Protein 5B57 (pdb70)

Sequence (1170 aa):
TSRRFAPFVLAALAILMGAMSVVALCVGAYRIPLAEAWAALSGDPAAQQARAVLLDIRRAPRVVLALLVGGGFGATGAAMQALFRNPLADPGLVGVSSGAALGATTLIVLGPASAAALPVAAFAGGLAVAALVYRLAASRGRLALPLLLLAGIAINALVGAAIGLLTFVADDAQLRSLTFWWSLGSLGGAQWPTLAAVAPCVALGGVLLVRERDALNALQLGETEALHLGVPVQRLKRRVLVAVALAVGALVSCAGIIGFIGLVAPHCVRLACGPDQRRIVLPGAALLGALLTLAADLAARRTVAAPADIPLGVLTALLGAPFFLALLWKNRGASRRFAPFVLAALAILMGAMSVVALCVGAYRIPLAEAWAALSGDPAAQQARAVLLDIRAPRVVLALLVGGGFGATGAAMQALFRRNPLADPGLVGVSSGAALGATTLIVLGHASAAALPVAAFAGGLAVAALVYRLAASRGRLALPLLLLAGIAINALVGAAIGLLTFVADDAQLRSLTFWSLGSLGGAQWPTLAAVAPCVALGGVLLVRERDALNALQLGETEALHLGVPVQRRLKRRVLVAVALAVGALVSCAGIIGFIGLVAPHCVRLACGPDQRIVLPGAALLGALLTLAADLAARTVAAPADIPLGVLTALLGAPFFLALLWKNRGMLTAHHLDVAHGTILRDLSLSIEPGRVTALLGRNGAGKSTLLKTFAGELTGSVAGVRVTGDVTLNGEPLARIDAPRLACLRAVLPQAAQPAFPFSVDEIVLLGRYPHARRSGATSHRDRDIAWRALERRAGADALVGRDVTTLSGGELARVQFARVLAQLWPDHPRYLLLDEPTAALDLAHQHRLLDTVRAVAREWQLGVLAIVHDPNLAARHADAIAMLADGTIVAHGAPRDVMTPAHIAQCYGFAVKMVETGPPVMVPAMLTAHHLDVAGTILRDLSLSIEPGRVTALLGRNGAGKSTLLKTFAGELTGSVGVRVTGDVTLNGEPLARIDAPRLACLRAVLPQAAQPAFPFSVDEIVLLGRYPHASHRDRDIAWRALERAGADALVGRDVTTLSGGELARVQFARVLAQLWPDHPRYLLLDEPTAALDLAHQHRLLDTVRAVAREWQLGVLAIVHDPNLAARHADAIAMLADGTIVAHGAPRDVMTPAHIAQCYGFAVKMVETGPPVMVPA

Organism: Burkholderia cenocepacia (strain ATCC BAA-245 / DSM 16553 / LMG 16656 / NCTC 13227 / J2315 / CF5610) (NCBI:txid216591)

Nearest PDB structures (foldseek):
  5b57-assembly1_B  TM=1.003E+00  e=2.751E-43  Burkholderia cenocepacia J2315
  5b57-assembly1_A  TM=9.897E-01  e=4.400E-38  Burkholderia cenocepacia J2315
  5b58-assembly1_B  TM=9.753E-01  e=1.446E-35  Burkholderia cenocepacia J2315
  4g1u-assembly1_B  TM=8.577E-01  e=5.259E-18  Yersinia pestis
  2nq2-assembly1_A  TM=9.408E-01  e=4.104E-16  Haemophilus influenzae

B-factor: mean 43.27, std 20.49, range [8.73, 162.37]

Structure (mmCIF, N/CA/C/O backbone):
data_5B57
#
_entry.id   5B57
#
_cell.length_a   110.824
_cell.length_b   118.283
_cell.length_c   142.747
_cell.angle_alpha   90.000
_cell.angle_beta   90.000
_cell.angle_gamma   90.000
#
_symmetry.space_group_name_H-M   'P 21 21 21'
#
loop_
_entity.id
_entity.type
_entity.pdbx_description
1 polymer 'Putative hemin ABC transport system, membrane protein'
2 polymer 'Hemin import ATP-binding protein HmuV'
3 non-polymer DECYL-BETA-D-MALTOPYRANOSIDE
4 non-polymer 'SULFATE ION'
5 water water
#
loop_
_atom_site.group_PDB
_atom_site.id
_atom_site.type_symbol
_atom_site.label_atom_id
_atom_site.label_alt_id
_atom_site.label_comp_id
_atom_site.label_asym_id
_atom_site.label_entity_id
_atom_site.label_seq_id
_atom_site.pdbx_PDB_ins_code
_atom_site.Cartn_x
_atom_site.Cartn_y
_atom_site.Cartn_z
_atom_site.occupancy
_atom_site.B_iso_or_equiv
_atom_site.auth_seq_id
_atom_site.auth_comp_id
_atom_site.auth_asym_id
_atom_site.auth_atom_id
_atom_site.pdbx_PDB_model_num
ATOM 1 N N . THR A 1 47 ? -55.142 29.859 -15.980 1.00 88.73 24 THR A N 1
ATOM 2 C CA . THR A 1 47 ? -54.237 29.623 -17.094 1.00 88.43 24 THR A CA 1
ATOM 3 C C . THR A 1 47 ? -54.970 29.875 -18.421 1.00 87.84 24 THR A C 1
ATOM 4 O O . THR A 1 47 ? -55.513 28.952 -19.026 1.00 87.30 24 THR A O 1
ATOM 8 N N . SER A 1 48 ? -54.977 31.135 -18.865 1.00 89.87 25 SER A N 1
ATOM 9 C CA . SER A 1 48 ? -55.683 31.545 -20.080 1.00 91.29 25 SER A CA 1
ATOM 10 C C . SER A 1 48 ? -55.025 31.029 -21.359 1.00 89.88 25 SER A C 1
ATOM 11 O O . SER A 1 48 ? -54.465 29.927 -21.396 1.00 89.22 25 SER A O 1
ATOM 14 N N . ARG A 1 49 ? -55.122 31.820 -22.421 1.00 90.46 26 ARG A N 1
ATOM 15 C CA . ARG A 1 49 ? -54.485 31.509 -23.687 1.00 92.57 26 ARG A CA 1
ATOM 16 C C . ARG A 1 49 ? -54.167 32.822 -24.389 1.00 91.16 26 ARG A C 1
ATOM 17 O O . ARG A 1 49 ? -54.396 33.912 -23.852 1.00 90.37 26 ARG A O 1
ATOM 25 N N . ARG A 1 50 ? -53.604 32.699 -25.585 1.00 86.22 27 ARG A N 1
ATOM 26 C CA . ARG A 1 50 ? -53.392 33.808 -26.500 1.00 85.29 27 ARG A CA 1
ATOM 27 C C . ARG A 1 50 ? -54.325 33.597 -27.688 1.00 86.35 27 ARG A C 1
ATOM 28 O O . ARG A 1 50 ? -54.370 32.492 -28.247 1.00 86.59 27 ARG A O 1
ATOM 36 N N . PHE A 1 51 ? -55.096 34.640 -28.045 1.00 88.06 28 PHE A N 1
ATOM 37 C CA . PHE A 1 51 ? -56.275 34.473 -28.899 1.00 88.05 28 PHE A CA 1
ATOM 38 C C . PHE A 1 51 ? -55.895 34.359 -30.374 1.00 85.57 28 PHE A C 1
ATOM 39 O O . PHE A 1 51 ? -56.475 35.023 -31.237 1.00 84.96 28 PHE A O 1
ATOM 47 N N . ALA A 1 52 ? -54.928 33.476 -30.657 1.00 83.51 29 ALA A N 1
ATOM 48 C CA . ALA A 1 52 ? -54.365 33.333 -32.000 1.00 80.56 29 ALA A CA 1
ATOM 49 C C . ALA A 1 52 ? -55.411 33.002 -33.051 1.00 77.11 29 ALA A C 1
ATOM 50 O O . ALA A 1 52 ? -55.715 33.876 -33.876 1.00 77.71 29 ALA A O 1
ATOM 52 N N . PRO A 1 53 ? -56.082 31.796 -33.022 1.00 57.27 30 PRO A N 1
ATOM 53 C CA . PRO A 1 53 ? -56.644 31.176 -34.251 1.00 58.27 30 PRO A CA 1
ATOM 54 C C . PRO A 1 53 ? -57.240 32.080 -35.329 1.00 59.59 30 PRO A C 1
ATOM 55 O O . PRO A 1 53 ? -57.405 31.657 -36.478 1.00 59.00 30 PRO A O 1
ATOM 59 N N . PHE A 1 54 ? -57.566 33.325 -34.983 1.00 59.84 31 PHE A N 1
ATOM 60 C CA . PHE A 1 54 ? -57.958 34.283 -36.007 1.00 57.68 31 PHE A CA 1
ATOM 61 C C . PHE A 1 54 ? -56.769 34.667 -36.872 1.00 52.45 31 PHE A C 1
ATOM 62 O O . PHE A 1 54 ? -56.924 34.806 -38.089 1.00 51.30 31 PHE A O 1
ATOM 70 N N . VAL A 1 55 ? -55.576 34.817 -36.273 1.00 49.43 32 VAL A N 1
ATOM 71 C CA . VAL A 1 55 ? -54.353 35.021 -37.059 1.00 46.39 32 VAL A CA 1
ATOM 72 C C . VAL A 1 55 ? -54.183 33.892 -38.071 1.00 44.81 32 VAL A C 1
ATOM 73 O O . VAL A 1 55 ? -54.002 34.137 -39.275 1.00 44.82 32 VAL A O 1
ATOM 77 N N . LEU A 1 56 ? -54.267 32.639 -37.604 1.00 43.64 33 LEU A N 1
ATOM 78 C CA . LEU A 1 56 ? -54.249 31.506 -38.527 1.00 42.87 33 LEU A CA 1
ATOM 79 C C . LEU A 1 56 ? -55.307 31.676 -39.613 1.00 46.20 33 LEU A C 1
ATOM 80 O O . LEU A 1 56 ? -55.015 31.564 -40.809 1.00 50.67 33 LEU A O 1
ATOM 85 N N . ALA A 1 57 ? -56.551 31.976 -39.212 1.00 46.25 34 ALA A N 1
ATOM 86 C CA . ALA A 1 57 ? -57.618 32.046 -40.200 1.00 46.41 34 ALA A CA 1
ATOM 87 C C . ALA A 1 57 ? -57.343 33.132 -41.225 1.00 45.79 34 ALA A C 1
ATOM 88 O O . ALA A 1 57 ? -57.522 32.924 -42.430 1.00 43.87 34 ALA A O 1
ATOM 90 N N . ALA A 1 58 ? -56.869 34.293 -40.763 1.00 45.26 35 ALA A N 1
ATOM 91 C CA . ALA A 1 58 ? -56.637 35.402 -41.676 1.00 45.28 35 ALA A CA 1
ATOM 92 C C . ALA A 1 58 ? -55.657 35.007 -42.775 1.00 46.03 35 ALA A C 1
ATOM 93 O O . ALA A 1 58 ? -55.952 35.151 -43.963 1.00 44.85 35 ALA A O 1
ATOM 95 N N . LEU A 1 59 ? -54.498 34.473 -42.382 1.00 45.99 36 LEU A N 1
ATOM 96 C CA . LEU A 1 59 ? -53.458 34.114 -43.343 1.00 44.53 36 LEU A CA 1
ATOM 97 C C . LEU A 1 59 ? -53.981 33.148 -44.399 1.00 44.17 36 LEU A C 1
ATOM 98 O O . LEU A 1 59 ? -53.743 33.337 -45.597 1.00 44.81 36 LEU A O 1
ATOM 103 N N . ALA A 1 60 ? -54.692 32.101 -43.965 1.00 43.66 37 ALA A N 1
ATOM 104 C CA . ALA A 1 60 ? -55.392 31.210 -44.893 1.00 43.48 37 ALA A CA 1
ATOM 105 C C . ALA A 1 60 ? -56.264 31.986 -45.896 1.00 45.04 37 ALA A C 1
ATOM 106 O O . ALA A 1 60 ? -56.215 31.729 -47.110 1.00 43.63 37 ALA A O 1
ATOM 108 N N . ILE A 1 61 ? -57.072 32.937 -45.407 1.00 44.06 38 ILE A N 1
ATOM 109 C CA . ILE A 1 61 ? -57.861 33.770 -46.316 1.00 44.95 38 ILE A CA 1
ATOM 110 C C . ILE A 1 61 ? -56.936 34.589 -47.214 1.00 45.02 38 ILE A C 1
ATOM 111 O O . ILE A 1 61 ? -57.025 34.521 -48.447 1.00 45.10 38 ILE A O 1
ATOM 116 N N . LEU A 1 62 ? -56.013 35.353 -46.611 1.00 44.26 39 LEU A N 1
ATOM 117 C CA . LEU A 1 62 ? -55.115 36.203 -47.397 1.00 43.90 39 LEU A CA 1
ATOM 118 C C . LEU A 1 62 ? -54.358 35.388 -48.439 1.00 42.82 39 LEU A C 1
ATOM 119 O O . LEU A 1 62 ? -54.281 35.774 -49.610 1.00 43.75 39 LEU A O 1
ATOM 124 N N . MET A 1 63 ? -53.801 34.246 -48.031 1.00 41.00 40 MET A N 1
ATOM 125 C CA . MET A 1 63 ? -53.142 33.360 -48.987 1.00 39.46 40 MET A CA 1
ATOM 126 C C . MET A 1 63 ? -54.115 32.941 -50.087 1.00 40.40 40 MET A C 1
ATOM 127 O O . MET A 1 63 ? -53.852 33.147 -51.279 1.00 40.31 40 MET A O 1
ATOM 132 N N . GLY A 1 64 ? -55.259 32.373 -49.697 1.00 41.81 41 GLY A N 1
ATOM 133 C CA . GLY A 1 64 ? -56.243 31.964 -50.690 1.00 37.11 41 GLY A CA 1
ATOM 134 C C . GLY A 1 64 ? -56.579 33.073 -51.662 1.00 43.13 41 GLY A C 1
ATOM 135 O O . GLY A 1 64 ? -56.569 32.872 -52.875 1.00 38.44 41 GLY A O 1
ATOM 136 N N . ALA A 1 65 ? -56.865 34.271 -51.142 1.00 45.36 42 ALA A N 1
ATOM 137 C CA . ALA A 1 65 ? -57.206 35.407 -51.995 1.00 47.47 42 ALA A CA 1
ATOM 138 C C . ALA A 1 65 ? -56.093 35.689 -52.984 1.00 47.70 42 ALA A C 1
ATOM 139 O O . ALA A 1 65 ? -56.286 35.552 -54.195 1.00 39.85 42 ALA A O 1
ATOM 141 N N . MET A 1 66 ? -54.943 36.099 -52.472 1.00 48.61 43 MET A N 1
ATOM 142 C CA . MET A 1 66 ? -53.740 36.291 -53.267 1.00 50.66 43 MET A CA 1
ATOM 143 C C . MET A 1 66 ? -53.530 35.176 -54.293 1.00 52.22 43 MET A C 1
ATOM 144 O O . MET A 1 66 ? -53.260 35.438 -55.473 1.00 51.81 43 MET A O 1
ATOM 149 N N . SER A 1 67 ? -53.671 33.924 -53.843 1.00 50.83 44 SER A N 1
ATOM 150 C CA . SER A 1 67 ? -53.557 32.784 -54.748 1.00 49.75 44 SER A CA 1
ATOM 151 C C . SER A 1 67 ? -54.453 32.943 -55.979 1.00 49.74 44 SER A C 1
ATOM 152 O O . SER A 1 67 ? -53.994 32.841 -57.120 1.00 50.37 44 SER A O 1
ATOM 155 N N . VAL A 1 68 ? -55.744 33.193 -55.754 1.00 49.72 45 VAL A N 1
ATOM 156 C CA . VAL A 1 68 ? -56.688 33.391 -56.849 1.00 49.08 45 VAL A CA 1
ATOM 157 C C . VAL A 1 68 ? -56.214 34.501 -57.776 1.00 51.23 45 VAL A C 1
ATOM 158 O O . VAL A 1 68 ? -56.218 34.346 -59.004 1.00 53.33 45 VAL A O 1
ATOM 162 N N . VAL A 1 69 ? -55.786 35.635 -57.211 1.00 50.11 46 VAL A N 1
ATOM 163 C CA . VAL A 1 69 ? -55.367 36.711 -58.099 1.00 51.64 46 VAL A CA 1
ATOM 164 C C . VAL A 1 69 ? -54.106 36.314 -58.846 1.00 51.75 46 VAL A C 1
ATOM 165 O O . VAL A 1 69 ? -53.906 36.739 -59.987 1.00 52.63 46 VAL A O 1
ATOM 169 N N . ALA A 1 70 ? -53.272 35.443 -58.264 1.00 49.18 47 ALA A N 1
ATOM 170 C CA . ALA A 1 70 ? -52.025 35.064 -58.928 1.00 45.65 47 ALA A CA 1
ATOM 171 C C . ALA A 1 70 ? -52.267 34.466 -60.310 1.00 45.50 47 ALA A C 1
ATOM 172 O O . ALA A 1 70 ? -51.450 34.674 -61.220 1.00 47.29 47 ALA A O 1
ATOM 174 N N . LEU A 1 71 ? -53.377 33.731 -60.494 1.00 44.01 48 LEU A N 1
ATOM 175 C CA . LEU A 1 71 ? -53.647 33.093 -61.785 1.00 41.97 48 LEU A CA 1
ATOM 176 C C . LEU A 1 71 ? -53.951 34.108 -62.879 1.00 42.07 48 LEU A C 1
ATOM 177 O O . LEU A 1 71 ? -53.702 33.835 -64.058 1.00 41.74 48 LEU A O 1
ATOM 182 N N . CYS A 1 72 ? -54.475 35.277 -62.513 1.00 43.57 49 CYS A N 1
ATOM 183 C CA . CYS A 1 72 ? -54.906 36.282 -63.466 1.00 47.11 49 CYS A CA 1
ATOM 184 C C . CYS A 1 72 ? -53.838 37.295 -63.846 1.00 49.93 49 CYS A C 1
ATOM 185 O O . CYS A 1 72 ? -54.050 38.021 -64.824 1.00 49.00 49 CYS A O 1
ATOM 188 N N . VAL A 1 73 ? -52.717 37.367 -63.117 1.00 53.30 50 VAL A N 1
ATOM 189 C CA . VAL A 1 73 ? -51.734 38.412 -63.372 1.00 56.97 50 VAL A CA 1
ATOM 190 C C . VAL A 1 73 ? -50.381 37.871 -63.859 1.00 61.24 50 VAL A C 1
ATOM 191 O O . VAL A 1 73 ? -49.393 38.582 -63.778 1.00 62.63 50 VAL A O 1
ATOM 195 N N . GLY A 1 74 ? -50.303 36.659 -64.403 1.00 65.98 51 GLY A N 1
ATOM 196 C CA . GLY A 1 74 ? -49.025 36.250 -64.980 1.00 70.71 51 GLY A CA 1
ATOM 197 C C . GLY A 1 74 ? -48.718 36.899 -66.323 1.00 72.97 51 GLY A C 1
ATOM 198 O O . GLY A 1 74 ? -49.116 38.040 -66.564 1.00 76.84 51 GLY A O 1
ATOM 199 N N . ALA A 1 75 ? -48.040 36.192 -67.239 1.00 71.45 52 ALA A N 1
ATOM 200 C CA . ALA A 1 75 ? -47.822 36.775 -68.567 1.00 70.92 52 ALA A CA 1
ATOM 201 C C . ALA A 1 75 ? -49.114 36.896 -69.378 1.00 66.97 52 ALA A C 1
ATOM 202 O O . ALA A 1 75 ? -49.172 37.737 -70.283 1.00 68.80 52 ALA A O 1
ATOM 204 N N . TYR A 1 76 ? -50.135 36.073 -69.076 1.00 61.94 53 TYR A N 1
ATOM 205 C CA . TYR A 1 76 ? -51.462 36.076 -69.720 1.00 60.94 53 TYR A CA 1
ATOM 206 C C . TYR A 1 76 ? -52.441 36.809 -68.801 1.00 58.33 53 TYR A C 1
ATOM 207 O O . TYR A 1 76 ? -52.740 36.322 -67.705 1.00 58.85 53 TYR A O 1
ATOM 216 N N . ARG A 1 77 ? -52.931 37.980 -69.226 1.00 56.72 54 ARG A N 1
ATOM 217 C CA . ARG A 1 77 ? -53.762 38.810 -68.349 1.00 56.69 54 ARG A CA 1
ATOM 218 C C . ARG A 1 77 ? -55.242 38.539 -68.594 1.00 55.18 54 ARG A C 1
ATOM 219 O O . ARG A 1 77 ? -55.719 38.605 -69.727 1.00 54.27 54 ARG A O 1
ATOM 227 N N . ILE A 1 78 ? -55.973 38.254 -67.528 1.00 53.25 55 ILE A N 1
ATOM 228 C CA . ILE A 1 78 ? -57.371 37.886 -67.686 1.00 53.21 55 ILE A CA 1
ATOM 229 C C . ILE A 1 78 ? -58.120 38.272 -66.417 1.00 53.61 55 ILE A C 1
ATOM 230 O O . ILE A 1 78 ? -57.602 38.075 -65.310 1.00 53.05 55 ILE A O 1
ATOM 235 N N . PRO A 1 79 ? -59.304 38.872 -66.507 1.00 54.68 56 PRO A N 1
ATOM 236 C CA . PRO A 1 79 ? -59.992 39.283 -65.282 1.00 48.59 56 PRO A CA 1
ATOM 237 C C . PRO A 1 79 ? -60.550 38.073 -64.552 1.00 51.41 56 PRO A C 1
ATOM 238 O O . PRO A 1 79 ? -60.662 36.977 -65.105 1.00 50.87 56 PRO A O 1
ATOM 242 N N . LEU A 1 80 ? -60.875 38.288 -63.276 1.00 52.10 57 LEU A N 1
ATOM 243 C CA . LEU A 1 80 ? -61.458 37.220 -62.468 1.00 51.55 57 LEU A CA 1
ATOM 244 C C . LEU A 1 80 ? -62.651 36.572 -63.168 1.00 52.18 57 LEU A C 1
ATOM 245 O O . LEU A 1 80 ? -62.800 35.344 -63.143 1.00 48.08 57 LEU A O 1
ATOM 250 N N . ALA A 1 81 ? -63.509 37.380 -63.797 1.00 53.82 58 ALA A N 1
ATOM 251 C CA . ALA A 1 81 ? -64.691 36.841 -64.467 1.00 56.93 58 ALA A CA 1
ATOM 252 C C . ALA A 1 81 ? -64.310 35.872 -65.586 1.00 58.88 58 ALA A C 1
ATOM 253 O O . ALA A 1 81 ? -64.722 34.705 -65.585 1.00 59.12 58 ALA A O 1
ATOM 255 N N . GLU A 1 82 ? -63.528 36.348 -66.563 1.00 60.90 59 GLU A N 1
ATOM 256 C CA . GLU A 1 82 ? -63.183 35.510 -67.709 1.00 62.39 59 GLU A CA 1
ATOM 257 C C . GLU A 1 82 ? -62.366 34.300 -67.291 1.00 57.74 59 GLU A C 1
ATOM 258 O O . GLU A 1 82 ? -62.472 33.238 -67.918 1.00 56.58 59 GLU A O 1
ATOM 264 N N . ALA A 1 83 ? -61.532 34.452 -66.255 1.00 55.16 60 ALA A N 1
ATOM 265 C CA . ALA A 1 83 ? -60.693 33.352 -65.780 1.00 52.62 60 ALA A CA 1
ATOM 266 C C . ALA A 1 83 ? -61.509 32.309 -65.036 1.00 51.22 60 ALA A C 1
ATOM 267 O O . ALA A 1 83 ? -61.274 31.105 -65.187 1.00 49.62 60 ALA A O 1
ATOM 269 N N . TRP A 1 84 ? -62.440 32.747 -64.189 1.00 51.93 61 TRP A N 1
ATOM 270 C CA . TRP A 1 84 ? -63.414 31.809 -63.652 1.00 52.33 61 TRP A CA 1
ATOM 271 C C . TRP A 1 84 ? -64.090 31.037 -64.772 1.00 52.76 61 TRP A C 1
ATOM 272 O O . TRP A 1 84 ? -63.979 29.807 -64.845 1.00 51.10 61 TRP A O 1
ATOM 283 N N . ALA A 1 85 ? -64.783 31.759 -65.669 1.00 54.33 62 ALA A N 1
ATOM 284 C CA . ALA A 1 85 ? -65.473 31.128 -66.799 1.00 50.16 62 ALA A CA 1
ATOM 285 C C . ALA A 1 85 ? -64.605 30.090 -67.513 1.00 52.97 62 ALA A C 1
ATOM 286 O O . ALA A 1 85 ? -65.076 28.989 -67.808 1.00 53.15 62 ALA A O 1
ATOM 288 N N . ALA A 1 86 ? -63.334 30.418 -67.792 1.00 52.35 63 ALA A N 1
ATOM 289 C CA . ALA A 1 86 ? -62.463 29.503 -68.531 1.00 47.95 63 ALA A CA 1
ATOM 290 C C . ALA A 1 86 ? -62.200 28.222 -67.747 1.00 49.14 63 ALA A C 1
ATOM 291 O O . ALA A 1 86 ? -62.316 27.118 -68.288 1.00 48.89 63 ALA A O 1
ATOM 293 N N . LEU A 1 87 ? -61.833 28.346 -66.471 1.00 49.52 64 LEU A N 1
ATOM 294 C CA . LEU A 1 87 ? -61.523 27.163 -65.670 1.00 48.93 64 LEU A CA 1
ATOM 295 C C . LEU A 1 87 ? -62.745 26.325 -65.369 1.00 48.72 64 LEU A C 1
ATOM 296 O O . LEU A 1 87 ? -62.604 25.157 -65.003 1.00 47.74 64 LEU A O 1
ATOM 301 N N . SER A 1 88 ? -63.935 26.894 -65.505 1.00 50.59 65 SER A N 1
ATOM 302 C CA . SER A 1 88 ? -65.176 26.200 -65.209 1.00 51.98 65 SER A CA 1
ATOM 303 C C . SER A 1 88 ? -65.809 25.548 -66.421 1.00 52.75 65 SER A C 1
ATOM 304 O O . SER A 1 88 ? -66.939 25.064 -66.320 1.00 54.16 65 SER A O 1
ATOM 307 N N . GLY A 1 89 ? -65.152 25.569 -67.578 1.00 53.34 66 GLY A N 1
ATOM 308 C CA . GLY A 1 89 ? -65.601 24.806 -68.724 1.00 52.47 66 GLY A CA 1
ATOM 309 C C . GLY A 1 89 ? -66.279 25.563 -69.840 1.00 52.75 66 GLY A C 1
ATOM 310 O O . GLY A 1 89 ? -66.789 24.922 -70.765 1.00 54.52 66 GLY A O 1
ATOM 311 N N . ASP A 1 90 ? -66.308 26.883 -69.797 1.00 51.01 67 ASP A N 1
ATOM 312 C CA . ASP A 1 90 ? -66.901 27.687 -70.854 1.00 52.15 67 ASP A CA 1
ATOM 313 C C . ASP A 1 90 ? -66.310 27.289 -72.206 1.00 52.16 67 ASP A C 1
ATOM 314 O O . ASP A 1 90 ? -65.105 27.494 -72.428 1.00 59.11 67 ASP A O 1
ATOM 319 N N . PRO A 1 91 ? -67.107 26.725 -73.124 1.00 58.43 68 PRO A N 1
ATOM 320 C CA . PRO A 1 91 ? -66.563 26.347 -74.441 1.00 53.21 68 PRO A CA 1
ATOM 321 C C . PRO A 1 91 ? -65.919 27.496 -75.190 1.00 53.27 68 PRO A C 1
ATOM 322 O O . PRO A 1 91 ? -65.034 27.241 -76.007 1.00 52.90 68 PRO A O 1
ATOM 326 N N . ALA A 1 92 ? -66.316 28.748 -74.920 1.00 53.76 69 ALA A N 1
ATOM 327 C CA . ALA A 1 92 ? -65.745 29.924 -75.569 1.00 53.91 69 ALA A CA 1
ATOM 328 C C . ALA A 1 92 ? -64.277 30.175 -75.227 1.00 52.65 69 ALA A C 1
ATOM 329 O O . ALA A 1 92 ? -63.639 30.972 -75.921 1.00 52.73 69 ALA A O 1
ATOM 331 N N . ALA A 1 93 ? -63.736 29.547 -74.184 1.00 51.56 70 ALA A N 1
ATOM 332 C CA . ALA A 1 93 ? -62.416 29.877 -73.645 1.00 50.37 70 ALA A CA 1
ATOM 333 C C . ALA A 1 93 ? -61.561 28.624 -73.472 1.00 51.28 70 ALA A C 1
ATOM 334 O O . ALA A 1 93 ? -60.927 28.416 -72.438 1.00 48.25 70 ALA A O 1
ATOM 336 N N . GLN A 1 94 ? -61.530 27.770 -74.503 1.00 49.55 71 GLN A N 1
ATOM 337 C CA . GLN A 1 94 ? -60.744 26.544 -74.399 1.00 48.62 71 GLN A CA 1
ATOM 338 C C . GLN A 1 94 ? -59.251 26.841 -74.341 1.00 49.06 71 GLN A C 1
ATOM 339 O O . GLN A 1 94 ? -58.505 26.158 -73.630 1.00 46.48 71 GLN A O 1
ATOM 345 N N . GLN A 1 95 ? -58.793 27.856 -75.067 1.00 49.21 72 GLN A N 1
ATOM 346 C CA . GLN A 1 95 ? -57.384 28.194 -74.978 1.00 48.07 72 GLN A CA 1
ATOM 347 C C . GLN A 1 95 ? -57.067 28.857 -73.652 1.00 49.68 72 GLN A C 1
ATOM 348 O O . GLN A 1 95 ? -55.994 28.624 -73.083 1.00 50.77 72 GLN A O 1
ATOM 354 N N . ALA A 1 96 ? -57.985 29.674 -73.132 1.00 50.74 73 ALA A N 1
ATOM 355 C CA . ALA A 1 96 ? -57.737 30.324 -71.847 1.00 46.17 73 ALA A CA 1
ATOM 356 C C . ALA A 1 96 ? -57.662 29.305 -70.713 1.00 45.25 73 ALA A C 1
ATOM 357 O O . ALA A 1 96 ? -56.857 29.456 -69.791 1.00 44.27 73 ALA A O 1
ATOM 359 N N . ARG A 1 97 ? -58.489 28.260 -70.761 1.00 45.58 74 ARG A N 1
ATOM 360 C CA . ARG A 1 97 ? -58.374 27.191 -69.774 1.00 49.28 74 ARG A CA 1
ATOM 361 C C . ARG A 1 97 ? -57.010 26.506 -69.854 1.00 49.23 74 ARG A C 1
ATOM 362 O O . ARG A 1 97 ? -56.439 26.121 -68.824 1.00 47.53 74 ARG A O 1
ATOM 370 N N . ALA A 1 98 ? -56.464 26.368 -71.068 1.00 47.66 75 ALA A N 1
ATOM 371 C CA . ALA A 1 98 ? -55.171 25.717 -71.258 1.00 42.78 75 ALA A CA 1
ATOM 372 C C . ALA A 1 98 ? -54.016 26.564 -70.714 1.00 51.92 75 ALA A C 1
ATOM 373 O O . ALA A 1 98 ? -53.104 26.032 -70.076 1.00 40.83 75 ALA A O 1
ATOM 375 N N . VAL A 1 99 ? -54.021 27.876 -70.961 1.00 51.60 76 VAL A N 1
ATOM 376 C CA . VAL A 1 99 ? -52.992 28.733 -70.378 1.00 48.73 76 VAL A CA 1
ATOM 377 C C . VAL A 1 99 ? -53.090 28.741 -68.851 1.00 48.16 76 VAL A C 1
ATOM 378 O O . VAL A 1 99 ? -52.071 28.715 -68.152 1.00 47.92 76 VAL A O 1
ATOM 382 N N . LEU A 1 100 ? -54.305 28.765 -68.304 1.00 48.49 77 LEU A N 1
ATOM 383 C CA . LEU A 1 100 ? -54.439 28.791 -66.848 1.00 47.21 77 LEU A CA 1
ATOM 384 C C . LEU A 1 100 ? -54.166 27.427 -66.224 1.00 47.28 77 LEU A C 1
ATOM 385 O O . LEU A 1 100 ? -53.350 27.315 -65.309 1.00 47.64 77 LEU A O 1
ATOM 390 N N . LEU A 1 101 ? -54.842 26.377 -66.683 1.00 48.59 78 LEU A N 1
ATOM 391 C CA . LEU A 1 101 ? -54.688 25.092 -66.015 1.00 48.97 78 LEU A CA 1
ATOM 392 C C . LEU A 1 101 ? -53.365 24.403 -66.339 1.00 49.94 78 LEU A C 1
ATOM 393 O O . LEU A 1 101 ? -52.971 23.488 -65.612 1.00 50.49 78 LEU A O 1
ATOM 398 N N . ASP A 1 102 ? -52.663 24.810 -67.396 1.00 48.80 79 ASP A N 1
ATOM 399 C CA . ASP A 1 102 ? -51.435 24.125 -67.792 1.00 48.89 79 ASP A CA 1
ATOM 400 C C . ASP A 1 102 ? -50.155 24.927 -67.596 1.00 44.90 79 ASP A C 1
ATOM 401 O O . ASP A 1 102 ? -49.112 24.329 -67.361 1.00 44.22 79 ASP A O 1
ATOM 406 N N . ILE A 1 103 ? -50.201 26.249 -67.707 1.00 43.28 80 ILE A N 1
ATOM 407 C CA . ILE A 1 103 ? -49.018 27.081 -67.623 1.00 42.28 80 ILE A CA 1
ATOM 408 C C . ILE A 1 103 ? -49.007 27.906 -66.338 1.00 41.42 80 ILE A C 1
ATOM 409 O O . ILE A 1 103 ? -47.955 28.124 -65.745 1.00 42.22 80 ILE A O 1
ATOM 414 N N . ARG A 1 104 ? -50.166 28.401 -65.914 1.00 40.47 81 ARG A N 1
ATOM 415 C CA A ARG A 1 104 ? -50.307 29.223 -64.716 0.45 37.27 81 ARG A CA 1
ATOM 416 C CA B ARG A 1 104 ? -50.162 29.227 -64.718 0.55 37.18 81 ARG A CA 1
ATOM 417 C C . ARG A 1 104 ? -50.234 28.384 -63.444 1.00 36.35 81 ARG A C 1
ATOM 418 O O . ARG A 1 104 ? -49.321 28.492 -62.607 1.00 48.62 81 ARG A O 1
ATOM 433 N N . ALA A 1 105 ? -51.297 27.570 -63.276 1.00 36.74 82 ALA A N 1
ATOM 434 C CA . ALA A 1 105 ? -51.643 26.793 -62.096 1.00 44.26 82 ALA A CA 1
ATOM 435 C C . ALA A 1 105 ? -50.432 26.063 -61.519 1.00 41.01 82 ALA A C 1
ATOM 436 O O . ALA A 1 105 ? -50.113 26.289 -60.345 1.00 40.20 82 ALA A O 1
ATOM 438 N N . PRO A 1 106 ? -49.713 25.217 -62.271 1.00 38.97 83 PRO A N 1
ATOM 439 C CA . PRO A 1 106 ? -48.576 24.514 -61.648 1.00 37.74 83 PRO A CA 1
ATOM 440 C C . PRO A 1 106 ? -47.570 25.454 -61.020 1.00 35.32 83 PRO A C 1
ATOM 441 O O . PRO A 1 106 ? -46.920 25.096 -60.036 1.00 33.77 83 PRO A O 1
ATOM 445 N N . ARG A 1 107 ? -47.435 26.661 -61.557 1.00 35.11 84 ARG A N 1
ATOM 446 C CA . ARG A 1 107 ? -46.507 27.608 -60.979 1.00 34.81 84 ARG A CA 1
ATOM 447 C C . ARG A 1 107 ? -47.070 28.199 -59.699 1.00 35.00 84 ARG A C 1
ATOM 448 O O . ARG A 1 107 ? -46.352 28.339 -58.704 1.00 35.80 84 ARG A O 1
ATOM 456 N N . VAL A 1 108 ? -48.359 28.526 -59.688 1.00 35.09 85 VAL A N 1
ATOM 457 C CA . VAL A 1 108 ? -48.953 29.044 -58.459 1.00 35.98 85 VAL A CA 1
ATOM 458 C C . VAL A 1 108 ? -48.967 27.975 -57.384 1.00 32.68 85 VAL A C 1
ATOM 459 O O . VAL A 1 108 ? -48.601 28.236 -56.235 1.00 32.04 85 VAL A O 1
ATOM 463 N N . VAL A 1 109 ? -49.347 26.746 -57.746 1.00 32.72 86 VAL A N 1
ATOM 464 C CA . VAL A 1 109 ? -49.334 25.649 -56.776 1.00 31.99 86 VAL A CA 1
ATOM 465 C C . VAL A 1 109 ? -47.913 25.379 -56.269 1.00 37.29 86 VAL A C 1
ATOM 466 O O . VAL A 1 109 ? -47.707 25.138 -55.077 1.00 37.81 86 VAL A O 1
ATOM 470 N N . LEU A 1 110 ? -46.907 25.450 -57.145 1.00 35.54 87 LEU A N 1
ATOM 471 C CA . LEU A 1 110 ? -45.542 25.221 -56.689 1.00 33.22 87 LEU A CA 1
ATOM 472 C C . LEU A 1 110 ? -45.129 26.273 -55.671 1.00 32.67 87 LEU A C 1
ATOM 473 O O . LEU A 1 110 ? -44.519 25.944 -54.648 1.00 32.09 87 LEU A O 1
ATOM 478 N N . ALA A 1 111 ? -45.482 27.541 -55.910 1.00 31.89 88 ALA A N 1
ATOM 479 C CA . ALA A 1 111 ? -45.177 28.576 -54.926 1.00 31.30 88 ALA A CA 1
ATOM 480 C C . ALA A 1 111 ? -45.825 28.287 -53.565 1.00 31.48 88 ALA A C 1
ATOM 481 O O . ALA A 1 111 ? -45.208 28.539 -52.535 1.00 31.32 88 ALA A O 1
ATOM 483 N N . LEU A 1 112 ? -47.049 27.745 -53.531 1.00 31.65 89 LEU A N 1
ATOM 484 C CA . LEU A 1 112 ? -47.645 27.374 -52.246 1.00 29.51 89 LEU A CA 1
ATOM 485 C C . LEU A 1 112 ? -46.905 26.212 -51.592 1.00 33.97 89 LEU A C 1
ATOM 486 O O . LEU A 1 112 ? -46.670 26.236 -50.380 1.00 34.28 89 LEU A O 1
ATOM 491 N N . LEU A 1 113 ? -46.542 25.178 -52.366 1.00 32.81 90 LEU A N 1
ATOM 492 C CA . LEU A 1 113 ? -45.776 24.054 -51.821 1.00 30.09 90 LEU A CA 1
ATOM 493 C C . LEU A 1 113 ? -44.407 24.479 -51.303 1.00 28.17 90 LEU A C 1
ATOM 494 O O . LEU A 1 113 ? -43.957 23.964 -50.271 1.00 27.53 90 LEU A O 1
ATOM 499 N N . VAL A 1 114 ? -43.736 25.406 -51.996 1.00 26.84 91 VAL A N 1
ATOM 500 C CA . VAL A 1 114 ? -42.422 25.863 -51.557 1.00 25.23 91 VAL A CA 1
ATOM 501 C C . VAL A 1 114 ? -42.542 26.688 -50.276 1.00 28.06 91 VAL A C 1
ATOM 502 O O . VAL A 1 114 ? -41.885 26.411 -49.267 1.00 24.15 91 VAL A O 1
ATOM 506 N N . GLY A 1 115 ? -43.384 27.716 -50.297 1.00 29.34 92 GLY A N 1
ATOM 507 C CA . GLY A 1 115 ? -43.573 28.522 -49.102 1.00 30.04 92 GLY A CA 1
ATOM 508 C C . GLY A 1 115 ? -44.040 27.729 -47.902 1.00 25.52 92 GLY A C 1
ATOM 509 O O . GLY A 1 115 ? -43.401 27.748 -46.855 1.00 24.71 92 GLY A O 1
ATOM 510 N N . GLY A 1 116 ? -45.170 27.042 -48.028 1.00 26.11 93 GLY A N 1
ATOM 511 C CA . GLY A 1 116 ? -45.620 26.194 -46.939 1.00 25.77 93 GLY A CA 1
ATOM 512 C C . GLY A 1 116 ? -44.568 25.192 -46.507 1.00 24.58 93 GLY A C 1
ATOM 513 O O . GLY A 1 116 ? -44.409 24.921 -45.316 1.00 24.89 93 GLY A O 1
ATOM 514 N N . GLY A 1 117 ? -43.824 24.638 -47.464 1.00 25.46 94 GLY A N 1
ATOM 515 C CA . GLY A 1 117 ? -42.802 23.665 -47.107 1.00 24.23 94 GLY A CA 1
ATOM 516 C C . GLY A 1 117 ? -41.695 24.268 -46.260 1.00 22.26 94 GLY A C 1
ATOM 517 O O . GLY A 1 117 ? -41.351 23.750 -45.191 1.00 21.51 94 GLY A O 1
ATOM 518 N N . PHE A 1 118 ? -41.118 25.370 -46.729 1.00 26.79 95 PHE A N 1
ATOM 519 C CA . PHE A 1 118 ? -40.009 25.967 -46.014 1.00 25.50 95 PHE A CA 1
ATOM 520 C C . PHE A 1 118 ? -40.456 26.542 -44.669 1.00 26.28 95 PHE A C 1
ATOM 521 O O . PHE A 1 118 ? -39.761 26.369 -43.654 1.00 25.53 95 PHE A O 1
ATOM 529 N N . GLY A 1 119 ? -41.612 27.219 -44.644 1.00 28.46 96 GLY A N 1
ATOM 530 C CA . GLY A 1 119 ? -42.167 27.727 -43.393 1.00 26.36 96 GLY A CA 1
ATOM 531 C C . GLY A 1 119 ? -42.257 26.669 -42.309 1.00 26.11 96 GLY A C 1
ATOM 532 O O . GLY A 1 119 ? -41.752 26.856 -41.193 1.00 23.81 96 GLY A O 1
ATOM 533 N N . ALA A 1 120 ? -42.876 25.526 -42.633 1.00 26.82 97 ALA A N 1
ATOM 534 C CA . ALA A 1 120 ? -43.101 24.461 -41.670 1.00 27.18 97 ALA A CA 1
ATOM 535 C C . ALA A 1 120 ? -41.800 23.768 -41.268 1.00 25.80 97 ALA A C 1
ATOM 536 O O . ALA A 1 120 ? -41.568 23.513 -40.089 1.00 19.90 97 ALA A O 1
ATOM 538 N N . THR A 1 121 ? -40.945 23.425 -42.229 1.00 25.78 98 THR A N 1
ATOM 539 C CA . THR A 1 121 ? -39.708 22.748 -41.839 1.00 24.01 98 THR A CA 1
ATOM 540 C C . THR A 1 121 ? -38.801 23.673 -41.036 1.00 22.45 98 THR A C 1
ATOM 541 O O . THR A 1 121 ? -38.049 23.205 -40.173 1.00 21.09 98 THR A O 1
ATOM 545 N N . GLY A 1 122 ? -38.873 24.983 -41.282 1.00 23.22 99 GLY A N 1
ATOM 546 C CA . GLY A 1 122 ? -38.066 25.910 -40.498 1.00 25.28 99 GLY A CA 1
ATOM 547 C C . GLY A 1 122 ? -38.536 25.995 -39.057 1.00 28.32 99 GLY A C 1
ATOM 548 O O . GLY A 1 122 ? -37.729 25.941 -38.114 1.00 30.47 99 GLY A O 1
ATOM 549 N N . ALA A 1 123 ? -39.857 26.139 -38.874 1.00 27.13 100 ALA A N 1
ATOM 550 C CA . ALA A 1 123 ? -40.459 26.075 -37.550 1.00 25.64 100 ALA A CA 1
ATOM 551 C C . ALA A 1 123 ? -40.005 24.828 -36.793 1.00 25.30 100 ALA A C 1
ATOM 552 O O . ALA A 1 123 ? -39.639 24.907 -35.612 1.00 23.76 100 ALA A O 1
ATOM 554 N N . ALA A 1 124 ? -39.991 23.673 -37.466 1.00 25.07 101 ALA A N 1
ATOM 555 C CA . ALA A 1 124 ? -39.557 22.453 -36.802 1.00 26.01 101 ALA A CA 1
ATOM 556 C C . ALA A 1 124 ? -38.085 22.529 -36.429 1.00 26.09 101 ALA A C 1
ATOM 557 O O . ALA A 1 124 ? -37.713 22.288 -35.273 1.00 26.23 101 ALA A O 1
ATOM 559 N N . MET A 1 125 ? -37.229 22.894 -37.387 1.00 25.49 102 MET A N 1
ATOM 560 C CA . MET A 1 125 ? -35.793 22.929 -37.108 1.00 24.06 102 MET A CA 1
ATOM 561 C C . MET A 1 125 ? -35.444 23.960 -36.045 1.00 21.62 102 MET A C 1
ATOM 562 O O . MET A 1 125 ? -34.555 23.722 -35.222 1.00 19.80 102 MET A O 1
ATOM 567 N N . GLN A 1 126 ? -36.127 25.112 -36.038 1.00 21.13 103 GLN A N 1
ATOM 568 C CA . GLN A 1 126 ? -35.822 26.125 -35.029 1.00 19.59 103 GLN A CA 1
ATOM 569 C C . GLN A 1 126 ? -36.248 25.679 -33.638 1.00 19.37 103 GLN A C 1
ATOM 570 O O . GLN A 1 126 ? -35.593 26.012 -32.639 1.00 18.32 103 GLN A O 1
ATOM 576 N N . ALA A 1 127 ? -37.342 24.924 -33.547 1.00 19.46 104 ALA A N 1
ATOM 577 C CA . ALA A 1 127 ? -37.652 24.236 -32.297 1.00 18.40 104 ALA A CA 1
ATOM 578 C C . ALA A 1 127 ? -36.576 23.211 -31.982 1.00 17.23 104 ALA A C 1
ATOM 579 O O . ALA A 1 127 ? -35.921 23.282 -30.943 1.00 17.49 104 ALA A O 1
ATOM 581 N N . LEU A 1 128 ? -36.345 22.281 -32.904 1.00 18.13 105 LEU A N 1
ATOM 582 C CA . LEU A 1 128 ? -35.357 21.230 -32.689 1.00 17.30 105 LEU A CA 1
ATOM 583 C C . LEU A 1 128 ? -34.017 21.772 -32.184 1.00 15.38 105 LEU A C 1
ATOM 584 O O . LEU A 1 128 ? -33.417 21.196 -31.272 1.00 15.38 105 LEU A O 1
ATOM 589 N N . PHE A 1 129 ? -33.534 22.880 -32.750 1.00 15.49 106 PHE A N 1
ATOM 590 C CA . PHE A 1 129 ? -32.254 23.442 -32.314 1.00 15.95 106 PHE A CA 1
ATOM 591 C C . PHE A 1 129 ? -32.404 24.474 -31.224 1.00 18.71 106 PHE A C 1
ATOM 592 O O . PHE A 1 129 ? -31.394 25.053 -30.812 1.00 17.55 106 PHE A O 1
ATOM 600 N N . ARG A 1 130 ? -33.632 24.746 -30.776 1.00 22.14 107 ARG A N 1
ATOM 601 C CA . ARG A 1 130 ? -33.844 25.728 -29.728 1.00 23.99 107 ARG A CA 1
ATOM 602 C C . ARG A 1 130 ? -33.169 27.032 -30.112 1.00 22.62 107 ARG A C 1
ATOM 603 O O . ARG A 1 130 ? -32.462 27.666 -29.330 1.00 22.27 107 ARG A O 1
ATOM 611 N N . ASN A 1 131 ? -33.351 27.408 -31.343 1.00 22.02 108 ASN A N 1
ATOM 612 C CA . ASN A 1 131 ? -32.636 28.552 -31.846 1.00 21.74 108 ASN A CA 1
ATOM 613 C C . ASN A 1 131 ? -33.330 29.054 -33.095 1.00 22.55 108 ASN A C 1
ATOM 614 O O . ASN A 1 131 ? -33.497 28.304 -34.075 1.00 21.44 108 ASN A O 1
ATOM 619 N N . PRO A 1 132 ? -33.733 30.323 -33.098 1.00 23.31 109 PRO A N 1
ATOM 620 C CA . PRO A 1 132 ? -34.457 30.877 -34.252 1.00 26.42 109 PRO A CA 1
ATOM 621 C C . PRO A 1 132 ? -33.639 30.970 -35.535 1.00 25.89 109 PRO A C 1
ATOM 622 O O . PRO A 1 132 ? -34.213 31.228 -36.587 1.00 27.56 109 PRO A O 1
ATOM 626 N N . LEU A 1 133 ? -32.328 30.788 -35.497 1.00 25.59 110 LEU A N 1
ATOM 627 C CA . LEU A 1 133 ? -31.487 30.857 -36.690 1.00 25.53 110 LEU A CA 1
ATOM 628 C C . LEU A 1 133 ? -31.247 29.514 -37.359 1.00 23.12 110 LEU A C 1
ATOM 629 O O . LEU A 1 133 ? -30.497 29.465 -38.323 1.00 21.49 110 LEU A O 1
ATOM 634 N N . ALA A 1 134 ? -31.814 28.422 -36.881 1.00 24.79 111 ALA A N 1
ATOM 635 C CA . ALA A 1 134 ? -31.660 27.188 -37.635 1.00 28.35 111 ALA A CA 1
ATOM 636 C C . ALA A 1 134 ? -32.475 27.288 -38.924 1.00 31.83 111 ALA A C 1
ATOM 637 O O . ALA A 1 134 ? -33.682 27.529 -38.883 1.00 33.54 111 ALA A O 1
ATOM 639 N N . ASP A 1 135 ? -31.810 27.149 -40.073 1.00 35.17 112 ASP A N 1
ATOM 640 C CA . ASP A 1 135 ? -32.469 27.072 -41.373 1.00 40.36 112 ASP A CA 1
ATOM 641 C C . ASP A 1 135 ? -32.664 25.614 -41.782 1.00 40.65 112 ASP A C 1
ATOM 642 O O . ASP A 1 135 ? -31.864 24.744 -41.405 1.00 46.02 112 ASP A O 1
ATOM 647 N N . PRO A 1 136 ? -33.727 25.316 -42.540 1.00 57.96 113 PRO A N 1
ATOM 648 C CA . PRO A 1 136 ? -33.944 23.936 -42.991 1.00 53.52 113 PRO A CA 1
ATOM 649 C C . PRO A 1 136 ? -32.803 23.377 -43.802 1.00 50.31 113 PRO A C 1
ATOM 650 O O . PRO A 1 136 ? -32.712 22.157 -43.957 1.00 49.03 113 PRO A O 1
ATOM 654 N N . GLY A 1 137 ? -31.924 24.230 -44.320 1.00 50.46 114 GLY A N 1
ATOM 655 C CA . GLY A 1 137 ? -30.829 23.753 -45.153 1.00 49.32 114 GLY A CA 1
ATOM 656 C C . GLY A 1 137 ? -29.900 22.822 -44.415 1.00 49.98 114 GLY A C 1
ATOM 657 O O . GLY A 1 137 ? -29.607 21.718 -44.891 1.00 48.34 114 GLY A O 1
ATOM 658 N N . LEU A 1 138 ? -29.462 23.242 -43.218 1.00 53.82 115 LEU A N 1
ATOM 659 C CA . LEU A 1 138 ? -28.442 22.623 -42.374 1.00 57.93 115 LEU A CA 1
ATOM 660 C C . LEU A 1 138 ? -28.442 21.095 -42.310 1.00 62.99 115 LEU A C 1
ATOM 661 O O . LEU A 1 138 ? -27.415 20.480 -41.984 1.00 67.00 115 LEU A O 1
ATOM 666 N N . VAL A 1 139 ? -29.602 20.483 -42.572 1.00 65.27 116 VAL A N 1
ATOM 667 C CA . VAL A 1 139 ? -29.715 19.025 -42.555 1.00 67.83 116 VAL A CA 1
ATOM 668 C C . VAL A 1 139 ? -28.667 18.396 -43.464 1.00 64.82 116 VAL A C 1
ATOM 669 O O . VAL A 1 139 ? -28.013 17.412 -43.102 1.00 65.47 116 VAL A O 1
ATOM 673 N N . GLY A 1 140 ? -28.501 18.955 -44.657 1.00 60.20 117 GLY A N 1
ATOM 674 C CA . GLY A 1 140 ? -27.552 18.483 -45.641 1.00 56.79 117 GLY A CA 1
ATOM 675 C C . GLY A 1 140 ? -28.187 18.550 -47.008 1.00 51.39 117 GLY A C 1
ATOM 676 O O . GLY A 1 140 ? -27.509 18.566 -48.030 1.00 50.74 117 GLY A O 1
ATOM 677 N N . VAL A 1 141 ? -29.511 18.680 -47.014 1.00 47.89 118 VAL A N 1
ATOM 678 C CA . VAL A 1 141 ? -30.295 18.298 -48.180 1.00 43.26 118 VAL A CA 1
ATOM 679 C C . VAL A 1 141 ? -30.083 19.269 -49.341 1.00 39.03 118 VAL A C 1
ATOM 680 O O . VAL A 1 141 ? -29.993 18.846 -50.498 1.00 37.59 118 VAL A O 1
ATOM 684 N N . SER A 1 142 ? -29.982 20.580 -49.053 1.00 37.15 119 SER A N 1
ATOM 685 C CA . SER A 1 142 ? -29.813 21.575 -50.116 1.00 35.33 119 SER A CA 1
ATOM 686 C C . SER A 1 142 ? -28.570 21.292 -50.951 1.00 34.67 119 SER A C 1
ATOM 687 O O . SER A 1 142 ? -28.618 21.323 -52.186 1.00 32.80 119 SER A O 1
ATOM 690 N N . SER A 1 143 ? -27.447 21.016 -50.275 1.00 34.05 120 SER A N 1
ATOM 691 C CA . SER A 1 143 ? -26.186 20.714 -50.940 1.00 31.08 120 SER A CA 1
ATOM 692 C C . SER A 1 143 ? -26.302 19.509 -51.849 1.00 29.01 120 SER A C 1
ATOM 693 O O . SER A 1 143 ? -25.811 19.522 -52.986 1.00 23.21 120 SER A O 1
ATOM 696 N N . GLY A 1 144 ? -26.867 18.424 -51.332 1.00 28.50 121 GLY A N 1
ATOM 697 C CA . GLY A 1 144 ? -27.000 17.230 -52.150 1.00 28.62 121 GLY A CA 1
ATOM 698 C C . GLY A 1 144 ? -27.862 17.460 -53.376 1.00 27.18 121 GLY A C 1
ATOM 699 O O . GLY A 1 144 ? -27.590 16.911 -54.451 1.00 26.23 121 GLY A O 1
ATOM 700 N N . ALA A 1 145 ? -28.932 18.250 -53.221 1.00 27.34 122 ALA A N 1
ATOM 701 C CA . ALA A 1 145 ? -29.724 18.637 -54.377 1.00 29.35 122 ALA A CA 1
ATOM 702 C C . ALA A 1 145 ? -28.825 19.292 -55.420 1.00 30.34 122 ALA A C 1
ATOM 703 O O . ALA A 1 145 ? -28.749 18.834 -56.572 1.00 29.48 122 ALA A O 1
ATOM 705 N N . ALA A 1 146 ? -28.070 20.314 -54.996 1.00 28.89 123 ALA A N 1
ATOM 706 C CA . ALA A 1 146 ? -27.160 21.014 -55.888 1.00 27.84 123 ALA A CA 1
ATOM 707 C C . ALA A 1 146 ? -26.035 20.123 -56.393 1.00 28.29 123 ALA A C 1
ATOM 708 O O . ALA A 1 146 ? -25.568 20.311 -57.526 1.00 22.88 123 ALA A O 1
ATOM 710 N N . LEU A 1 147 ? -25.580 19.147 -55.603 1.00 28.30 124 LEU A N 1
ATOM 711 C CA . LEU A 1 147 ? -24.627 18.189 -56.172 1.00 29.17 124 LEU A CA 1
ATOM 712 C C . LEU A 1 147 ? -25.298 17.321 -57.231 1.00 29.55 124 LEU A C 1
ATOM 713 O O . LEU A 1 147 ? -24.797 17.198 -58.352 1.00 30.15 124 LEU A O 1
ATOM 718 N N . GLY A 1 148 ? -26.445 16.722 -56.895 1.00 31.47 125 GLY A N 1
ATOM 719 C CA . GLY A 1 148 ? -27.108 15.833 -57.837 1.00 34.25 125 GLY A CA 1
ATOM 720 C C . GLY A 1 148 ? -27.602 16.553 -59.076 1.00 36.37 125 GLY A C 1
ATOM 721 O O . GLY A 1 148 ? -27.531 16.023 -60.188 1.00 37.37 125 GLY A O 1
ATOM 722 N N . ALA A 1 149 ? -28.110 17.773 -58.897 1.00 37.89 126 ALA A N 1
ATOM 723 C CA . ALA A 1 149 ? -28.520 18.582 -60.038 1.00 37.82 126 ALA A CA 1
ATOM 724 C C . ALA A 1 149 ? -27.340 18.897 -60.963 1.00 39.00 126 ALA A C 1
ATOM 725 O O . ALA A 1 149 ? -27.492 18.892 -62.188 1.00 41.33 126 ALA A O 1
ATOM 727 N N . THR A 1 150 ? -26.161 19.179 -60.402 1.00 34.97 127 THR A N 1
ATOM 728 C CA . THR A 1 150 ? -25.036 19.534 -61.254 1.00 33.76 127 THR A CA 1
ATOM 729 C C . THR A 1 150 ? -24.371 18.294 -61.840 1.00 34.52 127 THR A C 1
ATOM 730 O O . THR A 1 150 ? -23.934 18.309 -63.002 1.00 36.13 127 THR A O 1
ATOM 734 N N . THR A 1 151 ? -24.282 17.213 -61.054 1.00 32.39 128 THR A N 1
ATOM 735 C CA . THR A 1 151 ? -23.785 15.947 -61.586 1.00 32.98 128 THR A CA 1
ATOM 736 C C . THR A 1 151 ? -24.515 15.563 -62.869 1.00 35.10 128 THR A C 1
ATOM 737 O O . THR A 1 151 ? -23.895 15.106 -63.836 1.00 35.52 128 THR A O 1
ATOM 741 N N . LEU A 1 152 ? -25.835 15.779 -62.903 1.00 35.72 129 LEU A N 1
ATOM 742 C CA . LEU A 1 152 ? -26.630 15.399 -64.063 1.00 35.23 129 LEU A CA 1
ATOM 743 C C . LEU A 1 152 ? -26.502 16.399 -65.204 1.00 37.37 129 LEU A C 1
ATOM 744 O O . LEU A 1 152 ? -26.371 15.994 -66.364 1.00 40.23 129 LEU A O 1
ATOM 749 N N . ILE A 1 153 ? -26.572 17.699 -64.915 1.00 37.25 130 ILE A N 1
ATOM 750 C CA . ILE A 1 153 ? -26.503 18.688 -65.994 1.00 42.44 130 ILE A CA 1
ATOM 751 C C . ILE A 1 153 ? -25.171 18.581 -66.737 1.00 45.73 130 ILE A C 1
ATOM 752 O O . ILE A 1 153 ? -25.121 18.725 -67.964 1.00 49.60 130 ILE A O 1
ATOM 757 N N . VAL A 1 154 ? -24.080 18.290 -66.016 1.00 44.67 131 VAL A N 1
ATOM 758 C CA . VAL A 1 154 ? -22.734 18.349 -66.588 1.00 43.57 131 VAL A CA 1
ATOM 759 C C . VAL A 1 154 ? -22.269 17.004 -67.137 1.00 46.19 131 VAL A C 1
ATOM 760 O O . VAL A 1 154 ? -21.538 16.968 -68.137 1.00 45.72 131 VAL A O 1
ATOM 764 N N . LEU A 1 155 ? -22.667 15.887 -66.513 1.00 49.42 132 LEU A N 1
ATOM 765 C CA . LEU A 1 155 ? -22.346 14.578 -67.065 1.00 54.65 132 LEU A CA 1
ATOM 766 C C . LEU A 1 155 ? -23.532 13.989 -67.809 1.00 57.95 132 LEU A C 1
ATOM 767 O O . LEU A 1 155 ? -24.033 12.928 -67.412 1.00 58.64 132 LEU A O 1
ATOM 772 N N . GLY A 1 156 ? -23.997 14.643 -68.885 1.00 60.61 133 GLY A N 1
ATOM 773 C CA . GLY A 1 156 ? -25.151 14.219 -69.654 1.00 65.57 133 GLY A CA 1
ATOM 774 C C . GLY A 1 156 ? -25.203 12.728 -69.964 1.00 74.96 133 GLY A C 1
ATOM 775 O O . GLY A 1 156 ? -26.172 12.048 -69.611 1.00 79.54 133 GLY A O 1
ATOM 776 N N . PRO A 1 157 ? -24.186 12.206 -70.665 1.00 80.02 134 PRO A N 1
ATOM 777 C CA . PRO A 1 157 ? -23.959 10.753 -70.792 1.00 83.03 134 PRO A CA 1
ATOM 778 C C . PRO A 1 157 ? -23.702 10.074 -69.437 1.00 80.55 134 PRO A C 1
ATOM 779 O O . PRO A 1 157 ? -24.645 9.553 -68.825 1.00 80.26 134 PRO A O 1
ATOM 783 N N . ALA A 1 164 ? -31.927 13.827 -69.557 1.00 71.47 141 ALA A N 1
ATOM 784 C CA . ALA A 1 164 ? -32.666 14.920 -70.192 1.00 75.45 141 ALA A CA 1
ATOM 785 C C . ALA A 1 164 ? -34.208 14.765 -70.186 1.00 80.75 141 ALA A C 1
ATOM 786 O O . ALA A 1 164 ? -34.920 15.584 -70.779 1.00 83.55 141 ALA A O 1
ATOM 788 N N . SER A 1 165 ? -34.730 13.751 -69.492 1.00 84.22 142 SER A N 1
ATOM 789 C CA . SER A 1 165 ? -36.148 13.394 -69.585 1.00 92.30 142 SER A CA 1
ATOM 790 C C . SER A 1 165 ? -37.099 14.358 -68.854 1.00 93.77 142 SER A C 1
ATOM 791 O O . SER A 1 165 ? -38.298 14.052 -68.774 1.00 95.33 142 SER A O 1
ATOM 794 N N . ALA A 1 166 ? -36.606 15.481 -68.313 1.00 95.42 143 ALA A N 1
ATOM 795 C CA . ALA A 1 166 ? -37.386 16.497 -67.586 1.00 93.53 143 ALA A CA 1
ATOM 796 C C . ALA A 1 166 ? -37.916 15.998 -66.236 1.00 85.52 143 ALA A C 1
ATOM 797 O O . ALA A 1 166 ? -38.274 16.807 -65.366 1.00 83.81 143 ALA A O 1
ATOM 799 N N . ALA A 1 167 ? -38.007 14.674 -66.073 1.00 81.29 144 ALA A N 1
ATOM 800 C CA . ALA A 1 167 ? -38.069 14.024 -64.773 1.00 75.25 144 ALA A CA 1
ATOM 801 C C . ALA A 1 167 ? -36.692 13.552 -64.310 1.00 66.92 144 ALA A C 1
ATOM 802 O O . ALA A 1 167 ? -36.554 13.121 -63.165 1.00 64.18 144 ALA A O 1
ATOM 804 N N . ALA A 1 168 ? -35.670 13.645 -65.168 1.00 62.22 145 ALA A N 1
ATOM 805 C CA . ALA A 1 168 ? -34.303 13.312 -64.778 1.00 55.13 145 ALA A CA 1
ATOM 806 C C . ALA A 1 168 ? -33.705 14.345 -63.825 1.00 47.89 145 ALA A C 1
ATOM 807 O O . ALA A 1 168 ? -33.029 13.977 -62.862 1.00 46.22 145 ALA A O 1
ATOM 809 N N . LEU A 1 169 ? -33.947 15.643 -64.057 1.00 44.28 146 LEU A N 1
ATOM 810 C CA . LEU A 1 169 ? -33.317 16.645 -63.196 1.00 40.45 146 LEU A CA 1
ATOM 811 C C . LEU A 1 169 ? -33.837 16.575 -61.756 1.00 38.24 146 LEU A C 1
ATOM 812 O O . LEU A 1 169 ? -33.031 16.316 -60.842 1.00 35.17 146 LEU A O 1
ATOM 817 N N . PRO A 1 170 ? -35.146 16.739 -61.478 1.00 38.84 147 PRO A N 1
ATOM 818 C CA . PRO A 1 170 ? -35.587 16.690 -60.069 1.00 35.83 147 PRO A CA 1
ATOM 819 C C . PRO A 1 170 ? -35.260 15.385 -59.365 1.00 35.20 147 PRO A C 1
ATOM 820 O O . PRO A 1 170 ? -34.963 15.397 -58.164 1.00 33.50 147 PRO A O 1
ATOM 824 N N . VAL A 1 171 ? -35.301 14.254 -60.068 1.00 37.96 148 VAL A N 1
ATOM 825 C CA . VAL A 1 171 ? -34.992 12.972 -59.435 1.00 40.20 148 VAL A CA 1
ATOM 826 C C . VAL A 1 171 ? -33.526 12.913 -59.021 1.00 39.01 148 VAL A C 1
ATOM 827 O O . VAL A 1 171 ? -33.195 12.375 -57.960 1.00 39.31 148 VAL A O 1
ATOM 831 N N . ALA A 1 172 ? -32.627 13.485 -59.828 1.00 38.29 149 ALA A N 1
ATOM 832 C CA . ALA A 1 172 ? -31.215 13.531 -59.442 1.00 28.45 149 ALA A CA 1
ATOM 833 C C . ALA A 1 172 ? -31.017 14.399 -58.210 1.00 32.90 149 ALA A C 1
ATOM 834 O O . ALA A 1 172 ? -30.374 13.978 -57.249 1.00 34.97 149 ALA A O 1
ATOM 836 N N . ALA A 1 173 ? -31.571 15.620 -58.221 1.00 30.74 150 ALA A N 1
ATOM 837 C CA . ALA A 1 173 ? -31.462 16.524 -57.073 1.00 28.07 150 ALA A CA 1
ATOM 838 C C . ALA A 1 173 ? -32.030 15.885 -55.811 1.00 29.57 150 ALA A C 1
ATOM 839 O O . ALA A 1 173 ? -31.496 16.079 -54.707 1.00 27.58 150 ALA A O 1
ATOM 841 N N . PHE A 1 174 ? -33.096 15.100 -55.962 1.00 30.98 151 PHE A N 1
ATOM 842 C CA . PHE A 1 174 ? -33.729 14.499 -54.805 1.00 31.69 151 PHE A CA 1
ATOM 843 C C . PHE A 1 174 ? -32.869 13.376 -54.238 1.00 33.42 151 PHE A C 1
ATOM 844 O O . PHE A 1 174 ? -32.755 13.237 -53.014 1.00 33.88 151 PHE A O 1
ATOM 852 N N . ALA A 1 175 ? -32.247 12.568 -55.105 1.00 34.20 152 ALA A N 1
ATOM 853 C CA . ALA A 1 175 ? -31.382 11.500 -54.613 1.00 27.73 152 ALA A CA 1
ATOM 854 C C . ALA A 1 175 ? -30.144 12.070 -53.932 1.00 33.41 152 ALA A C 1
ATOM 855 O O . ALA A 1 175 ? -29.810 11.683 -52.809 1.00 35.41 152 ALA A O 1
ATOM 857 N N . GLY A 1 176 ? -29.471 13.015 -54.580 1.00 25.69 153 GLY A N 1
ATOM 858 C CA . GLY A 1 176 ? -28.337 13.657 -53.944 1.00 42.17 153 GLY A CA 1
ATOM 859 C C . GLY A 1 176 ? -28.723 14.363 -52.658 1.00 39.53 153 GLY A C 1
ATOM 860 O O . GLY A 1 176 ? -27.990 14.315 -51.660 1.00 40.33 153 GLY A O 1
ATOM 861 N N . GLY A 1 177 ? -29.883 15.025 -52.664 1.00 36.87 154 GLY A N 1
ATOM 862 C CA . GLY A 1 177 ? -30.332 15.723 -51.471 1.00 34.57 154 GLY A CA 1
ATOM 863 C C . GLY A 1 177 ? -30.443 14.788 -50.289 1.00 33.85 154 GLY A C 1
ATOM 864 O O . GLY A 1 177 ? -29.918 15.059 -49.207 1.00 32.90 154 GLY A O 1
ATOM 865 N N . LEU A 1 178 ? -31.090 13.649 -50.496 1.00 34.19 155 LEU A N 1
ATOM 866 C CA . LEU A 1 178 ? -31.265 12.717 -49.402 1.00 27.79 155 LEU A CA 1
ATOM 867 C C . LEU A 1 178 ? -29.963 12.009 -49.061 1.00 33.40 155 LEU A C 1
ATOM 868 O O . LEU A 1 178 ? -29.669 11.786 -47.879 1.00 34.38 155 LEU A O 1
ATOM 873 N N . ALA A 1 179 ? -29.169 11.645 -50.071 1.00 28.23 156 ALA A N 1
ATOM 874 C CA . ALA A 1 179 ? -27.935 10.917 -49.796 1.00 34.74 156 ALA A CA 1
ATOM 875 C C . ALA A 1 179 ? -26.991 11.746 -48.931 1.00 35.34 156 ALA A C 1
ATOM 876 O O . ALA A 1 179 ? -26.440 11.244 -47.940 1.00 36.55 156 ALA A O 1
ATOM 878 N N . VAL A 1 180 ? -26.793 13.025 -49.274 1.00 33.58 157 VAL A N 1
ATOM 879 C CA . VAL A 1 180 ? -25.828 13.763 -48.466 1.00 34.05 157 VAL A CA 1
ATOM 880 C C . VAL A 1 180 ? -26.474 14.188 -47.147 1.00 35.50 157 VAL A C 1
ATOM 881 O O . VAL A 1 180 ? -25.784 14.316 -46.134 1.00 35.82 157 VAL A O 1
ATOM 885 N N . ALA A 1 181 ? -27.800 14.369 -47.120 1.00 36.72 158 ALA A N 1
ATOM 886 C CA . ALA A 1 181 ? -28.486 14.557 -45.844 1.00 35.79 158 ALA A CA 1
ATOM 887 C C . ALA A 1 181 ? -28.384 13.312 -44.982 1.00 28.25 158 ALA A C 1
ATOM 888 O O . ALA A 1 181 ? -28.316 13.424 -43.759 1.00 36.42 158 ALA A O 1
ATOM 890 N N . ALA A 1 182 ? -28.346 12.125 -45.599 1.00 29.69 159 ALA A N 1
ATOM 891 C CA . ALA A 1 182 ? -28.161 10.876 -44.862 1.00 35.98 159 ALA A CA 1
ATOM 892 C C . ALA A 1 182 ? -26.694 10.636 -44.489 1.00 37.58 159 ALA A C 1
ATOM 893 O O . ALA A 1 182 ? -26.402 10.082 -43.416 1.00 33.92 159 ALA A O 1
ATOM 895 N N . LEU A 1 183 ? -25.760 11.033 -45.362 1.00 32.14 160 LEU A N 1
ATOM 896 C CA . LEU A 1 183 ? -24.352 10.864 -45.040 1.00 33.10 160 LEU A CA 1
ATOM 897 C C . LEU A 1 183 ? -23.959 11.751 -43.865 1.00 32.35 160 LEU A C 1
ATOM 898 O O . LEU A 1 183 ? -23.283 11.292 -42.941 1.00 38.45 160 LEU A O 1
ATOM 903 N N . VAL A 1 184 ? -24.423 13.008 -43.855 1.00 45.69 161 VAL A N 1
ATOM 904 C CA . VAL A 1 184 ? -24.128 13.925 -42.750 1.00 42.87 161 VAL A CA 1
ATOM 905 C C . VAL A 1 184 ? -24.653 13.371 -41.429 1.00 42.51 161 VAL A C 1
ATOM 906 O O . VAL A 1 184 ? -23.974 13.433 -40.402 1.00 43.95 161 VAL A O 1
ATOM 910 N N . TYR A 1 185 ? -25.864 12.809 -41.440 1.00 42.16 162 TYR A N 1
ATOM 911 C CA . TYR A 1 185 ? -26.412 12.186 -40.241 1.00 43.95 162 TYR A CA 1
ATOM 912 C C . TYR A 1 185 ? -25.516 11.059 -39.730 1.00 44.87 162 TYR A C 1
ATOM 913 O O . TYR A 1 185 ? -25.192 11.006 -38.542 1.00 45.28 162 TYR A O 1
ATOM 922 N N . ARG A 1 186 ? -25.111 10.137 -40.608 1.00 46.64 163 ARG A N 1
ATOM 923 C CA . ARG A 1 186 ? -24.267 9.034 -40.149 1.00 50.21 163 ARG A CA 1
ATOM 924 C C . ARG A 1 186 ? -22.950 9.527 -39.552 1.00 48.52 163 ARG A C 1
ATOM 925 O O . ARG A 1 186 ? -22.471 8.965 -38.557 1.00 49.50 163 ARG A O 1
ATOM 933 N N . LEU A 1 187 ? -22.348 10.576 -40.137 1.00 45.84 164 LEU A N 1
ATOM 934 C CA . LEU A 1 187 ? -21.054 11.061 -39.644 1.00 45.30 164 LEU A CA 1
ATOM 935 C C . LEU A 1 187 ? -21.167 11.647 -38.241 1.00 45.76 164 LEU A C 1
ATOM 936 O O . LEU A 1 187 ? -20.220 11.550 -37.441 1.00 46.91 164 LEU A O 1
ATOM 941 N N . ALA A 1 188 ? -22.320 12.244 -37.921 1.00 44.55 165 ALA A N 1
ATOM 942 C CA . ALA A 1 188 ? -22.510 12.892 -36.629 1.00 45.09 165 ALA A CA 1
ATOM 943 C C . ALA A 1 188 ? -23.004 11.913 -35.574 1.00 50.36 165 ALA A C 1
ATOM 944 O O . ALA A 1 188 ? -22.626 12.020 -34.401 1.00 48.42 165 ALA A O 1
ATOM 946 N N . ALA A 1 189 ? -23.847 10.960 -35.965 1.00 57.06 166 ALA A N 1
ATOM 947 C CA . ALA A 1 189 ? -24.419 10.031 -35.006 1.00 66.44 166 ALA A CA 1
ATOM 948 C C . ALA A 1 189 ? -23.503 8.829 -34.796 1.00 75.68 166 ALA A C 1
ATOM 949 O O . ALA A 1 189 ? -22.815 8.364 -35.713 1.00 78.49 166 ALA A O 1
ATOM 951 N N . SER A 1 190 ? -23.501 8.332 -33.557 1.00 84.14 167 SER A N 1
ATOM 952 C CA . SER A 1 190 ? -22.561 7.318 -33.098 1.00 94.03 167 SER A CA 1
ATOM 953 C C . SER A 1 190 ? -23.237 5.991 -32.768 1.00 106.17 167 SER A C 1
ATOM 954 O O . SER A 1 190 ? -22.696 5.210 -31.979 1.00 108.93 167 SER A O 1
ATOM 957 N N . ARG A 1 191 ? -24.402 5.722 -33.358 1.00 117.95 168 ARG A N 1
ATOM 958 C CA . ARG A 1 191 ? -25.166 4.493 -33.113 1.00 123.19 168 ARG A CA 1
ATOM 959 C C . ARG A 1 191 ? -25.433 4.252 -31.617 1.00 126.70 168 ARG A C 1
ATOM 960 O O . ARG A 1 191 ? -24.895 3.302 -31.041 1.00 133.81 168 ARG A O 1
ATOM 968 N N . GLY A 1 192 ? -26.278 5.075 -30.993 1.00 118.86 169 GLY A N 1
ATOM 969 C CA . GLY A 1 192 ? -27.031 6.111 -31.677 1.00 110.51 169 GLY A CA 1
ATOM 970 C C . GLY A 1 192 ? -27.401 7.288 -30.793 1.00 104.21 169 GLY A C 1
ATOM 971 O O . GLY A 1 192 ? -28.454 7.307 -30.151 1.00 106.06 169 GLY A O 1
ATOM 972 N N . ARG A 1 193 ? -26.508 8.272 -30.746 1.00 96.01 170 ARG A N 1
ATOM 973 C CA . ARG A 1 193 ? -26.754 9.540 -30.076 1.00 87.04 170 ARG A CA 1
ATOM 974 C C . ARG A 1 193 ? -26.336 10.639 -31.039 1.00 73.30 170 ARG A C 1
ATOM 975 O O . ARG A 1 193 ? -25.244 10.579 -31.614 1.00 71.62 170 ARG A O 1
ATOM 983 N N . LEU A 1 194 ? -27.209 11.620 -31.235 1.00 61.33 171 LEU A N 1
ATOM 984 C CA . LEU A 1 194 ? -27.008 12.660 -32.237 1.00 51.02 171 LEU A CA 1
ATOM 985 C C . LEU A 1 194 ? -26.803 13.982 -31.519 1.00 47.69 171 LEU A C 1
ATOM 986 O O . LEU A 1 194 ? -27.776 14.613 -31.107 1.00 49.84 171 LEU A O 1
ATOM 991 N N . ALA A 1 195 ? -25.554 14.408 -31.366 1.00 44.84 172 ALA A N 1
ATOM 992 C CA . ALA A 1 195 ? -25.286 15.734 -30.814 1.00 41.75 172 ALA A CA 1
ATOM 993 C C . ALA A 1 195 ? -25.497 16.775 -31.895 1.00 37.88 172 ALA A C 1
ATOM 994 O O . ALA A 1 195 ? -24.907 16.683 -32.973 1.00 37.39 172 ALA A O 1
ATOM 996 N N . LEU A 1 196 ? -26.324 17.769 -31.625 1.00 35.67 173 LEU A N 1
ATOM 997 C CA . LEU A 1 196 ? -26.579 18.754 -32.667 1.00 33.73 173 LEU A CA 1
ATOM 998 C C . LEU A 1 196 ? -25.332 19.549 -33.038 1.00 33.06 173 LEU A C 1
ATOM 999 O O . LEU A 1 196 ? -25.184 19.888 -34.225 1.00 31.68 173 LEU A O 1
ATOM 1004 N N . PRO A 1 197 ? -24.416 19.877 -32.116 1.00 29.10 174 PRO A N 1
ATOM 1005 C CA . PRO A 1 197 ? -23.131 20.472 -32.557 1.00 29.08 174 PRO A CA 1
ATOM 1006 C C . PRO A 1 197 ? -22.360 19.631 -33.558 1.00 30.87 174 PRO A C 1
ATOM 1007 O O . PRO A 1 197 ? -21.799 20.195 -34.504 1.00 31.11 174 PRO A O 1
ATOM 1011 N N . LEU A 1 198 ? -22.327 18.297 -33.388 1.00 32.14 175 LEU A N 1
ATOM 1012 C CA . LEU A 1 198 ? -21.599 17.439 -34.326 1.00 31.94 175 LEU A CA 1
ATOM 1013 C C . LEU A 1 198 ? -22.305 17.368 -35.675 1.00 35.39 175 LEU A C 1
ATOM 1014 O O . LEU A 1 198 ? -21.655 17.399 -36.722 1.00 40.00 175 LEU A O 1
ATOM 1019 N N . LEU A 1 199 ? -23.636 17.302 -35.679 1.00 35.26 176 LEU A N 1
ATOM 1020 C CA . LEU A 1 199 ? -24.355 17.392 -36.946 1.00 34.75 176 LEU A CA 1
ATOM 1021 C C . LEU A 1 199 ? -23.952 18.634 -37.721 1.00 33.86 176 LEU A C 1
ATOM 1022 O O . LEU A 1 199 ? -23.793 18.592 -38.943 1.00 33.30 176 LEU A O 1
ATOM 1027 N N . LEU A 1 200 ? -23.779 19.754 -37.023 1.00 34.59 177 LEU A N 1
ATOM 1028 C CA . LEU A 1 200 ? -23.361 20.979 -37.695 1.00 34.75 177 LEU A CA 1
ATOM 1029 C C . LEU A 1 200 ? -21.935 20.854 -38.208 1.00 38.14 177 LEU A C 1
ATOM 1030 O O . LEU A 1 200 ? -21.610 21.384 -39.278 1.00 41.07 177 LEU A O 1
ATOM 1035 N N . LEU A 1 201 ? -21.077 20.127 -37.475 1.00 34.74 178 LEU A N 1
ATOM 1036 C CA . LEU A 1 201 ? -19.689 19.947 -37.906 1.00 31.43 178 LEU A CA 1
ATOM 1037 C C . LEU A 1 201 ? -19.582 18.982 -39.095 1.00 31.00 178 LEU A C 1
ATOM 1038 O O . LEU A 1 201 ? -18.851 19.250 -40.057 1.00 30.87 178 LEU A O 1
ATOM 1043 N N . ALA A 1 202 ? -20.306 17.864 -39.069 1.00 30.58 179 ALA A N 1
ATOM 1044 C CA . ALA A 1 202 ? -20.375 17.028 -40.264 1.00 30.66 179 ALA A CA 1
ATOM 1045 C C . ALA A 1 202 ? -20.868 17.824 -41.461 1.00 31.32 179 ALA A C 1
ATOM 1046 O O . ALA A 1 202 ? -20.322 17.702 -42.560 1.00 31.62 179 ALA A O 1
ATOM 1048 N N . GLY A 1 203 ? -21.914 18.627 -41.267 1.00 31.65 180 GLY A N 1
ATOM 1049 C CA . GLY A 1 203 ? -22.422 19.463 -42.342 1.00 31.52 180 GLY A CA 1
ATOM 1050 C C . GLY A 1 203 ? -21.377 20.386 -42.929 1.00 31.42 180 GLY A C 1
ATOM 1051 O O . GLY A 1 203 ? -21.221 20.459 -44.146 1.00 32.33 180 GLY A O 1
ATOM 1052 N N . ILE A 1 204 ? -20.637 21.098 -42.077 1.00 32.05 181 ILE A N 1
ATOM 1053 C CA . ILE A 1 204 ? -19.561 21.951 -42.594 1.00 32.61 181 ILE A CA 1
ATOM 1054 C C . ILE A 1 204 ? -18.596 21.137 -43.450 1.00 33.00 181 ILE A C 1
ATOM 1055 O O . ILE A 1 204 ? -18.163 21.577 -44.524 1.00 32.09 181 ILE A O 1
ATOM 1060 N N . ALA A 1 205 ? -18.238 19.940 -42.983 1.00 34.59 182 ALA A N 1
ATOM 1061 C CA . ALA A 1 205 ? -17.241 19.157 -43.697 1.00 33.99 182 ALA A CA 1
ATOM 1062 C C . ALA A 1 205 ? -17.828 18.541 -44.959 1.00 35.19 182 ALA A C 1
ATOM 1063 O O . ALA A 1 205 ? -17.180 18.569 -46.015 1.00 38.20 182 ALA A O 1
ATOM 1065 N N . ILE A 1 206 ? -19.055 18.006 -44.894 1.00 31.94 183 ILE A N 1
ATOM 1066 C CA . ILE A 1 206 ? -19.602 17.405 -46.107 1.00 31.09 183 ILE A CA 1
ATOM 1067 C C . ILE A 1 206 ? -19.982 18.488 -47.103 1.00 31.88 183 ILE A C 1
ATOM 1068 O O . ILE A 1 206 ? -19.869 18.285 -48.319 1.00 32.63 183 ILE A O 1
ATOM 1073 N N . ASN A 1 207 ? -20.366 19.674 -46.616 1.00 31.92 184 ASN A N 1
ATOM 1074 C CA . ASN A 1 207 ? -20.627 20.804 -47.512 1.00 32.16 184 ASN A CA 1
ATOM 1075 C C . ASN A 1 207 ? -19.385 21.293 -48.242 1.00 30.56 184 ASN A C 1
ATOM 1076 O O . ASN A 1 207 ? -19.505 21.814 -49.363 1.00 28.83 184 ASN A O 1
ATOM 1081 N N . ALA A 1 208 ? -18.213 21.233 -47.583 1.00 30.80 185 ALA A N 1
ATOM 1082 C CA . ALA A 1 208 ? -16.965 21.611 -48.231 1.00 29.32 185 ALA A CA 1
ATOM 1083 C C . ALA A 1 208 ? -16.657 20.679 -49.382 1.00 30.62 185 ALA A C 1
ATOM 1084 O O . ALA A 1 208 ? -16.241 21.127 -50.453 1.00 31.32 185 ALA A O 1
ATOM 1086 N N . LEU A 1 209 ? -16.891 19.380 -49.185 1.00 32.29 186 LEU A N 1
ATOM 1087 C CA . LEU A 1 209 ? -16.569 18.356 -50.178 1.00 34.39 186 LEU A CA 1
ATOM 1088 C C . LEU A 1 209 ? -17.506 18.427 -51.379 1.00 33.09 186 LEU A C 1
ATOM 1089 O O . LEU A 1 209 ? -17.030 18.376 -52.514 1.00 33.64 186 LEU A O 1
ATOM 1094 N N . VAL A 1 210 ? -18.811 18.634 -51.148 1.00 31.49 187 VAL A N 1
ATOM 1095 C CA . VAL A 1 210 ? -19.783 18.809 -52.232 1.00 31.00 187 VAL A CA 1
ATOM 1096 C C . VAL A 1 210 ? -19.541 20.093 -53.057 1.00 31.55 187 VAL A C 1
ATOM 1097 O O . VAL A 1 210 ? -19.721 20.085 -54.288 1.00 32.25 187 VAL A O 1
ATOM 1101 N N . GLY A 1 211 ? -19.160 21.211 -52.419 1.00 30.26 188 GLY A N 1
ATOM 1102 C CA . GLY A 1 211 ? -18.762 22.387 -53.185 1.00 29.99 188 GLY A CA 1
ATOM 1103 C C . GLY A 1 211 ? -17.505 22.167 -54.008 1.00 31.07 188 GLY A C 1
ATOM 1104 O O . GLY A 1 211 ? -17.339 22.766 -55.074 1.00 31.36 188 GLY A O 1
ATOM 1105 N N . ALA A 1 212 ? -16.607 21.304 -53.532 1.00 31.29 189 ALA A N 1
ATOM 1106 C CA . ALA A 1 212 ? -15.452 20.923 -54.332 1.00 29.98 189 ALA A CA 1
ATOM 1107 C C . ALA A 1 212 ? -15.892 20.218 -55.603 1.00 29.97 189 ALA A C 1
ATOM 1108 O O . ALA A 1 212 ? -15.451 20.571 -56.701 1.00 30.96 189 ALA A O 1
ATOM 1110 N N . ALA A 1 213 ? -16.782 19.225 -55.469 1.00 30.35 190 ALA A N 1
ATOM 1111 C CA . ALA A 1 213 ? -17.326 18.529 -56.636 1.00 29.41 190 ALA A CA 1
ATOM 1112 C C . ALA A 1 213 ? -18.132 19.462 -57.535 1.00 28.91 190 ALA A C 1
ATOM 1113 O O . ALA A 1 213 ? -18.086 19.332 -58.768 1.00 28.94 190 ALA A O 1
ATOM 1115 N N . ILE A 1 214 ? -18.858 20.420 -56.952 1.00 27.71 191 ILE A N 1
ATOM 1116 C CA . ILE A 1 214 ? -19.669 21.313 -57.778 1.00 28.41 191 ILE A CA 1
ATOM 1117 C C . ILE A 1 214 ? -18.789 22.212 -58.637 1.00 27.81 191 ILE A C 1
ATOM 1118 O O . ILE A 1 214 ? -19.006 22.340 -59.848 1.00 29.20 191 ILE A O 1
ATOM 1123 N N . GLY A 1 215 ? -17.798 22.862 -58.019 1.00 27.12 192 GLY A N 1
ATOM 1124 C CA . GLY A 1 215 ? -16.947 23.779 -58.763 1.00 26.56 192 GLY A CA 1
ATOM 1125 C C . GLY A 1 215 ? -16.101 23.058 -59.787 1.00 26.26 192 GLY A C 1
ATOM 1126 O O . GLY A 1 215 ? -15.849 23.570 -60.880 1.00 26.16 192 GLY A O 1
ATOM 1127 N N . LEU A 1 216 ? -15.657 21.853 -59.444 1.00 26.32 193 LEU A N 1
ATOM 1128 C CA . LEU A 1 216 ? -14.959 21.012 -60.397 1.00 26.68 193 LEU A CA 1
ATOM 1129 C C . LEU A 1 216 ? -15.819 20.744 -61.618 1.00 29.88 193 LEU A C 1
ATOM 1130 O O . LEU A 1 216 ? -15.322 20.786 -62.755 1.00 32.38 193 LEU A O 1
ATOM 1135 N N . LEU A 1 217 ? -17.118 20.462 -61.394 1.00 29.95 194 LEU A N 1
ATOM 1136 C CA . LEU A 1 217 ? -18.049 20.135 -62.471 1.00 28.34 194 LEU A CA 1
ATOM 1137 C C . LEU A 1 217 ? -18.461 21.372 -63.250 1.00 29.14 194 LEU A C 1
ATOM 1138 O O . LEU A 1 217 ? -18.527 21.341 -64.487 1.00 29.38 194 LEU A O 1
ATOM 1143 N N . THR A 1 218 ? -18.728 22.466 -62.537 1.00 29.97 195 THR A N 1
ATOM 1144 C CA . THR A 1 218 ? -18.884 23.771 -63.176 1.00 32.79 195 THR A CA 1
ATOM 1145 C C . THR A 1 218 ? -17.697 24.109 -64.072 1.00 34.59 195 THR A C 1
ATOM 1146 O O . THR A 1 218 ? -17.868 24.463 -65.242 1.00 32.62 195 THR A O 1
ATOM 1150 N N . PHE A 1 219 ? -16.484 24.026 -63.513 1.00 37.02 196 PHE A N 1
ATOM 1151 C CA . PHE A 1 219 ? -15.253 24.281 -64.257 1.00 38.16 196 PHE A CA 1
ATOM 1152 C C . PHE A 1 219 ? -15.248 23.581 -65.606 1.00 39.69 196 PHE A C 1
ATOM 1153 O O . PHE A 1 219 ? -14.865 24.171 -66.625 1.00 42.25 196 PHE A O 1
ATOM 1161 N N . VAL A 1 220 ? -15.696 22.326 -65.639 1.00 37.80 197 VAL A N 1
ATOM 1162 C CA . VAL A 1 220 ? -15.658 21.575 -66.879 1.00 37.99 197 VAL A CA 1
ATOM 1163 C C . VAL A 1 220 ? -16.912 21.767 -67.733 1.00 39.24 197 VAL A C 1
ATOM 1164 O O . VAL A 1 220 ? -16.970 21.230 -68.849 1.00 39.15 197 VAL A O 1
ATOM 1168 N N . ALA A 1 221 ? -17.898 22.545 -67.268 1.00 40.12 198 ALA A N 1
ATOM 1169 C CA . ALA A 1 221 ? -19.181 22.656 -67.964 1.00 40.94 198 ALA A CA 1
ATOM 1170 C C . ALA A 1 221 ? -19.097 23.577 -69.171 1.00 42.74 198 ALA A C 1
ATOM 1171 O O . ALA A 1 221 ? -18.435 24.617 -69.137 1.00 41.64 198 ALA A O 1
ATOM 1173 N N . ASP A 1 222 ? -19.783 23.192 -70.244 1.00 46.86 199 ASP A N 1
ATOM 1174 C CA . ASP A 1 222 ? -19.837 24.019 -71.443 1.00 49.95 199 ASP A CA 1
ATOM 1175 C C . ASP A 1 222 ? -20.852 25.123 -71.209 1.00 49.32 199 ASP A C 1
ATOM 1176 O O . ASP A 1 222 ? -21.371 25.282 -70.104 1.00 49.38 199 ASP A O 1
ATOM 1181 N N . ASP A 1 223 ? -21.187 25.875 -72.261 1.00 50.58 200 ASP A N 1
ATOM 1182 C CA . ASP A 1 223 ? -22.010 27.071 -72.077 1.00 50.77 200 ASP A CA 1
ATOM 1183 C C . ASP A 1 223 ? -23.443 26.722 -71.699 1.00 45.96 200 ASP A C 1
ATOM 1184 O O . ASP A 1 223 ? -24.021 27.366 -70.816 1.00 43.67 200 ASP A O 1
ATOM 1189 N N . ALA A 1 224 ? -24.032 25.709 -72.349 1.00 44.79 201 ALA A N 1
ATOM 1190 C CA . ALA A 1 224 ? -25.415 25.343 -72.058 1.00 42.34 201 ALA A CA 1
ATOM 1191 C C . ALA A 1 224 ? -25.555 24.807 -70.651 1.00 38.77 201 ALA A C 1
ATOM 1192 O O . ALA A 1 224 ? -26.521 25.126 -69.945 1.00 39.96 201 ALA A O 1
ATOM 1194 N N . GLN A 1 225 ? -24.615 23.961 -70.238 1.00 35.33 202 GLN A N 1
ATOM 1195 C CA . GLN A 1 225 ? -24.659 23.431 -68.882 1.00 27.09 202 GLN A CA 1
ATOM 1196 C C . GLN A 1 225 ? -24.501 24.557 -67.865 1.00 31.17 202 GLN A C 1
ATOM 1197 O O . GLN A 1 225 ? -25.296 24.682 -66.924 1.00 25.85 202 GLN A O 1
ATOM 1203 N N . LEU A 1 226 ? -23.526 25.432 -68.081 1.00 31.66 203 LEU A N 1
ATOM 1204 C CA . LEU A 1 226 ? -23.378 26.553 -67.168 1.00 31.69 203 LEU A CA 1
ATOM 1205 C C . LEU A 1 226 ? -24.682 27.342 -67.052 1.00 31.68 203 LEU A C 1
ATOM 1206 O O . LEU A 1 226 ? -25.058 27.757 -65.950 1.00 32.95 203 LEU A O 1
ATOM 1211 N N . ARG A 1 227 ? -25.437 27.481 -68.149 1.00 32.27 204 ARG A N 1
ATOM 1212 C CA . ARG A 1 227 ? -26.635 28.318 -68.091 1.00 33.47 204 ARG A CA 1
ATOM 1213 C C . ARG A 1 227 ? -27.745 27.665 -67.264 1.00 32.93 204 ARG A C 1
ATOM 1214 O O . ARG A 1 227 ? -28.491 28.359 -66.545 1.00 33.42 204 ARG A O 1
ATOM 1222 N N . SER A 1 228 ? -27.843 26.333 -67.318 1.00 30.54 205 SER A N 1
ATOM 1223 C CA . SER A 1 228 ? -28.753 25.600 -66.438 1.00 30.99 205 SER A CA 1
ATOM 1224 C C . SER A 1 228 ? -28.379 25.770 -64.956 1.00 30.37 205 SER A C 1
ATOM 1225 O O . SER A 1 228 ? -29.176 26.264 -64.149 1.00 28.96 205 SER A O 1
ATOM 1228 N N . LEU A 1 229 ? -27.170 25.343 -64.587 1.00 29.36 206 LEU A N 1
ATOM 1229 C CA . LEU A 1 229 ? -26.638 25.523 -63.248 1.00 27.16 206 LEU A CA 1
ATOM 1230 C C . LEU A 1 229 ? -26.955 26.883 -62.650 1.00 27.50 206 LEU A C 1
ATOM 1231 O O . LEU A 1 229 ? -27.535 26.972 -61.557 1.00 25.81 206 LEU A O 1
ATOM 1236 N N . THR A 1 230 ? -26.567 27.971 -63.325 1.00 28.31 207 THR A N 1
ATOM 1237 C CA . THR A 1 230 ? -26.820 29.263 -62.694 1.00 28.50 207 THR A CA 1
ATOM 1238 C C . THR A 1 230 ? -28.314 29.550 -62.620 1.00 28.74 207 THR A C 1
ATOM 1239 O O . THR A 1 230 ? -28.780 30.108 -61.624 1.00 31.99 207 THR A O 1
ATOM 1243 N N . PHE A 1 231 ? -29.090 29.173 -63.640 1.00 28.55 208 PHE A N 1
ATOM 1244 C CA . PHE A 1 231 ? -30.534 29.407 -63.552 1.00 28.46 208 PHE A CA 1
ATOM 1245 C C . PHE A 1 231 ? -31.144 28.621 -62.398 1.00 28.43 208 PHE A C 1
ATOM 1246 O O . PHE A 1 231 ? -31.881 29.175 -61.569 1.00 28.70 208 PHE A O 1
ATOM 1254 N N . TRP A 1 232 ? -30.861 27.314 -62.344 1.00 29.80 209 TRP A N 1
ATOM 1255 C CA A TRP A 1 232 ? -31.339 26.477 -61.246 0.64 27.39 209 TRP A CA 1
ATOM 1256 C CA B TRP A 1 232 ? -31.348 26.490 -61.245 0.36 27.62 209 TRP A CA 1
ATOM 1257 C C . TRP A 1 232 ? -30.851 27.003 -59.903 1.00 29.42 209 TRP A C 1
ATOM 1258 O O . TRP A 1 232 ? -31.569 26.923 -58.907 1.00 29.12 209 TRP A O 1
ATOM 1279 N N . SER A 1 233 ? -29.644 27.570 -59.864 1.00 28.89 210 SER A N 1
ATOM 1280 C CA . SER A 1 233 ? -29.054 28.060 -58.622 1.00 30.28 210 SER A CA 1
ATOM 1281 C C . SER A 1 233 ? -29.560 29.438 -58.215 1.00 30.50 210 SER A C 1
ATOM 1282 O O . SER A 1 233 ? -29.304 29.867 -57.082 1.00 32.94 210 SER A O 1
ATOM 1285 N N . LEU A 1 234 ? -30.251 30.147 -59.089 1.00 28.51 211 LEU A N 1
ATOM 1286 C CA . LEU A 1 234 ? -30.902 31.367 -58.664 1.00 29.62 211 LEU A CA 1
ATOM 1287 C C . LEU A 1 234 ? -32.330 31.106 -58.175 1.00 29.75 211 LEU A C 1
ATOM 1288 O O . LEU A 1 234 ? -32.969 32.019 -57.628 1.00 29.96 211 LEU A O 1
ATOM 1293 N N . GLY A 1 235 ? -32.833 29.870 -58.307 1.00 27.68 212 GLY A N 1
ATOM 1294 C CA . GLY A 1 235 ? -34.203 29.579 -57.901 1.00 26.12 212 GLY A CA 1
ATOM 1295 C C . GLY A 1 235 ? -35.282 30.086 -58.850 1.00 26.97 212 GLY A C 1
ATOM 1296 O O . GLY A 1 235 ? -35.352 31.282 -59.156 1.00 27.51 212 GLY A O 1
ATOM 1297 N N . SER A 1 236 ? -36.145 29.203 -59.325 1.00 27.99 213 SER A N 1
ATOM 1298 C CA . SER A 1 236 ? -37.182 29.617 -60.254 1.00 30.85 213 SER A CA 1
ATOM 1299 C C . SER A 1 236 ? -38.355 28.672 -60.089 1.00 32.18 213 SER A C 1
ATOM 1300 O O . SER A 1 236 ? -38.164 27.471 -59.873 1.00 34.35 213 SER A O 1
ATOM 1303 N N . LEU A 1 237 ? -39.565 29.210 -60.158 1.00 32.56 214 LEU A N 1
ATOM 1304 C CA . LEU A 1 237 ? -40.725 28.335 -60.267 1.00 34.10 214 LEU A CA 1
ATOM 1305 C C . LEU A 1 237 ? -41.102 28.031 -61.724 1.00 37.18 214 LEU A C 1
ATOM 1306 O O . LEU A 1 237 ? -42.136 27.390 -61.959 1.00 38.93 214 LEU A O 1
ATOM 1311 N N . GLY A 1 238 ? -40.280 28.455 -62.693 1.00 37.52 215 GLY A N 1
ATOM 1312 C CA . GLY A 1 238 ? -40.617 28.363 -64.100 1.00 39.87 215 GLY A CA 1
ATOM 1313 C C . GLY A 1 238 ? -40.560 26.960 -64.681 1.00 39.95 215 GLY A C 1
ATOM 1314 O O . GLY A 1 238 ? -40.966 26.779 -65.831 1.00 41.31 215 GLY A O 1
ATOM 1315 N N . GLY A 1 239 ? -40.069 25.977 -63.928 1.00 38.62 216 GLY A N 1
ATOM 1316 C CA . GLY A 1 239 ? -40.110 24.584 -64.326 1.00 38.56 216 GLY A CA 1
ATOM 1317 C C . GLY A 1 239 ? -41.338 23.833 -63.845 1.00 42.25 216 GLY A C 1
ATOM 1318 O O . GLY A 1 239 ? -41.401 22.609 -64.019 1.00 45.48 216 GLY A O 1
ATOM 1319 N N . ALA A 1 240 ? -42.322 24.528 -63.280 1.00 42.48 217 ALA A N 1
ATOM 1320 C CA . ALA A 1 240 ? -43.438 23.886 -62.598 1.00 43.64 217 ALA A CA 1
ATOM 1321 C C . ALA A 1 240 ? -44.376 23.247 -63.613 1.00 43.51 217 ALA A C 1
ATOM 1322 O O . ALA A 1 240 ? -45.043 23.958 -64.371 1.00 44.33 217 ALA A O 1
ATOM 1324 N N . GLN A 1 241 ? -44.442 21.915 -63.632 1.00 44.29 218 GLN A N 1
ATOM 1325 C CA . GLN A 1 241 ? -45.458 21.214 -64.410 1.00 47.25 218 GLN A CA 1
ATOM 1326 C C . GLN A 1 241 ? -46.141 20.149 -63.556 1.00 46.76 218 GLN A C 1
ATOM 1327 O O . GLN A 1 241 ? -45.534 19.592 -62.634 1.00 50.05 218 GLN A O 1
ATOM 1333 N N . TRP A 1 242 ? -47.415 19.871 -63.871 1.00 42.61 219 TRP A N 1
ATOM 1334 C CA . TRP A 1 242 ? -48.213 18.923 -63.091 1.00 38.78 219 TRP A CA 1
ATOM 1335 C C . TRP A 1 242 ? -47.557 17.562 -62.889 1.00 37.45 219 TRP A C 1
ATOM 1336 O O . TRP A 1 242 ? -47.585 17.068 -61.755 1.00 37.19 219 TRP A O 1
ATOM 1347 N N . PRO A 1 243 ? -46.999 16.891 -63.905 1.00 37.54 220 PRO A N 1
ATOM 1348 C CA . PRO A 1 243 ? -46.441 15.554 -63.642 1.00 37.57 220 PRO A CA 1
ATOM 1349 C C . PRO A 1 243 ? -45.422 15.517 -62.508 1.00 38.51 220 PRO A C 1
ATOM 1350 O O . PRO A 1 243 ? -45.409 14.542 -61.743 1.00 38.45 220 PRO A O 1
ATOM 1354 N N . THR A 1 244 ? -44.582 16.555 -62.352 1.00 39.71 221 THR A N 1
ATOM 1355 C CA . THR A 1 244 ? -43.641 16.529 -61.236 1.00 40.93 221 THR A CA 1
ATOM 1356 C C . THR A 1 244 ? -44.318 16.911 -59.919 1.00 41.39 221 THR A C 1
ATOM 1357 O O . THR A 1 244 ? -44.059 16.271 -58.892 1.00 42.45 221 THR A O 1
ATOM 1361 N N . LEU A 1 245 ? -45.201 17.920 -59.921 1.00 41.42 222 LEU A N 1
ATOM 1362 C CA . LEU A 1 245 ? -45.976 18.223 -58.713 1.00 42.98 222 LEU A CA 1
ATOM 1363 C C . LEU A 1 245 ? -46.682 16.986 -58.145 1.00 43.24 222 LEU A C 1
ATOM 1364 O O . LEU A 1 245 ? -46.775 16.817 -56.927 1.00 43.66 222 LEU A O 1
ATOM 1369 N N . ALA A 1 246 ? -47.193 16.114 -59.010 1.00 44.83 223 ALA A N 1
ATOM 1370 C CA . ALA A 1 246 ? -47.702 14.820 -58.562 1.00 46.60 223 ALA A CA 1
ATOM 1371 C C . ALA A 1 246 ? -46.729 14.099 -57.646 1.00 46.41 223 ALA A C 1
ATOM 1372 O O . ALA A 1 246 ? -47.148 13.325 -56.777 1.00 49.44 223 ALA A O 1
ATOM 1374 N N . ALA A 1 247 ? -45.435 14.267 -57.885 1.00 44.15 224 ALA A N 1
ATOM 1375 C CA . ALA A 1 247 ? -44.423 13.625 -57.070 1.00 44.10 224 ALA A CA 1
ATOM 1376 C C . ALA A 1 247 ? -43.962 14.500 -55.911 1.00 41.41 224 ALA A C 1
ATOM 1377 O O . ALA A 1 247 ? -43.793 14.009 -54.791 1.00 41.29 224 ALA A O 1
ATOM 1379 N N . VAL A 1 248 ? -43.797 15.805 -56.155 1.00 39.00 225 VAL A N 1
ATOM 1380 C CA . VAL A 1 248 ? -43.264 16.718 -55.139 1.00 36.55 225 VAL A CA 1
ATOM 1381 C C . VAL A 1 248 ? -44.244 16.888 -53.974 1.00 35.34 225 VAL A C 1
ATOM 1382 O O . VAL A 1 248 ? -43.861 16.814 -52.799 1.00 32.30 225 VAL A O 1
ATOM 1386 N N . ALA A 1 249 ? -45.520 17.142 -54.289 1.00 36.55 226 ALA A N 1
ATOM 1387 C CA . ALA A 1 249 ? -46.552 17.426 -53.303 1.00 38.50 226 ALA A CA 1
ATOM 1388 C C . ALA A 1 249 ? -46.658 16.342 -52.229 1.00 38.94 226 ALA A C 1
ATOM 1389 O O . ALA A 1 249 ? -46.581 16.673 -51.038 1.00 38.72 226 ALA A O 1
ATOM 1391 N N . PRO A 1 250 ? -46.840 15.053 -52.568 1.00 39.14 227 PRO A N 1
ATOM 1392 C CA . PRO A 1 250 ? -46.943 14.040 -51.494 1.00 38.27 227 PRO A CA 1
ATOM 1393 C C . PRO A 1 250 ? -45.722 13.968 -50.599 1.00 38.93 227 PRO A C 1
ATOM 1394 O O . PRO A 1 250 ? -45.862 13.786 -49.380 1.00 39.51 227 PRO A O 1
ATOM 1398 N N . CYS A 1 251 ? -44.522 14.111 -51.163 1.00 38.69 228 CYS A N 1
ATOM 1399 C CA . CYS A 1 251 ? -43.339 14.288 -50.331 1.00 38.08 228 CYS A CA 1
ATOM 1400 C C . CYS A 1 251 ? -43.536 15.414 -49.322 1.00 36.61 228 CYS A C 1
ATOM 1401 O O . CYS A 1 251 ? -43.437 15.207 -48.108 1.00 37.04 228 CYS A O 1
ATOM 1404 N N . VAL A 1 252 ? -43.806 16.623 -49.812 1.00 35.54 229 VAL A N 1
ATOM 1405 C CA . VAL A 1 252 ? -43.969 17.769 -48.919 1.00 34.47 229 VAL A CA 1
ATOM 1406 C C . VAL A 1 252 ? -45.090 17.513 -47.928 1.00 33.43 229 VAL A C 1
ATOM 1407 O O . VAL A 1 252 ? -44.965 17.827 -46.741 1.00 34.50 229 VAL A O 1
ATOM 1411 N N . ALA A 1 253 ? -46.193 16.914 -48.382 1.00 32.60 230 ALA A N 1
ATOM 1412 C CA . ALA A 1 253 ? -47.280 16.649 -47.440 1.00 31.65 230 ALA A CA 1
ATOM 1413 C C . ALA A 1 253 ? -46.884 15.574 -46.435 1.00 30.96 230 ALA A C 1
ATOM 1414 O O . ALA A 1 253 ? -47.251 15.659 -45.257 1.00 30.10 230 ALA A O 1
ATOM 1416 N N . LEU A 1 254 ? -46.105 14.572 -46.865 1.00 30.84 231 LEU A N 1
ATOM 1417 C CA . LEU A 1 254 ? -45.724 13.528 -45.917 1.00 31.99 231 LEU A CA 1
ATOM 1418 C C . LEU A 1 254 ? -44.697 14.042 -44.901 1.00 37.59 231 LEU A C 1
ATOM 1419 O O . LEU A 1 254 ? -44.836 13.796 -43.694 1.00 42.55 231 LEU A O 1
ATOM 1424 N N . GLY A 1 255 ? -43.672 14.774 -45.355 1.00 35.58 232 GLY A N 1
ATOM 1425 C CA . GLY A 1 255 ? -42.893 15.576 -44.418 1.00 32.40 232 GLY A CA 1
ATOM 1426 C C . GLY A 1 255 ? -43.773 16.432 -43.524 1.00 31.77 232 GLY A C 1
ATOM 1427 O O . GLY A 1 255 ? -43.582 16.485 -42.310 1.00 31.65 232 GLY A O 1
ATOM 1428 N N . GLY A 1 256 ? -44.768 17.094 -44.107 1.00 31.78 233 GLY A N 1
ATOM 1429 C CA . GLY A 1 256 ? -45.634 17.931 -43.303 1.00 31.63 233 GLY A CA 1
ATOM 1430 C C . GLY A 1 256 ? -46.354 17.146 -42.231 1.00 31.51 233 GLY A C 1
ATOM 1431 O O . GLY A 1 256 ? -46.497 17.612 -41.100 1.00 31.91 233 GLY A O 1
ATOM 1432 N N . VAL A 1 257 ? -46.799 15.932 -42.566 1.00 31.31 234 VAL A N 1
ATOM 1433 C CA . VAL A 1 257 ? -47.539 15.117 -41.600 1.00 30.80 234 VAL A CA 1
ATOM 1434 C C . VAL A 1 257 ? -46.629 14.703 -40.448 1.00 31.17 234 VAL A C 1
ATOM 1435 O O . VAL A 1 257 ? -46.991 14.826 -39.270 1.00 31.08 234 VAL A O 1
ATOM 1439 N N . LEU A 1 258 ? -45.412 14.252 -40.776 1.00 31.30 235 LEU A N 1
ATOM 1440 C CA . LEU A 1 258 ? -44.489 13.754 -39.755 1.00 31.22 235 LEU A CA 1
ATOM 1441 C C . LEU A 1 258 ? -44.096 14.830 -38.749 1.00 31.29 235 LEU A C 1
ATOM 1442 O O . LEU A 1 258 ? -43.834 14.524 -37.577 1.00 30.59 235 LEU A O 1
ATOM 1447 N N . LEU A 1 259 ? -44.017 16.092 -39.184 1.00 31.62 236 LEU A N 1
ATOM 1448 C CA . LEU A 1 259 ? -43.706 17.172 -38.249 1.00 31.70 236 LEU A CA 1
ATOM 1449 C C . LEU A 1 259 ? -44.864 17.409 -37.284 1.00 33.42 236 LEU A C 1
ATOM 1450 O O . LEU A 1 259 ? -44.666 17.426 -36.065 1.00 34.85 236 LEU A O 1
ATOM 1455 N N . VAL A 1 260 ? -46.088 17.559 -37.819 1.00 35.10 237 VAL A N 1
ATOM 1456 C CA . VAL A 1 260 ? -47.294 17.716 -37.007 1.00 36.48 237 VAL A CA 1
ATOM 1457 C C . VAL A 1 260 ? -47.384 16.631 -35.932 1.00 40.05 237 VAL A C 1
ATOM 1458 O O . VAL A 1 260 ? -47.776 16.897 -34.788 1.00 41.15 237 VAL A O 1
ATOM 1462 N N . ARG A 1 261 ? -47.042 15.390 -36.284 1.00 61.97 238 ARG A N 1
ATOM 1463 C CA . ARG A 1 261 ? -47.061 14.319 -35.293 1.00 64.00 238 ARG A CA 1
ATOM 1464 C C . ARG A 1 261 ? -46.011 14.500 -34.204 1.00 58.54 238 ARG A C 1
ATOM 1465 O O . ARG A 1 261 ? -45.882 13.607 -33.362 1.00 58.05 238 ARG A O 1
ATOM 1473 N N . GLU A 1 262 ? -45.255 15.616 -34.207 1.00 54.78 239 GLU A N 1
ATOM 1474 C CA . GLU A 1 262 ? -44.197 15.900 -33.239 1.00 50.18 239 GLU A CA 1
ATOM 1475 C C . GLU A 1 262 ? -44.362 17.281 -32.606 1.00 48.05 239 GLU A C 1
ATOM 1476 O O . GLU A 1 262 ? -43.410 17.814 -32.016 1.00 44.92 239 GLU A O 1
ATOM 1482 N N . ARG A 1 263 ? -45.549 17.875 -32.706 1.00 49.90 240 ARG A N 1
ATOM 1483 C CA . ARG A 1 263 ? -45.726 19.241 -32.228 1.00 48.63 240 ARG A CA 1
ATOM 1484 C C . ARG A 1 263 ? -45.658 19.330 -30.708 1.00 45.39 240 ARG A C 1
ATOM 1485 O O . ARG A 1 263 ? -45.252 20.363 -30.175 1.00 44.53 240 ARG A O 1
ATOM 1493 N N . ASP A 1 264 ? -46.048 18.277 -29.991 1.00 44.05 241 ASP A N 1
ATOM 1494 C CA . ASP A 1 264 ? -46.001 18.344 -28.538 1.00 40.55 241 ASP A CA 1
ATOM 1495 C C . ASP A 1 264 ? -44.594 18.066 -28.028 1.00 37.21 241 ASP A C 1
ATOM 1496 O O . ASP A 1 264 ? -44.063 18.820 -27.200 1.00 34.41 241 ASP A O 1
ATOM 1501 N N . ALA A 1 265 ? -43.969 16.995 -28.537 1.00 37.01 242 ALA A N 1
ATOM 1502 C CA . ALA A 1 265 ? -42.591 16.690 -28.170 1.00 33.58 242 ALA A CA 1
ATOM 1503 C C . ALA A 1 265 ? -41.670 17.880 -28.428 1.00 31.33 242 ALA A C 1
ATOM 1504 O O . ALA A 1 265 ? -40.798 18.192 -27.604 1.00 28.08 242 ALA A O 1
ATOM 1506 N N . LEU A 1 266 ? -41.867 18.575 -29.554 1.00 32.73 243 LEU A N 1
ATOM 1507 C CA . LEU A 1 266 ? -41.054 19.751 -29.851 1.00 32.04 243 LEU A CA 1
ATOM 1508 C C . LEU A 1 266 ? -41.307 20.867 -28.855 1.00 31.17 243 LEU A C 1
ATOM 1509 O O . LEU A 1 266 ? -40.379 21.606 -28.502 1.00 31.24 243 LEU A O 1
ATOM 1514 N N . ASN A 1 267 ? -42.551 21.016 -28.392 1.00 31.30 244 ASN A N 1
ATOM 1515 C CA . ASN A 1 267 ? -42.814 22.058 -27.409 1.00 30.09 244 ASN A CA 1
ATOM 1516 C C . ASN A 1 267 ? -42.093 21.749 -26.120 1.00 28.66 244 ASN A C 1
ATOM 1517 O O . ASN A 1 267 ? -41.519 22.648 -25.504 1.00 28.46 244 ASN A O 1
ATOM 1522 N N . ALA A 1 268 ? -42.080 20.470 -25.722 1.00 28.76 245 ALA A N 1
ATOM 1523 C CA . ALA A 1 268 ? -41.403 20.069 -24.492 1.00 28.70 245 ALA A CA 1
ATOM 1524 C C . ALA A 1 268 ? -39.893 20.215 -24.615 1.00 29.22 245 ALA A C 1
ATOM 1525 O O . ALA A 1 268 ? -39.232 20.587 -23.640 1.00 27.01 245 ALA A O 1
ATOM 1527 N N . LEU A 1 269 ? -39.348 19.948 -25.805 1.00 31.61 246 LEU A N 1
ATOM 1528 C CA . LEU A 1 269 ? -37.921 20.104 -26.075 1.00 34.23 246 LEU A CA 1
ATOM 1529 C C . LEU A 1 269 ? -37.449 21.557 -26.035 1.00 37.39 246 LEU A C 1
ATOM 1530 O O . LEU A 1 269 ? -36.261 21.810 -25.797 1.00 37.05 246 LEU A O 1
ATOM 1535 N N . GLN A 1 270 ? -38.355 22.521 -26.227 1.00 41.50 247 GLN A N 1
ATOM 1536 C CA . GLN A 1 270 ? -38.015 23.933 -26.096 1.00 46.11 247 GLN A CA 1
ATOM 1537 C C . GLN A 1 270 ? -37.643 24.319 -24.680 1.00 45.98 247 GLN A C 1
ATOM 1538 O O . GLN A 1 270 ? -37.224 25.463 -24.445 1.00 52.41 247 GLN A O 1
ATOM 1544 N N . LEU A 1 271 ? -37.782 23.403 -23.742 1.00 39.35 248 LEU A N 1
ATOM 1545 C CA . LEU A 1 271 ? -37.616 23.646 -22.327 1.00 36.36 248 LEU A CA 1
ATOM 1546 C C . LEU A 1 271 ? -36.212 23.333 -21.861 1.00 35.05 248 LEU A C 1
ATOM 1547 O O . LEU A 1 271 ? -35.827 23.713 -20.750 1.00 35.34 248 LEU A O 1
ATOM 1552 N N . GLY A 1 272 ? -35.451 22.684 -22.728 1.00 32.92 249 GLY A N 1
ATOM 1553 C CA . GLY A 1 272 ? -34.175 22.060 -22.448 1.00 33.59 249 GLY A CA 1
ATOM 1554 C C . GLY A 1 272 ? -34.206 20.629 -22.928 1.00 33.90 249 GLY A C 1
ATOM 1555 O O . GLY A 1 272 ? -35.226 19.938 -22.761 1.00 34.37 249 GLY A O 1
ATOM 1556 N N . GLU A 1 273 ? -33.123 20.158 -23.531 1.00 35.33 250 GLU A N 1
ATOM 1557 C CA . GLU A 1 273 ? -33.080 18.762 -23.948 1.00 35.37 250 GLU A CA 1
ATOM 1558 C C . GLU A 1 273 ? -33.220 17.818 -22.738 1.00 33.76 250 GLU A C 1
ATOM 1559 O O . GLU A 1 273 ? -34.048 16.892 -22.750 1.00 31.74 250 GLU A O 1
ATOM 1565 N N . THR A 1 274 ? -32.451 18.063 -21.661 1.00 33.35 251 THR A N 1
ATOM 1566 C CA . THR A 1 274 ? -32.530 17.176 -20.501 1.00 33.52 251 THR A CA 1
ATOM 1567 C C . THR A 1 274 ? -33.874 17.322 -19.802 1.00 33.46 251 THR A C 1
ATOM 1568 O O . THR A 1 274 ? -34.459 16.333 -19.342 1.00 35.31 251 THR A O 1
ATOM 1572 N N . GLU A 1 275 ? -34.370 18.553 -19.710 1.00 32.05 252 GLU A N 1
ATOM 1573 C CA . GLU A 1 275 ? -35.708 18.792 -19.189 1.00 32.41 252 GLU A CA 1
ATOM 1574 C C . GLU A 1 275 ? -36.747 17.970 -19.944 1.00 31.86 252 GLU A C 1
ATOM 1575 O O . GLU A 1 275 ? -37.611 17.322 -19.331 1.00 35.21 252 GLU A O 1
ATOM 1581 N N . ALA A 1 276 ? -36.685 17.987 -21.275 1.00 29.02 253 ALA A N 1
ATOM 1582 C CA . ALA A 1 276 ? -37.664 17.238 -22.055 1.00 29.97 253 ALA A CA 1
ATOM 1583 C C . ALA A 1 276 ? -37.513 15.732 -21.845 1.00 30.28 253 ALA A C 1
ATOM 1584 O O . ALA A 1 276 ? -38.519 15.019 -21.745 1.00 31.32 253 ALA A O 1
ATOM 1586 N N . LEU A 1 277 ? -36.269 15.230 -21.788 1.00 29.88 254 LEU A N 1
ATOM 1587 C CA . LEU A 1 277 ? -36.026 13.812 -21.512 1.00 31.01 254 LEU A CA 1
ATOM 1588 C C . LEU A 1 277 ? -36.666 13.385 -20.194 1.00 31.24 254 LEU A C 1
ATOM 1589 O O . LEU A 1 277 ? -37.190 12.265 -20.073 1.00 31.75 254 LEU A O 1
ATOM 1594 N N . HIS A 1 278 ? -36.626 14.273 -19.192 1.00 30.39 255 HIS A N 1
ATOM 1595 C CA . HIS A 1 278 ? -37.255 14.004 -17.903 1.00 31.71 255 HIS A CA 1
ATOM 1596 C C . HIS A 1 278 ? -38.775 13.959 -18.003 1.00 33.30 255 HIS A C 1
ATOM 1597 O O . HIS A 1 278 ? -39.425 13.293 -17.192 1.00 35.23 255 HIS A O 1
ATOM 1604 N N . LEU A 1 279 ? -39.358 14.679 -18.967 1.00 33.80 256 LEU A N 1
ATOM 1605 C CA . LEU A 1 279 ? -40.786 14.636 -19.266 1.00 35.16 256 LEU A CA 1
ATOM 1606 C C . LEU A 1 279 ? -41.194 13.413 -20.088 1.00 37.50 256 LEU A C 1
ATOM 1607 O O . LEU A 1 279 ? -42.391 13.245 -20.362 1.00 39.52 256 LEU A O 1
ATOM 1612 N N . GLY A 1 280 ? -40.241 12.550 -20.491 1.00 38.22 257 GLY A N 1
ATOM 1613 C CA . GLY A 1 280 ? -40.530 11.352 -21.268 1.00 41.69 257 GLY A CA 1
ATOM 1614 C C . GLY A 1 280 ? -40.350 11.461 -22.784 1.00 41.13 257 GLY A C 1
ATOM 1615 O O . GLY A 1 280 ? -40.546 10.455 -23.489 1.00 40.76 257 GLY A O 1
ATOM 1616 N N . VAL A 1 281 ? -40.006 12.640 -23.302 1.00 35.66 258 VAL A N 1
ATOM 1617 C CA . VAL A 1 281 ? -39.766 12.855 -24.725 1.00 32.96 258 VAL A CA 1
ATOM 1618 C C . VAL A 1 281 ? -38.536 12.046 -25.106 1.00 33.41 258 VAL A C 1
ATOM 1619 O O . VAL A 1 281 ? -37.484 12.209 -24.474 1.00 33.42 258 VAL A O 1
ATOM 1623 N N . PRO A 1 282 ? -38.616 11.191 -26.066 1.00 34.17 259 PRO A N 1
ATOM 1624 C CA . PRO A 1 282 ? -37.431 10.431 -26.531 1.00 35.80 259 PRO A CA 1
ATOM 1625 C C . PRO A 1 282 ? -36.549 11.255 -27.456 1.00 34.30 259 PRO A C 1
ATOM 1626 O O . PRO A 1 282 ? -36.484 11.027 -28.655 1.00 35.62 259 PRO A O 1
ATOM 1630 N N . VAL A 1 283 ? -35.834 12.224 -26.869 1.00 33.19 260 VAL A N 1
ATOM 1631 C CA . VAL A 1 283 ? -35.237 13.305 -27.661 1.00 32.20 260 VAL A CA 1
ATOM 1632 C C . VAL A 1 283 ? -34.289 12.800 -28.753 1.00 36.15 260 VAL A C 1
ATOM 1633 O O . VAL A 1 283 ? -34.101 13.493 -29.760 1.00 36.15 260 VAL A O 1
ATOM 1637 N N . GLN A 1 284 ? -33.723 11.596 -28.613 1.00 41.56 261 GLN A N 1
ATOM 1638 C CA . GLN A 1 284 ? -32.898 11.086 -29.701 1.00 48.02 261 GLN A CA 1
ATOM 1639 C C . GLN A 1 284 ? -33.755 10.637 -30.885 1.00 49.35 261 GLN A C 1
ATOM 1640 O O . GLN A 1 284 ? -33.467 10.991 -32.034 1.00 50.04 261 GLN A O 1
ATOM 1646 N N . ARG A 1 285 ? -34.827 9.876 -30.630 1.00 49.86 262 ARG A N 1
ATOM 1647 C CA . ARG A 1 285 ? -35.754 9.556 -31.709 1.00 49.96 262 ARG A CA 1
ATOM 1648 C C . ARG A 1 285 ? -36.372 10.816 -32.279 1.00 46.15 262 ARG A C 1
ATOM 1649 O O . ARG A 1 285 ? -36.675 10.871 -33.477 1.00 48.05 262 ARG A O 1
ATOM 1657 N N . LEU A 1 286 ? -36.575 11.839 -31.442 1.00 41.28 263 LEU A N 1
ATOM 1658 C CA . LEU A 1 286 ? -37.190 13.076 -31.928 1.00 38.57 263 LEU A CA 1
ATOM 1659 C C . LEU A 1 286 ? -36.273 13.793 -32.909 1.00 39.11 263 LEU A C 1
ATOM 1660 O O . LEU A 1 286 ? -36.724 14.254 -33.965 1.00 39.28 263 LEU A O 1
ATOM 1665 N N . LYS A 1 287 ? -34.980 13.899 -32.576 1.00 39.42 264 LYS A N 1
ATOM 1666 C CA . LYS A 1 287 ? -34.045 14.524 -33.502 1.00 41.55 264 LYS A CA 1
ATOM 1667 C C . LYS A 1 287 ? -34.071 13.823 -34.861 1.00 45.67 264 LYS A C 1
ATOM 1668 O O . LYS A 1 287 ? -34.164 14.480 -35.899 1.00 46.30 264 LYS A O 1
ATOM 1674 N N . ARG A 1 288 ? -34.058 12.492 -34.880 1.00 48.57 265 ARG A N 1
ATOM 1675 C CA . ARG A 1 288 ? -33.977 11.807 -36.164 1.00 39.46 265 ARG A CA 1
ATOM 1676 C C . ARG A 1 288 ? -35.273 11.928 -36.953 1.00 40.64 265 ARG A C 1
ATOM 1677 O O . ARG A 1 288 ? -35.234 12.012 -38.175 1.00 43.36 265 ARG A O 1
ATOM 1685 N N . ARG A 1 289 ? -36.424 11.983 -36.291 1.00 42.56 266 ARG A N 1
ATOM 1686 C CA . ARG A 1 289 ? -37.683 11.999 -37.032 1.00 40.95 266 ARG A CA 1
ATOM 1687 C C . ARG A 1 289 ? -37.909 13.339 -37.709 1.00 45.18 266 ARG A C 1
ATOM 1688 O O . ARG A 1 289 ? -38.393 13.390 -38.840 1.00 48.51 266 ARG A O 1
ATOM 1696 N N . VAL A 1 290 ? -37.530 14.432 -37.050 1.00 21.61 267 VAL A N 1
ATOM 1697 C CA . VAL A 1 290 ? -37.614 15.757 -37.663 1.00 20.19 267 VAL A CA 1
ATOM 1698 C C . VAL A 1 290 ? -36.672 15.865 -38.862 1.00 22.62 267 VAL A C 1
ATOM 1699 O O . VAL A 1 290 ? -37.075 16.286 -39.956 1.00 26.10 267 VAL A O 1
ATOM 1703 N N . LEU A 1 291 ? -35.405 15.478 -38.679 1.00 20.36 268 LEU A N 1
ATOM 1704 C CA . LEU A 1 291 ? -34.425 15.559 -39.771 1.00 20.27 268 LEU A CA 1
ATOM 1705 C C . LEU A 1 291 ? -34.872 14.782 -41.016 1.00 22.15 268 LEU A C 1
ATOM 1706 O O . LEU A 1 291 ? -34.858 15.312 -42.136 1.00 22.28 268 LEU A O 1
ATOM 1711 N N . VAL A 1 292 ? -35.261 13.518 -40.846 1.00 22.43 269 VAL A N 1
ATOM 1712 C CA . VAL A 1 292 ? -35.767 12.786 -42.000 1.00 22.54 269 VAL A CA 1
ATOM 1713 C C . VAL A 1 292 ? -37.028 13.454 -42.551 1.00 23.52 269 VAL A C 1
ATOM 1714 O O . VAL A 1 292 ? -37.220 13.503 -43.771 1.00 25.21 269 VAL A O 1
ATOM 1718 N N . ALA A 1 293 ? -37.871 14.048 -41.702 1.00 23.39 270 ALA A N 1
ATOM 1719 C CA . ALA A 1 293 ? -39.042 14.714 -42.282 1.00 24.18 270 ALA A CA 1
ATOM 1720 C C . ALA A 1 293 ? -38.652 16.011 -42.987 1.00 24.04 270 ALA A C 1
ATOM 1721 O O . ALA A 1 293 ? -39.153 16.294 -44.082 1.00 22.46 270 ALA A O 1
ATOM 1723 N N . VAL A 1 294 ? -37.755 16.805 -42.391 1.00 24.62 271 VAL A N 1
ATOM 1724 C CA . VAL A 1 294 ? -37.275 18.008 -43.076 1.00 26.83 271 VAL A CA 1
ATOM 1725 C C . VAL A 1 294 ? -36.548 17.647 -44.364 1.00 27.55 271 VAL A C 1
ATOM 1726 O O . VAL A 1 294 ? -36.726 18.310 -45.395 1.00 27.26 271 VAL A O 1
ATOM 1730 N N . ALA A 1 295 ? -35.709 16.600 -44.326 1.00 26.28 272 ALA A N 1
ATOM 1731 C CA . ALA A 1 295 ? -34.909 16.253 -45.502 1.00 24.41 272 ALA A CA 1
ATOM 1732 C C . ALA A 1 295 ? -35.804 15.855 -46.664 1.00 24.56 272 ALA A C 1
ATOM 1733 O O . ALA A 1 295 ? -35.547 16.211 -47.818 1.00 24.26 272 ALA A O 1
ATOM 1735 N N . LEU A 1 296 ? -36.903 15.173 -46.349 1.00 25.42 273 LEU A N 1
ATOM 1736 C CA . LEU A 1 296 ? -37.848 14.694 -47.346 1.00 24.53 273 LEU A CA 1
ATOM 1737 C C . LEU A 1 296 ? -38.642 15.835 -47.986 1.00 23.96 273 LEU A C 1
ATOM 1738 O O . LEU A 1 296 ? -38.836 15.830 -49.210 1.00 25.31 273 LEU A O 1
ATOM 1743 N N . ALA A 1 297 ? -39.105 16.832 -47.191 1.00 22.13 274 ALA A N 1
ATOM 1744 C CA . ALA A 1 297 ? -39.845 17.964 -47.771 1.00 22.52 274 ALA A CA 1
ATOM 1745 C C . ALA A 1 297 ? -38.947 18.967 -48.509 1.00 23.60 274 ALA A C 1
ATOM 1746 O O . ALA A 1 297 ? -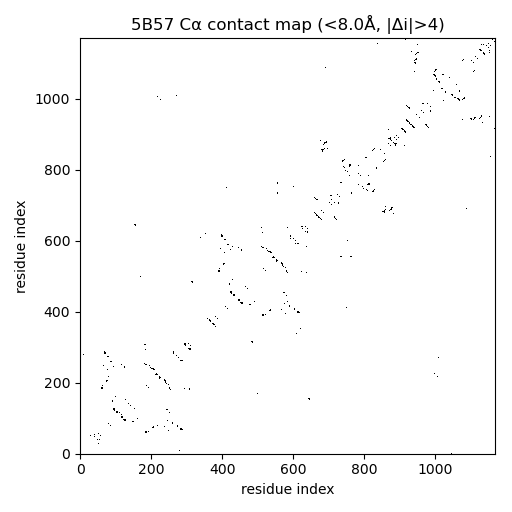39.241 19.356 -49.649 1.00 24.21 274 ALA A O 1
ATOM 1748 N N . VAL A 1 298 ? -37.871 19.427 -47.870 1.00 22.72 275 VAL A N 1
ATOM 1749 C CA . VAL A 1 298 ? -36.936 20.327 -48.541 1.00 21.67 275 VAL A CA 1
ATOM 1750 C C . VAL A 1 298 ? -36.319 19.655 -49.766 1.00 24.20 275 VAL A C 1
ATOM 1751 O O . VAL A 1 298 ? -36.135 20.291 -50.813 1.00 25.25 275 VAL A O 1
ATOM 1755 N N . GLY A 1 299 ? -35.978 18.368 -49.663 1.00 24.34 276 GLY A N 1
ATOM 1756 C CA . GLY A 1 299 ? -35.354 17.709 -50.804 1.00 24.31 276 GLY A CA 1
ATOM 1757 C C . GLY A 1 299 ? -36.274 17.670 -52.006 1.00 26.32 276 GLY A C 1
ATOM 1758 O O . GLY A 1 299 ? -35.846 17.885 -53.138 1.00 26.99 276 GLY A O 1
ATOM 1759 N N . ALA A 1 300 ? -37.557 17.398 -51.772 1.00 25.62 277 ALA A N 1
ATOM 1760 C CA . ALA A 1 300 ? -38.537 17.484 -52.839 1.00 26.60 277 ALA A CA 1
ATOM 1761 C C . ALA A 1 300 ? -38.595 18.879 -53.437 1.00 26.56 277 ALA A C 1
ATOM 1762 O O . ALA A 1 300 ? -38.776 19.017 -54.649 1.00 29.91 277 ALA A O 1
ATOM 1764 N N . LEU A 1 301 ? -38.428 19.922 -52.623 1.00 24.80 278 LEU A N 1
ATOM 1765 C CA . LEU A 1 301 ? -38.702 21.281 -53.096 1.00 25.60 278 LEU A CA 1
ATOM 1766 C C . LEU A 1 301 ? -37.530 21.867 -53.864 1.00 27.58 278 LEU A C 1
ATOM 1767 O O . LEU A 1 301 ? -37.708 22.434 -54.948 1.00 27.53 278 LEU A O 1
ATOM 1772 N N . VAL A 1 302 ? -36.330 21.776 -53.293 1.00 27.50 279 VAL A N 1
ATOM 1773 C CA . VAL A 1 302 ? -35.135 22.210 -53.997 1.00 25.87 279 VAL A CA 1
ATOM 1774 C C . VAL A 1 302 ? -35.032 21.496 -55.330 1.00 28.93 279 VAL A C 1
ATOM 1775 O O . VAL A 1 302 ? -34.478 22.044 -56.281 1.00 29.50 279 VAL A O 1
ATOM 1779 N N . SER A 1 303 ? -35.603 20.286 -55.434 1.00 32.20 280 SER A N 1
ATOM 1780 C CA . SER A 1 303 ? -35.477 19.477 -56.646 1.00 36.82 280 SER A CA 1
ATOM 1781 C C . SER A 1 303 ? -36.105 20.145 -57.845 1.00 41.67 280 SER A C 1
ATOM 1782 O O . SER A 1 303 ? -35.673 19.912 -58.984 1.00 49.07 280 SER A O 1
ATOM 1785 N N . CYS A 1 304 ? -37.121 20.963 -57.633 1.00 38.42 281 CYS A N 1
ATOM 1786 C CA . CYS A 1 304 ? -37.808 21.538 -58.762 1.00 38.38 281 CYS A CA 1
ATOM 1787 C C . CYS A 1 304 ? -37.989 23.036 -58.641 1.00 34.38 281 CYS A C 1
ATOM 1788 O O . CYS A 1 304 ? -38.627 23.639 -59.512 1.00 35.81 281 CYS A O 1
ATOM 1791 N N . ALA A 1 305 ? -37.437 23.659 -57.604 1.00 28.61 282 ALA A N 1
ATOM 1792 C CA . ALA A 1 305 ? -37.429 25.108 -57.497 1.00 27.03 282 ALA A CA 1
ATOM 1793 C C . ALA A 1 305 ? -36.043 25.722 -57.495 1.00 26.79 282 ALA A C 1
ATOM 1794 O O . ALA A 1 305 ? -35.919 26.911 -57.812 1.00 25.97 282 ALA A O 1
ATOM 1796 N N . GLY A 1 306 ? -35.011 24.968 -57.130 1.00 26.01 283 GLY A N 1
ATOM 1797 C CA . GLY A 1 306 ? -33.672 25.505 -57.059 1.00 25.74 283 GLY A CA 1
ATOM 1798 C C . GLY A 1 306 ? -33.386 26.053 -55.680 1.00 26.14 283 GLY A C 1
ATOM 1799 O O . GLY A 1 306 ? -33.974 25.601 -54.705 1.00 25.76 283 GLY A O 1
ATOM 1800 N N . ILE A 1 307 ? -32.505 27.037 -55.571 1.00 27.83 284 ILE A N 1
ATOM 1801 C CA . ILE A 1 307 ? -32.106 27.522 -54.255 1.00 29.00 284 ILE A CA 1
ATOM 1802 C C . ILE A 1 307 ? -32.930 28.760 -53.908 1.00 31.88 284 ILE A C 1
ATOM 1803 O O . ILE A 1 307 ? -32.840 29.798 -54.574 1.00 31.49 284 ILE A O 1
ATOM 1808 N N . ILE A 1 308 ? -33.751 28.630 -52.881 1.00 35.24 285 ILE A N 1
ATOM 1809 C CA . ILE A 1 308 ? -34.501 29.734 -52.307 1.00 39.77 285 ILE A CA 1
ATOM 1810 C C . ILE A 1 308 ? -34.480 29.303 -50.870 1.00 44.48 285 ILE A C 1
ATOM 1811 O O . ILE A 1 308 ? -34.823 28.149 -50.630 1.00 53.53 285 ILE A O 1
ATOM 1816 N N . GLY A 1 309 ? -34.105 30.132 -49.896 1.00 40.76 286 GLY A N 1
ATOM 1817 C CA . GLY A 1 309 ? -33.928 31.559 -49.995 1.00 38.76 286 GLY A CA 1
ATOM 1818 C C . GLY A 1 309 ? -34.712 32.262 -48.871 1.00 35.61 286 GLY A C 1
ATOM 1819 O O . GLY A 1 309 ? -35.753 32.844 -49.143 1.00 36.25 286 GLY A O 1
ATOM 1820 N N . PHE A 1 310 ? -34.272 32.170 -47.616 1.00 31.76 287 PHE A N 1
ATOM 1821 C CA . PHE A 1 310 ? -34.772 33.011 -46.505 1.00 28.35 287 PHE A CA 1
ATOM 1822 C C . PHE A 1 310 ? -36.183 32.775 -45.970 1.00 26.07 287 PHE A C 1
ATOM 1823 O O . PHE A 1 310 ? -36.482 33.276 -44.887 1.00 25.31 287 PHE A O 1
ATOM 1831 N N . ILE A 1 311 ? -37.081 32.096 -46.696 1.00 25.80 288 ILE A N 1
ATOM 1832 C CA . ILE A 1 311 ? -38.455 31.973 -46.190 1.00 25.31 288 ILE A CA 1
ATOM 1833 C C . ILE A 1 311 ? -38.476 31.190 -44.881 1.00 24.87 288 ILE A C 1
ATOM 1834 O O . ILE A 1 311 ? -39.090 31.619 -43.904 1.00 25.80 288 ILE A O 1
ATOM 1839 N N . GLY A 1 312 ? -37.808 30.033 -44.840 1.00 24.34 289 GLY A N 1
ATOM 1840 C CA . GLY A 1 312 ? -37.826 29.187 -43.651 1.00 23.09 289 GLY A CA 1
ATOM 1841 C C . GLY A 1 312 ? -37.231 29.829 -42.402 1.00 24.14 289 GLY A C 1
ATOM 1842 O O . GLY A 1 312 ? -37.378 29.266 -41.308 1.00 23.02 289 GLY A O 1
ATOM 1843 N N . LEU A 1 313 ? -36.534 30.968 -42.539 1.00 24.89 290 LEU A N 1
ATOM 1844 C CA . LEU A 1 313 ? -36.115 31.778 -41.398 1.00 23.24 290 LEU A CA 1
ATOM 1845 C C . LEU A 1 313 ? -37.179 32.817 -41.064 1.00 23.50 290 LEU A C 1
ATOM 1846 O O . LEU A 1 313 ? -37.661 32.870 -39.931 1.00 25.37 290 LEU A O 1
ATOM 1851 N N . VAL A 1 314 ? -37.590 33.603 -42.064 1.00 23.14 291 VAL A N 1
ATOM 1852 C CA . VAL A 1 314 ? -38.539 34.704 -41.868 1.00 23.46 291 VAL A CA 1
ATOM 1853 C C . VAL A 1 314 ? -39.896 34.199 -41.373 1.00 25.53 291 VAL A C 1
ATOM 1854 O O . VAL A 1 314 ? -40.428 34.679 -40.372 1.00 27.84 291 VAL A O 1
ATOM 1858 N N . ALA A 1 315 ? -40.513 33.287 -42.102 1.00 25.16 292 ALA A N 1
ATOM 1859 C CA . ALA A 1 315 ? -41.904 32.991 -41.787 1.00 25.12 292 ALA A CA 1
ATOM 1860 C C . ALA A 1 315 ? -42.080 32.480 -40.364 1.00 26.12 292 ALA A C 1
ATOM 1861 O O . ALA A 1 315 ? -42.852 33.097 -39.617 1.00 28.54 292 ALA A O 1
ATOM 1863 N N . PRO A 1 316 ? -41.385 31.442 -39.890 1.00 25.79 293 PRO A N 1
ATOM 1864 C CA . PRO A 1 316 ? -41.669 30.977 -38.521 1.00 27.03 293 PRO A CA 1
ATOM 1865 C C . PRO A 1 316 ? -41.293 31.980 -37.463 1.00 30.67 293 PRO A C 1
ATOM 1866 O O . PRO A 1 316 ? -41.685 31.797 -36.301 1.00 33.46 293 PRO A O 1
ATOM 1870 N N . HIS A 1 317 ? -40.570 33.041 -37.823 1.00 31.82 294 HIS A N 1
ATOM 1871 C CA . HIS A 1 317 ? -40.219 34.071 -36.858 1.00 32.28 294 HIS A CA 1
ATOM 1872 C C . HIS A 1 317 ? -41.308 35.116 -36.686 1.00 33.25 294 HIS A C 1
ATOM 1873 O O . HIS A 1 317 ? -41.489 35.626 -35.582 1.00 36.00 294 HIS A O 1
ATOM 1880 N N . CYS A 1 318 ? -42.050 35.453 -37.726 1.00 31.63 295 CYS A N 1
ATOM 1881 C CA . CYS A 1 318 ? -43.130 36.411 -37.521 1.00 31.15 295 CYS A CA 1
ATOM 1882 C C . CYS A 1 318 ? -44.313 35.744 -36.845 1.00 30.95 295 CYS A C 1
ATOM 1883 O O . CYS A 1 318 ? -44.937 36.333 -35.950 1.00 32.56 295 CYS A O 1
ATOM 1886 N N . VAL A 1 319 ? -44.629 34.516 -37.254 1.00 28.48 296 VAL A N 1
ATOM 1887 C CA . VAL A 1 319 ? -45.752 33.819 -36.647 1.00 27.60 296 VAL A CA 1
ATOM 1888 C C . VAL A 1 319 ? -45.502 33.648 -35.165 1.00 29.34 296 VAL A C 1
ATOM 1889 O O . VAL A 1 319 ? -46.428 33.752 -34.343 1.00 30.39 296 VAL A O 1
ATOM 1893 N N . ARG A 1 320 ? -44.235 33.429 -34.795 1.00 29.04 297 ARG A N 1
ATOM 1894 C CA . ARG A 1 320 ? -43.878 33.298 -33.380 1.00 30.05 297 ARG A CA 1
ATOM 1895 C C . ARG A 1 320 ? -44.138 34.597 -32.611 1.00 32.93 297 ARG A C 1
ATOM 1896 O O . ARG A 1 320 ? -44.820 34.595 -31.579 1.00 33.73 297 ARG A O 1
ATOM 1904 N N . LEU A 1 321 ? -43.588 35.717 -33.102 1.00 35.06 298 LEU A N 1
ATOM 1905 C CA . LEU A 1 321 ? -43.817 37.028 -32.499 1.00 37.73 298 LEU A CA 1
ATOM 1906 C C . LEU A 1 321 ? -45.289 37.421 -32.447 1.00 39.89 298 LEU A C 1
ATOM 1907 O O . LEU A 1 321 ? -45.639 38.348 -31.709 1.00 40.57 298 LEU A O 1
ATOM 1912 N N . ALA A 1 322 ? -46.158 36.769 -33.227 1.00 39.79 299 ALA A N 1
ATOM 1913 C CA . ALA A 1 322 ? -47.589 37.029 -33.139 1.00 39.72 299 ALA A CA 1
ATOM 1914 C C . ALA A 1 322 ? -48.309 36.061 -32.222 1.00 39.43 299 ALA A C 1
ATOM 1915 O O . ALA A 1 322 ? -49.365 36.406 -31.696 1.00 42.56 299 ALA A O 1
ATOM 1917 N N . CYS A 1 323 ? -47.790 34.859 -32.012 1.00 36.98 300 CYS A N 1
ATOM 1918 C CA . CYS A 1 323 ? -48.568 33.871 -31.279 1.00 37.95 300 CYS A CA 1
ATOM 1919 C C . CYS A 1 323 ? -47.740 33.067 -30.281 1.00 38.33 300 CYS A C 1
ATOM 1920 O O . CYS A 1 323 ? -48.283 32.134 -29.659 1.00 40.34 300 CYS A O 1
ATOM 1923 N N . GLY A 1 324 ? -46.463 33.391 -30.094 1.00 34.96 301 GLY A N 1
ATOM 1924 C CA . GLY A 1 324 ? -45.626 32.640 -29.187 1.00 34.15 301 GLY A CA 1
ATOM 1925 C C . GLY A 1 324 ? -45.008 31.422 -29.841 1.00 31.55 301 GLY A C 1
ATOM 1926 O O . GLY A 1 324 ? -45.235 31.137 -31.021 1.00 22.34 301 GLY A O 1
ATOM 1927 N N . PRO A 1 325 ? -44.186 30.682 -29.098 1.00 28.27 302 PRO A N 1
ATOM 1928 C CA . PRO A 1 325 ? -43.479 29.550 -29.707 1.00 25.21 302 PRO A CA 1
ATOM 1929 C C . PRO A 1 325 ? -44.279 28.266 -29.791 1.00 24.62 302 PRO A C 1
ATOM 1930 O O . PRO A 1 325 ? -43.753 27.297 -30.341 1.00 25.43 302 PRO A O 1
ATOM 1934 N N . ASP A 1 326 ? -45.502 28.206 -29.259 1.00 26.33 303 ASP A N 1
ATOM 1935 C CA . ASP A 1 326 ? -46.256 26.951 -29.230 1.00 30.05 303 ASP A CA 1
ATOM 1936 C C . ASP A 1 326 ? -46.228 26.251 -30.587 1.00 30.46 303 ASP A C 1
ATOM 1937 O O . ASP A 1 326 ? -46.790 26.763 -31.563 1.00 30.09 303 ASP A O 1
ATOM 1942 N N . GLN A 1 327 ? -45.589 25.074 -30.660 1.00 31.24 304 GLN A N 1
ATOM 1943 C CA . GLN A 1 327 ? -45.456 24.379 -31.937 1.00 31.33 304 GLN A CA 1
ATOM 1944 C C . GLN A 1 327 ? -46.811 24.118 -32.593 1.00 32.55 304 GLN A C 1
ATOM 1945 O O . GLN A 1 327 ? -46.908 24.048 -33.818 1.00 30.75 304 GLN A O 1
ATOM 1951 N N . ARG A 1 328 ? -47.877 23.998 -31.795 1.00 35.43 305 ARG A N 1
ATOM 1952 C CA A ARG A 1 328 ? -49.195 23.686 -32.338 0.57 36.87 305 ARG A CA 1
ATOM 1953 C CA B ARG A 1 328 ? -49.188 23.686 -32.347 0.43 36.84 305 ARG A CA 1
ATOM 1954 C C . ARG A 1 328 ? -49.759 24.828 -33.174 1.00 34.29 305 ARG A C 1
ATOM 1955 O O . ARG A 1 328 ? -50.524 24.606 -34.101 1.00 36.34 305 ARG A O 1
ATOM 1970 N N . ILE A 1 329 ? -49.378 26.079 -32.849 1.00 35.38 306 ILE A N 1
ATOM 1971 C CA . ILE A 1 329 ? -49.725 27.236 -33.677 1.00 36.34 306 ILE A CA 1
ATOM 1972 C C . ILE A 1 329 ? -48.683 27.481 -34.768 1.00 33.45 306 ILE A C 1
ATOM 1973 O O . ILE A 1 329 ? -49.022 27.764 -35.919 1.00 32.28 306 ILE A O 1
ATOM 1978 N N . VAL A 1 330 ? -47.396 27.417 -34.419 1.00 31.36 307 VAL A N 1
ATOM 1979 C CA . VAL A 1 330 ? -46.368 28.000 -35.277 1.00 29.27 307 VAL A CA 1
ATOM 1980 C C . VAL A 1 330 ? -46.195 27.188 -36.553 1.00 27.50 307 VAL A C 1
ATOM 1981 O O . VAL A 1 330 ? -45.943 27.750 -37.623 1.00 26.76 307 VAL A O 1
ATOM 1985 N N . LEU A 1 331 ? -46.325 25.851 -36.469 1.00 26.57 308 LEU A N 1
ATOM 1986 C CA . LEU A 1 331 ? -46.004 25.032 -37.637 1.00 25.19 308 LEU A CA 1
ATOM 1987 C C . LEU A 1 331 ? -47.026 25.197 -38.753 1.00 25.63 308 LEU A C 1
ATOM 1988 O O . LEU A 1 331 ? -46.609 25.418 -39.904 1.00 27.29 308 LEU A O 1
ATOM 1993 N N . PRO A 1 332 ? -48.342 25.128 -38.512 1.00 25.32 309 PRO A N 1
ATOM 1994 C CA . PRO A 1 332 ? -49.284 25.572 -39.555 1.00 25.60 309 PRO A CA 1
ATOM 1995 C C . PRO A 1 332 ? -49.244 27.072 -39.804 1.00 25.53 309 PRO A C 1
ATOM 1996 O O . PRO A 1 332 ? -49.483 27.506 -40.940 1.00 21.87 309 PRO A O 1
ATOM 2000 N N . GLY A 1 333 ? -48.977 27.870 -38.762 1.00 24.36 310 GLY A N 1
ATOM 2001 C CA . GLY A 1 333 ? -48.882 29.308 -38.938 1.00 23.76 310 GLY A CA 1
ATOM 2002 C C . GLY A 1 333 ? -47.767 29.692 -39.881 1.00 24.14 310 GLY A C 1
ATOM 2003 O O . GLY A 1 333 ? -47.958 30.494 -40.798 1.00 24.06 310 GLY A O 1
ATOM 2004 N N . ALA A 1 334 ? -46.587 29.111 -39.679 1.00 25.75 311 ALA A N 1
ATOM 2005 C CA . ALA A 1 334 ? -45.453 29.484 -40.504 1.00 27.09 311 ALA A CA 1
ATOM 2006 C C . ALA A 1 334 ? -45.639 29.011 -41.944 1.00 29.42 311 ALA A C 1
ATOM 2007 O O . ALA A 1 334 ? -45.275 29.719 -42.895 1.00 28.73 311 ALA A O 1
ATOM 2009 N N . ALA A 1 335 ? -46.236 27.831 -42.127 1.00 32.11 312 ALA A N 1
ATOM 2010 C CA . ALA A 1 335 ? -46.464 27.326 -43.479 1.00 30.79 312 ALA A CA 1
ATOM 2011 C C . ALA A 1 335 ? -47.442 28.219 -44.257 1.00 32.78 312 ALA A C 1
ATOM 2012 O O . ALA A 1 335 ? -47.163 28.580 -45.409 1.00 31.67 312 ALA A O 1
ATOM 2014 N N . LEU A 1 336 ? -48.563 28.629 -43.640 1.00 33.33 313 LEU A N 1
ATOM 2015 C CA . LEU A 1 336 ? -49.440 29.595 -44.299 1.00 22.64 313 LEU A CA 1
ATOM 2016 C C . LEU A 1 336 ? -48.695 30.884 -44.637 1.00 22.54 313 LEU A C 1
ATOM 2017 O O . LEU A 1 336 ? -48.699 31.329 -45.790 1.00 29.53 313 LEU A O 1
ATOM 2022 N N . LEU A 1 337 ? -48.046 31.503 -43.648 1.00 29.77 314 LEU A N 1
ATOM 2023 C CA . LEU A 1 337 ? -47.305 32.730 -43.937 1.00 29.75 314 LEU A CA 1
ATOM 2024 C C . LEU A 1 337 ? -46.172 32.498 -44.944 1.00 30.39 314 LEU A C 1
ATOM 2025 O O . LEU A 1 337 ? -45.857 33.390 -45.756 1.00 31.07 314 LEU A O 1
ATOM 2030 N N . GLY A 1 338 ? -45.542 31.323 -44.926 1.00 28.72 315 GLY A N 1
ATOM 2031 C CA . GLY A 1 338 ? -44.524 31.055 -45.932 1.00 28.61 315 GLY A CA 1
ATOM 2032 C C . GLY A 1 338 ? -45.111 30.964 -47.330 1.00 28.11 315 GLY A C 1
ATOM 2033 O O . GLY A 1 338 ? -44.591 31.545 -48.285 1.00 27.20 315 GLY A O 1
ATOM 2034 N N . ALA A 1 339 ? -46.199 30.208 -47.465 1.00 29.66 316 ALA A N 1
ATOM 2035 C CA . ALA A 1 339 ? -46.903 30.180 -48.734 1.00 26.52 316 ALA A CA 1
ATOM 2036 C C . ALA A 1 339 ? -47.336 31.582 -49.136 1.00 25.87 316 ALA A C 1
ATOM 2037 O O . ALA A 1 339 ? -47.174 31.981 -50.294 1.00 26.00 316 ALA A O 1
ATOM 2039 N N . LEU A 1 340 ? -47.827 32.371 -48.182 1.00 26.17 317 LEU A N 1
ATOM 2040 C CA . LEU A 1 340 ? -48.211 33.738 -48.518 1.00 27.95 317 LEU A CA 1
ATOM 2041 C C . LEU A 1 340 ? -47.008 34.569 -48.979 1.00 26.33 317 LEU A C 1
ATOM 2042 O O . LEU A 1 340 ? -47.088 35.295 -49.974 1.00 25.84 317 LEU A O 1
ATOM 2047 N N . LEU A 1 341 ? -45.875 34.457 -48.294 1.00 22.80 318 LEU A N 1
ATOM 2048 C CA . LEU A 1 341 ? -44.725 35.276 -48.674 1.00 24.85 318 LEU A CA 1
ATOM 2049 C C . LEU A 1 341 ? -44.099 34.819 -50.003 1.00 24.73 318 LEU A C 1
ATOM 2050 O O . LEU A 1 341 ? -43.735 35.649 -50.841 1.00 22.96 318 LEU A O 1
ATOM 2055 N N . THR A 1 342 ? -43.941 33.507 -50.210 1.00 23.57 319 THR A N 1
ATOM 2056 C CA . THR A 1 342 ? -43.325 33.007 -51.443 1.00 24.58 319 THR A CA 1
ATOM 2057 C C . THR A 1 342 ? -44.117 33.432 -52.667 1.00 27.31 319 THR A C 1
ATOM 2058 O O . THR A 1 342 ? -43.559 33.882 -53.674 1.00 29.09 319 THR A O 1
ATOM 2062 N N . LEU A 1 343 ? -45.427 33.236 -52.601 1.00 27.34 320 LEU A N 1
ATOM 2063 C CA . LEU A 1 343 ? -46.315 33.645 -53.674 1.00 28.60 320 LEU A CA 1
ATOM 2064 C C . LEU A 1 343 ? -46.232 35.154 -53.922 1.00 28.86 320 LEU A C 1
ATOM 2065 O O . LEU A 1 343 ? -46.129 35.604 -55.067 1.00 26.55 320 LEU A O 1
ATOM 2070 N N . ALA A 1 344 ? -46.263 35.953 -52.852 1.00 29.54 321 ALA A N 1
ATOM 2071 C CA . ALA A 1 344 ? -46.039 37.388 -52.996 1.00 30.62 321 ALA A CA 1
ATOM 2072 C C . ALA A 1 344 ? -44.718 37.672 -53.707 1.00 30.72 321 ALA A C 1
ATOM 2073 O O . ALA A 1 344 ? -44.632 38.611 -54.522 1.00 26.71 321 ALA A O 1
ATOM 2075 N N . ALA A 1 345 ? -43.690 36.855 -53.426 1.00 29.64 322 ALA A N 1
ATOM 2076 C CA . ALA A 1 345 ? -42.384 37.012 -54.063 1.00 29.86 322 ALA A CA 1
ATOM 2077 C C . ALA A 1 345 ? -42.396 36.607 -55.534 1.00 32.69 322 ALA A C 1
ATOM 2078 O O . ALA A 1 345 ? -41.680 37.227 -56.337 1.00 33.65 322 ALA A O 1
ATOM 2080 N N . ASP A 1 346 ? -43.166 35.559 -55.910 1.00 33.89 323 ASP A N 1
ATOM 2081 C CA . ASP A 1 346 ? -43.164 35.120 -57.308 1.00 36.23 323 ASP A CA 1
ATOM 2082 C C . ASP A 1 346 ? -44.093 35.964 -58.150 1.00 39.12 323 ASP A C 1
ATOM 2083 O O . ASP A 1 346 ? -43.789 36.255 -59.314 1.00 40.70 323 ASP A O 1
ATOM 2088 N N . LEU A 1 347 ? -45.225 36.364 -57.574 1.00 39.82 324 LEU A N 1
ATOM 2089 C CA . LEU A 1 347 ? -46.011 37.423 -58.175 1.00 39.54 324 LEU A CA 1
ATOM 2090 C C . LEU A 1 347 ? -45.176 38.678 -58.384 1.00 39.85 324 LEU A C 1
ATOM 2091 O O . LEU A 1 347 ? -45.369 39.387 -59.376 1.00 40.93 324 LEU A O 1
ATOM 2096 N N . ALA A 1 348 ? -44.247 38.976 -57.472 1.00 39.46 325 ALA A N 1
ATOM 2097 C CA . ALA A 1 348 ? -43.383 40.131 -57.683 1.00 41.56 325 ALA A CA 1
ATOM 2098 C C . ALA A 1 348 ? -42.418 39.931 -58.859 1.00 43.44 325 ALA A C 1
ATOM 2099 O O . ALA A 1 348 ? -42.197 40.861 -59.641 1.00 45.42 325 ALA A O 1
ATOM 2101 N N . ALA A 1 349 ? -41.824 38.744 -59.008 1.00 43.97 326 ALA A N 1
ATOM 2102 C CA . ALA A 1 349 ? -40.837 38.562 -60.080 1.00 48.79 326 ALA A CA 1
ATOM 2103 C C . ALA A 1 349 ? -41.501 38.649 -61.455 1.00 51.52 326 ALA A C 1
ATOM 2104 O O . ALA A 1 349 ? -41.031 39.357 -62.353 1.00 55.40 326 ALA A O 1
ATOM 2106 N N . ARG A 1 350 ? -42.627 37.920 -61.638 1.00 47.34 327 ARG A N 1
ATOM 2107 C CA A ARG A 1 350 ? -43.356 37.884 -62.895 0.38 45.99 327 ARG A CA 1
ATOM 2108 C CA B ARG A 1 350 ? -43.323 37.900 -62.908 0.62 45.98 327 ARG A CA 1
ATOM 2109 C C . ARG A 1 350 ? -43.974 39.242 -63.242 1.00 48.72 327 ARG A C 1
ATOM 2110 O O . ARG A 1 350 ? -44.712 39.378 -64.221 1.00 51.83 327 ARG A O 1
ATOM 2125 N N . THR A 1 351 ? -43.698 40.268 -62.438 1.00 46.15 328 THR A N 1
ATOM 2126 C CA . THR A 1 351 ? -44.429 41.529 -62.559 1.00 46.96 328 THR A CA 1
ATOM 2127 C C . THR A 1 351 ? -43.557 42.788 -62.604 1.00 47.25 328 THR A C 1
ATOM 2128 O O . THR A 1 351 ? -43.602 43.531 -63.590 1.00 47.96 328 THR A O 1
ATOM 2132 N N . VAL A 1 352 ? -42.743 43.025 -61.562 1.00 46.49 329 VAL A N 1
ATOM 2133 C CA . VAL A 1 352 ? -42.021 44.282 -61.333 1.00 46.80 329 VAL A CA 1
ATOM 2134 C C . VAL A 1 352 ? -41.131 44.644 -62.518 1.00 49.55 329 VAL A C 1
ATOM 2135 O O . VAL A 1 352 ? -40.794 45.815 -62.717 1.00 51.42 329 VAL A O 1
ATOM 2139 N N . ALA A 1 353 ? -40.740 43.652 -63.321 1.00 51.99 330 ALA A N 1
ATOM 2140 C CA . ALA A 1 353 ? -39.843 43.897 -64.449 1.00 55.95 330 ALA A CA 1
ATOM 2141 C C . ALA A 1 353 ? -40.368 43.234 -65.706 1.00 59.41 330 ALA A C 1
ATOM 2142 O O . ALA A 1 353 ? -39.607 42.688 -66.512 1.00 60.72 330 ALA A O 1
ATOM 2144 N N . ALA A 1 354 ? -41.684 43.281 -65.902 1.00 57.23 331 ALA A N 1
ATOM 2145 C CA . ALA A 1 354 ? -42.313 42.587 -67.012 1.00 54.29 331 ALA A CA 1
ATOM 2146 C C . ALA A 1 354 ? -41.768 43.134 -68.326 1.00 53.55 331 ALA A C 1
ATOM 2147 O O . ALA A 1 354 ? -41.596 44.353 -68.448 1.00 53.84 331 ALA A O 1
ATOM 2149 N N . PRO A 1 355 ? -41.482 42.237 -69.305 1.00 52.05 332 PRO A N 1
ATOM 2150 C CA . PRO A 1 355 ? -41.708 40.782 -69.262 1.00 48.79 332 PRO A CA 1
ATOM 2151 C C . PRO A 1 355 ? -40.559 39.889 -68.768 1.00 42.95 332 PRO A C 1
ATOM 2152 O O . PRO A 1 355 ? -40.611 38.678 -69.045 1.00 41.76 332 PRO A O 1
ATOM 2156 N N . ALA A 1 356 ? -39.546 40.426 -68.092 1.00 39.38 333 ALA A N 1
ATOM 2157 C CA . ALA A 1 356 ? -38.515 39.541 -67.568 1.00 35.49 333 ALA A CA 1
ATOM 2158 C C . ALA A 1 356 ? -39.073 38.708 -66.427 1.00 42.71 333 ALA A C 1
ATOM 2159 O O . ALA A 1 356 ? -40.009 39.106 -65.725 1.00 43.72 333 ALA A O 1
ATOM 2161 N N . ASP A 1 357 ? -38.508 37.525 -66.260 1.00 40.81 334 ASP A N 1
ATOM 2162 C CA . ASP A 1 357 ? -38.931 36.600 -65.212 1.00 39.98 334 ASP A CA 1
ATOM 2163 C C . ASP A 1 357 ? -37.727 36.445 -64.304 1.00 40.67 334 ASP A C 1
ATOM 2164 O O . ASP A 1 357 ? -36.813 35.647 -64.526 1.00 44.64 334 ASP A O 1
ATOM 2169 N N . ILE A 1 358 ? -37.719 37.263 -63.242 1.00 37.14 335 ILE A N 1
ATOM 2170 C CA . ILE A 1 358 ? -36.578 37.464 -62.334 1.00 34.22 335 ILE A CA 1
ATOM 2171 C C . ILE A 1 358 ? -36.412 36.234 -61.454 1.00 32.70 335 ILE A C 1
ATOM 2172 O O . ILE A 1 358 ? -37.423 35.704 -60.954 1.00 32.28 335 ILE A O 1
ATOM 2177 N N . PRO A 1 359 ? -35.198 35.764 -61.220 1.00 26.48 336 PRO A N 1
ATOM 2178 C CA . PRO A 1 359 ? -35.026 34.618 -60.341 1.00 27.37 336 PRO A CA 1
ATOM 2179 C C . PRO A 1 359 ? -35.694 34.841 -58.996 1.00 26.87 336 PRO A C 1
ATOM 2180 O O . PRO A 1 359 ? -35.637 35.924 -58.414 1.00 27.13 336 PRO A O 1
ATOM 2184 N N . LEU A 1 360 ? -36.359 33.793 -58.503 1.00 23.85 337 LEU A N 1
ATOM 2185 C CA . LEU A 1 360 ? -37.077 33.911 -57.243 1.00 23.59 337 LEU A CA 1
ATOM 2186 C C . LEU A 1 360 ? -36.122 34.112 -56.069 1.00 25.13 337 LEU A C 1
ATOM 2187 O O . LEU A 1 360 ? -36.423 34.875 -55.138 1.00 21.88 337 LEU A O 1
ATOM 2192 N N . GLY A 1 361 ? -34.972 33.426 -56.078 1.00 24.71 338 GLY A N 1
ATOM 2193 C CA . GLY A 1 361 ? -34.023 33.626 -55.004 1.00 20.86 338 GLY A CA 1
ATOM 2194 C C . GLY A 1 361 ? -33.666 35.085 -54.820 1.00 22.72 338 GLY A C 1
ATOM 2195 O O . GLY A 1 361 ? -33.425 35.532 -53.697 1.00 20.65 338 GLY A O 1
ATOM 2196 N N . VAL A 1 362 ? -33.646 35.851 -55.915 1.00 24.03 339 VAL A N 1
ATOM 2197 C CA . VAL A 1 362 ? -33.311 37.267 -55.818 1.00 24.75 339 VAL A CA 1
ATOM 2198 C C . VAL A 1 362 ? -34.378 37.996 -55.026 1.00 25.96 339 VAL A C 1
ATOM 2199 O O . VAL A 1 362 ? -34.064 38.819 -54.158 1.00 27.33 339 VAL A O 1
ATOM 2203 N N . LEU A 1 363 ? -35.653 37.668 -55.272 1.00 26.32 340 LEU A N 1
ATOM 2204 C CA . LEU A 1 363 ? -36.748 38.329 -54.564 1.00 26.17 340 LEU A CA 1
ATOM 2205 C C . LEU A 1 363 ? -36.834 37.879 -53.104 1.00 27.27 340 LEU A C 1
ATOM 2206 O O . LEU A 1 363 ? -37.059 38.701 -52.208 1.00 28.08 340 LEU A O 1
ATOM 2211 N N . THR A 1 364 ? -36.633 36.592 -52.819 1.00 26.11 341 THR A N 1
ATOM 2212 C CA . THR A 1 364 ? -36.682 36.211 -51.412 1.00 23.91 341 THR A CA 1
ATOM 2213 C C . THR A 1 364 ? -35.514 36.793 -50.620 1.00 24.75 341 THR A C 1
ATOM 2214 O O . THR A 1 364 ? -35.653 37.014 -49.415 1.00 24.96 341 THR A O 1
ATOM 2218 N N . ALA A 1 365 ? -34.365 37.050 -51.260 1.00 24.12 342 ALA A N 1
ATOM 2219 C CA . ALA A 1 365 ? -33.293 37.755 -50.565 1.00 20.06 342 ALA A CA 1
ATOM 2220 C C . ALA A 1 365 ? -33.686 39.190 -50.279 1.00 20.71 342 ALA A C 1
ATOM 2221 O O . ALA A 1 365 ? -33.204 39.785 -49.308 1.00 22.20 342 ALA A O 1
ATOM 2223 N N . LEU A 1 366 ? -34.547 39.762 -51.096 1.00 21.51 343 LEU A N 1
ATOM 2224 C CA . LEU A 1 366 ? -34.982 41.113 -50.808 1.00 33.56 343 LEU A CA 1
ATOM 2225 C C . LEU A 1 366 ? -36.052 41.162 -49.723 1.00 33.59 343 LEU A C 1
ATOM 2226 O O . LEU A 1 366 ? -36.459 42.262 -49.332 1.00 35.05 343 LEU A O 1
ATOM 2231 N N . LEU A 1 367 ? -36.519 40.005 -49.235 1.00 32.22 344 LEU A N 1
ATOM 2232 C CA . LEU A 1 367 ? -37.222 39.916 -47.955 1.00 30.17 344 LEU A CA 1
ATOM 2233 C C . LEU A 1 367 ? -36.243 39.722 -46.804 1.00 31.11 344 LEU A C 1
ATOM 2234 O O . LEU A 1 367 ? -36.337 40.408 -45.782 1.00 32.69 344 LEU A O 1
ATOM 2239 N N . GLY A 1 368 ? -35.324 38.762 -46.949 1.00 28.83 345 GLY A N 1
ATOM 2240 C CA . GLY A 1 368 ? -34.328 38.541 -45.926 1.00 26.90 345 GLY A CA 1
ATOM 2241 C C . GLY A 1 368 ? -33.639 39.821 -45.495 1.00 27.28 345 GLY A C 1
ATOM 2242 O O . GLY A 1 368 ? -33.487 40.083 -44.300 1.00 27.73 345 GLY A O 1
ATOM 2243 N N . ALA A 1 369 ? -33.223 40.646 -46.456 1.00 26.61 346 ALA A N 1
ATOM 2244 C CA . ALA A 1 369 ? -32.414 41.802 -46.079 1.00 27.57 346 ALA A CA 1
ATOM 2245 C C . ALA A 1 369 ? -33.183 42.730 -45.135 1.00 28.43 346 ALA A C 1
ATOM 2246 O O . ALA A 1 369 ? -32.711 42.968 -44.006 1.00 26.23 346 ALA A O 1
ATOM 2248 N N . PRO A 1 370 ? -34.384 43.234 -45.483 1.00 30.06 347 PRO A N 1
ATOM 2249 C CA . PRO A 1 370 ? -35.151 44.033 -44.500 1.00 30.16 347 PRO A CA 1
ATOM 2250 C C . PRO A 1 370 ? -35.526 43.284 -43.225 1.00 33.13 347 PRO A C 1
ATOM 2251 O O . PRO A 1 370 ? -35.574 43.903 -42.154 1.00 35.07 347 PRO A O 1
ATOM 2255 N N . PHE A 1 371 ? -35.787 41.975 -43.291 1.00 48.41 348 PHE A N 1
ATOM 2256 C CA . PHE A 1 371 ? -36.064 41.211 -42.077 1.00 37.20 348 PHE A CA 1
ATOM 2257 C C . PHE A 1 371 ? -34.900 41.261 -41.098 1.00 42.28 348 PHE A C 1
ATOM 2258 O O . PHE A 1 371 ? -35.096 41.461 -39.895 1.00 37.30 348 PHE A O 1
ATOM 2266 N N . PHE A 1 372 ? -33.681 41.018 -41.583 1.00 41.65 349 PHE A N 1
ATOM 2267 C CA . PHE A 1 372 ? -32.523 41.056 -40.692 1.00 41.29 349 PHE A CA 1
ATOM 2268 C C . PHE A 1 372 ? -32.140 42.483 -40.326 1.00 42.92 349 PHE A C 1
ATOM 2269 O O . PHE A 1 372 ? -31.600 42.715 -39.246 1.00 35.64 349 PHE A O 1
ATOM 2277 N N . LEU A 1 373 ? -32.410 43.451 -41.199 1.00 46.16 350 LEU A N 1
ATOM 2278 C CA . LEU A 1 373 ? -32.241 44.848 -40.813 1.00 50.54 350 LEU A CA 1
ATOM 2279 C C . LEU A 1 373 ? -33.218 45.236 -39.707 1.00 55.09 350 LEU A C 1
ATOM 2280 O O . LEU A 1 373 ? -32.865 46.028 -38.828 1.00 60.77 350 LEU A O 1
ATOM 2285 N N . ALA A 1 374 ? -34.450 44.695 -39.736 1.00 53.99 351 ALA A N 1
ATOM 2286 C CA . ALA A 1 374 ? -35.396 44.888 -38.633 1.00 55.36 351 ALA A CA 1
ATOM 2287 C C . ALA A 1 374 ? -34.918 44.238 -37.327 1.00 52.76 351 ALA A C 1
ATOM 2288 O O . ALA A 1 374 ? -34.978 44.863 -36.259 1.00 44.45 351 ALA A O 1
ATOM 2290 N N . LEU A 1 375 ? -34.491 42.971 -37.382 1.00 46.56 352 LEU A N 1
ATOM 2291 C CA . LEU A 1 375 ? -33.837 42.331 -36.244 1.00 42.44 352 LEU A CA 1
ATOM 2292 C C . LEU A 1 375 ? -32.753 43.217 -35.641 1.00 42.68 352 LEU A C 1
ATOM 2293 O O . LEU A 1 375 ? -32.746 43.464 -34.433 1.00 44.71 352 LEU A O 1
ATOM 2298 N N . LEU A 1 376 ? -31.818 43.695 -36.463 1.00 42.40 353 LEU A N 1
ATOM 2299 C CA . LEU A 1 376 ? -30.749 44.562 -35.966 1.00 40.58 353 LEU A CA 1
ATOM 2300 C C . LEU A 1 376 ? -31.309 45.747 -35.192 1.00 53.85 353 LEU A C 1
ATOM 2301 O O . LEU A 1 376 ? -31.026 45.911 -34.006 1.00 45.59 353 LEU A O 1
ATOM 2306 N N . TRP A 1 377 ? -32.131 46.574 -35.851 1.00 56.63 354 TRP A N 1
ATOM 2307 C CA . TRP A 1 377 ? -32.701 47.763 -35.217 1.00 60.48 354 TRP A CA 1
ATOM 2308 C C . TRP A 1 377 ? -33.468 47.414 -33.951 1.00 58.60 354 TRP A C 1
ATOM 2309 O O . TRP A 1 377 ? -33.542 48.230 -33.031 1.00 60.33 354 TRP A O 1
ATOM 2320 N N . LYS A 1 378 ? -34.039 46.210 -33.879 1.00 56.06 355 LYS A N 1
ATOM 2321 C CA . LYS A 1 378 ? -34.826 45.836 -32.708 1.00 58.05 355 LYS A CA 1
ATOM 2322 C C . LYS A 1 378 ? -33.932 45.502 -31.520 1.00 58.07 355 LYS A C 1
ATOM 2323 O O . LYS A 1 378 ? -34.277 45.820 -30.374 1.00 59.99 355 LYS A O 1
ATOM 2329 N N . ASN A 1 379 ? -32.777 44.878 -31.775 1.00 56.98 356 ASN A N 1
ATOM 2330 C CA . ASN A 1 379 ? -31.909 44.350 -30.728 1.00 59.26 356 ASN A CA 1
ATOM 2331 C C . ASN A 1 379 ? -30.670 45.215 -30.486 1.00 64.80 356 ASN A C 1
ATOM 2332 O O . ASN A 1 379 ? -29.657 44.715 -29.981 1.00 64.91 356 ASN A O 1
ATOM 2337 N N . ARG A 1 380 ? -30.748 46.505 -30.825 1.00 71.40 357 ARG A N 1
ATOM 2338 C CA . ARG A 1 380 ? -29.825 47.499 -30.295 1.00 78.23 357 ARG A CA 1
ATOM 2339 C C . ARG A 1 380 ? -29.992 47.633 -28.783 1.00 84.71 357 ARG A C 1
ATOM 2340 O O . ARG A 1 380 ? -31.103 47.561 -28.244 1.00 86.12 357 ARG A O 1
ATOM 2348 N N . GLY A 1 381 ? -28.870 47.874 -28.102 1.00 89.90 358 GLY A N 1
ATOM 2349 C CA . GLY A 1 381 ? -28.837 47.864 -26.654 1.00 95.68 358 GLY A CA 1
ATOM 2350 C C . GLY A 1 381 ? -28.633 46.448 -26.168 1.00 96.52 358 GLY A C 1
ATOM 2351 O O . GLY A 1 381 ? -27.555 46.091 -25.680 1.00 98.94 358 GLY A O 1
ATOM 2352 N N . ALA A 1 382 ? -29.662 45.625 -26.335 1.00 92.91 359 ALA A N 1
ATOM 2353 C CA . ALA A 1 382 ? -29.611 44.205 -25.998 1.00 90.23 359 ALA A CA 1
ATOM 2354 C C . ALA A 1 382 ? -28.382 43.496 -26.580 1.00 84.24 359 ALA A C 1
ATOM 2355 O O . ALA A 1 382 ? -28.333 43.146 -27.764 1.00 79.71 359 ALA A O 1
ATOM 2357 N N . SER B 1 48 ? 6.817 30.412 -20.361 1.00 90.14 25 SER B N 1
ATOM 2358 C CA . SER B 1 48 ? 7.366 29.554 -19.328 1.00 91.25 25 SER B CA 1
ATOM 2359 C C . SER B 1 48 ? 7.338 28.070 -19.778 1.00 97.47 25 SER B C 1
ATOM 2360 O O . SER B 1 48 ? 8.325 27.337 -19.597 1.00 99.80 25 SER B O 1
ATOM 2363 N N . ARG B 1 49 ? 6.231 27.642 -20.396 1.00 105.05 26 ARG B N 1
ATOM 2364 C CA . ARG B 1 49 ? 5.917 26.228 -20.621 1.00 107.36 26 ARG B CA 1
ATOM 2365 C C . ARG B 1 49 ? 5.579 25.946 -22.085 1.00 104.97 26 ARG B C 1
ATOM 2366 O O . ARG B 1 49 ? 4.769 25.073 -22.427 1.00 105.60 26 ARG B O 1
ATOM 2374 N N . ARG B 1 50 ? 6.252 26.649 -22.982 1.00 98.10 27 ARG B N 1
ATOM 2375 C CA . ARG B 1 50 ? 5.717 26.825 -24.318 1.00 92.49 27 ARG B CA 1
ATOM 2376 C C . ARG B 1 50 ? 6.777 27.206 -25.326 1.00 86.50 27 ARG B C 1
ATOM 2377 O O . ARG B 1 50 ? 6.720 28.330 -25.842 1.00 89.54 27 ARG B O 1
ATOM 2385 N N . PHE B 1 51 ? 7.751 26.336 -25.623 1.00 79.14 28 PHE B N 1
ATOM 2386 C CA . PHE B 1 51 ? 8.798 26.762 -26.546 1.00 80.11 28 PHE B CA 1
ATOM 2387 C C . PHE B 1 51 ? 8.651 26.088 -27.900 1.00 75.68 28 PHE B C 1
ATOM 2388 O O . PHE B 1 51 ? 9.108 24.965 -28.147 1.00 77.85 28 PHE B O 1
ATOM 2396 N N . ALA B 1 52 ? 8.049 26.874 -28.763 1.00 70.85 29 ALA B N 1
ATOM 2397 C CA . ALA B 1 52 ? 7.468 26.742 -30.069 1.00 69.25 29 ALA B CA 1
ATOM 2398 C C . ALA B 1 52 ? 8.148 27.620 -31.118 1.00 63.72 29 ALA B C 1
ATOM 2399 O O . ALA B 1 52 ? 7.881 27.433 -32.309 1.00 67.31 29 ALA B O 1
ATOM 2401 N N . PRO B 1 53 ? 9.033 28.592 -30.760 1.00 55.99 30 PRO B N 1
ATOM 2402 C CA . PRO B 1 53 ? 9.756 29.320 -31.830 1.00 54.19 30 PRO B CA 1
ATOM 2403 C C . PRO B 1 53 ? 10.510 28.426 -32.815 1.00 54.64 30 PRO B C 1
ATOM 2404 O O . PRO B 1 53 ? 10.870 28.849 -33.917 1.00 54.58 30 PRO B O 1
ATOM 2408 N N . PHE B 1 54 ? 10.729 27.170 -32.443 1.00 44.76 31 PHE B N 1
ATOM 2409 C CA . PHE B 1 54 ? 11.152 26.167 -33.408 1.00 43.59 31 PHE B CA 1
ATOM 2410 C C . PHE B 1 54 ? 10.010 25.748 -34.323 1.00 40.61 31 PHE B C 1
ATOM 2411 O O . PHE B 1 54 ? 10.252 25.505 -35.505 1.00 40.76 31 PHE B O 1
ATOM 2419 N N . VAL B 1 55 ? 8.776 25.653 -33.809 1.00 38.92 32 VAL B N 1
ATOM 2420 C CA . VAL B 1 55 ? 7.617 25.464 -34.677 1.00 35.55 32 VAL B CA 1
ATOM 2421 C C . VAL B 1 55 ? 7.563 26.573 -35.722 1.00 33.67 32 VAL B C 1
ATOM 2422 O O . VAL B 1 55 ? 7.521 26.299 -36.924 1.00 33.49 32 VAL B O 1
ATOM 2426 N N . LEU B 1 56 ? 7.593 27.840 -35.292 1.00 33.14 33 LEU B N 1
ATOM 2427 C CA . LEU B 1 56 ? 7.664 28.939 -36.256 1.00 31.74 33 LEU B CA 1
ATOM 2428 C C . LEU B 1 56 ? 8.787 28.726 -37.254 1.00 37.09 33 LEU B C 1
ATOM 2429 O O . LEU B 1 56 ? 8.575 28.763 -38.466 1.00 37.87 33 LEU B O 1
ATOM 2434 N N . ALA B 1 57 ? 10.004 28.528 -36.754 1.00 38.34 34 ALA B N 1
ATOM 2435 C CA . ALA B 1 57 ? 11.155 28.453 -37.647 1.00 38.21 34 ALA B CA 1
ATOM 2436 C C . ALA B 1 57 ? 11.022 27.287 -38.617 1.00 37.67 34 ALA B C 1
ATOM 2437 O O . ALA B 1 57 ? 11.406 27.401 -39.786 1.00 35.96 34 ALA B O 1
ATOM 2439 N N . ALA B 1 58 ? 10.467 26.165 -38.149 1.00 37.35 35 ALA B N 1
ATOM 2440 C CA . ALA B 1 58 ? 10.179 25.035 -39.028 1.00 35.73 35 ALA B CA 1
ATOM 2441 C C . ALA B 1 58 ? 9.224 25.439 -40.143 1.00 36.13 35 ALA B C 1
ATOM 2442 O O . ALA B 1 58 ? 9.543 25.291 -41.323 1.00 36.48 35 ALA B O 1
ATOM 2444 N N . LEU B 1 59 ? 8.032 25.937 -39.786 1.00 35.94 36 LEU B N 1
ATOM 2445 C CA . LEU B 1 59 ? 7.100 26.440 -40.801 1.00 34.92 36 LEU B CA 1
ATOM 2446 C C . LEU B 1 59 ? 7.811 27.342 -41.812 1.00 36.94 36 LEU B C 1
ATOM 2447 O O . LEU B 1 59 ? 7.593 27.228 -43.021 1.00 35.90 36 LEU B O 1
ATOM 2452 N N . ALA B 1 60 ? 8.696 28.217 -41.336 1.00 38.86 37 ALA B N 1
ATOM 2453 C CA . ALA B 1 60 ? 9.482 29.038 -42.246 1.00 39.64 37 ALA B CA 1
ATOM 2454 C C . ALA B 1 60 ? 10.253 28.169 -43.244 1.00 40.87 37 ALA B C 1
ATOM 2455 O O . ALA B 1 60 ? 10.046 28.267 -44.462 1.00 39.84 37 ALA B O 1
ATOM 2457 N N . ILE B 1 61 ? 11.131 27.290 -42.742 1.00 43.21 38 ILE B N 1
ATOM 2458 C CA . ILE B 1 61 ? 11.923 26.433 -43.631 1.00 42.89 38 ILE B CA 1
ATOM 2459 C C . ILE B 1 61 ? 11.010 25.700 -44.610 1.00 42.65 38 ILE B C 1
ATOM 2460 O O . ILE B 1 61 ? 11.247 25.697 -45.823 1.00 44.55 38 ILE B O 1
ATOM 2465 N N . LEU B 1 62 ? 9.940 25.083 -44.100 1.00 41.54 39 LEU B N 1
ATOM 2466 C CA . LEU B 1 62 ? 9.036 24.345 -44.975 1.00 41.81 39 LEU B CA 1
ATOM 2467 C C . LEU B 1 62 ? 8.415 25.261 -46.022 1.00 41.29 39 LEU B C 1
ATOM 2468 O O . LEU B 1 62 ? 8.264 24.877 -47.187 1.00 40.30 39 LEU B O 1
ATOM 2473 N N . MET B 1 63 ? 8.076 26.488 -45.637 1.00 40.09 40 MET B N 1
ATOM 2474 C CA . MET B 1 63 ? 7.525 27.421 -46.608 1.00 37.61 40 MET B CA 1
ATOM 2475 C C . MET B 1 63 ? 8.542 27.725 -47.709 1.00 37.04 40 MET B C 1
ATOM 2476 O O . MET B 1 63 ? 8.288 27.470 -48.893 1.00 35.71 40 MET B O 1
ATOM 2481 N N . GLY B 1 64 ? 9.701 28.274 -47.327 1.00 36.58 41 GLY B N 1
ATOM 2482 C CA . GLY B 1 64 ? 10.781 28.462 -48.284 1.00 36.43 41 GLY B CA 1
ATOM 2483 C C . GLY B 1 64 ? 11.025 27.243 -49.161 1.00 36.18 41 GLY B C 1
ATOM 2484 O O . GLY B 1 64 ? 11.034 27.341 -50.390 1.00 34.16 41 GLY B O 1
ATOM 2485 N N . ALA B 1 65 ? 11.213 26.072 -48.547 1.00 37.63 42 ALA B N 1
ATOM 2486 C CA . ALA B 1 65 ? 11.427 24.857 -49.319 1.00 37.59 42 ALA B CA 1
ATOM 2487 C C . ALA B 1 65 ? 10.334 24.674 -50.358 1.00 38.75 42 ALA B C 1
ATOM 2488 O O . ALA B 1 65 ? 10.610 24.489 -51.544 1.00 41.26 42 ALA B O 1
ATOM 2490 N N . MET B 1 66 ? 9.079 24.754 -49.927 1.00 40.01 43 MET B N 1
ATOM 2491 C CA . MET B 1 66 ? 7.954 24.610 -50.848 1.00 40.53 43 MET B CA 1
ATOM 2492 C C . MET B 1 66 ? 8.019 25.637 -51.973 1.00 38.14 43 MET B C 1
ATOM 2493 O O . MET B 1 66 ? 7.675 25.332 -53.125 1.00 36.81 43 MET B O 1
ATOM 2498 N N . SER B 1 67 ? 8.467 26.860 -51.656 1.00 36.55 44 SER B N 1
ATOM 2499 C CA . SER B 1 67 ? 8.620 27.892 -52.680 1.00 35.48 44 SER B CA 1
ATOM 2500 C C . SER B 1 67 ? 9.570 27.448 -53.786 1.00 35.36 44 SER B C 1
ATOM 2501 O O . SER B 1 67 ? 9.242 27.536 -54.973 1.00 35.54 44 SER B O 1
ATOM 2504 N N . VAL B 1 68 ? 10.762 26.986 -53.422 1.00 34.58 45 VAL B N 1
ATOM 2505 C CA . VAL B 1 68 ? 11.661 26.454 -54.439 1.00 35.65 45 VAL B CA 1
ATOM 2506 C C . VAL B 1 68 ? 10.958 25.361 -55.231 1.00 35.88 45 VAL B C 1
ATOM 2507 O O . VAL B 1 68 ? 10.918 25.386 -56.468 1.00 36.67 45 VAL B O 1
ATOM 2511 N N . VAL B 1 69 ? 10.377 24.393 -54.523 1.00 35.17 46 VAL B N 1
ATOM 2512 C CA . VAL B 1 69 ? 9.762 23.268 -55.214 1.00 35.56 46 VAL B CA 1
ATOM 2513 C C . VAL B 1 69 ? 8.697 23.755 -56.183 1.00 36.55 46 VAL B C 1
ATOM 2514 O O . VAL B 1 69 ? 8.535 23.184 -57.260 1.00 37.98 46 VAL B O 1
ATOM 2518 N N . ALA B 1 70 ? 7.983 24.832 -55.840 1.00 37.74 47 ALA B N 1
ATOM 2519 C CA . ALA B 1 70 ? 6.960 25.358 -56.745 1.00 39.58 47 ALA B CA 1
ATOM 2520 C C . ALA B 1 70 ? 7.565 26.004 -57.985 1.00 41.17 47 ALA B C 1
ATOM 2521 O O . ALA B 1 70 ? 6.912 26.050 -59.035 1.00 41.40 47 ALA B O 1
ATOM 2523 N N . LEU B 1 71 ? 8.782 26.547 -57.872 1.00 41.84 48 LEU B N 1
ATOM 2524 C CA . LEU B 1 71 ? 9.422 27.206 -59.000 1.00 43.11 48 LEU B CA 1
ATOM 2525 C C . LEU B 1 71 ? 10.018 26.227 -59.988 1.00 45.38 48 LEU B C 1
ATOM 2526 O O . LEU B 1 71 ? 10.322 26.619 -61.117 1.00 47.68 48 LEU B O 1
ATOM 2531 N N . CYS B 1 72 ? 10.200 24.969 -59.593 1.00 46.10 49 CYS B N 1
ATOM 2532 C CA . CYS B 1 72 ? 10.804 23.969 -60.463 1.00 48.94 49 CYS B CA 1
ATOM 2533 C C . CYS B 1 72 ? 9.784 22.966 -61.007 1.00 50.03 49 CYS B C 1
ATOM 2534 O O . CYS B 1 72 ? 10.166 21.885 -61.459 1.00 53.92 49 CYS B O 1
ATOM 2537 N N . VAL B 1 73 ? 8.497 23.308 -60.998 1.00 45.75 50 VAL B N 1
ATOM 2538 C CA . VAL B 1 73 ? 7.441 22.448 -61.553 1.00 43.61 50 VAL B CA 1
ATOM 2539 C C . VAL B 1 73 ? 6.283 23.370 -62.025 1.00 42.39 50 VAL B C 1
ATOM 2540 O O . VAL B 1 73 ? 6.058 24.411 -61.414 1.00 42.79 50 VAL B O 1
ATOM 2544 N N . GLY B 1 74 ? 5.577 23.049 -63.113 1.00 42.01 51 GLY B N 1
ATOM 2545 C CA . GLY B 1 74 ? 5.867 21.906 -63.947 1.00 43.81 51 GLY B CA 1
ATOM 2546 C C . GLY B 1 74 ? 5.243 21.902 -65.340 1.00 47.63 51 GLY B C 1
ATOM 2547 O O . GLY B 1 74 ? 5.704 21.123 -66.189 1.00 46.55 51 GLY B O 1
ATOM 2548 N N . ALA B 1 75 ? 4.239 22.753 -65.596 1.00 51.85 52 ALA B N 1
ATOM 2549 C CA . ALA B 1 75 ? 3.431 22.620 -66.816 1.00 58.67 52 ALA B CA 1
ATOM 2550 C C . ALA B 1 75 ? 4.275 22.805 -68.069 1.00 63.18 52 ALA B C 1
ATOM 2551 O O . ALA B 1 75 ? 4.348 21.913 -68.919 1.00 66.91 52 ALA B O 1
ATOM 2553 N N . TYR B 1 76 ? 4.903 23.973 -68.209 1.00 63.98 53 TYR B N 1
ATOM 2554 C CA . TYR B 1 76 ? 5.968 24.165 -69.193 1.00 67.67 53 TYR B CA 1
ATOM 2555 C C . TYR B 1 76 ? 7.192 23.373 -68.736 1.00 66.96 53 TYR B C 1
ATOM 2556 O O . TYR B 1 76 ? 7.819 23.713 -67.729 1.00 66.72 53 TYR B O 1
ATOM 2565 N N . ARG B 1 77 ? 7.539 22.313 -69.468 1.00 65.24 54 ARG B N 1
ATOM 2566 C CA . ARG B 1 77 ? 8.479 21.309 -68.972 1.00 62.80 54 ARG B CA 1
ATOM 2567 C C . ARG B 1 77 ? 9.891 21.878 -68.988 1.00 60.16 54 ARG B C 1
ATOM 2568 O O . ARG B 1 77 ? 10.440 22.177 -70.052 1.00 61.65 54 ARG B O 1
ATOM 2576 N N . ILE B 1 78 ? 10.455 22.073 -67.793 1.00 55.94 55 ILE B N 1
ATOM 2577 C CA . ILE B 1 78 ? 11.790 22.620 -67.613 1.00 52.72 55 ILE B CA 1
ATOM 2578 C C . ILE B 1 78 ? 12.505 21.693 -66.641 1.00 51.32 55 ILE B C 1
ATOM 2579 O O . ILE B 1 78 ? 12.056 21.526 -65.498 1.00 49.59 55 ILE B O 1
ATOM 2584 N N . PRO B 1 79 ? 13.583 21.039 -67.047 1.00 49.96 56 PRO B N 1
ATOM 2585 C CA . PRO B 1 79 ? 14.402 20.305 -66.080 1.00 47.66 56 PRO B CA 1
ATOM 2586 C C . PRO B 1 79 ? 15.276 21.273 -65.297 1.00 46.25 56 PRO B C 1
ATOM 2587 O O . PRO B 1 79 ? 15.621 22.356 -65.774 1.00 46.45 56 PRO B O 1
ATOM 2591 N N . LEU B 1 80 ? 15.604 20.888 -64.060 1.00 45.51 57 LEU B N 1
ATOM 2592 C CA . LEU B 1 80 ? 16.321 21.811 -63.181 1.00 45.61 57 LEU B CA 1
ATOM 2593 C C . LEU B 1 80 ? 17.577 22.351 -63.841 1.00 47.15 57 LEU B C 1
ATOM 2594 O O . LEU B 1 80 ? 17.989 23.482 -63.561 1.00 45.51 57 LEU B O 1
ATOM 2599 N N . ALA B 1 81 ? 18.198 21.559 -64.717 1.00 49.52 58 ALA B N 1
ATOM 2600 C CA . ALA B 1 81 ? 19.407 22.005 -65.400 1.00 51.25 58 ALA B CA 1
ATOM 2601 C C . ALA B 1 81 ? 19.126 23.212 -66.302 1.00 50.96 58 ALA B C 1
ATOM 2602 O O . ALA B 1 81 ? 19.878 24.196 -66.286 1.00 40.32 58 ALA B O 1
ATOM 2604 N N . GLU B 1 82 ? 18.034 23.156 -67.094 1.00 49.39 59 GLU B N 1
ATOM 2605 C CA . GLU B 1 82 ? 17.574 24.332 -67.848 1.00 48.63 59 GLU B CA 1
ATOM 2606 C C . GLU B 1 82 ? 17.047 25.421 -66.915 1.00 45.15 59 GLU B C 1
ATOM 2607 O O . GLU B 1 82 ? 17.097 26.609 -67.263 1.00 41.93 59 GLU B O 1
ATOM 2613 N N . ALA B 1 83 ? 16.544 25.036 -65.731 1.00 48.61 60 ALA B N 1
ATOM 2614 C CA . ALA B 1 83 ? 16.088 26.016 -64.745 1.00 47.47 60 ALA B CA 1
ATOM 2615 C C . ALA B 1 83 ? 17.249 26.853 -64.223 1.00 47.36 60 ALA B C 1
ATOM 2616 O O . ALA B 1 83 ? 17.161 28.085 -64.161 1.00 40.65 60 ALA B O 1
ATOM 2618 N N . TRP B 1 84 ? 18.350 26.197 -63.845 1.00 47.78 61 TRP B N 1
ATOM 2619 C CA . TRP B 1 84 ? 19.512 26.937 -63.364 1.00 47.85 61 TRP B CA 1
ATOM 2620 C C . TRP B 1 84 ? 20.181 27.717 -64.491 1.00 46.92 61 TRP B C 1
ATOM 2621 O O . TRP B 1 84 ? 20.579 28.872 -64.300 1.00 44.89 61 TRP B O 1
ATOM 2632 N N . ALA B 1 85 ? 20.318 27.113 -65.671 1.00 47.49 62 ALA B N 1
ATOM 2633 C CA . ALA B 1 85 ? 20.887 27.862 -66.781 1.00 48.70 62 ALA B CA 1
ATOM 2634 C C . ALA B 1 85 ? 20.050 29.096 -67.098 1.00 48.58 62 ALA B C 1
ATOM 2635 O O . ALA B 1 85 ? 20.599 30.179 -67.329 1.00 45.69 62 ALA B O 1
ATOM 2637 N N . ALA B 1 86 ? 18.719 28.959 -67.088 1.00 47.95 63 ALA B N 1
ATOM 2638 C CA . ALA B 1 86 ? 17.850 30.097 -67.391 1.00 46.92 63 ALA B CA 1
ATOM 2639 C C . ALA B 1 86 ? 18.057 31.218 -66.393 1.00 47.17 63 ALA B C 1
ATOM 2640 O O . ALA B 1 86 ? 18.169 32.390 -66.766 1.00 47.00 63 ALA B O 1
ATOM 2642 N N . LEU B 1 87 ? 18.117 30.879 -65.109 1.00 47.74 64 LEU B N 1
ATOM 2643 C CA . LEU B 1 87 ? 18.302 31.915 -64.105 1.00 42.07 64 LEU B CA 1
ATOM 2644 C C . LEU B 1 87 ? 19.692 32.529 -64.187 1.00 52.56 64 LEU B C 1
ATOM 2645 O O . LEU B 1 87 ? 19.861 33.700 -63.837 1.00 55.39 64 LEU B O 1
ATOM 2650 N N . SER B 1 88 ? 20.684 31.784 -64.688 1.00 52.82 65 SER B N 1
ATOM 2651 C CA . SER B 1 88 ? 22.075 32.234 -64.753 1.00 53.68 65 SER B CA 1
ATOM 2652 C C . SER B 1 88 ? 22.389 33.130 -65.950 1.00 56.15 65 SER B C 1
ATOM 2653 O O . SER B 1 88 ? 23.510 33.647 -66.025 1.00 55.76 65 SER B O 1
ATOM 2656 N N . GLY B 1 89 ? 21.460 33.312 -66.888 1.00 57.36 66 GLY B N 1
ATOM 2657 C CA . GLY B 1 89 ? 21.684 34.181 -68.027 1.00 48.20 66 GLY B CA 1
ATOM 2658 C C . GLY B 1 89 ? 22.148 33.496 -69.302 1.00 49.23 66 GLY B C 1
ATOM 2659 O O . GLY B 1 89 ? 22.412 34.193 -70.295 1.00 50.44 66 GLY B O 1
ATOM 2660 N N . ASP B 1 90 ? 22.269 32.170 -69.305 1.00 48.90 67 ASP B N 1
ATOM 2661 C CA . ASP B 1 90 ? 22.546 31.437 -70.532 1.00 49.82 67 ASP B CA 1
ATOM 2662 C C . ASP B 1 90 ? 21.516 31.816 -71.603 1.00 53.60 67 ASP B C 1
ATOM 2663 O O . ASP B 1 90 ? 20.305 31.735 -71.344 1.00 53.50 67 ASP B O 1
ATOM 2668 N N . PRO B 1 91 ? 21.947 32.281 -72.787 1.00 51.36 68 PRO B N 1
ATOM 2669 C CA . PRO B 1 91 ? 20.977 32.611 -73.848 1.00 56.94 68 PRO B CA 1
ATOM 2670 C C . PRO B 1 91 ? 20.254 31.405 -74.450 1.00 51.36 68 PRO B C 1
ATOM 2671 O O . PRO B 1 91 ? 19.217 31.596 -75.097 1.00 51.33 68 PRO B O 1
ATOM 2675 N N . ALA B 1 92 ? 20.758 30.177 -74.253 1.00 51.27 69 ALA B N 1
ATOM 2676 C CA . ALA B 1 92 ? 20.082 28.992 -74.771 1.00 54.57 69 ALA B CA 1
ATOM 2677 C C . ALA B 1 92 ? 18.789 28.706 -74.019 1.00 53.98 69 ALA B C 1
ATOM 2678 O O . ALA B 1 92 ? 17.886 28.052 -74.556 1.00 53.30 69 ALA B O 1
ATOM 2680 N N . ALA B 1 93 ? 18.693 29.171 -72.778 1.00 56.04 70 ALA B N 1
ATOM 2681 C CA . ALA B 1 93 ? 17.542 28.965 -71.910 1.00 59.35 70 ALA B CA 1
ATOM 2682 C C . ALA B 1 93 ? 16.701 30.234 -71.791 1.00 64.64 70 ALA B C 1
ATOM 2683 O O . ALA B 1 93 ? 16.117 30.507 -70.741 1.00 67.63 70 ALA B O 1
ATOM 2685 N N . GLN B 1 94 ? 16.625 31.013 -72.875 1.00 67.10 71 GLN B N 1
ATOM 2686 C CA . GLN B 1 94 ? 15.994 32.328 -72.834 1.00 66.43 71 GLN B CA 1
ATOM 2687 C C . GLN B 1 94 ? 14.494 32.229 -72.604 1.00 64.02 71 GLN B C 1
ATOM 2688 O O . GLN B 1 94 ? 13.917 33.077 -71.909 1.00 60.26 71 GLN B O 1
ATOM 2694 N N . GLN B 1 95 ? 13.842 31.217 -73.191 1.00 65.47 72 GLN B N 1
ATOM 2695 C CA . GLN B 1 95 ? 12.400 31.074 -73.006 1.00 45.47 72 GLN B CA 1
ATOM 2696 C C . GLN B 1 95 ? 12.065 30.500 -71.640 1.00 52.37 72 GLN B C 1
ATOM 2697 O O . GLN B 1 95 ? 11.090 30.929 -71.013 1.00 53.39 72 GLN B O 1
ATOM 2703 N N . ALA B 1 96 ? 12.848 29.531 -71.156 1.00 50.50 73 ALA B N 1
ATOM 2704 C CA . ALA B 1 96 ? 12.620 29.033 -69.798 1.00 46.02 73 ALA B CA 1
ATOM 2705 C C . ALA B 1 96 ? 12.729 30.149 -68.764 1.00 45.24 73 ALA B C 1
ATOM 2706 O O . ALA B 1 96 ? 12.033 30.121 -67.744 1.00 43.42 73 ALA B O 1
ATOM 2708 N N . ARG B 1 97 ? 13.588 31.140 -69.002 1.00 45.35 74 ARG B N 1
ATOM 2709 C CA . ARG B 1 97 ? 13.719 32.221 -68.035 1.00 43.90 74 ARG B CA 1
ATOM 2710 C C . ARG B 1 97 ? 12.468 33.090 -67.998 1.00 43.64 74 ARG B C 1
ATOM 2711 O O . ARG B 1 97 ? 11.989 33.440 -66.912 1.00 40.29 74 ARG B O 1
ATOM 2719 N N . ALA B 1 98 ? 11.918 33.435 -69.175 1.00 45.10 75 ALA B N 1
ATOM 2720 C CA . ALA B 1 98 ? 10.689 34.241 -69.246 1.00 43.33 75 ALA B CA 1
ATOM 2721 C C . ALA B 1 98 ? 9.526 33.556 -68.546 1.00 41.99 75 ALA B C 1
ATOM 2722 O O . ALA B 1 98 ? 8.752 34.202 -67.839 1.00 39.87 75 ALA B O 1
ATOM 2724 N N . VAL B 1 99 ? 9.380 32.248 -68.747 1.00 41.67 76 VAL B N 1
ATOM 2725 C CA . VAL B 1 99 ? 8.395 31.485 -67.993 1.00 42.04 76 VAL B CA 1
ATOM 2726 C C . VAL B 1 99 ? 8.640 31.603 -66.483 1.00 43.21 76 VAL B C 1
ATOM 2727 O O . VAL B 1 99 ? 7.722 31.924 -65.719 1.00 43.01 76 VAL B O 1
ATOM 2731 N N . LEU B 1 100 ? 9.875 31.353 -66.025 1.00 44.40 77 LEU B N 1
ATOM 2732 C CA . LEU B 1 100 ? 10.145 31.355 -64.580 1.00 42.10 77 LEU B CA 1
ATOM 2733 C C . LEU B 1 100 ? 9.846 32.709 -63.964 1.00 40.51 77 LEU B C 1
ATOM 2734 O O . LEU B 1 100 ? 9.218 32.789 -62.913 1.00 35.26 77 LEU B O 1
ATOM 2739 N N . LEU B 1 101 ? 10.296 33.782 -64.604 1.00 41.82 78 LEU B N 1
ATOM 2740 C CA . LEU B 1 101 ? 10.192 35.111 -64.017 1.00 41.20 78 LEU B CA 1
ATOM 2741 C C . LEU B 1 101 ? 8.903 35.838 -64.352 1.00 40.89 78 LEU B C 1
ATOM 2742 O O . LEU B 1 101 ? 8.517 36.740 -63.599 1.00 39.80 78 LEU B O 1
ATOM 2747 N N . ASP B 1 102 ? 8.238 35.508 -65.455 1.00 42.74 79 ASP B N 1
ATOM 2748 C CA . ASP B 1 102 ? 7.062 36.272 -65.836 1.00 46.02 79 ASP B CA 1
ATOM 2749 C C . ASP B 1 102 ? 5.749 35.531 -65.620 1.00 45.28 79 ASP B C 1
ATOM 2750 O O . ASP B 1 102 ? 4.744 36.163 -65.276 1.00 45.03 79 ASP B O 1
ATOM 2755 N N . ILE B 1 103 ? 5.732 34.210 -65.789 1.00 44.80 80 ILE B N 1
ATOM 2756 C CA . ILE B 1 103 ? 4.548 33.390 -65.532 1.00 45.14 80 ILE B CA 1
ATOM 2757 C C . ILE B 1 103 ? 4.587 32.768 -64.133 1.00 48.07 80 ILE B C 1
ATOM 2758 O O . ILE B 1 103 ? 3.655 32.932 -63.339 1.00 51.67 80 ILE B O 1
ATOM 2763 N N . ARG B 1 104 ? 5.671 32.060 -63.809 1.00 42.78 81 ARG B N 1
ATOM 2764 C CA . ARG B 1 104 ? 5.677 31.162 -62.665 1.00 38.74 81 ARG B CA 1
ATOM 2765 C C . ARG B 1 104 ? 6.055 31.852 -61.358 1.00 35.46 81 ARG B C 1
ATOM 2766 O O . ARG B 1 104 ? 5.496 31.525 -60.308 1.00 32.86 81 ARG B O 1
ATOM 2774 N N . ALA B 1 105 ? 6.984 32.805 -61.385 1.00 34.66 82 ALA B N 1
ATOM 2775 C CA . ALA B 1 105 ? 7.292 33.555 -60.166 1.00 32.32 82 ALA B CA 1
ATOM 2776 C C . ALA B 1 105 ? 6.108 34.367 -59.651 1.00 34.59 82 ALA B C 1
ATOM 2777 O O . ALA B 1 105 ? 5.821 34.288 -58.449 1.00 34.39 82 ALA B O 1
ATOM 2779 N N . PRO B 1 106 ? 5.381 35.144 -60.466 1.00 34.49 83 PRO B N 1
ATOM 2780 C CA . PRO B 1 106 ? 4.251 35.922 -59.913 1.00 34.99 83 PRO B CA 1
ATOM 2781 C C . PRO B 1 106 ? 3.164 35.071 -59.261 1.00 33.13 83 PRO B C 1
ATOM 2782 O O . PRO B 1 106 ? 2.510 35.510 -58.299 1.00 31.24 83 PRO B O 1
ATOM 2786 N N . ARG B 1 107 ? 2.932 33.873 -59.783 1.00 32.78 84 ARG B N 1
ATOM 2787 C CA . ARG B 1 107 ? 1.928 33.014 -59.195 1.00 32.21 84 ARG B CA 1
ATOM 2788 C C . ARG B 1 107 ? 2.397 32.498 -57.828 1.00 31.20 84 ARG B C 1
ATOM 2789 O O . ARG B 1 107 ? 1.633 32.519 -56.851 1.00 26.65 84 ARG B O 1
ATOM 2797 N N . VAL B 1 108 ? 3.675 32.109 -57.718 1.00 31.69 85 VAL B N 1
ATOM 2798 C CA . VAL B 1 108 ? 4.231 31.671 -56.431 1.00 31.40 85 VAL B CA 1
ATOM 2799 C C . VAL B 1 108 ? 4.137 32.787 -55.389 1.00 31.40 85 VAL B C 1
ATOM 2800 O O . VAL B 1 108 ? 3.597 32.594 -54.290 1.00 28.96 85 VAL B O 1
ATOM 2804 N N . VAL B 1 109 ? 4.653 33.974 -55.716 1.00 33.84 86 VAL B N 1
ATOM 2805 C CA . VAL B 1 109 ? 4.574 35.080 -54.764 1.00 35.07 86 VAL B CA 1
ATOM 2806 C C . VAL B 1 109 ? 3.111 35.420 -54.435 1.00 35.16 86 VAL B C 1
ATOM 2807 O O . VAL B 1 109 ? 2.792 35.720 -53.273 1.00 33.64 86 VAL B O 1
ATOM 2811 N N . LEU B 1 110 ? 2.188 35.313 -55.415 1.00 35.80 87 LEU B N 1
ATOM 2812 C CA . LEU B 1 110 ? 0.780 35.571 -55.105 1.00 26.03 87 LEU B CA 1
ATOM 2813 C C . LEU B 1 110 ? 0.223 34.513 -54.162 1.00 27.30 87 LEU B C 1
ATOM 2814 O O . LEU B 1 110 ? -0.502 34.846 -53.217 1.00 23.79 87 LEU B O 1
ATOM 2819 N N . ALA B 1 111 ? 0.562 33.239 -54.385 1.00 24.55 88 ALA B N 1
ATOM 2820 C CA . ALA B 1 111 ? 0.100 32.188 -53.478 1.00 31.09 88 ALA B CA 1
ATOM 2821 C C . ALA B 1 111 ? 0.595 32.427 -52.059 1.00 30.32 88 ALA B C 1
ATOM 2822 O O . ALA B 1 111 ? -0.155 32.230 -51.098 1.00 30.28 88 ALA B O 1
ATOM 2824 N N . LEU B 1 112 ? 1.855 32.860 -51.906 1.00 30.17 89 LEU B N 1
ATOM 2825 C CA . LEU B 1 112 ? 2.365 33.227 -50.584 1.00 28.17 89 LEU B CA 1
ATOM 2826 C C . LEU B 1 112 ? 1.604 34.413 -50.007 1.00 27.49 89 LEU B C 1
ATOM 2827 O O . LEU B 1 112 ? 1.229 34.388 -48.832 1.00 26.50 89 LEU B O 1
ATOM 2832 N N . LEU B 1 113 ? 1.338 35.447 -50.814 1.00 23.44 90 LEU B N 1
ATOM 2833 C CA . LEU B 1 113 ? 0.541 36.561 -50.302 1.00 29.55 90 LEU B CA 1
ATOM 2834 C C . LEU B 1 113 ? -0.860 36.105 -49.887 1.00 29.24 90 LEU B C 1
ATOM 2835 O O . LEU B 1 113 ? -1.348 36.457 -48.804 1.00 29.47 90 LEU B O 1
ATOM 2840 N N . VAL B 1 114 ? -1.525 35.319 -50.725 1.00 27.91 91 VAL B N 1
ATOM 2841 C CA . VAL B 1 114 ? -2.887 34.893 -50.404 1.00 25.24 91 VAL B CA 1
ATOM 2842 C C . VAL B 1 114 ? -2.884 34.084 -49.110 1.00 24.57 91 VAL B C 1
ATOM 2843 O O . VAL B 1 114 ? -3.489 34.477 -48.109 1.00 18.93 91 VAL B O 1
ATOM 2847 N N . GLY B 1 115 ? -2.159 32.967 -49.099 1.00 25.00 92 GLY B N 1
ATOM 2848 C CA . GLY B 1 115 ? -2.150 32.115 -47.919 1.00 23.53 92 GLY B CA 1
ATOM 2849 C C . GLY B 1 115 ? -1.678 32.836 -46.670 1.00 23.93 92 GLY B C 1
ATOM 2850 O O . GLY B 1 115 ? -2.252 32.665 -45.593 1.00 24.10 92 GLY B O 1
ATOM 2851 N N . GLY B 1 116 ? -0.637 33.664 -46.801 1.00 23.55 93 GLY B N 1
ATOM 2852 C CA . GLY B 1 116 ? -0.181 34.437 -45.661 1.00 19.37 93 GLY B CA 1
ATOM 2853 C C . GLY B 1 116 ? -1.221 35.430 -45.187 1.00 27.51 93 GLY B C 1
ATOM 2854 O O . GLY B 1 116 ? -1.436 35.600 -43.982 1.00 26.92 93 GLY B O 1
ATOM 2855 N N . GLY B 1 117 ? -1.894 36.098 -46.128 1.00 28.55 94 GLY B N 1
ATOM 2856 C CA . GLY B 1 117 ? -2.884 37.099 -45.741 1.00 28.37 94 GLY B CA 1
ATOM 2857 C C . GLY B 1 117 ? -4.105 36.504 -45.057 1.00 26.90 94 GLY B C 1
ATOM 2858 O O . GLY B 1 117 ? -4.673 37.103 -44.143 1.00 17.30 94 GLY B O 1
ATOM 2859 N N . PHE B 1 118 ? -4.525 35.314 -45.491 1.00 27.09 95 PHE B N 1
ATOM 2860 C CA . PHE B 1 118 ? -5.678 34.665 -44.873 1.00 26.09 95 PHE B CA 1
ATOM 2861 C C . PHE B 1 118 ? -5.327 34.036 -43.528 1.00 22.94 95 PHE B C 1
ATOM 2862 O O . PHE B 1 118 ? -6.152 34.039 -42.612 1.00 23.11 95 PHE B O 1
ATOM 2870 N N . GLY B 1 119 ? -4.129 33.474 -43.380 1.00 21.77 96 GLY B N 1
ATOM 2871 C CA . GLY B 1 119 ? -3.769 32.905 -42.092 1.00 20.96 96 GLY B CA 1
ATOM 2872 C C . GLY B 1 119 ? -3.725 33.959 -41.009 1.00 21.45 96 GLY B C 1
ATOM 2873 O O . GLY B 1 119 ? -4.324 33.798 -39.939 1.00 20.21 96 GLY B O 1
ATOM 2874 N N . ALA B 1 120 ? -3.052 35.079 -41.300 1.00 22.78 97 ALA B N 1
ATOM 2875 C CA . ALA B 1 120 ? -2.880 36.145 -40.314 1.00 22.26 97 ALA B CA 1
ATOM 2876 C C . ALA B 1 120 ? -4.203 36.821 -39.962 1.00 21.97 97 ALA B C 1
ATOM 2877 O O . ALA B 1 120 ? -4.460 37.108 -38.785 1.00 22.00 97 ALA B O 1
ATOM 2879 N N . THR B 1 121 ? -5.058 37.086 -40.959 1.00 22.50 98 THR B N 1
ATOM 2880 C CA . THR B 1 121 ? -6.362 37.663 -40.648 1.00 23.38 98 THR B CA 1
ATOM 2881 C C . THR B 1 121 ? -7.326 36.638 -40.052 1.00 26.23 98 THR B C 1
ATOM 2882 O O . THR B 1 121 ? -8.209 37.017 -39.275 1.00 30.73 98 THR B O 1
ATOM 2886 N N . GLY B 1 122 ? -7.183 35.348 -40.354 1.00 23.28 99 GLY B N 1
ATOM 2887 C CA . GLY B 1 122 ? -7.894 34.362 -39.555 1.00 21.67 99 GLY B CA 1
ATOM 2888 C C . GLY B 1 122 ? -7.478 34.408 -38.092 1.00 20.82 99 GLY B C 1
ATOM 2889 O O . GLY B 1 122 ? -8.312 34.529 -37.183 1.00 18.96 99 GLY B O 1
ATOM 2890 N N . ALA B 1 123 ? -6.173 34.315 -37.848 1.00 19.95 100 ALA B N 1
ATOM 2891 C CA . ALA B 1 123 ? -5.619 34.492 -36.514 1.00 16.99 100 ALA B CA 1
ATOM 2892 C C . ALA B 1 123 ? -6.243 35.687 -35.796 1.00 18.37 100 ALA B C 1
ATOM 2893 O O . ALA B 1 123 ? -6.669 35.578 -34.640 1.00 19.34 100 ALA B O 1
ATOM 2895 N N . ALA B 1 124 ? -6.313 36.841 -36.472 1.00 19.88 101 ALA B N 1
ATOM 2896 C CA . ALA B 1 124 ? -6.792 38.055 -35.816 1.00 20.99 101 ALA B CA 1
ATOM 2897 C C . ALA B 1 124 ? -8.305 38.030 -35.598 1.00 21.20 101 ALA B C 1
ATOM 2898 O O . ALA B 1 124 ? -8.781 38.356 -34.502 1.00 23.54 101 ALA B O 1
ATOM 2900 N N . MET B 1 125 ? -9.081 37.659 -36.629 1.00 17.70 102 MET B N 1
ATOM 2901 C CA . MET B 1 125 ? -10.537 37.572 -36.470 1.00 15.51 102 MET B CA 1
ATOM 2902 C C . MET B 1 125 ? -10.911 36.648 -35.322 1.00 12.64 102 MET B C 1
ATOM 2903 O O . MET B 1 125 ? -11.781 36.968 -34.502 1.00 10.80 102 MET B O 1
ATOM 2908 N N . GLN B 1 126 ? -10.266 35.488 -35.249 1.00 11.82 103 GLN B N 1
ATOM 2909 C CA . GLN B 1 126 ? -10.660 34.540 -34.217 1.00 11.75 103 GLN B CA 1
ATOM 2910 C C . GLN B 1 126 ? -10.286 35.037 -32.828 1.00 12.50 103 GLN B C 1
ATOM 2911 O O . GLN B 1 126 ? -11.006 34.769 -31.861 1.00 12.79 103 GLN B O 1
ATOM 2917 N N . ALA B 1 127 ? -9.221 35.820 -32.702 1.00 12.48 104 ALA B N 1
ATOM 2918 C CA . ALA B 1 127 ? -8.955 36.417 -31.401 1.00 13.06 104 ALA B CA 1
ATOM 2919 C C . ALA B 1 127 ? -9.961 37.525 -31.102 1.00 15.85 104 ALA B C 1
ATOM 2920 O O . ALA B 1 127 ? -10.465 37.646 -29.975 1.00 18.24 104 ALA B O 1
ATOM 2922 N N . LEU B 1 128 ? -10.296 38.324 -32.104 1.00 16.50 105 LEU B N 1
ATOM 2923 C CA . LEU B 1 128 ? -11.189 39.447 -31.855 1.00 17.89 105 LEU B CA 1
ATOM 2924 C C . LEU B 1 128 ? -12.589 38.976 -31.475 1.00 19.27 105 LEU B C 1
ATOM 2925 O O . LEU B 1 128 ? -13.231 39.581 -30.611 1.00 20.94 105 LEU B O 1
ATOM 2930 N N . PHE B 1 129 ? -13.075 37.896 -32.106 1.00 19.24 106 PHE B N 1
ATOM 2931 C CA . PHE B 1 129 ? -14.374 37.283 -31.817 1.00 18.12 106 PHE B CA 1
ATOM 2932 C C . PHE B 1 129 ? -14.292 36.169 -30.779 1.00 17.20 106 PHE B C 1
ATOM 2933 O O . PHE B 1 129 ? -15.328 35.593 -30.451 1.00 17.85 106 PHE B O 1
ATOM 2941 N N . ARG B 1 130 ? -13.093 35.868 -30.275 1.00 16.86 107 ARG B N 1
ATOM 2942 C CA A ARG B 1 130 ? -12.814 34.731 -29.386 0.53 15.34 107 ARG B CA 1
ATOM 2943 C CA B ARG B 1 130 ? -12.902 34.775 -29.341 0.47 15.34 107 ARG B CA 1
ATOM 2944 C C . ARG B 1 130 ? -13.685 33.546 -29.751 1.00 16.34 107 ARG B C 1
ATOM 2945 O O . ARG B 1 130 ? -14.448 32.987 -28.960 1.00 15.42 107 ARG B O 1
ATOM 2960 N N . ASN B 1 131 ? -13.532 33.152 -30.987 1.00 14.76 108 ASN B N 1
ATOM 2961 C CA . ASN B 1 131 ? -14.131 31.936 -31.518 1.00 17.29 108 ASN B CA 1
ATOM 2962 C C . ASN B 1 131 ? -13.280 31.459 -32.690 1.00 18.57 108 ASN B C 1
ATOM 2963 O O . ASN B 1 131 ? -12.967 32.235 -33.604 1.00 18.82 108 ASN B O 1
ATOM 2968 N N . PRO B 1 132 ? -12.831 30.202 -32.668 1.00 18.55 109 PRO B N 1
ATOM 2969 C CA . PRO B 1 132 ? -12.013 29.697 -33.793 1.00 19.54 109 PRO B CA 1
ATOM 2970 C C . PRO B 1 132 ? -12.738 29.731 -35.120 1.00 19.16 109 PRO B C 1
ATOM 2971 O O . PRO B 1 132 ? -12.072 29.703 -36.158 1.00 20.59 109 PRO B O 1
ATOM 2975 N N . LEU B 1 133 ? -14.070 29.798 -35.126 1.00 18.67 110 LEU B N 1
ATOM 2976 C CA . LEU B 1 133 ? -14.814 29.760 -36.377 1.00 18.05 110 LEU B CA 1
ATOM 2977 C C . LEU B 1 133 ? -14.937 31.108 -37.056 1.00 17.19 110 LEU B C 1
ATOM 2978 O O . LEU B 1 133 ? -15.482 31.164 -38.152 1.00 15.65 110 LEU B O 1
ATOM 2983 N N . ALA B 1 134 ? -14.495 32.195 -36.433 1.00 20.27 111 ALA B N 1
ATOM 2984 C CA . ALA B 1 134 ? -14.604 33.481 -37.101 1.00 24.78 111 ALA B CA 1
ATOM 2985 C C . ALA B 1 134 ? -13.705 33.450 -38.322 1.00 29.71 111 ALA B C 1
ATOM 2986 O O . ALA B 1 134 ? -12.620 32.872 -38.291 1.00 31.33 111 ALA B O 1
ATOM 2988 N N . ASP B 1 135 ? -14.194 34.014 -39.423 1.00 34.93 112 ASP B N 1
ATOM 2989 C CA . ASP B 1 135 ? -13.521 33.974 -40.713 1.00 40.66 112 ASP B CA 1
ATOM 2990 C C . ASP B 1 135 ? -13.377 35.387 -41.272 1.00 42.87 112 ASP B C 1
ATOM 2991 O O . ASP B 1 135 ? -14.317 36.194 -41.165 1.00 47.27 112 ASP B O 1
ATOM 2996 N N . PRO B 1 136 ? -12.206 35.715 -41.899 1.00 65.88 113 PRO B N 1
ATOM 2997 C CA . PRO B 1 136 ? -11.930 37.095 -42.349 1.00 63.18 113 PRO B CA 1
ATOM 2998 C C . PRO B 1 136 ? -13.046 37.752 -43.148 1.00 57.64 113 PRO B C 1
ATOM 2999 O O . PRO B 1 136 ? -13.099 38.983 -43.265 1.00 58.24 113 PRO B O 1
ATOM 3003 N N . GLY B 1 137 ? -13.956 36.933 -43.687 1.00 53.06 114 GLY B N 1
ATOM 3004 C CA . GLY B 1 137 ? -15.034 37.436 -44.511 1.00 48.78 114 GLY B CA 1
ATOM 3005 C C . GLY B 1 137 ? -16.156 38.104 -43.757 1.00 48.71 114 GLY B C 1
ATOM 3006 O O . GLY B 1 137 ? -16.855 38.934 -44.339 1.00 47.58 114 GLY B O 1
ATOM 3007 N N . LEU B 1 138 ? -16.337 37.782 -42.475 1.00 52.89 115 LEU B N 1
ATOM 3008 C CA . LEU B 1 138 ? -17.485 38.285 -41.717 1.00 56.69 115 LEU B CA 1
ATOM 3009 C C . LEU B 1 138 ? -17.686 39.791 -41.849 1.00 60.57 115 LEU B C 1
ATOM 3010 O O . LEU B 1 138 ? -18.804 40.279 -41.648 1.00 60.99 115 LEU B O 1
ATOM 3015 N N . VAL B 1 139 ? -16.633 40.539 -42.184 1.00 65.29 116 VAL B N 1
ATOM 3016 C CA . VAL B 1 139 ? -16.778 41.967 -42.420 1.00 71.92 116 VAL B CA 1
ATOM 3017 C C . VAL B 1 139 ? -17.679 42.248 -43.614 1.00 70.75 116 VAL B C 1
ATOM 3018 O O . VAL B 1 139 ? -18.194 43.361 -43.758 1.00 74.11 116 VAL B O 1
ATOM 3022 N N . GLY B 1 140 ? -17.886 41.262 -44.481 1.00 67.13 117 GLY B N 1
ATOM 3023 C CA . GLY B 1 140 ? -18.530 41.507 -45.749 1.00 57.98 117 GLY B CA 1
ATOM 3024 C C . GLY B 1 140 ? -17.593 41.974 -46.840 1.00 50.41 117 GLY B C 1
ATOM 3025 O O . GLY B 1 140 ? -18.065 42.480 -47.865 1.00 46.90 117 GLY B O 1
ATOM 3026 N N . VAL B 1 141 ? -16.283 41.823 -46.650 1.00 46.94 118 VAL B N 1
ATOM 3027 C CA . VAL B 1 141 ? -15.348 42.200 -47.705 1.00 44.24 118 VAL B CA 1
ATOM 3028 C C . VAL B 1 141 ? -15.472 41.271 -48.890 1.00 37.37 118 VAL B C 1
ATOM 3029 O O . VAL B 1 141 ? -15.328 41.687 -50.047 1.00 34.03 118 VAL B O 1
ATOM 3033 N N . SER B 1 142 ? -15.697 39.994 -48.613 1.00 34.67 119 SER B N 1
ATOM 3034 C CA . SER B 1 142 ? -15.755 38.988 -49.642 1.00 29.04 119 SER B CA 1
ATOM 3035 C C . SER B 1 142 ? -16.950 39.194 -50.567 1.00 27.79 119 SER B C 1
ATOM 3036 O O . SER B 1 142 ? -16.808 39.121 -51.794 1.00 30.00 119 SER B O 1
ATOM 3039 N N . SER B 1 143 ? -18.132 39.458 -50.015 1.00 25.98 120 SER B N 1
ATOM 3040 C CA . SER B 1 143 ? -19.294 39.751 -50.846 1.00 22.63 120 SER B CA 1
ATOM 3041 C C . SER B 1 143 ? -19.072 41.019 -51.666 1.00 23.00 120 SER B C 1
ATOM 3042 O O . SER B 1 143 ? -19.274 41.018 -52.887 1.00 20.71 120 SER B O 1
ATOM 3045 N N . GLY B 1 144 ? -18.665 42.114 -51.001 1.00 24.37 121 GLY B N 1
ATOM 3046 C CA . GLY B 1 144 ? -18.282 43.329 -51.711 1.00 22.47 121 GLY B CA 1
ATOM 3047 C C . GLY B 1 144 ? -17.435 43.063 -52.942 1.00 21.36 121 GLY B C 1
ATOM 3048 O O . GLY B 1 144 ? -17.786 43.478 -54.057 1.00 21.26 121 GLY B O 1
ATOM 3049 N N . ALA B 1 145 ? -16.315 42.347 -52.770 1.00 21.42 122 ALA B N 1
ATOM 3050 C CA . ALA B 1 145 ? -15.458 42.011 -53.909 1.00 21.53 122 ALA B CA 1
ATOM 3051 C C . ALA B 1 145 ? -16.227 41.243 -54.981 1.00 21.88 122 ALA B C 1
ATOM 3052 O O . ALA B 1 145 ? -16.199 41.607 -56.166 1.00 19.48 122 ALA B O 1
ATOM 3054 N N . ALA B 1 146 ? -16.914 40.168 -54.588 1.00 21.14 123 ALA B N 1
ATOM 3055 C CA . ALA B 1 146 ? -17.819 39.538 -55.536 1.00 20.56 123 ALA B CA 1
ATOM 3056 C C . ALA B 1 146 ? -18.711 40.585 -56.215 1.00 20.39 123 ALA B C 1
ATOM 3057 O O . ALA B 1 146 ? -18.710 40.701 -57.443 1.00 20.09 123 ALA B O 1
ATOM 3059 N N . LEU B 1 147 ? -19.412 41.422 -55.436 1.00 21.24 124 LEU B N 1
ATOM 3060 C CA . LEU B 1 147 ? -20.312 42.395 -56.065 1.00 21.01 124 LEU B CA 1
ATOM 3061 C C . LEU B 1 147 ? -19.536 43.418 -56.891 1.00 22.78 124 LEU B C 1
ATOM 3062 O O . LEU B 1 147 ? -19.934 43.753 -58.014 1.00 24.07 124 LEU B O 1
ATOM 3067 N N . GLY B 1 148 ? -18.418 43.915 -56.371 1.00 23.89 125 GLY B N 1
ATOM 3068 C CA . GLY B 1 148 ? -17.571 44.770 -57.194 1.00 23.58 125 GLY B CA 1
ATOM 3069 C C . GLY B 1 148 ? -17.188 44.116 -58.512 1.00 22.42 125 GLY B C 1
ATOM 3070 O O . GLY B 1 148 ? -17.401 44.683 -59.583 1.00 20.76 125 GLY B O 1
ATOM 3071 N N . ALA B 1 149 ? -16.645 42.895 -58.449 1.00 23.04 126 ALA B N 1
ATOM 3072 C CA . ALA B 1 149 ? -16.170 42.243 -59.662 1.00 24.59 126 ALA B CA 1
ATOM 3073 C C . ALA B 1 149 ? -17.316 41.906 -60.599 1.00 24.72 126 ALA B C 1
ATOM 3074 O O . ALA B 1 149 ? -17.202 42.072 -61.814 1.00 26.11 126 ALA B O 1
ATOM 3076 N N . THR B 1 150 ? -18.420 41.412 -60.068 1.00 25.11 127 THR B N 1
ATOM 3077 C CA . THR B 1 150 ? -19.440 40.933 -60.982 1.00 24.73 127 THR B CA 1
ATOM 3078 C C . THR B 1 150 ? -20.239 42.087 -61.594 1.00 26.32 127 THR B C 1
ATOM 3079 O O . THR B 1 150 ? -20.728 41.931 -62.722 1.00 27.34 127 THR B O 1
ATOM 3083 N N . THR B 1 151 ? -20.343 43.256 -60.929 1.00 26.58 128 THR B N 1
ATOM 3084 C CA . THR B 1 151 ? -20.954 44.382 -61.637 1.00 29.09 128 THR B CA 1
ATOM 3085 C C . THR B 1 151 ? -20.049 44.885 -62.748 1.00 32.48 128 THR B C 1
ATOM 3086 O O . THR B 1 151 ? -20.540 45.481 -63.710 1.00 38.19 128 THR B O 1
ATOM 3090 N N . LEU B 1 152 ? -18.734 44.693 -62.629 1.00 30.39 129 LEU B N 1
ATOM 3091 C CA . LEU B 1 152 ? -17.848 45.138 -63.707 1.00 31.16 129 LEU B CA 1
ATOM 3092 C C . LEU B 1 152 ? -17.903 44.193 -64.892 1.00 31.33 129 LEU B C 1
ATOM 3093 O O . LEU B 1 152 ? -18.068 44.630 -66.029 1.00 33.39 129 LEU B O 1
ATOM 3098 N N . ILE B 1 153 ? -17.748 42.890 -64.635 1.00 31.38 130 ILE B N 1
ATOM 3099 C CA . ILE B 1 153 ? -17.842 41.868 -65.680 1.00 34.00 130 ILE B CA 1
ATOM 3100 C C . ILE B 1 153 ? -19.136 42.012 -66.487 1.00 36.97 130 ILE B C 1
ATOM 3101 O O . ILE B 1 153 ? -19.167 41.749 -67.696 1.00 39.16 130 ILE B O 1
ATOM 3106 N N . VAL B 1 154 ? -20.225 42.418 -65.828 1.00 37.43 131 VAL B N 1
ATOM 3107 C CA . VAL B 1 154 ? -21.546 42.378 -66.442 1.00 40.11 131 VAL B CA 1
ATOM 3108 C C . VAL B 1 154 ? -22.000 43.744 -66.972 1.00 43.38 131 VAL B C 1
ATOM 3109 O O . VAL B 1 154 ? -22.820 43.795 -67.901 1.00 44.98 131 VAL B O 1
ATOM 3113 N N . LEU B 1 155 ? -21.436 44.837 -66.484 1.00 44.76 132 LEU B N 1
ATOM 3114 C CA . LEU B 1 155 ? -21.738 46.148 -67.044 1.00 48.03 132 LEU B CA 1
ATOM 3115 C C . LEU B 1 155 ? -20.493 46.724 -67.744 1.00 55.76 132 LEU B C 1
ATOM 3116 O O . LEU B 1 155 ? -19.422 46.113 -67.793 1.00 57.17 132 LEU B O 1
ATOM 3121 N N . GLY B 1 156 ? -20.644 47.886 -68.364 1.00 63.29 133 GLY B N 1
ATOM 3122 C CA . GLY B 1 156 ? -19.552 48.445 -69.154 1.00 66.83 133 GLY B CA 1
ATOM 3123 C C . GLY B 1 156 ? -19.813 48.568 -70.648 1.00 68.78 133 GLY B C 1
ATOM 3124 O O . GLY B 1 156 ? -20.539 49.465 -71.086 1.00 68.37 133 GLY B O 1
ATOM 3125 N N . HIS B 1 163 ? -16.180 47.584 -69.869 1.00 126.17 140 HIS B N 1
ATOM 3126 C CA . HIS B 1 163 ? -15.943 49.027 -69.874 1.00 128.40 140 HIS B CA 1
ATOM 3127 C C . HIS B 1 163 ? -14.467 49.357 -70.100 1.00 125.16 140 HIS B C 1
ATOM 3128 O O . HIS B 1 163 ? -14.019 49.556 -71.236 1.00 129.52 140 HIS B O 1
ATOM 3135 N N . ALA B 1 164 ? -13.726 49.441 -69.000 1.00 118.20 141 ALA B N 1
ATOM 3136 C CA . ALA B 1 164 ? -12.286 49.602 -69.038 1.00 116.05 141 ALA B CA 1
ATOM 3137 C C . ALA B 1 164 ? -11.634 48.226 -68.863 1.00 108.94 141 ALA B C 1
ATOM 3138 O O . ALA B 1 164 ? -12.306 47.184 -68.927 1.00 107.94 141 ALA B O 1
ATOM 3140 N N . SER B 1 165 ? -10.315 48.217 -68.646 1.00 103.79 142 SER B N 1
ATOM 3141 C CA . SER B 1 165 ? -9.516 46.987 -68.622 1.00 98.15 142 SER B CA 1
ATOM 3142 C C . SER B 1 165 ? -8.075 47.329 -68.217 1.00 96.03 142 SER B C 1
ATOM 3143 O O . SER B 1 165 ? -7.689 48.494 -68.309 1.00 98.58 142 SER B O 1
ATOM 3146 N N . ALA B 1 166 ? -7.280 46.356 -67.756 1.00 92.34 143 ALA B N 1
ATOM 3147 C CA . ALA B 1 166 ? -7.706 44.980 -67.473 1.00 88.80 143 ALA B CA 1
ATOM 3148 C C . ALA B 1 166 ? -7.429 44.690 -66.016 1.00 83.66 143 ALA B C 1
ATOM 3149 O O . ALA B 1 166 ? -7.957 43.729 -65.437 1.00 80.63 143 ALA B O 1
ATOM 3151 N N . ALA B 1 167 ? -6.566 45.529 -65.438 1.00 80.50 144 ALA B N 1
ATOM 3152 C CA . ALA B 1 167 ? -6.466 45.658 -63.995 1.00 74.47 144 ALA B CA 1
ATOM 3153 C C . ALA B 1 167 ? -7.632 46.433 -63.403 1.00 70.80 144 ALA B C 1
ATOM 3154 O O . ALA B 1 167 ? -7.550 46.842 -62.241 1.00 70.01 144 ALA B O 1
ATOM 3156 N N . ALA B 1 168 ? -8.703 46.657 -64.182 1.00 69.92 145 ALA B N 1
ATOM 3157 C CA . ALA B 1 168 ? -9.946 47.195 -63.637 1.00 65.44 145 ALA B CA 1
ATOM 3158 C C . ALA B 1 168 ? -10.706 46.163 -62.798 1.00 54.83 145 ALA B C 1
ATOM 3159 O O . ALA B 1 168 ? -11.400 46.539 -61.847 1.00 51.67 145 ALA B O 1
ATOM 3161 N N . LEU B 1 169 ? -10.564 44.871 -63.101 1.00 49.30 146 LEU B N 1
ATOM 3162 C CA . LEU B 1 169 ? -11.246 43.851 -62.305 1.00 44.32 146 LEU B CA 1
ATOM 3163 C C . LEU B 1 169 ? -10.836 43.868 -60.829 1.00 42.52 146 LEU B C 1
ATOM 3164 O O . LEU B 1 169 ? -11.733 43.888 -59.966 1.00 43.25 146 LEU B O 1
ATOM 3169 N N . PRO B 1 170 ? -9.545 43.898 -60.460 1.00 41.28 147 PRO B N 1
ATOM 3170 C CA . PRO B 1 170 ? -9.218 43.973 -59.020 1.00 38.16 147 PRO B CA 1
ATOM 3171 C C . PRO B 1 170 ? -9.584 45.299 -58.370 1.00 36.88 147 PRO B C 1
ATOM 3172 O O . PRO B 1 170 ? -9.849 45.322 -57.164 1.00 36.38 147 PRO B O 1
ATOM 3176 N N . VAL B 1 171 ? -9.616 46.403 -59.112 1.00 36.70 148 VAL B N 1
ATOM 3177 C CA . VAL B 1 171 ? -9.993 47.670 -58.494 1.00 35.91 148 VAL B CA 1
ATOM 3178 C C . VAL B 1 171 ? -11.479 47.676 -58.146 1.00 34.88 148 VAL B C 1
ATOM 3179 O O . VAL B 1 171 ? -11.866 48.097 -57.051 1.00 33.80 148 VAL B O 1
ATOM 3183 N N . ALA B 1 172 ? -12.337 47.226 -59.069 1.00 36.22 149 ALA B N 1
ATOM 3184 C CA . ALA B 1 172 ? -13.764 47.134 -58.753 1.00 35.93 149 ALA B CA 1
ATOM 3185 C C . ALA B 1 172 ? -13.980 46.192 -57.579 1.00 33.86 149 ALA B C 1
ATOM 3186 O O . ALA B 1 172 ? -14.624 46.554 -56.589 1.00 25.37 149 ALA B O 1
ATOM 3188 N N . ALA B 1 173 ? -13.406 44.985 -57.668 1.00 33.05 150 ALA B N 1
ATOM 3189 C CA . ALA B 1 173 ? -13.449 44.033 -56.567 1.00 29.63 150 ALA B CA 1
ATOM 3190 C C . ALA B 1 173 ? -12.919 44.642 -55.276 1.00 28.44 150 ALA B C 1
ATOM 3191 O O . ALA B 1 173 ? -13.464 44.398 -54.194 1.00 27.26 150 ALA B O 1
ATOM 3193 N N . PHE B 1 174 ? -11.868 45.458 -55.367 1.00 29.08 151 PHE B N 1
ATOM 3194 C CA . PHE B 1 174 ? -11.320 46.070 -54.159 1.00 28.55 151 PHE B CA 1
ATOM 3195 C C . PHE B 1 174 ? -12.255 47.151 -53.593 1.00 29.43 151 PHE B C 1
ATOM 3196 O O . PHE B 1 174 ? -12.540 47.170 -52.389 1.00 28.06 151 PHE B O 1
ATOM 3204 N N . ALA B 1 175 ? -12.728 48.073 -54.440 1.00 31.10 152 ALA B N 1
ATOM 3205 C CA . ALA B 1 175 ? -13.640 49.099 -53.945 1.00 32.18 152 ALA B CA 1
ATOM 3206 C C . ALA B 1 175 ? -14.960 48.499 -53.492 1.00 30.14 152 ALA B C 1
ATOM 3207 O O . ALA B 1 175 ? -15.614 49.046 -52.600 1.00 30.39 152 ALA B O 1
ATOM 3209 N N . GLY B 1 176 ? -15.376 47.385 -54.088 1.00 29.11 153 GLY B N 1
ATOM 3210 C CA . GLY B 1 176 ? -16.627 46.775 -53.673 1.00 28.03 153 GLY B CA 1
ATOM 3211 C C . GLY B 1 176 ? -16.525 46.165 -52.289 1.00 27.17 153 GLY B C 1
ATOM 3212 O O . GLY B 1 176 ? -17.385 46.393 -51.427 1.00 30.32 153 GLY B O 1
ATOM 3213 N N . GLY B 1 177 ? -15.472 45.382 -52.054 1.00 23.85 154 GLY B N 1
ATOM 3214 C CA . GLY B 1 177 ? -15.222 44.855 -50.727 1.00 21.62 154 GLY B CA 1
ATOM 3215 C C . GLY B 1 177 ? -15.235 45.918 -49.638 1.00 21.33 154 GLY B C 1
ATOM 3216 O O . GLY B 1 177 ? -16.094 45.886 -48.756 1.00 19.52 154 GLY B O 1
ATOM 3217 N N . LEU B 1 178 ? -14.304 46.878 -49.711 1.00 21.99 155 LEU B N 1
ATOM 3218 C CA . LEU B 1 178 ? -14.188 47.926 -48.697 1.00 21.16 155 LEU B CA 1
ATOM 3219 C C . LEU B 1 178 ? -15.502 48.679 -48.489 1.00 23.02 155 LEU B C 1
ATOM 3220 O O . LEU B 1 178 ? -15.859 49.017 -47.355 1.00 22.79 155 LEU B O 1
ATOM 3225 N N . ALA B 1 179 ? -16.231 48.964 -49.569 1.00 24.56 156 ALA B N 1
ATOM 3226 C CA . ALA B 1 179 ? -17.481 49.700 -49.423 1.00 25.20 156 ALA B CA 1
ATOM 3227 C C . ALA B 1 179 ? -18.513 48.848 -48.702 1.00 24.01 156 ALA B C 1
ATOM 3228 O O . ALA B 1 179 ? -19.172 49.302 -47.763 1.00 24.76 156 ALA B O 1
ATOM 3230 N N . VAL B 1 180 ? -18.649 47.593 -49.107 1.00 22.39 157 VAL B N 1
ATOM 3231 C CA . VAL B 1 180 ? -19.573 46.737 -48.389 1.00 21.26 157 VAL B CA 1
ATOM 3232 C C . VAL B 1 180 ? -19.054 46.486 -46.979 1.00 19.94 157 VAL B C 1
ATOM 3233 O O . VAL B 1 180 ? -19.818 46.469 -46.013 1.00 20.64 157 VAL B O 1
ATOM 3237 N N . ALA B 1 181 ? -17.747 46.342 -46.825 1.00 19.49 158 ALA B N 1
ATOM 3238 C CA . ALA B 1 181 ? -17.192 46.246 -45.482 1.00 19.09 158 ALA B CA 1
ATOM 3239 C C . ALA B 1 181 ? -17.606 47.448 -44.662 1.00 21.90 158 ALA B C 1
ATOM 3240 O O . ALA B 1 181 ? -18.232 47.307 -43.608 1.00 24.43 158 ALA B O 1
ATOM 3242 N N . ALA B 1 182 ? -17.301 48.644 -45.162 1.00 22.40 159 ALA B N 1
ATOM 3243 C CA . ALA B 1 182 ? -17.616 49.859 -44.426 1.00 24.24 159 ALA B CA 1
ATOM 3244 C C . ALA B 1 182 ? -19.111 49.975 -44.142 1.00 25.70 159 ALA B C 1
ATOM 3245 O O . ALA B 1 182 ? -19.507 50.337 -43.034 1.00 27.09 159 ALA B O 1
ATOM 3247 N N . LEU B 1 183 ? -19.960 49.655 -45.117 1.00 25.59 160 LEU B N 1
ATOM 3248 C CA . LEU B 1 183 ? -21.398 49.720 -44.879 1.00 27.92 160 LEU B CA 1
ATOM 3249 C C . LEU B 1 183 ? -21.804 48.773 -43.755 1.00 28.59 160 LEU B C 1
ATOM 3250 O O . LEU B 1 183 ? -22.583 49.147 -42.869 1.00 29.83 160 LEU B O 1
ATOM 3255 N N . VAL B 1 184 ? -21.278 47.538 -43.774 1.00 27.41 161 VAL B N 1
ATOM 3256 C CA . VAL B 1 184 ? -21.633 46.557 -42.745 1.00 27.77 161 VAL B CA 1
ATOM 3257 C C . VAL B 1 184 ? -21.175 47.034 -41.381 1.00 28.45 161 VAL B C 1
ATOM 3258 O O . VAL B 1 184 ? -21.861 46.838 -40.374 1.00 27.87 161 VAL B O 1
ATOM 3262 N N . TYR B 1 185 ? -20.007 47.664 -41.325 1.00 30.38 162 TYR B N 1
ATOM 3263 C CA . TYR B 1 185 ? -19.573 48.270 -40.083 1.00 33.40 162 TYR B CA 1
ATOM 3264 C C . TYR B 1 185 ? -20.534 49.369 -39.657 1.00 37.29 162 TYR B C 1
ATOM 3265 O O . TYR B 1 185 ? -21.065 49.347 -38.542 1.00 36.64 162 TYR B O 1
ATOM 3274 N N . ARG B 1 186 ? -20.796 50.328 -40.539 1.00 43.23 163 ARG B N 1
ATOM 3275 C CA . ARG B 1 186 ? -21.615 51.461 -40.126 1.00 50.97 163 ARG B CA 1
ATOM 3276 C C . ARG B 1 186 ? -22.987 51.010 -39.636 1.00 49.87 163 ARG B C 1
ATOM 3277 O O . ARG B 1 186 ? -23.524 51.579 -38.681 1.00 51.13 163 ARG B O 1
ATOM 3285 N N . LEU B 1 187 ? -23.562 49.973 -40.257 1.00 47.63 164 LEU B N 1
ATOM 3286 C CA . LEU B 1 187 ? -24.877 49.511 -39.818 1.00 46.27 164 LEU B CA 1
ATOM 3287 C C . LEU B 1 187 ? -24.822 48.907 -38.422 1.00 45.34 164 LEU B C 1
ATOM 3288 O O . LEU B 1 187 ? -25.799 49.003 -37.672 1.00 48.52 164 LEU B O 1
ATOM 3293 N N . ALA B 1 188 ? -23.688 48.325 -38.028 1.00 42.63 165 ALA B N 1
ATOM 3294 C CA . ALA B 1 188 ? -23.619 47.717 -36.703 1.00 43.56 165 ALA B CA 1
ATOM 3295 C C . ALA B 1 188 ? -23.222 48.706 -35.610 1.00 50.59 165 ALA B C 1
ATOM 3296 O O . ALA B 1 188 ? -23.804 48.676 -34.521 1.00 48.89 165 ALA B O 1
ATOM 3298 N N . ALA B 1 189 ? -22.256 49.588 -35.864 1.00 59.78 166 ALA B N 1
ATOM 3299 C CA . ALA B 1 189 ? -21.813 50.554 -34.866 1.00 71.62 166 ALA B CA 1
ATOM 3300 C C . ALA B 1 189 ? -22.882 51.610 -34.582 1.00 80.27 166 ALA B C 1
ATOM 3301 O O . ALA B 1 189 ? -23.802 51.837 -35.371 1.00 84.21 166 ALA B O 1
ATOM 3303 N N . SER B 1 190 ? -22.731 52.286 -33.431 1.00 87.27 167 SER B N 1
ATOM 3304 C CA . SER B 1 190 ? -23.681 53.298 -32.970 1.00 105.20 167 SER B CA 1
ATOM 3305 C C . SER B 1 190 ? -23.004 54.602 -32.548 1.00 120.00 167 SER B C 1
ATOM 3306 O O . SER B 1 190 ? -23.604 55.383 -31.800 1.00 123.04 167 SER B O 1
ATOM 3309 N N . ARG B 1 191 ? -21.776 54.849 -33.000 1.00 134.09 168 ARG B N 1
ATOM 3310 C CA . ARG B 1 191 ? -21.050 56.096 -32.720 1.00 140.76 168 ARG B CA 1
ATOM 3311 C C . ARG B 1 191 ? -20.931 56.408 -31.217 1.00 145.07 168 ARG B C 1
ATOM 3312 O O . ARG B 1 191 ? -21.617 57.297 -30.707 1.00 153.12 168 ARG B O 1
ATOM 3320 N N . GLY B 1 192 ? -20.045 55.703 -30.515 1.00 136.78 169 GLY B N 1
ATOM 3321 C CA . GLY B 1 192 ? -19.163 54.726 -31.126 1.00 126.44 169 GLY B CA 1
ATOM 3322 C C . GLY B 1 192 ? -18.933 53.501 -30.267 1.00 117.28 169 GLY B C 1
ATOM 3323 O O . GLY B 1 192 ? -18.016 53.464 -29.451 1.00 120.63 169 GLY B O 1
ATOM 3324 N N . ARG B 1 193 ? -19.787 52.498 -30.444 1.00 105.87 170 ARG B N 1
ATOM 3325 C CA . ARG B 1 193 ? -19.673 51.226 -29.742 1.00 96.49 170 ARG B CA 1
ATOM 3326 C C . ARG B 1 193 ? -20.096 50.128 -30.710 1.00 84.72 170 ARG B C 1
ATOM 3327 O O . ARG B 1 193 ? -21.196 50.184 -31.271 1.00 85.82 170 ARG B O 1
ATOM 3335 N N . LEU B 1 194 ? -19.225 49.139 -30.912 1.00 72.87 171 LEU B N 1
ATOM 3336 C CA . LEU B 1 194 ? -19.468 48.073 -31.874 1.00 59.13 171 LEU B CA 1
ATOM 3337 C C . LEU B 1 194 ? -19.660 46.762 -31.132 1.00 52.48 171 LEU B C 1
ATOM 3338 O O . LEU B 1 194 ? -18.706 46.224 -30.579 1.00 54.61 171 LEU B O 1
ATOM 3343 N N . ALA B 1 195 ? -20.881 46.233 -31.127 1.00 39.01 172 ALA B N 1
ATOM 3344 C CA . ALA B 1 195 ? -21.140 44.889 -30.603 1.00 32.63 172 ALA B CA 1
ATOM 3345 C C . ALA B 1 195 ? -20.908 43.852 -31.697 1.00 29.09 172 ALA B C 1
ATOM 3346 O O . ALA B 1 195 ? -21.346 44.037 -32.829 1.00 27.58 172 ALA B O 1
ATOM 3348 N N . LEU B 1 196 ? -20.226 42.773 -31.363 1.00 28.86 173 LEU B N 1
ATOM 3349 C CA . LEU B 1 196 ? -19.933 41.781 -32.388 1.00 29.19 173 LEU B CA 1
ATOM 3350 C C . LEU B 1 196 ? -21.151 40.946 -32.758 1.00 27.90 173 LEU B C 1
ATOM 3351 O O . LEU B 1 196 ? -21.213 40.460 -33.896 1.00 27.06 173 LEU B O 1
ATOM 3356 N N . PRO B 1 197 ? -22.145 40.745 -31.881 1.00 28.95 174 PRO B N 1
ATOM 3357 C CA . PRO B 1 197 ? -23.406 40.149 -32.395 1.00 28.40 174 PRO B CA 1
ATOM 3358 C C . PRO B 1 197 ? -24.042 40.997 -33.486 1.00 28.27 174 PRO B C 1
ATOM 3359 O O . PRO B 1 197 ? -24.328 40.484 -34.583 1.00 27.55 174 PRO B O 1
ATOM 3363 N N . LEU B 1 198 ? -24.243 42.298 -33.211 1.00 29.90 175 LEU B N 1
ATOM 3364 C CA . LEU B 1 198 ? -24.787 43.236 -34.202 1.00 32.73 175 LEU B CA 1
ATOM 3365 C C . LEU B 1 198 ? -23.932 43.317 -35.473 1.00 33.04 175 LEU B C 1
ATOM 3366 O O . LEU B 1 198 ? -24.446 43.638 -36.550 1.00 34.24 175 LEU B O 1
ATOM 3371 N N . LEU B 1 199 ? -22.632 43.046 -35.381 1.00 31.44 176 LEU B N 1
ATOM 3372 C CA . LEU B 1 199 ? -21.852 43.021 -36.599 1.00 29.14 176 LEU B CA 1
ATOM 3373 C C . LEU B 1 199 ? -22.323 41.886 -37.475 1.00 28.06 176 LEU B C 1
ATOM 3374 O O . LEU B 1 199 ? -22.499 42.063 -38.684 1.00 28.57 176 LEU B O 1
ATOM 3379 N N . LEU B 1 200 ? -22.593 40.734 -36.863 1.00 26.29 177 LEU B N 1
ATOM 3380 C CA . LEU B 1 200 ? -23.008 39.561 -37.617 1.00 26.99 177 LEU B CA 1
ATOM 3381 C C . LEU B 1 200 ? -24.360 39.779 -38.295 1.00 27.10 177 LEU B C 1
ATOM 3382 O O . LEU B 1 200 ? -24.540 39.437 -39.476 1.00 26.40 177 LEU B O 1
ATOM 3387 N N . LEU B 1 201 ? -25.331 40.325 -37.553 1.00 26.94 178 LEU B N 1
ATOM 3388 C CA . LEU B 1 201 ? -26.638 40.616 -38.140 1.00 27.50 178 LEU B CA 1
ATOM 3389 C C . LEU B 1 201 ? -26.516 41.600 -39.306 1.00 27.98 178 LEU B C 1
ATOM 3390 O O . LEU B 1 201 ? -27.063 41.369 -40.401 1.00 27.28 178 LEU B O 1
ATOM 3395 N N . ALA B 1 202 ? -25.797 42.703 -39.093 1.00 26.32 179 ALA B N 1
ATOM 3396 C CA . ALA B 1 202 ? -25.527 43.595 -40.205 1.00 26.34 179 ALA B CA 1
ATOM 3397 C C . ALA B 1 202 ? -24.901 42.837 -41.372 1.00 25.81 179 ALA B C 1
ATOM 3398 O O . ALA B 1 202 ? -25.238 43.078 -42.537 1.00 27.55 179 ALA B O 1
ATOM 3400 N N . GLY B 1 203 ? -24.027 41.881 -41.081 1.00 24.31 180 GLY B N 1
ATOM 3401 C CA . GLY B 1 203 ? -23.437 41.098 -42.153 1.00 23.79 180 GLY B CA 1
ATOM 3402 C C . GLY B 1 203 ? -24.453 40.211 -42.843 1.00 22.18 180 GLY B C 1
ATOM 3403 O O . GLY B 1 203 ? -24.557 40.215 -44.070 1.00 22.84 180 GLY B O 1
ATOM 3404 N N . ILE B 1 204 ? -25.219 39.441 -42.066 1.00 21.72 181 ILE B N 1
ATOM 3405 C CA . ILE B 1 204 ? -26.238 38.591 -42.677 1.00 22.31 181 ILE B CA 1
ATOM 3406 C C . ILE B 1 204 ? -27.112 39.420 -43.597 1.00 26.11 181 ILE B C 1
ATOM 3407 O O . ILE B 1 204 ? -27.443 39.006 -44.718 1.00 29.23 181 ILE B O 1
ATOM 3412 N N . ALA B 1 205 ? -27.483 40.618 -43.139 1.00 25.15 182 ALA B N 1
ATOM 3413 C CA . ALA B 1 205 ? -28.424 41.426 -43.894 1.00 24.65 182 ALA B CA 1
ATOM 3414 C C . ALA B 1 205 ? -27.769 41.993 -45.136 1.00 24.52 182 ALA B C 1
ATOM 3415 O O . ALA B 1 205 ? -28.360 41.972 -46.221 1.00 26.02 182 ALA B O 1
ATOM 3417 N N . ILE B 1 206 ? -26.549 42.508 -45.011 1.00 23.55 183 ILE B N 1
ATOM 3418 C CA . ILE B 1 206 ? -26.001 43.143 -46.197 1.00 26.04 183 ILE B CA 1
ATOM 3419 C C . ILE B 1 206 ? -25.616 42.077 -47.203 1.00 28.23 183 ILE B C 1
ATOM 3420 O O . ILE B 1 206 ? -25.761 42.279 -48.418 1.00 28.01 183 ILE B O 1
ATOM 3425 N N . ASN B 1 207 ? -25.194 40.903 -46.729 1.00 28.88 184 ASN B N 1
ATOM 3426 C CA . ASN B 1 207 ? -24.889 39.825 -47.658 1.00 30.42 184 ASN B CA 1
ATOM 3427 C C . ASN B 1 207 ? -26.146 39.336 -48.378 1.00 31.29 184 ASN B C 1
ATOM 3428 O O . ASN B 1 207 ? -26.070 38.921 -49.543 1.00 30.74 184 ASN B O 1
ATOM 3433 N N . ALA B 1 208 ? -27.308 39.404 -47.722 1.00 31.04 185 ALA B N 1
ATOM 3434 C CA . ALA B 1 208 ? -28.574 39.178 -48.413 1.00 29.63 185 ALA B CA 1
ATOM 3435 C C . ALA B 1 208 ? -28.735 40.159 -49.569 1.00 31.81 185 ALA B C 1
ATOM 3436 O O . ALA B 1 208 ? -28.880 39.758 -50.733 1.00 36.45 185 ALA B O 1
ATOM 3438 N N . LEU B 1 209 ? -28.706 41.459 -49.252 1.00 29.28 186 LEU B N 1
ATOM 3439 C CA . LEU B 1 209 ? -28.820 42.511 -50.259 1.00 28.96 186 LEU B CA 1
ATOM 3440 C C . LEU B 1 209 ? -27.775 42.337 -51.374 1.00 28.48 186 LEU B C 1
ATOM 3441 O O . LEU B 1 209 ? -28.102 42.328 -52.571 1.00 27.28 186 LEU B O 1
ATOM 3446 N N . VAL B 1 210 ? -26.502 42.193 -50.982 1.00 27.45 187 VAL B N 1
ATOM 3447 C CA . VAL B 1 210 ? -25.424 42.003 -51.949 1.00 24.91 187 VAL B CA 1
ATOM 3448 C C . VAL B 1 210 ? -25.730 40.820 -52.834 1.00 28.75 187 VAL B C 1
ATOM 3449 O O . VAL B 1 210 ? -25.634 40.898 -54.067 1.00 33.61 187 VAL B O 1
ATOM 3453 N N . GLY B 1 211 ? -26.094 39.699 -52.221 1.00 27.51 188 GLY B N 1
ATOM 3454 C CA . GLY B 1 211 ? -26.257 38.482 -52.995 1.00 16.66 188 GLY B CA 1
ATOM 3455 C C . GLY B 1 211 ? -27.339 38.616 -54.040 1.00 24.51 188 GLY B C 1
ATOM 3456 O O . GLY B 1 211 ? -27.269 38.000 -55.109 1.00 26.12 188 GLY B O 1
ATOM 3457 N N . ALA B 1 212 ? -28.353 39.428 -53.745 1.00 23.93 189 ALA B N 1
ATOM 3458 C CA . ALA B 1 212 ? -29.412 39.668 -54.714 1.00 22.69 189 ALA B CA 1
ATOM 3459 C C . ALA B 1 212 ? -28.887 40.486 -55.880 1.00 24.15 189 ALA B C 1
ATOM 3460 O O . ALA B 1 212 ? -29.128 40.158 -57.051 1.00 25.52 189 ALA B O 1
ATOM 3462 N N . ALA B 1 213 ? -28.157 41.557 -55.580 1.00 24.25 190 ALA B N 1
ATOM 3463 C CA . ALA B 1 213 ? -27.566 42.321 -56.660 1.00 20.10 190 ALA B CA 1
ATOM 3464 C C . ALA B 1 213 ? -26.657 41.435 -57.512 1.00 24.57 190 ALA B C 1
ATOM 3465 O O . ALA B 1 213 ? -26.652 41.541 -58.739 1.00 21.06 190 ALA B O 1
ATOM 3467 N N . ILE B 1 214 ? -25.924 40.513 -56.887 1.00 23.50 191 ILE B N 1
ATOM 3468 C CA . ILE B 1 214 ? -25.098 39.582 -57.664 1.00 24.08 191 ILE B CA 1
ATOM 3469 C C . ILE B 1 214 ? -25.977 38.627 -58.466 1.00 24.97 191 ILE B C 1
ATOM 3470 O O . ILE B 1 214 ? -25.655 38.269 -59.613 1.00 25.39 191 ILE B O 1
ATOM 3475 N N . GLY B 1 215 ? -27.102 38.207 -57.879 1.00 24.64 192 GLY B N 1
ATOM 3476 C CA . GLY B 1 215 ? -28.005 37.315 -58.585 1.00 19.27 192 GLY B CA 1
ATOM 3477 C C . GLY B 1 215 ? -28.625 37.984 -59.786 1.00 24.44 192 GLY B C 1
ATOM 3478 O O . GLY B 1 215 ? -28.828 37.350 -60.830 1.00 25.64 192 GLY B O 1
ATOM 3479 N N . LEU B 1 216 ? -28.911 39.284 -59.662 1.00 20.64 193 LEU B N 1
ATOM 3480 C CA . LEU B 1 216 ? -29.553 40.005 -60.752 1.00 24.51 193 LEU B CA 1
ATOM 3481 C C . LEU B 1 216 ? -28.606 40.207 -61.916 1.00 25.61 193 LEU B C 1
ATOM 3482 O O . LEU B 1 216 ? -28.998 40.056 -63.080 1.00 26.37 193 LEU B O 1
ATOM 3487 N N . LEU B 1 217 ? -27.355 40.543 -61.614 1.00 22.67 194 LEU B N 1
ATOM 3488 C CA . LEU B 1 217 ? -26.331 40.621 -62.639 1.00 25.30 194 LEU B CA 1
ATOM 3489 C C . LEU B 1 217 ? -26.105 39.277 -63.320 1.00 26.43 194 LEU B C 1
ATOM 3490 O O . LEU B 1 217 ? -26.080 39.198 -64.555 1.00 27.24 194 LEU B O 1
ATOM 3495 N N . THR B 1 218 ? -25.894 38.211 -62.533 1.00 25.85 195 THR B N 1
ATOM 3496 C CA . THR B 1 218 ? -25.749 36.888 -63.137 1.00 27.49 195 THR B CA 1
ATOM 3497 C C . THR B 1 218 ? -26.911 36.562 -64.065 1.00 30.76 195 THR B C 1
ATOM 3498 O O . THR B 1 218 ? -26.723 35.905 -65.098 1.00 33.03 195 THR B O 1
ATOM 3502 N N . PHE B 1 219 ? -28.119 37.019 -63.712 1.00 30.78 196 PHE B N 1
ATOM 3503 C CA . PHE B 1 219 ? -29.311 36.741 -64.507 1.00 30.12 196 PHE B CA 1
ATOM 3504 C C . PHE B 1 219 ? -29.259 37.426 -65.863 1.00 31.41 196 PHE B C 1
ATOM 3505 O O . PHE B 1 219 ? -29.472 36.786 -66.900 1.00 31.94 196 PHE B O 1
ATOM 3513 N N . VAL B 1 220 ? -29.026 38.743 -65.871 1.00 31.96 197 VAL B N 1
ATOM 3514 C CA . VAL B 1 220 ? -28.978 39.494 -67.127 1.00 32.21 197 VAL B CA 1
ATOM 3515 C C . VAL B 1 220 ? -27.660 39.337 -67.853 1.00 34.00 197 VAL B C 1
ATOM 3516 O O . VAL B 1 220 ? -27.446 40.008 -68.870 1.00 35.15 197 VAL B O 1
ATOM 3520 N N . ALA B 1 221 ? -26.749 38.517 -67.333 1.00 33.94 198 ALA B N 1
ATOM 3521 C CA . ALA B 1 221 ? -25.475 38.302 -67.992 1.00 33.81 198 ALA B CA 1
ATOM 3522 C C . ALA B 1 221 ? -25.657 37.359 -69.170 1.00 34.80 198 ALA B C 1
ATOM 3523 O O . ALA B 1 221 ? -26.623 36.587 -69.233 1.00 28.74 198 ALA B O 1
ATOM 3525 N N . ASP B 1 222 ? -24.740 37.476 -70.136 1.00 35.20 199 ASP B N 1
ATOM 3526 C CA . ASP B 1 222 ? -24.682 36.613 -71.299 1.00 37.68 199 ASP B CA 1
ATOM 3527 C C . ASP B 1 222 ? -23.687 35.495 -71.037 1.00 38.22 199 ASP B C 1
ATOM 3528 O O . ASP B 1 222 ? -23.094 35.407 -69.964 1.00 37.04 199 ASP B O 1
ATOM 3533 N N . ASP B 1 223 ? -23.468 34.657 -72.053 1.00 40.44 200 ASP B N 1
ATOM 3534 C CA . ASP B 1 223 ? -22.695 33.440 -71.834 1.00 39.97 200 ASP B CA 1
ATOM 3535 C C . ASP B 1 223 ? -21.224 33.730 -71.582 1.00 38.75 200 ASP B C 1
ATOM 3536 O O . ASP B 1 223 ? -20.568 32.999 -70.822 1.00 37.46 200 ASP B O 1
ATOM 3541 N N . ALA B 1 224 ? -20.685 34.768 -72.217 1.00 38.41 201 ALA B N 1
ATOM 3542 C CA . ALA B 1 224 ? -19.314 35.153 -71.932 1.00 36.57 201 ALA B CA 1
ATOM 3543 C C . ALA B 1 224 ? -19.207 35.675 -70.518 1.00 35.54 201 ALA B C 1
ATOM 3544 O O . ALA B 1 224 ? -18.338 35.246 -69.748 1.00 33.90 201 ALA B O 1
ATOM 3546 N N . GLN B 1 225 ? -20.100 36.602 -70.162 1.00 36.65 202 GLN B N 1
ATOM 3547 C CA . GLN B 1 225 ? -20.058 37.199 -68.831 1.00 36.67 202 GLN B CA 1
ATOM 3548 C C . GLN B 1 225 ? -20.317 36.154 -67.752 1.00 28.11 202 GLN B C 1
ATOM 3549 O O . GLN B 1 225 ? -19.725 36.208 -66.673 1.00 27.21 202 GLN B O 1
ATOM 3555 N N . LEU B 1 226 ? -21.168 35.175 -68.033 1.00 28.03 203 LEU B N 1
ATOM 3556 C CA . LEU B 1 226 ? -21.371 34.101 -67.075 1.00 32.48 203 LEU B CA 1
ATOM 3557 C C . LEU B 1 226 ? -20.090 33.305 -66.870 1.00 32.20 203 LEU B C 1
ATOM 3558 O O . LEU B 1 226 ? -19.701 32.997 -65.730 1.00 31.34 203 LEU B O 1
ATOM 3563 N N . ARG B 1 227 ? -19.408 32.981 -67.965 1.00 34.69 204 ARG B N 1
ATOM 3564 C CA . ARG B 1 227 ? -18.138 32.271 -67.869 1.00 35.50 204 ARG B CA 1
ATOM 3565 C C . ARG B 1 227 ? -17.165 33.013 -66.954 1.00 35.20 204 ARG B C 1
ATOM 3566 O O . ARG B 1 227 ? -16.452 32.394 -66.143 1.00 34.91 204 ARG B O 1
ATOM 3574 N N . SER B 1 228 ? -17.212 34.352 -66.973 1.00 34.38 205 SER B N 1
ATOM 3575 C CA . SER B 1 228 ? -16.255 35.139 -66.191 1.00 33.64 205 SER B CA 1
ATOM 3576 C C . SER B 1 228 ? -16.597 35.167 -64.696 1.00 33.48 205 SER B C 1
ATOM 3577 O O . SER B 1 228 ? -15.744 34.849 -63.869 1.00 34.32 205 SER B O 1
ATOM 3580 N N . LEU B 1 229 ? -17.833 35.543 -64.322 1.00 32.91 206 LEU B N 1
ATOM 3581 C CA . LEU B 1 229 ? -18.253 35.422 -62.921 1.00 33.04 206 LEU B CA 1
ATOM 3582 C C . LEU B 1 229 ? -17.959 34.046 -62.359 1.00 32.78 206 LEU B C 1
ATOM 3583 O O . LEU B 1 229 ? -17.317 33.898 -61.309 1.00 29.44 206 LEU B O 1
ATOM 3588 N N . THR B 1 230 ? -18.495 33.024 -63.022 1.00 34.60 207 THR B N 1
ATOM 3589 C CA . THR B 1 230 ? -18.407 31.688 -62.476 1.00 37.14 207 THR B CA 1
ATOM 3590 C C . THR B 1 230 ? -16.981 31.335 -62.131 1.00 41.27 207 THR B C 1
ATOM 3591 O O . THR B 1 230 ? -16.709 30.809 -61.051 1.00 40.92 207 THR B O 1
ATOM 3595 N N . PHE B 1 231 ? -16.048 31.682 -63.000 1.00 45.66 208 PHE B N 1
ATOM 3596 C CA . PHE B 1 231 ? -14.666 31.349 -62.704 1.00 47.73 208 PHE B CA 1
ATOM 3597 C C . PHE B 1 231 ? -14.012 32.359 -61.764 1.00 41.56 208 PHE B C 1
ATOM 3598 O O . PHE B 1 231 ? -13.212 31.944 -60.900 1.00 42.68 208 PHE B O 1
ATOM 3606 N N . TRP B 1 232 ? -14.372 33.654 -61.857 1.00 35.84 209 TRP B N 1
ATOM 3607 C CA . TRP B 1 232 ? -13.839 34.637 -60.920 1.00 34.01 209 TRP B CA 1
ATOM 3608 C C . TRP B 1 232 ? -14.154 34.257 -59.480 1.00 34.79 209 TRP B C 1
ATOM 3609 O O . TRP B 1 232 ? -13.301 34.376 -58.592 1.00 34.15 209 TRP B O 1
ATOM 3620 N N . SER B 1 233 ? -15.380 33.844 -59.218 1.00 33.81 210 SER B N 1
ATOM 3621 C CA . SER B 1 233 ? -15.729 33.474 -57.865 1.00 32.39 210 SER B CA 1
ATOM 3622 C C . SER B 1 233 ? -15.167 32.117 -57.479 1.00 32.81 210 SER B C 1
ATOM 3623 O O . SER B 1 233 ? -15.105 31.806 -56.284 1.00 36.21 210 SER B O 1
ATOM 3626 N N . LEU B 1 234 ? -14.745 31.304 -58.436 1.00 30.59 211 LEU B N 1
ATOM 3627 C CA . LEU B 1 234 ? -14.176 30.019 -58.055 1.00 30.20 211 LEU B CA 1
ATOM 3628 C C . LEU B 1 234 ? -12.736 30.116 -57.531 1.00 30.63 211 LEU B C 1
ATOM 3629 O O . LEU B 1 234 ? -12.225 29.128 -56.989 1.00 29.40 211 LEU B O 1
ATOM 3634 N N . GLY B 1 235 ? -12.062 31.259 -57.667 1.00 31.35 212 GLY B N 1
ATOM 3635 C CA . GLY B 1 235 ? -10.665 31.353 -57.261 1.00 29.64 212 GLY B CA 1
ATOM 3636 C C . GLY B 1 235 ? -9.663 31.005 -58.354 1.00 30.56 212 GLY B C 1
ATOM 3637 O O . GLY B 1 235 ? -9.824 30.019 -59.075 1.00 31.64 212 GLY B O 1
ATOM 3638 N N . SER B 1 236 ? -8.625 31.814 -58.508 1.00 30.76 213 SER B N 1
ATOM 3639 C CA . SER B 1 236 ? -7.556 31.450 -59.424 1.00 30.87 213 SER B CA 1
ATOM 3640 C C . SER B 1 236 ? -6.369 32.353 -59.177 1.00 30.85 213 SER B C 1
ATOM 3641 O O . SER B 1 236 ? -6.515 33.477 -58.677 1.00 30.10 213 SER B O 1
ATOM 3644 N N . LEU B 1 237 ? -5.189 31.835 -59.517 1.00 31.79 214 LEU B N 1
ATOM 3645 C CA . LEU B 1 237 ? -3.980 32.636 -59.566 1.00 34.26 214 LEU B CA 1
ATOM 3646 C C . LEU B 1 237 ? -3.412 32.695 -60.981 1.00 39.49 214 LEU B C 1
ATOM 3647 O O . LEU B 1 237 ? -2.342 33.276 -61.183 1.00 39.70 214 LEU B O 1
ATOM 3652 N N . GLY B 1 238 ? -4.108 32.135 -61.971 1.00 44.99 215 GLY B N 1
ATOM 3653 C CA . GLY B 1 238 ? -3.629 32.195 -63.346 1.00 51.65 215 GLY B CA 1
ATOM 3654 C C . GLY B 1 238 ? -3.359 33.604 -63.847 1.00 55.21 215 GLY B C 1
ATOM 3655 O O . GLY B 1 238 ? -2.492 33.809 -64.705 1.00 57.04 215 GLY B O 1
ATOM 3656 N N . GLY B 1 239 ? -4.085 34.594 -63.321 1.00 56.59 216 GLY B N 1
ATOM 3657 C CA . GLY B 1 239 ? -3.866 35.960 -63.769 1.00 56.43 216 GLY B CA 1
ATOM 3658 C C . GLY B 1 239 ? -2.451 36.449 -63.515 1.00 52.94 216 GLY B C 1
ATOM 3659 O O . GLY B 1 239 ? -1.854 37.111 -64.366 1.00 52.52 216 GLY B O 1
ATOM 3660 N N . ALA B 1 240 ? -1.878 36.059 -62.380 1.00 51.31 217 ALA B N 1
ATOM 3661 C CA . ALA B 1 240 ? -0.817 36.777 -61.685 1.00 52.83 217 ALA B CA 1
ATOM 3662 C C . ALA B 1 240 ? 0.268 37.299 -62.614 1.00 53.97 217 ALA B C 1
ATOM 3663 O O . ALA B 1 240 ? 0.886 36.538 -63.366 1.00 56.58 217 ALA B O 1
ATOM 3665 N N . GLN B 1 241 ? 0.487 38.608 -62.569 1.00 53.00 218 GLN B N 1
ATOM 3666 C CA . GLN B 1 241 ? 1.669 39.220 -63.154 1.00 53.17 218 GLN B CA 1
ATOM 3667 C C . GLN B 1 241 ? 2.213 40.245 -62.165 1.00 52.33 218 GLN B C 1
ATOM 3668 O O . GLN B 1 241 ? 1.569 40.572 -61.163 1.00 52.96 218 GLN B O 1
ATOM 3674 N N . TRP B 1 242 ? 3.424 40.739 -62.445 1.00 51.42 219 TRP B N 1
ATOM 3675 C CA . TRP B 1 242 ? 4.090 41.630 -61.498 1.00 50.56 219 TRP B CA 1
ATOM 3676 C C . TRP B 1 242 ? 3.346 42.939 -61.240 1.00 52.88 219 TRP B C 1
ATOM 3677 O O . TRP B 1 242 ? 3.234 43.321 -60.064 1.00 56.55 219 TRP B O 1
ATOM 3688 N N . PRO B 1 243 ? 2.822 43.662 -62.239 1.00 51.53 220 PRO B N 1
ATOM 3689 C CA . PRO B 1 243 ? 2.123 44.920 -61.908 1.00 50.84 220 PRO B CA 1
ATOM 3690 C C . PRO B 1 243 ? 0.928 44.739 -60.977 1.00 47.63 220 PRO B C 1
ATOM 3691 O O . PRO B 1 243 ? 0.712 45.585 -60.100 1.00 45.60 220 PRO B O 1
ATOM 3695 N N . THR B 1 244 ? 0.138 43.671 -61.156 1.00 46.02 221 THR B N 1
ATOM 3696 C CA . THR B 1 244 ? -0.931 43.316 -60.233 1.00 44.78 221 THR B CA 1
ATOM 3697 C C . THR B 1 244 ? -0.412 43.346 -58.808 1.00 42.24 221 THR B C 1
ATOM 3698 O O . THR B 1 244 ? -0.724 44.247 -58.025 1.00 41.72 221 THR B O 1
ATOM 3702 N N . LEU B 1 245 ? 0.409 42.362 -58.474 1.00 39.73 222 LEU B N 1
ATOM 3703 C CA . LEU B 1 245 ? 0.810 42.188 -57.095 1.00 37.98 222 LEU B CA 1
ATOM 3704 C C . LEU B 1 245 ? 1.828 43.228 -56.643 1.00 38.12 222 LEU B C 1
ATOM 3705 O O . LEU B 1 245 ? 2.211 43.243 -55.470 1.00 37.66 222 LEU B O 1
ATOM 3710 N N . ALA B 1 246 ? 2.262 44.098 -57.547 1.00 40.22 223 ALA B N 1
ATOM 3711 C CA . ALA B 1 246 ? 2.908 45.344 -57.150 1.00 40.03 223 ALA B CA 1
ATOM 3712 C C . ALA B 1 246 ? 1.993 46.169 -56.255 1.00 39.35 223 ALA B C 1
ATOM 3713 O O . ALA B 1 246 ? 2.455 46.838 -55.326 1.00 39.33 223 ALA B O 1
ATOM 3715 N N . ALA B 1 247 ? 0.705 46.184 -56.576 1.00 40.02 224 ALA B N 1
ATOM 3716 C CA . ALA B 1 247 ? -0.312 46.910 -55.835 1.00 41.13 224 ALA B CA 1
ATOM 3717 C C . ALA B 1 247 ? -0.784 46.100 -54.643 1.00 41.79 224 ALA B C 1
ATOM 3718 O O . ALA B 1 247 ? -0.795 46.600 -53.517 1.00 43.81 224 ALA B O 1
ATOM 3720 N N . VAL B 1 248 ? -1.160 44.843 -54.873 1.00 40.75 225 VAL B N 1
ATOM 3721 C CA . VAL B 1 248 ? -1.772 44.062 -53.805 1.00 39.74 225 VAL B CA 1
ATOM 3722 C C . VAL B 1 248 ? -0.814 43.907 -52.632 1.00 39.33 225 VAL B C 1
ATOM 3723 O O . VAL B 1 248 ? -1.186 44.149 -51.480 1.00 38.53 225 VAL B O 1
ATOM 3727 N N . ALA B 1 249 ? 0.451 43.552 -52.910 1.00 40.30 226 ALA B N 1
ATOM 3728 C CA . ALA B 1 249 ? 1.411 43.224 -51.853 1.00 38.23 226 ALA B CA 1
ATOM 3729 C C . ALA B 1 249 ? 1.530 44.304 -50.783 1.00 39.71 226 ALA B C 1
ATOM 3730 O O . ALA B 1 249 ? 1.436 43.970 -49.585 1.00 38.91 226 ALA B O 1
ATOM 3732 N N . PRO B 1 250 ? 1.739 45.586 -51.109 1.00 42.05 227 PRO B N 1
ATOM 3733 C CA . PRO B 1 250 ? 1.786 46.598 -50.043 1.00 43.00 227 PRO B CA 1
ATOM 3734 C C . PRO B 1 250 ? 0.479 46.734 -49.304 1.00 44.07 227 PRO B C 1
ATOM 3735 O O . PRO B 1 250 ? 0.486 47.007 -48.096 1.00 44.04 227 PRO B O 1
ATOM 3739 N N . CYS B 1 251 ? -0.653 46.540 -49.988 1.00 46.33 228 CYS B N 1
ATOM 3740 C CA . CYS B 1 251 ? -1.944 46.554 -49.308 1.00 48.33 228 CYS B CA 1
ATOM 3741 C C . CYS B 1 251 ? -2.007 45.513 -48.195 1.00 42.83 228 CYS B C 1
ATOM 3742 O O . CYS B 1 251 ? -2.436 45.825 -47.080 1.00 40.58 228 CYS B O 1
ATOM 3745 N N . VAL B 1 252 ? -1.607 44.268 -48.479 1.00 38.91 229 VAL B N 1
ATOM 3746 C CA . VAL B 1 252 ? -1.585 43.251 -47.439 1.00 36.28 229 VAL B CA 1
ATOM 3747 C C . VAL B 1 252 ? -0.320 43.317 -46.590 1.00 34.81 229 VAL B C 1
ATOM 3748 O O . VAL B 1 252 ? -0.344 42.889 -45.431 1.00 34.49 229 VAL B O 1
ATOM 3752 N N . ALA B 1 253 ? 0.767 43.872 -47.106 1.00 36.07 230 ALA B N 1
ATOM 3753 C CA . ALA B 1 253 ? 1.888 44.168 -46.229 1.00 35.72 230 ALA B CA 1
ATOM 3754 C C . ALA B 1 253 ? 1.462 45.105 -45.090 1.00 36.01 230 ALA B C 1
ATOM 3755 O O . ALA B 1 253 ? 1.817 44.884 -43.921 1.00 33.70 230 ALA B O 1
ATOM 3757 N N . LEU B 1 254 ? 0.687 46.148 -45.412 1.00 37.77 231 LEU B N 1
ATOM 3758 C CA . LEU B 1 254 ? 0.233 47.099 -44.402 1.00 38.20 231 LEU B CA 1
ATOM 3759 C C . LEU B 1 254 ? -0.689 46.415 -43.391 1.00 42.82 231 LEU B C 1
ATOM 3760 O O . LEU B 1 254 ? -0.438 46.450 -42.181 1.00 49.37 231 LEU B O 1
ATOM 3765 N N . GLY B 1 255 ? -1.758 45.785 -43.880 1.00 41.17 232 GLY B N 1
ATOM 3766 C CA . GLY B 1 255 ? -2.684 45.093 -42.998 1.00 39.90 232 GLY B CA 1
ATOM 3767 C C . GLY B 1 255 ? -1.981 44.247 -41.965 1.00 41.41 232 GLY B C 1
ATOM 3768 O O . GLY B 1 255 ? -2.276 44.335 -40.768 1.00 44.21 232 GLY B O 1
ATOM 3769 N N . GLY B 1 256 ? -1.007 43.446 -42.401 1.00 38.74 233 GLY B N 1
ATOM 3770 C CA . GLY B 1 256 ? -0.277 42.608 -41.475 1.00 35.94 233 GLY B CA 1
ATOM 3771 C C . GLY B 1 256 ? 0.494 43.403 -40.438 1.00 35.05 233 GLY B C 1
ATOM 3772 O O . GLY B 1 256 ? 0.745 42.917 -39.332 1.00 35.99 233 GLY B O 1
ATOM 3773 N N . VAL B 1 257 ? 0.890 44.631 -40.772 1.00 33.74 234 VAL B N 1
ATOM 3774 C CA . VAL B 1 257 ? 1.594 45.459 -39.792 1.00 31.01 234 VAL B CA 1
ATOM 3775 C C . VAL B 1 257 ? 0.622 45.972 -38.737 1.00 29.86 234 VAL B C 1
ATOM 3776 O O . VAL B 1 257 ? 0.892 45.900 -37.531 1.00 29.48 234 VAL B O 1
ATOM 3780 N N . LEU B 1 258 ? -0.541 46.470 -39.166 1.00 29.90 235 LEU B N 1
ATOM 3781 C CA . LEU B 1 258 ? -1.553 46.863 -38.188 1.00 30.63 235 LEU B CA 1
ATOM 3782 C C . LEU B 1 258 ? -1.916 45.701 -37.254 1.00 30.46 235 LEU B C 1
ATOM 3783 O O . LEU B 1 258 ? -2.097 45.906 -36.046 1.00 30.58 235 LEU B O 1
ATOM 3788 N N . LEU B 1 259 ? -1.990 44.469 -37.784 1.00 28.45 236 LEU B N 1
ATOM 3789 C CA . LEU B 1 259 ? -2.385 43.327 -36.957 1.00 28.08 236 LEU B CA 1
ATOM 3790 C C . LEU B 1 259 ? -1.286 42.935 -35.974 1.00 30.11 236 LEU B C 1
ATOM 3791 O O . LEU B 1 259 ? -1.550 42.704 -34.785 1.00 29.40 236 LEU B O 1
ATOM 3796 N N . VAL B 1 260 ? -0.044 42.841 -36.447 1.00 32.33 237 VAL B N 1
ATOM 3797 C CA . VAL B 1 260 ? 1.012 42.552 -35.495 1.00 34.93 237 VAL B CA 1
ATOM 3798 C C . VAL B 1 260 ? 1.088 43.677 -34.464 1.00 39.25 237 VAL B C 1
ATOM 3799 O O . VAL B 1 260 ? 1.327 43.422 -33.275 1.00 38.48 237 VAL B O 1
ATOM 3803 N N . ARG B 1 261 ? 0.788 44.916 -34.864 1.00 51.74 238 ARG B N 1
ATOM 3804 C CA . ARG B 1 261 ? 0.850 46.005 -33.895 1.00 56.01 238 ARG B CA 1
ATOM 3805 C C . ARG B 1 261 ? -0.222 45.901 -32.814 1.00 52.24 238 ARG B C 1
ATOM 3806 O O . ARG B 1 261 ? -0.214 46.699 -31.880 1.00 55.15 238 ARG B O 1
ATOM 3814 N N . GLU B 1 262 ? -1.122 44.927 -32.891 1.00 47.27 239 GLU B N 1
ATOM 3815 C CA . GLU B 1 262 ? -2.209 44.797 -31.931 1.00 43.08 239 GLU B CA 1
ATOM 3816 C C . GLU B 1 262 ? -2.175 43.459 -31.198 1.00 40.41 239 GLU B C 1
ATOM 3817 O O . GLU B 1 262 ? -3.164 43.064 -30.576 1.00 39.09 239 GLU B O 1
ATOM 3823 N N . ARG B 1 263 ? -1.063 42.742 -31.253 1.00 39.95 240 ARG B N 1
ATOM 3824 C CA . ARG B 1 263 ? -1.106 41.352 -30.827 1.00 39.46 240 ARG B CA 1
ATOM 3825 C C . ARG B 1 263 ? -1.268 41.240 -29.319 1.00 38.64 240 ARG B C 1
ATOM 3826 O O . ARG B 1 263 ? -1.965 40.338 -28.837 1.00 37.57 240 ARG B O 1
ATOM 3834 N N . ASP B 1 264 ? -0.647 42.147 -28.558 1.00 39.36 241 ASP B N 1
ATOM 3835 C CA . ASP B 1 264 ? -0.740 42.068 -27.104 1.00 38.99 241 ASP B CA 1
ATOM 3836 C C . ASP B 1 264 ? -2.136 42.435 -26.623 1.00 35.23 241 ASP B C 1
ATOM 3837 O O . ASP B 1 264 ? -2.697 41.762 -25.748 1.00 33.47 241 ASP B O 1
ATOM 3842 N N . ALA B 1 265 ? -2.712 43.506 -27.184 1.00 33.10 242 ALA B N 1
ATOM 3843 C CA . ALA B 1 265 ? -4.109 43.837 -26.903 1.00 28.56 242 ALA B CA 1
ATOM 3844 C C . ALA B 1 265 ? -5.048 42.717 -27.314 1.00 26.69 242 ALA B C 1
ATOM 3845 O O . ALA B 1 265 ? -6.096 42.523 -26.683 1.00 27.31 242 ALA B O 1
ATOM 3847 N N . LEU B 1 266 ? -4.706 41.984 -28.378 1.00 24.95 243 LEU B N 1
ATOM 3848 C CA . LEU B 1 266 ? -5.517 40.844 -28.784 1.00 22.96 243 LEU B CA 1
ATOM 3849 C C . LEU B 1 266 ? -5.495 39.739 -27.738 1.00 22.94 243 LEU B C 1
ATOM 3850 O O . LEU B 1 266 ? -6.519 39.090 -27.487 1.00 24.06 243 LEU B O 1
ATOM 3855 N N . ASN B 1 267 ? -4.338 39.503 -27.117 1.00 23.54 244 ASN B N 1
ATOM 3856 C CA . ASN B 1 267 ? -4.257 38.454 -26.099 1.00 25.01 244 ASN B CA 1
ATOM 3857 C C . ASN B 1 267 ? -5.106 38.791 -24.883 1.00 25.55 244 ASN B C 1
ATOM 3858 O O . ASN B 1 267 ? -5.839 37.933 -24.378 1.00 25.45 244 ASN B O 1
ATOM 3863 N N . ALA B 1 268 ? -4.994 40.023 -24.375 1.00 26.64 245 ALA B N 1
ATOM 3864 C CA . ALA B 1 268 ? -5.883 40.449 -23.302 1.00 26.15 245 ALA B CA 1
ATOM 3865 C C . ALA B 1 268 ? -7.337 40.250 -23.703 1.00 26.43 245 ALA B C 1
ATOM 3866 O O . ALA B 1 268 ? -8.136 39.717 -22.925 1.00 15.61 245 ALA B O 1
ATOM 3868 N N . LEU B 1 269 ? -7.687 40.621 -24.938 1.00 26.03 246 LEU B N 1
ATOM 3869 C CA . LEU B 1 269 ? -9.080 40.514 -25.364 1.00 25.45 246 LEU B CA 1
ATOM 3870 C C . LEU B 1 269 ? -9.587 39.088 -25.277 1.00 27.67 246 LEU B C 1
ATOM 3871 O O . LEU B 1 269 ? -10.727 38.860 -24.875 1.00 27.43 246 LEU B O 1
ATOM 3876 N N . GLN B 1 270 ? -8.756 38.107 -25.640 1.00 31.91 247 GLN B N 1
ATOM 3877 C CA . GLN B 1 270 ? -9.210 36.716 -25.598 1.00 35.22 247 GLN B CA 1
ATOM 3878 C C . GLN B 1 270 ? -9.466 36.254 -24.188 1.00 34.09 247 GLN B C 1
ATOM 3879 O O . GLN B 1 270 ? -9.843 35.094 -23.979 1.00 34.75 247 GLN B O 1
ATOM 3885 N N . LEU B 1 271 ? -9.327 37.136 -23.223 1.00 33.25 248 LEU B N 1
ATOM 3886 C CA . LEU B 1 271 ? -9.571 36.768 -21.841 1.00 35.81 248 LEU B CA 1
ATOM 3887 C C . LEU B 1 271 ? -10.941 37.210 -21.366 1.00 35.39 248 LEU B C 1
ATOM 3888 O O . LEU B 1 271 ? -11.359 36.847 -20.263 1.00 34.68 248 LEU B O 1
ATOM 3893 N N . GLY B 1 272 ? -11.653 37.963 -22.177 1.00 34.93 249 GLY B N 1
ATOM 3894 C CA . GLY B 1 272 ? -12.816 38.647 -21.693 1.00 34.50 249 GLY B CA 1
ATOM 3895 C C . GLY B 1 272 ? -12.873 40.032 -22.281 1.00 34.77 249 GLY B C 1
ATOM 3896 O O . GLY B 1 272 ? -11.902 40.793 -22.221 1.00 35.61 249 GLY B O 1
ATOM 3897 N N . GLU B 1 273 ? -13.996 40.379 -22.887 1.00 35.63 250 GLU B N 1
ATOM 3898 C CA . GLU B 1 273 ? -14.158 41.771 -23.265 1.00 36.23 250 GLU B CA 1
ATOM 3899 C C . GLU B 1 273 ? -14.122 42.672 -22.023 1.00 33.97 250 GLU B C 1
ATOM 3900 O O . GLU B 1 273 ? -13.381 43.661 -21.978 1.00 32.74 250 GLU B O 1
ATOM 3906 N N . THR B 1 274 ? -14.883 42.319 -20.979 1.00 31.82 251 THR B N 1
ATOM 3907 C CA . THR B 1 274 ? -14.865 43.138 -19.767 1.00 30.93 251 THR B CA 1
ATOM 3908 C C . THR B 1 274 ? -13.517 4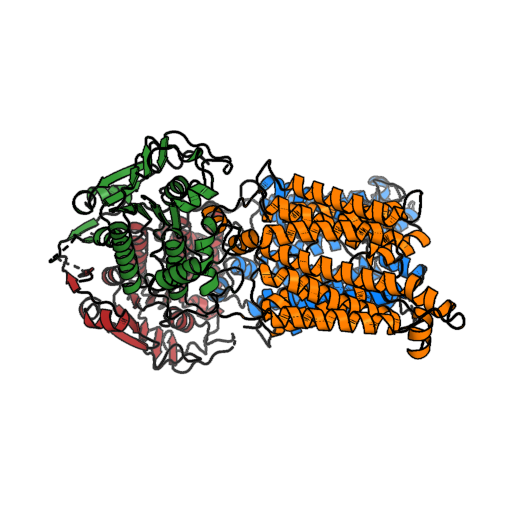3.026 -19.062 1.00 28.16 251 THR B C 1
ATOM 3909 O O . THR B 1 274 ? -12.994 44.009 -18.526 1.00 26.50 251 THR B O 1
ATOM 3913 N N . GLU B 1 275 ? -12.926 41.836 -19.089 1.00 27.33 252 GLU B N 1
ATOM 3914 C CA . GLU B 1 275 ? -11.607 41.653 -18.511 1.00 25.54 252 GLU B CA 1
ATOM 3915 C C . GLU B 1 275 ? -10.554 42.483 -19.233 1.00 22.95 252 GLU B C 1
ATOM 3916 O O . GLU B 1 275 ? -9.711 43.117 -18.585 1.00 23.20 252 GLU B O 1
ATOM 3922 N N . ALA B 1 276 ? -10.574 42.501 -20.566 1.00 21.53 253 ALA B N 1
ATOM 3923 C CA . ALA B 1 276 ? -9.594 43.319 -21.275 1.00 16.11 253 ALA B CA 1
ATOM 3924 C C . ALA B 1 276 ? -9.775 44.774 -20.927 1.00 27.62 253 ALA B C 1
ATOM 3925 O O . ALA B 1 276 ? -8.801 45.474 -20.670 1.00 17.49 253 ALA B O 1
ATOM 3927 N N . LEU B 1 277 ? -11.032 45.223 -20.860 1.00 28.50 254 LEU B N 1
ATOM 3928 C CA . LEU B 1 277 ? -11.368 46.612 -20.540 1.00 26.48 254 LEU B CA 1
ATOM 3929 C C . LEU B 1 277 ? -10.801 47.030 -19.191 1.00 25.32 254 LEU B C 1
ATOM 3930 O O . LEU B 1 277 ? -10.297 48.150 -19.042 1.00 25.64 254 LEU B O 1
ATOM 3935 N N . HIS B 1 278 ? -10.866 46.134 -18.197 1.00 24.51 255 HIS B N 1
ATOM 3936 C CA . HIS B 1 278 ? -10.317 46.431 -16.875 1.00 23.84 255 HIS B CA 1
ATOM 3937 C C . HIS B 1 278 ? -8.787 46.526 -16.883 1.00 26.63 255 HIS B C 1
ATOM 3938 O O . HIS B 1 278 ? -8.222 47.235 -16.037 1.00 28.69 255 HIS B O 1
ATOM 3945 N N . LEU B 1 279 ? -8.100 45.815 -17.803 1.00 25.58 256 LEU B N 1
ATOM 3946 C CA . LEU B 1 279 ? -6.645 45.909 -17.962 1.00 26.91 256 LEU B CA 1
ATOM 3947 C C . LEU B 1 279 ? -6.178 47.139 -18.755 1.00 27.41 256 LEU B C 1
ATOM 3948 O O . LEU B 1 279 ? -4.966 47.328 -18.919 1.00 21.13 256 LEU B O 1
ATOM 3953 N N . GLY B 1 280 ? -7.085 47.978 -19.252 1.00 26.53 257 GLY B N 1
ATOM 3954 C CA . GLY B 1 280 ? -6.700 49.159 -20.011 1.00 27.77 257 GLY B CA 1
ATOM 3955 C C . GLY B 1 280 ? -6.800 49.093 -21.533 1.00 30.55 257 GLY B C 1
ATOM 3956 O O . GLY B 1 280 ? -6.447 50.081 -22.198 1.00 35.23 257 GLY B O 1
ATOM 3957 N N . VAL B 1 281 ? -7.263 47.982 -22.102 1.00 27.91 258 VAL B N 1
ATOM 3958 C CA . VAL B 1 281 ? -7.388 47.876 -23.560 1.00 27.17 258 VAL B CA 1
ATOM 3959 C C . VAL B 1 281 ? -8.551 48.743 -24.023 1.00 26.96 258 VAL B C 1
ATOM 3960 O O . VAL B 1 281 ? -9.656 48.619 -23.470 1.00 28.81 258 VAL B O 1
ATOM 3964 N N . PRO B 1 282 ? -8.369 49.598 -25.036 1.00 26.63 259 PRO B N 1
ATOM 3965 C CA . PRO B 1 282 ? -9.535 50.234 -25.681 1.00 26.26 259 PRO B CA 1
ATOM 3966 C C . PRO B 1 282 ? -10.283 49.249 -26.554 1.00 23.68 259 PRO B C 1
ATOM 3967 O O . PRO B 1 282 ? -10.010 49.138 -27.753 1.00 23.48 259 PRO B O 1
ATOM 3971 N N . VAL B 1 283 ? -11.233 48.528 -25.967 1.00 23.18 260 VAL B N 1
ATOM 3972 C CA . VAL B 1 283 ? -11.818 47.396 -26.674 1.00 23.66 260 VAL B CA 1
ATOM 3973 C C . VAL B 1 283 ? -12.572 47.850 -27.912 1.00 26.25 260 VAL B C 1
ATOM 3974 O O . VAL B 1 283 ? -12.639 47.118 -28.917 1.00 25.59 260 VAL B O 1
ATOM 3978 N N . GLN B 1 284 ? -13.137 49.065 -27.861 1.00 28.17 261 GLN B N 1
ATOM 3979 C CA . GLN B 1 284 ? -13.848 49.630 -29.000 1.00 28.87 261 GLN B CA 1
ATOM 3980 C C . GLN B 1 284 ? -12.883 50.065 -30.091 1.00 28.77 261 GLN B C 1
ATOM 3981 O O . GLN B 1 284 ? -13.057 49.727 -31.271 1.00 27.85 261 GLN B O 1
ATOM 3987 N N . ARG B 1 285 ? -11.853 50.813 -29.708 1.00 31.20 262 ARG B N 1
ATOM 3988 C CA A ARG B 1 285 ? -10.869 51.255 -30.677 0.66 31.99 262 ARG B CA 1
ATOM 3989 C CA B ARG B 1 285 ? -10.841 51.259 -30.658 0.34 31.90 262 ARG B CA 1
ATOM 3990 C C . ARG B 1 285 ? -10.121 50.071 -31.305 1.00 30.86 262 ARG B C 1
ATOM 3991 O O . ARG B 1 285 ? -9.714 50.141 -32.471 1.00 31.70 262 ARG B O 1
ATOM 4006 N N . LEU B 1 286 ? -9.963 48.960 -30.586 1.00 26.14 263 LEU B N 1
ATOM 4007 C CA . LEU B 1 286 ? -9.246 47.817 -31.150 1.00 24.11 263 LEU B CA 1
ATOM 4008 C C . LEU B 1 286 ? -10.091 47.008 -32.123 1.00 23.07 263 LEU B C 1
ATOM 4009 O O . LEU B 1 286 ? -9.568 46.542 -33.137 1.00 21.55 263 LEU B O 1
ATOM 4014 N N . LYS B 1 287 ? -11.381 46.786 -31.816 1.00 23.54 264 LYS B N 1
ATOM 4015 C CA . LYS B 1 287 ? -12.279 46.161 -32.781 1.00 23.25 264 LYS B CA 1
ATOM 4016 C C . LYS B 1 287 ? -12.251 46.891 -34.119 1.00 25.85 264 LYS B C 1
ATOM 4017 O O . LYS B 1 287 ? -12.285 46.261 -35.187 1.00 24.50 264 LYS B O 1
ATOM 4023 N N . ARG B 1 288 ? -12.272 48.226 -34.073 1.00 29.92 265 ARG B N 1
ATOM 4024 C CA . ARG B 1 288 ? -12.284 49.021 -35.292 1.00 34.02 265 ARG B CA 1
ATOM 4025 C C . ARG B 1 288 ? -10.940 48.946 -35.989 1.00 34.09 265 ARG B C 1
ATOM 4026 O O . ARG B 1 288 ? -10.868 48.957 -37.228 1.00 33.21 265 ARG B O 1
ATOM 4034 N N . ARG B 1 289 ? -9.876 48.828 -35.198 1.00 35.50 266 ARG B N 1
ATOM 4035 C CA . ARG B 1 289 ? -8.532 48.720 -35.738 1.00 36.82 266 ARG B CA 1
ATOM 4036 C C . ARG B 1 289 ? -8.297 47.365 -36.384 1.00 29.59 266 ARG B C 1
ATOM 4037 O O . ARG B 1 289 ? -7.729 47.296 -37.470 1.00 29.07 266 ARG B O 1
ATOM 4045 N N . VAL B 1 290 ? -8.721 46.274 -35.735 1.00 25.65 267 VAL B N 1
ATOM 4046 C CA . VAL B 1 290 ? -8.529 44.944 -36.313 1.00 23.74 267 VAL B CA 1
ATOM 4047 C C . VAL B 1 290 ? -9.381 44.785 -37.555 1.00 23.71 267 VAL B C 1
ATOM 4048 O O . VAL B 1 290 ? -8.947 44.209 -38.565 1.00 24.80 267 VAL B O 1
ATOM 4052 N N . LEU B 1 291 ? -10.596 45.321 -37.510 1.00 22.80 268 LEU B N 1
ATOM 4053 C CA . LEU B 1 291 ? -11.521 45.133 -38.611 1.00 22.72 268 LEU B CA 1
ATOM 4054 C C . LEU B 1 291 ? -11.032 45.847 -39.858 1.00 26.04 268 LEU B C 1
ATOM 4055 O O . LEU B 1 291 ? -11.094 45.293 -40.955 1.00 25.99 268 LEU B O 1
ATOM 4060 N N . VAL B 1 292 ? -10.518 47.068 -39.710 1.00 29.22 269 VAL B N 1
ATOM 4061 C CA . VAL B 1 292 ? -9.981 47.780 -40.867 1.00 31.78 269 VAL B CA 1
ATOM 4062 C C . VAL B 1 292 ? -8.812 47.010 -41.462 1.00 31.47 269 VAL B C 1
ATOM 4063 O O . VAL B 1 292 ? -8.796 46.704 -42.660 1.00 31.98 269 VAL B O 1
ATOM 4067 N N . ALA B 1 293 ? -7.834 46.655 -40.628 1.00 30.03 270 ALA B N 1
ATOM 4068 C CA . ALA B 1 293 ? -6.675 45.937 -41.136 1.00 29.28 270 ALA B CA 1
ATOM 4069 C C . ALA B 1 293 ? -7.099 44.676 -41.876 1.00 28.05 270 ALA B C 1
ATOM 4070 O O . ALA B 1 293 ? -6.563 44.374 -42.947 1.00 29.15 270 ALA B O 1
ATOM 4072 N N . VAL B 1 294 ? -8.090 43.949 -41.353 1.00 25.97 271 VAL B N 1
ATOM 4073 C CA . VAL B 1 294 ? -8.531 42.734 -42.040 1.00 24.32 271 VAL B CA 1
ATOM 4074 C C . VAL B 1 294 ? -9.157 43.084 -43.370 1.00 26.31 271 VAL B C 1
ATOM 4075 O O . VAL B 1 294 ? -8.761 42.545 -44.406 1.00 28.31 271 VAL B O 1
ATOM 4079 N N . ALA B 1 295 ? -10.140 43.997 -43.359 1.00 27.96 272 ALA B N 1
ATOM 4080 C CA . ALA B 1 295 ? -10.868 44.354 -44.577 1.00 26.79 272 ALA B CA 1
ATOM 4081 C C . ALA B 1 295 ? -9.922 44.827 -45.647 1.00 28.82 272 ALA B C 1
ATOM 4082 O O . ALA B 1 295 ? -10.253 44.758 -46.832 1.00 30.61 272 ALA B O 1
ATOM 4084 N N . LEU B 1 296 ? -8.741 45.281 -45.246 1.00 29.86 273 LEU B N 1
ATOM 4085 C CA . LEU B 1 296 ? -7.733 45.869 -46.108 1.00 30.88 273 LEU B CA 1
ATOM 4086 C C . LEU B 1 296 ? -6.859 44.822 -46.790 1.00 30.13 273 LEU B C 1
ATOM 4087 O O . LEU B 1 296 ? -6.705 44.858 -48.015 1.00 31.56 273 LEU B O 1
ATOM 4092 N N . ALA B 1 297 ? -6.282 43.886 -46.028 1.00 28.83 274 ALA B N 1
ATOM 4093 C CA . ALA B 1 297 ? -5.485 42.842 -46.672 1.00 29.06 274 ALA B CA 1
ATOM 4094 C C . ALA B 1 297 ? -6.372 41.819 -47.368 1.00 27.98 274 ALA B C 1
ATOM 4095 O O . ALA B 1 297 ? -6.116 41.456 -48.523 1.00 27.95 274 ALA B O 1
ATOM 4097 N N . VAL B 1 298 ? -7.437 41.366 -46.703 1.00 26.27 275 VAL B N 1
ATOM 4098 C CA . VAL B 1 298 ? -8.334 40.429 -47.365 1.00 24.98 275 VAL B CA 1
ATOM 4099 C C . VAL B 1 298 ? -9.012 41.078 -48.568 1.00 28.40 275 VAL B C 1
ATOM 4100 O O . VAL B 1 298 ? -9.330 40.393 -49.548 1.00 29.26 275 VAL B O 1
ATOM 4104 N N . GLY B 1 299 ? -9.232 42.393 -48.542 1.00 30.00 276 GLY B N 1
ATOM 4105 C CA . GLY B 1 299 ? -9.838 43.028 -49.700 1.00 31.13 276 GLY B CA 1
ATOM 4106 C C . GLY B 1 299 ? -8.917 43.000 -50.906 1.00 31.87 276 GLY B C 1
ATOM 4107 O O . GLY B 1 299 ? -9.305 42.579 -52.002 1.00 32.06 276 GLY B O 1
ATOM 4108 N N . ALA B 1 300 ? -7.671 43.432 -50.709 1.00 32.61 277 ALA B N 1
ATOM 4109 C CA . ALA B 1 300 ? -6.691 43.375 -51.784 1.00 33.08 277 ALA B CA 1
ATOM 4110 C C . ALA B 1 300 ? -6.506 41.952 -52.284 1.00 34.57 277 ALA B C 1
ATOM 4111 O O . ALA B 1 300 ? -6.359 41.730 -53.489 1.00 35.74 277 ALA B O 1
ATOM 4113 N N . LEU B 1 301 ? -6.527 40.973 -51.374 1.00 34.10 278 LEU B N 1
ATOM 4114 C CA . LEU B 1 301 ? -6.288 39.588 -51.769 1.00 35.67 278 LEU B CA 1
ATOM 4115 C C . LEU B 1 301 ? -7.398 39.069 -52.672 1.00 36.96 278 LEU B C 1
ATOM 4116 O O . LEU B 1 301 ? -7.151 38.609 -53.788 1.00 37.12 278 LEU B O 1
ATOM 4121 N N . VAL B 1 302 ? -8.636 39.110 -52.195 1.00 38.05 279 VAL B N 1
ATOM 4122 C CA . VAL B 1 302 ? -9.692 38.481 -52.956 1.00 39.10 279 VAL B CA 1
ATOM 4123 C C . VAL B 1 302 ? -9.942 39.230 -54.251 1.00 41.95 279 VAL B C 1
ATOM 4124 O O . VAL B 1 302 ? -10.459 38.652 -55.215 1.00 43.19 279 VAL B O 1
ATOM 4128 N N . SER B 1 303 ? -9.525 40.494 -54.309 1.00 45.72 280 SER B N 1
ATOM 4129 C CA . SER B 1 303 ? -9.691 41.295 -55.515 1.00 51.48 280 SER B CA 1
ATOM 4130 C C . SER B 1 303 ? -8.917 40.741 -56.708 1.00 52.41 280 SER B C 1
ATOM 4131 O O . SER B 1 303 ? -9.241 41.071 -57.859 1.00 55.50 280 SER B O 1
ATOM 4134 N N . CYS B 1 304 ? -7.910 39.912 -56.481 1.00 47.18 281 CYS B N 1
ATOM 4135 C CA . CYS B 1 304 ? -7.160 39.402 -57.616 1.00 46.63 281 CYS B CA 1
ATOM 4136 C C . CYS B 1 304 ? -6.914 37.904 -57.524 1.00 44.16 281 CYS B C 1
ATOM 4137 O O . CYS B 1 304 ? -6.115 37.365 -58.293 1.00 45.59 281 CYS B O 1
ATOM 4140 N N . ALA B 1 305 ? -7.575 37.220 -56.611 1.00 40.20 282 ALA B N 1
ATOM 4141 C CA . ALA B 1 305 ? -7.507 35.775 -56.517 1.00 38.70 282 ALA B CA 1
ATOM 4142 C C . ALA B 1 305 ? -8.875 35.119 -56.565 1.00 36.48 282 ALA B C 1
ATOM 4143 O O . ALA B 1 305 ? -8.953 33.880 -56.584 1.00 34.52 282 ALA B O 1
ATOM 4145 N N . GLY B 1 306 ? -9.951 35.916 -56.582 1.00 36.00 283 GLY B N 1
ATOM 4146 C CA . GLY B 1 306 ? -11.264 35.399 -56.343 1.00 35.66 283 GLY B CA 1
ATOM 4147 C C . GLY B 1 306 ? -11.425 34.879 -54.917 1.00 36.03 283 GLY B C 1
ATOM 4148 O O . GLY B 1 306 ? -10.615 35.131 -54.018 1.00 35.40 283 GLY B O 1
ATOM 4149 N N . ILE B 1 307 ? -12.490 34.120 -54.735 1.00 38.77 284 ILE B N 1
ATOM 4150 C CA . ILE B 1 307 ? -12.930 33.688 -53.420 1.00 40.82 284 ILE B CA 1
ATOM 4151 C C . ILE B 1 307 ? -12.239 32.383 -53.066 1.00 45.97 284 ILE B C 1
ATOM 4152 O O . ILE B 1 307 ? -12.348 31.392 -53.799 1.00 50.68 284 ILE B O 1
ATOM 4157 N N . ILE B 1 308 ? -11.516 32.397 -51.949 1.00 47.75 285 ILE B N 1
ATOM 4158 C CA . ILE B 1 308 ? -10.838 31.241 -51.360 1.00 51.99 285 ILE B CA 1
ATOM 4159 C C . ILE B 1 308 ? -11.013 31.491 -49.867 1.00 55.43 285 ILE B C 1
ATOM 4160 O O . ILE B 1 308 ? -10.893 32.646 -49.463 1.00 65.16 285 ILE B O 1
ATOM 4165 N N . GLY B 1 309 ? -11.311 30.505 -49.017 1.00 41.44 286 GLY B N 1
ATOM 4166 C CA . GLY B 1 309 ? -11.508 29.108 -49.319 1.00 37.27 286 GLY B CA 1
ATOM 4167 C C . GLY B 1 309 ? -10.883 28.254 -48.203 1.00 32.28 286 GLY B C 1
ATOM 4168 O O . GLY B 1 309 ? -9.974 27.503 -48.485 1.00 33.20 286 GLY B O 1
ATOM 4169 N N . PHE B 1 310 ? -11.303 28.377 -46.946 1.00 26.18 287 PHE B N 1
ATOM 4170 C CA . PHE B 1 310 ? -10.902 27.542 -45.788 1.00 22.76 287 PHE B CA 1
ATOM 4171 C C . PHE B 1 310 ? -9.503 27.793 -45.176 1.00 21.64 287 PHE B C 1
ATOM 4172 O O . PHE B 1 310 ? -9.273 27.341 -44.050 1.00 21.29 287 PHE B O 1
ATOM 4180 N N . ILE B 1 311 ? -8.575 28.478 -45.867 1.00 21.15 288 ILE B N 1
ATOM 4181 C CA . ILE B 1 311 ? -7.224 28.672 -45.328 1.00 20.25 288 ILE B CA 1
ATOM 4182 C C . ILE B 1 311 ? -7.226 29.516 -44.055 1.00 20.14 288 ILE B C 1
ATOM 4183 O O . ILE B 1 311 ? -6.501 29.209 -43.109 1.00 20.80 288 ILE B O 1
ATOM 4188 N N . GLY B 1 312 ? -7.997 30.607 -44.026 1.00 19.68 289 GLY B N 1
ATOM 4189 C CA . GLY B 1 312 ? -8.088 31.468 -42.841 1.00 20.30 289 GLY B CA 1
ATOM 4190 C C . GLY B 1 312 ? -8.654 30.794 -41.605 1.00 25.15 289 GLY B C 1
ATOM 4191 O O . GLY B 1 312 ? -8.509 31.334 -40.500 1.00 29.61 289 GLY B O 1
ATOM 4192 N N . LEU B 1 313 ? -9.304 29.644 -41.770 1.00 24.06 290 LEU B N 1
ATOM 4193 C CA . LEU B 1 313 ? -9.749 28.830 -40.648 1.00 22.36 290 LEU B CA 1
ATOM 4194 C C . LEU B 1 313 ? -8.723 27.784 -40.246 1.00 22.66 290 LEU B C 1
ATOM 4195 O O . LEU B 1 313 ? -8.462 27.591 -39.057 1.00 24.72 290 LEU B O 1
ATOM 4200 N N . VAL B 1 314 ? -8.111 27.130 -41.235 1.00 21.77 291 VAL B N 1
ATOM 4201 C CA . VAL B 1 314 ? -7.323 25.924 -40.997 1.00 22.36 291 VAL B CA 1
ATOM 4202 C C . VAL B 1 314 ? -5.973 26.279 -40.382 1.00 24.00 291 VAL B C 1
ATOM 4203 O O . VAL B 1 314 ? -5.549 25.682 -39.388 1.00 25.90 291 VAL B O 1
ATOM 4207 N N . ALA B 1 315 ? -5.266 27.252 -40.973 1.00 24.15 292 ALA B N 1
ATOM 4208 C CA . ALA B 1 315 ? -3.894 27.494 -40.526 1.00 21.53 292 ALA B CA 1
ATOM 4209 C C . ALA B 1 315 ? -3.864 27.998 -39.090 1.00 20.05 292 ALA B C 1
ATOM 4210 O O . ALA B 1 315 ? -3.136 27.411 -38.267 1.00 21.47 292 ALA B O 1
ATOM 4212 N N . PRO B 1 316 ? -4.636 29.018 -38.698 1.00 17.67 293 PRO B N 1
ATOM 4213 C CA . PRO B 1 316 ? -4.583 29.423 -37.290 1.00 18.86 293 PRO B CA 1
ATOM 4214 C C . PRO B 1 316 ? -4.961 28.303 -36.335 1.00 23.85 293 PRO B C 1
ATOM 4215 O O . PRO B 1 316 ? -4.366 28.183 -35.248 1.00 27.05 293 PRO B O 1
ATOM 4219 N N . HIS B 1 317 ? -5.898 27.438 -36.719 1.00 24.51 294 HIS B N 1
ATOM 4220 C CA . HIS B 1 317 ? -6.308 26.408 -35.781 1.00 27.02 294 HIS B CA 1
ATOM 4221 C C . HIS B 1 317 ? -5.210 25.380 -35.574 1.00 26.12 294 HIS B C 1
ATOM 4222 O O . HIS B 1 317 ? -5.057 24.847 -34.470 1.00 27.94 294 HIS B O 1
ATOM 4229 N N . CYS B 1 318 ? -4.425 25.102 -36.603 1.00 23.85 295 CYS B N 1
ATOM 4230 C CA . CYS B 1 318 ? -3.283 24.224 -36.408 1.00 24.80 295 CYS B CA 1
ATOM 4231 C C . CYS B 1 318 ? -2.234 24.882 -35.536 1.00 24.53 295 CYS B C 1
ATOM 4232 O O . CYS B 1 318 ? -1.755 24.259 -34.575 1.00 25.92 295 CYS B O 1
ATOM 4235 N N . VAL B 1 319 ? -1.876 26.143 -35.818 1.00 21.71 296 VAL B N 1
ATOM 4236 C CA . VAL B 1 319 ? -0.825 26.692 -34.965 1.00 23.45 296 VAL B CA 1
ATOM 4237 C C . VAL B 1 319 ? -1.354 26.852 -33.542 1.00 24.75 296 VAL B C 1
ATOM 4238 O O . VAL B 1 319 ? -0.605 26.670 -32.576 1.00 26.93 296 VAL B O 1
ATOM 4242 N N . ARG B 1 320 ? -2.655 27.101 -33.377 1.00 24.03 297 ARG B N 1
ATOM 4243 C CA . ARG B 1 320 ? -3.195 27.216 -32.027 1.00 24.60 297 ARG B CA 1
ATOM 4244 C C . ARG B 1 320 ? -3.162 25.882 -31.309 1.00 26.67 297 ARG B C 1
ATOM 4245 O O . ARG B 1 320 ? -3.005 25.839 -30.085 1.00 27.58 297 ARG B O 1
ATOM 4253 N N . LEU B 1 321 ? -3.370 24.786 -32.049 1.00 28.73 298 LEU B N 1
ATOM 4254 C CA . LEU B 1 321 ? -3.232 23.446 -31.482 1.00 29.68 298 LEU B CA 1
ATOM 4255 C C . LEU B 1 321 ? -1.778 23.102 -31.261 1.00 29.35 298 LEU B C 1
ATOM 4256 O O . LEU B 1 321 ? -1.463 22.333 -30.360 1.00 31.07 298 LEU B O 1
ATOM 4261 N N . ALA B 1 322 ? -0.886 23.641 -32.084 1.00 28.50 299 ALA B N 1
ATOM 4262 C CA . ALA B 1 322 ? 0.524 23.328 -31.952 1.00 30.51 299 ALA B CA 1
ATOM 4263 C C . ALA B 1 322 ? 1.192 24.153 -30.860 1.00 32.10 299 ALA B C 1
ATOM 4264 O O . ALA B 1 322 ? 2.108 23.656 -30.203 1.00 33.39 299 ALA B O 1
ATOM 4266 N N . CYS B 1 323 ? 0.760 25.396 -30.643 1.00 30.20 300 CYS B N 1
ATOM 4267 C CA . CYS B 1 323 ? 1.524 26.352 -29.848 1.00 30.20 300 CYS B CA 1
ATOM 4268 C C . CYS B 1 323 ? 0.677 27.144 -28.864 1.00 29.91 300 CYS B C 1
ATOM 4269 O O . CYS B 1 323 ? 1.201 28.041 -28.184 1.00 31.96 300 CYS B O 1
ATOM 4272 N N . GLY B 1 324 ? -0.607 26.851 -28.764 1.00 28.38 301 GLY B N 1
ATOM 4273 C CA . GLY B 1 324 ? -1.443 27.594 -27.867 1.00 26.76 301 GLY B CA 1
ATOM 4274 C C . GLY B 1 324 ? -1.904 28.851 -28.557 1.00 25.55 301 GLY B C 1
ATOM 4275 O O . GLY B 1 324 ? -1.553 29.117 -29.714 1.00 25.16 301 GLY B O 1
ATOM 4276 N N . PRO B 1 325 ? -2.709 29.653 -27.864 1.00 24.51 302 PRO B N 1
ATOM 4277 C CA . PRO B 1 325 ? -3.413 30.747 -28.527 1.00 17.14 302 PRO B CA 1
ATOM 4278 C C . PRO B 1 325 ? -2.685 32.070 -28.535 1.00 27.36 302 PRO B C 1
ATOM 4279 O O . PRO B 1 325 ? -3.220 33.018 -29.112 1.00 28.40 302 PRO B O 1
ATOM 4283 N N . ASP B 1 326 ? -1.527 32.179 -27.897 1.00 28.71 303 ASP B N 1
ATOM 4284 C CA . ASP B 1 326 ? -0.855 33.471 -27.799 1.00 28.10 303 ASP B CA 1
ATOM 4285 C C . ASP B 1 326 ? -0.717 34.126 -29.178 1.00 25.34 303 ASP B C 1
ATOM 4286 O O . ASP B 1 326 ? -0.099 33.575 -30.091 1.00 23.23 303 ASP B O 1
ATOM 4291 N N . GLN B 1 327 ? -1.313 35.307 -29.319 1.00 26.17 304 GLN B N 1
ATOM 4292 C CA . GLN B 1 327 ? -1.338 35.997 -30.602 1.00 27.28 304 GLN B CA 1
ATOM 4293 C C . GLN B 1 327 ? 0.058 36.305 -31.142 1.00 29.69 304 GLN B C 1
ATOM 4294 O O . GLN B 1 327 ? 0.232 36.471 -32.358 1.00 29.52 304 GLN B O 1
ATOM 4300 N N . ARG B 1 328 ? 1.055 36.378 -30.255 1.00 32.58 305 ARG B N 1
ATOM 4301 C CA . ARG B 1 328 ? 2.420 36.682 -30.665 1.00 34.30 305 ARG B CA 1
ATOM 4302 C C . ARG B 1 328 ? 3.016 35.561 -31.510 1.00 31.27 305 ARG B C 1
ATOM 4303 O O . ARG B 1 328 ? 3.800 35.826 -32.439 1.00 29.32 305 ARG B O 1
ATOM 4311 N N . ILE B 1 329 ? 2.624 34.320 -31.229 1.00 30.60 306 ILE B N 1
ATOM 4312 C CA . ILE B 1 329 ? 3.017 33.181 -32.050 1.00 31.84 306 ILE B CA 1
ATOM 4313 C C . ILE B 1 329 ? 1.985 32.897 -33.134 1.00 28.05 306 ILE B C 1
ATOM 4314 O O . ILE B 1 329 ? 2.345 32.620 -34.278 1.00 28.31 306 ILE B O 1
ATOM 4319 N N . VAL B 1 330 ? 0.688 32.988 -32.834 1.00 24.20 307 VAL B N 1
ATOM 4320 C CA . VAL B 1 330 ? -0.305 32.445 -33.756 1.00 22.85 307 VAL B CA 1
ATOM 4321 C C . VAL B 1 330 ? -0.357 33.233 -35.069 1.00 23.29 307 VAL B C 1
ATOM 4322 O O . VAL B 1 330 ? -0.486 32.637 -36.149 1.00 22.52 307 VAL B O 1
ATOM 4326 N N . LEU B 1 331 ? -0.240 34.568 -35.014 1.00 22.30 308 LEU B N 1
ATOM 4327 C CA . LEU B 1 331 ? -0.338 35.335 -36.254 1.00 20.80 308 LEU B CA 1
ATOM 4328 C C . LEU B 1 331 ? 0.811 35.015 -37.206 1.00 21.70 308 LEU B C 1
ATOM 4329 O O . LEU B 1 331 ? 0.549 34.652 -38.366 1.00 21.89 308 LEU B O 1
ATOM 4334 N N . PRO B 1 332 ? 2.084 35.130 -36.815 1.00 21.43 309 PRO B N 1
ATOM 4335 C CA . PRO B 1 332 ? 3.140 34.663 -37.728 1.00 16.50 309 PRO B CA 1
ATOM 4336 C C . PRO B 1 332 ? 3.004 33.195 -38.083 1.00 19.96 309 PRO B C 1
ATOM 4337 O O . PRO B 1 332 ? 3.063 32.832 -39.261 1.00 21.11 309 PRO B O 1
ATOM 4341 N N . GLY B 1 333 ? 2.830 32.336 -37.078 1.00 19.85 310 GLY B N 1
ATOM 4342 C CA . GLY B 1 333 ? 2.567 30.929 -37.340 1.00 20.69 310 GLY B CA 1
ATOM 4343 C C . GLY B 1 333 ? 1.496 30.704 -38.389 1.00 20.86 310 GLY B C 1
ATOM 4344 O O . GLY B 1 333 ? 1.716 29.974 -39.361 1.00 19.97 310 GLY B O 1
ATOM 4345 N N . ALA B 1 334 ? 0.316 31.324 -38.205 1.00 18.99 311 ALA B N 1
ATOM 4346 C CA . ALA B 1 334 ? -0.771 31.170 -39.174 1.00 18.58 311 ALA B CA 1
ATOM 4347 C C . ALA B 1 334 ? -0.381 31.717 -40.541 1.00 19.83 311 ALA B C 1
ATOM 4348 O O . ALA B 1 334 ? -0.533 31.029 -41.557 1.00 21.16 311 ALA B O 1
ATOM 4350 N N . ALA B 1 335 ? 0.094 32.965 -40.591 1.00 19.26 312 ALA B N 1
ATOM 4351 C CA . ALA B 1 335 ? 0.519 33.544 -41.861 1.00 17.18 312 ALA B CA 1
ATOM 4352 C C . ALA B 1 335 ? 1.497 32.618 -42.564 1.00 18.72 312 ALA B C 1
ATOM 4353 O O . ALA B 1 335 ? 1.375 32.359 -43.770 1.00 19.79 312 ALA B O 1
ATOM 4355 N N . LEU B 1 336 ? 2.443 32.071 -41.798 1.00 19.75 313 LEU B N 1
ATOM 4356 C CA . LEU B 1 336 ? 3.432 31.134 -42.324 1.00 20.79 313 LEU B CA 1
ATOM 4357 C C . LEU B 1 336 ? 2.773 29.855 -42.839 1.00 20.11 313 LEU B C 1
ATOM 4358 O O . LEU B 1 336 ? 2.940 29.488 -44.003 1.00 18.29 313 LEU B O 1
ATOM 4363 N N . LEU B 1 337 ? 2.024 29.158 -41.973 1.00 17.40 314 LEU B N 1
ATOM 4364 C CA . LEU B 1 337 ? 1.382 27.907 -42.375 1.00 21.24 314 LEU B CA 1
ATOM 4365 C C . LEU B 1 337 ? 0.325 28.143 -43.454 1.00 19.66 314 LEU B C 1
ATOM 4366 O O . LEU B 1 337 ? 0.131 27.302 -44.345 1.00 17.12 314 LEU B O 1
ATOM 4371 N N . GLY B 1 338 ? -0.379 29.271 -43.382 1.00 16.89 315 GLY B N 1
ATOM 4372 C CA . GLY B 1 338 ? -1.288 29.657 -44.436 1.00 15.94 315 GLY B CA 1
ATOM 4373 C C . GLY B 1 338 ? -0.578 29.708 -45.774 1.00 19.73 315 GLY B C 1
ATOM 4374 O O . GLY B 1 338 ? -0.957 28.985 -46.704 1.00 21.08 315 GLY B O 1
ATOM 4375 N N . ALA B 1 339 ? 0.467 30.535 -45.880 1.00 20.15 316 ALA B N 1
ATOM 4376 C CA . ALA B 1 339 ? 1.201 30.638 -47.139 1.00 20.88 316 ALA B CA 1
ATOM 4377 C C . ALA B 1 339 ? 1.720 29.282 -47.599 1.00 21.78 316 ALA B C 1
ATOM 4378 O O . ALA B 1 339 ? 1.703 28.973 -48.795 1.00 22.62 316 ALA B O 1
ATOM 4380 N N . LEU B 1 340 ? 2.152 28.443 -46.657 1.00 21.85 317 LEU B N 1
ATOM 4381 C CA . LEU B 1 340 ? 2.634 27.106 -46.995 1.00 20.10 317 LEU B CA 1
ATOM 4382 C C . LEU B 1 340 ? 1.517 26.230 -47.556 1.00 30.00 317 LEU B C 1
ATOM 4383 O O . LEU B 1 340 ? 1.673 25.613 -48.607 1.00 20.77 317 LEU B O 1
ATOM 4388 N N . LEU B 1 341 ? 0.366 26.180 -46.880 1.00 28.91 318 LEU B N 1
ATOM 4389 C CA . LEU B 1 341 ? -0.726 25.342 -47.375 1.00 27.72 318 LEU B CA 1
ATOM 4390 C C . LEU B 1 341 ? -1.263 25.811 -48.733 1.00 29.32 318 LEU B C 1
ATOM 4391 O O . LEU B 1 341 ? -1.660 24.980 -49.560 1.00 28.48 318 LEU B O 1
ATOM 4396 N N . THR B 1 342 ? -1.283 27.122 -48.984 1.00 27.28 319 THR B N 1
ATOM 4397 C CA . THR B 1 342 ? -1.856 27.623 -50.228 1.00 25.99 319 THR B CA 1
ATOM 4398 C C . THR B 1 342 ? -0.951 27.330 -51.416 1.00 27.93 319 THR B C 1
ATOM 4399 O O . THR B 1 342 ? -1.406 26.833 -52.452 1.00 29.12 319 THR B O 1
ATOM 4403 N N . LEU B 1 343 ? 0.326 27.677 -51.294 1.00 28.16 320 LEU B N 1
ATOM 4404 C CA . LEU B 1 343 ? 1.319 27.288 -52.289 1.00 29.46 320 LEU B CA 1
ATOM 4405 C C . LEU B 1 343 ? 1.184 25.813 -52.638 1.00 29.30 320 LEU B C 1
ATOM 4406 O O . LEU B 1 343 ? 1.081 2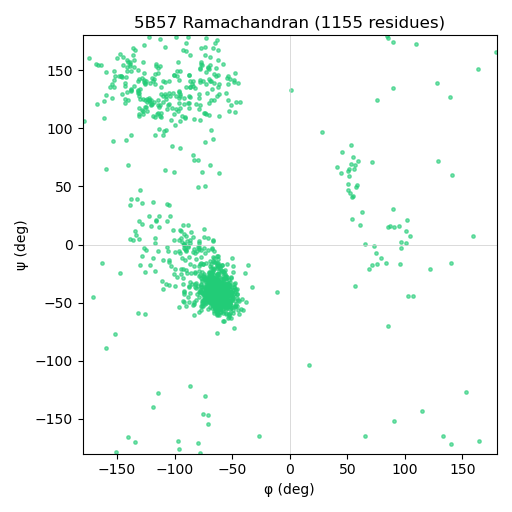5.445 -53.813 1.00 30.15 320 LEU B O 1
ATOM 4411 N N . ALA B 1 344 ? 1.150 24.954 -51.615 1.00 22.05 321 ALA B N 1
ATOM 4412 C CA . ALA B 1 344 ? 0.952 23.526 -51.843 1.00 26.90 321 ALA B CA 1
ATOM 4413 C C . ALA B 1 344 ? -0.346 23.265 -52.606 1.00 26.97 321 ALA B C 1
ATOM 4414 O O . ALA B 1 344 ? -0.365 22.505 -53.582 1.00 26.68 321 ALA B O 1
ATOM 4416 N N . ALA B 1 345 ? -1.442 23.903 -52.185 1.00 25.52 322 ALA B N 1
ATOM 4417 C CA . ALA B 1 345 ? -2.704 23.748 -52.903 1.00 26.12 322 ALA B CA 1
ATOM 4418 C C . ALA B 1 345 ? -2.581 24.240 -54.340 1.00 28.58 322 ALA B C 1
ATOM 4419 O O . ALA B 1 345 ? -2.968 23.538 -55.282 1.00 29.47 322 ALA B O 1
ATOM 4421 N N . ASP B 1 346 ? -2.028 25.449 -54.524 1.00 29.02 323 ASP B N 1
ATOM 4422 C CA . ASP B 1 346 ? -1.986 26.050 -55.855 1.00 28.78 323 ASP B CA 1
ATOM 4423 C C . ASP B 1 346 ? -1.040 25.311 -56.777 1.00 29.47 323 ASP B C 1
ATOM 4424 O O . ASP B 1 346 ? -1.269 25.282 -57.993 1.00 28.39 323 ASP B O 1
ATOM 4429 N N . LEU B 1 347 ? 0.031 24.739 -56.220 1.00 30.09 324 LEU B N 1
ATOM 4430 C CA . LEU B 1 347 ? 0.868 23.828 -56.982 1.00 26.08 324 LEU B CA 1
ATOM 4431 C C . LEU B 1 347 ? 0.053 22.647 -57.511 1.00 26.80 324 LEU B C 1
ATOM 4432 O O . LEU B 1 347 ? 0.100 22.325 -58.705 1.00 31.03 324 LEU B O 1
ATOM 4437 N N . ALA B 1 348 ? -0.726 22.004 -56.645 1.00 32.82 325 ALA B N 1
ATOM 4438 C CA . ALA B 1 348 ? -1.521 20.868 -57.102 1.00 35.47 325 ALA B CA 1
ATOM 4439 C C . ALA B 1 348 ? -2.529 21.269 -58.183 1.00 36.57 325 ALA B C 1
ATOM 4440 O O . ALA B 1 348 ? -2.786 20.503 -59.118 1.00 38.19 325 ALA B O 1
ATOM 4442 N N . ALA B 1 349 ? -3.087 22.478 -58.094 1.00 36.54 326 ALA B N 1
ATOM 4443 C CA . ALA B 1 349 ? -4.055 22.920 -59.099 1.00 38.85 326 ALA B CA 1
ATOM 4444 C C . ALA B 1 349 ? -3.410 23.087 -60.488 1.00 44.09 326 ALA B C 1
ATOM 4445 O O . ALA B 1 349 ? -4.035 22.772 -61.520 1.00 43.29 326 ALA B O 1
ATOM 4447 N N . ARG B 1 350 ? -2.150 23.569 -60.526 1.00 41.96 327 ARG B N 1
ATOM 4448 C CA . ARG B 1 350 ? -1.425 23.807 -61.777 1.00 40.37 327 ARG B CA 1
ATOM 4449 C C . ARG B 1 350 ? -1.062 22.521 -62.479 1.00 41.53 327 ARG B C 1
ATOM 4450 O O . ARG B 1 350 ? -0.872 22.507 -63.700 1.00 43.82 327 ARG B O 1
ATOM 4458 N N . THR B 1 351 ? -0.885 21.446 -61.735 1.00 40.68 328 THR B N 1
ATOM 4459 C CA . THR B 1 351 ? -0.214 20.273 -62.260 1.00 42.74 328 THR B CA 1
ATOM 4460 C C . THR B 1 351 ? -1.006 18.966 -62.142 1.00 43.02 328 THR B C 1
ATOM 4461 O O . THR B 1 351 ? -0.764 18.057 -62.947 1.00 45.26 328 THR B O 1
ATOM 4465 N N . VAL B 1 352 ? -1.962 18.842 -61.212 1.00 41.42 329 VAL B N 1
ATOM 4466 C CA . VAL B 1 352 ? -2.717 17.593 -61.056 1.00 42.98 329 VAL B CA 1
ATOM 4467 C C . VAL B 1 352 ? -3.473 17.198 -62.328 1.00 44.01 329 VAL B C 1
ATOM 4468 O O . VAL B 1 352 ? -3.706 16.005 -62.565 1.00 44.92 329 VAL B O 1
ATOM 4472 N N . ALA B 1 353 ? -3.895 18.163 -63.150 1.00 43.70 330 ALA B N 1
ATOM 4473 C CA . ALA B 1 353 ? -4.699 17.838 -64.331 1.00 45.48 330 ALA B CA 1
ATOM 4474 C C . ALA B 1 353 ? -4.244 18.639 -65.539 1.00 45.94 330 ALA B C 1
ATOM 4475 O O . ALA B 1 353 ? -5.061 19.072 -66.361 1.00 45.40 330 ALA B O 1
ATOM 4477 N N . ALA B 1 354 ? -2.932 18.820 -65.682 1.00 46.67 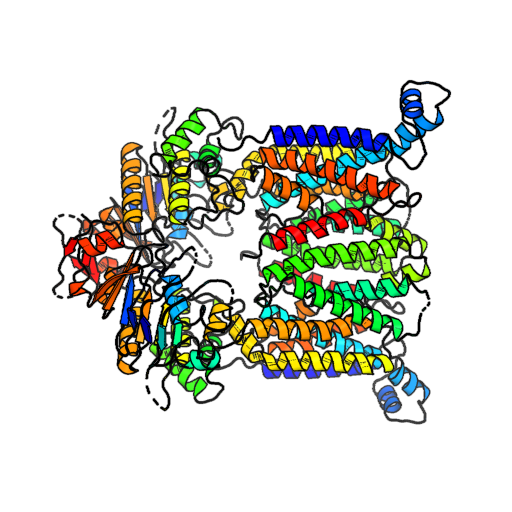331 ALA B N 1
ATOM 4478 C CA . ALA B 1 354 ? -2.401 19.806 -66.621 1.00 46.56 331 ALA B CA 1
ATOM 4479 C C . ALA B 1 354 ? -2.530 19.270 -68.030 1.00 47.91 331 ALA B C 1
ATOM 4480 O O . ALA B 1 354 ? -2.264 18.084 -68.252 1.00 49.29 331 ALA B O 1
ATOM 4482 N N . PRO B 1 355 ? -2.890 20.150 -68.995 1.00 47.19 332 PRO B N 1
ATOM 4483 C CA . PRO B 1 355 ? -2.868 21.621 -68.851 1.00 44.60 332 PRO B CA 1
ATOM 4484 C C . PRO B 1 355 ? -4.114 22.311 -68.285 1.00 41.79 332 PRO B C 1
ATOM 4485 O O . PRO B 1 355 ? -4.255 23.534 -68.427 1.00 41.06 332 PRO B O 1
ATOM 4489 N N . ALA B 1 356 ? -5.008 21.568 -67.646 1.00 40.66 333 ALA B N 1
ATOM 4490 C CA . ALA B 1 356 ? -6.104 22.239 -66.973 1.00 39.12 333 ALA B CA 1
ATOM 4491 C C . ALA B 1 356 ? -5.570 22.967 -65.760 1.00 38.29 333 ALA B C 1
ATOM 4492 O O . ALA B 1 356 ? -4.680 22.483 -65.052 1.00 36.69 333 ALA B O 1
ATOM 4494 N N . ASP B 1 357 ? -6.120 24.124 -65.526 1.00 37.96 334 ASP B N 1
ATOM 4495 C CA . ASP B 1 357 ? -5.792 24.918 -64.356 1.00 27.70 334 ASP B CA 1
ATOM 4496 C C . ASP B 1 357 ? -7.025 24.885 -63.433 1.00 28.69 334 ASP B C 1
ATOM 4497 O O . ASP B 1 357 ? -7.976 25.655 -63.629 1.00 28.30 334 ASP B O 1
ATOM 4502 N N . ILE B 1 358 ? -7.011 23.995 -62.436 1.00 28.25 335 ILE B N 1
ATOM 4503 C CA . ILE B 1 358 ? -8.178 23.851 -61.543 1.00 27.33 335 ILE B CA 1
ATOM 4504 C C . ILE B 1 358 ? -8.342 25.108 -60.694 1.00 22.96 335 ILE B C 1
ATOM 4505 O O . ILE B 1 358 ? -7.349 25.619 -60.139 1.00 22.88 335 ILE B O 1
ATOM 4510 N N . PRO B 1 359 ? -9.551 25.644 -60.577 1.00 22.33 336 PRO B N 1
ATOM 4511 C CA . PRO B 1 359 ? -9.794 26.722 -59.604 1.00 23.45 336 PRO B CA 1
ATOM 4512 C C . PRO B 1 359 ? -9.224 26.327 -58.248 1.00 22.50 336 PRO B C 1
ATOM 4513 O O . PRO B 1 359 ? -9.309 25.160 -57.847 1.00 22.39 336 PRO B O 1
ATOM 4517 N N . LEU B 1 360 ? -8.610 27.281 -57.540 1.00 18.91 337 LEU B N 1
ATOM 4518 C CA . LEU B 1 360 ? -8.013 26.817 -56.305 1.00 18.33 337 LEU B CA 1
ATOM 4519 C C . LEU B 1 360 ? -9.002 26.831 -55.161 1.00 29.38 337 LEU B C 1
ATOM 4520 O O . LEU B 1 360 ? -8.783 26.133 -54.164 1.00 31.30 337 LEU B O 1
ATOM 4525 N N . GLY B 1 361 ? -10.112 27.548 -55.304 1.00 26.70 338 GLY B N 1
ATOM 4526 C CA . GLY B 1 361 ? -11.217 27.329 -54.395 1.00 23.65 338 GLY B CA 1
ATOM 4527 C C . GLY B 1 361 ? -11.536 25.856 -54.248 1.00 22.83 338 GLY B C 1
ATOM 4528 O O . GLY B 1 361 ? -11.851 25.382 -53.146 1.00 21.70 338 GLY B O 1
ATOM 4529 N N . VAL B 1 362 ? -11.412 25.105 -55.346 1.00 21.48 339 VAL B N 1
ATOM 4530 C CA . VAL B 1 362 ? -11.715 23.680 -55.315 1.00 23.80 339 VAL B CA 1
ATOM 4531 C C . VAL B 1 362 ? -10.740 22.941 -54.420 1.00 25.20 339 VAL B C 1
ATOM 4532 O O . VAL B 1 362 ? -11.137 22.108 -53.595 1.00 25.02 339 VAL B O 1
ATOM 4536 N N . LEU B 1 363 ? -9.450 23.243 -54.553 1.00 26.39 340 LEU B N 1
ATOM 4537 C CA . LEU B 1 363 ? -8.448 22.497 -53.798 1.00 26.52 340 LEU B CA 1
ATOM 4538 C C . LEU B 1 363 ? -8.466 22.881 -52.329 1.00 25.74 340 LEU B C 1
ATOM 4539 O O . LEU B 1 363 ? -8.444 22.009 -51.454 1.00 27.01 340 LEU B O 1
ATOM 4544 N N . THR B 1 364 ? -8.557 24.174 -52.030 1.00 23.53 341 THR B N 1
ATOM 4545 C CA . THR B 1 364 ? -8.579 24.551 -50.625 1.00 20.12 341 THR B CA 1
ATOM 4546 C C . THR B 1 364 ? -9.821 24.054 -49.917 1.00 20.55 341 THR B C 1
ATOM 4547 O O . THR B 1 364 ? -9.803 23.967 -48.692 1.00 21.55 341 THR B O 1
ATOM 4551 N N . ALA B 1 365 ? -10.907 23.741 -50.636 1.00 22.78 342 ALA B N 1
ATOM 4552 C CA . ALA B 1 365 ? -12.008 23.047 -49.967 1.00 23.65 342 ALA B CA 1
ATOM 4553 C C . ALA B 1 365 ? -11.667 21.580 -49.700 1.00 25.22 342 ALA B C 1
ATOM 4554 O O . ALA B 1 365 ? -12.025 21.042 -48.645 1.00 25.53 342 ALA B O 1
ATOM 4556 N N . LEU B 1 366 ? -10.951 20.923 -50.611 1.00 26.77 343 LEU B N 1
ATOM 4557 C CA . LEU B 1 366 ? -10.538 19.544 -50.378 1.00 30.57 343 LEU B CA 1
ATOM 4558 C C . LEU B 1 366 ? -9.518 19.503 -49.245 1.00 33.84 343 LEU B C 1
ATOM 4559 O O . LEU B 1 366 ? -9.053 18.436 -48.837 1.00 38.25 343 LEU B O 1
ATOM 4564 N N . LEU B 1 367 ? -9.152 20.672 -48.736 1.00 31.67 344 LEU B N 1
ATOM 4565 C CA . LEU B 1 367 ? -8.390 20.747 -47.504 1.00 31.17 344 LEU B CA 1
ATOM 4566 C C . LEU B 1 367 ? -9.295 20.902 -46.295 1.00 29.90 344 LEU B C 1
ATOM 4567 O O . LEU B 1 367 ? -9.143 20.170 -45.315 1.00 31.59 344 LEU B O 1
ATOM 4572 N N . GLY B 1 368 ? -10.253 21.841 -46.357 1.00 27.06 345 GLY B N 1
ATOM 4573 C CA . GLY B 1 368 ? -11.162 22.048 -45.238 1.00 24.40 345 GLY B CA 1
ATOM 4574 C C . GLY B 1 368 ? -11.998 20.823 -44.924 1.00 24.44 345 GLY B C 1
ATOM 4575 O O . GLY B 1 368 ? -12.384 20.602 -43.767 1.00 24.57 345 GLY B O 1
ATOM 4576 N N . ALA B 1 369 ? -12.266 19.994 -45.934 1.00 24.85 346 ALA B N 1
ATOM 4577 C CA . ALA B 1 369 ? -13.136 18.845 -45.704 1.00 26.16 346 ALA B CA 1
ATOM 4578 C C . ALA B 1 369 ? -12.531 17.861 -44.695 1.00 27.30 346 ALA B C 1
ATOM 4579 O O . ALA B 1 369 ? -13.158 17.608 -43.651 1.00 26.38 346 ALA B O 1
ATOM 4581 N N . PRO B 1 370 ? -11.328 17.318 -44.893 1.00 27.95 347 PRO B N 1
ATOM 4582 C CA . PRO B 1 370 ? -10.784 16.448 -43.841 1.00 29.92 347 PRO B CA 1
ATOM 4583 C C . PRO B 1 370 ? -10.446 17.192 -42.558 1.00 30.84 347 PRO B C 1
ATOM 4584 O O . PRO B 1 370 ? -10.511 16.591 -41.480 1.00 31.36 347 PRO B O 1
ATOM 4588 N N . PHE B 1 371 ? -10.099 18.482 -42.624 1.00 30.92 348 PHE B N 1
ATOM 4589 C CA . PHE B 1 371 ? -9.855 19.234 -41.391 1.00 31.52 348 PHE B CA 1
ATOM 4590 C C . PHE B 1 371 ? -11.100 19.269 -40.501 1.00 31.49 348 PHE B C 1
ATOM 4591 O O . PHE B 1 371 ? -11.046 18.909 -39.317 1.00 32.43 348 PHE B O 1
ATOM 4599 N N . PHE B 1 372 ? -12.232 19.721 -41.051 1.00 30.17 349 PHE B N 1
ATOM 4600 C CA . PHE B 1 372 ? -13.471 19.730 -40.274 1.00 29.80 349 PHE B CA 1
ATOM 4601 C C . PHE B 1 372 ? -13.928 18.321 -39.930 1.00 30.74 349 PHE B C 1
ATOM 4602 O O . PHE B 1 372 ? -14.487 18.085 -38.854 1.00 31.80 349 PHE B O 1
ATOM 4610 N N . LEU B 1 373 ? -13.727 17.383 -40.842 1.00 31.67 350 LEU B N 1
ATOM 4611 C CA . LEU B 1 373 ? -14.022 15.997 -40.538 1.00 34.87 350 LEU B CA 1
ATOM 4612 C C . LEU B 1 373 ? -13.115 15.494 -39.428 1.00 37.55 350 LEU B C 1
ATOM 4613 O O . LEU B 1 373 ? -13.515 14.622 -38.649 1.00 38.08 350 LEU B O 1
ATOM 4618 N N . ALA B 1 374 ? -11.893 16.039 -39.339 1.00 38.75 351 ALA B N 1
ATOM 4619 C CA . ALA B 1 374 ? -10.959 15.612 -38.303 1.00 40.93 351 ALA B CA 1
ATOM 4620 C C . ALA B 1 374 ? -11.381 16.151 -36.953 1.00 40.85 351 ALA B C 1
ATOM 4621 O O . ALA B 1 374 ? -11.499 15.394 -35.985 1.00 43.83 351 ALA B O 1
ATOM 4623 N N . LEU B 1 375 ? -11.631 17.451 -36.861 1.00 39.10 352 LEU B N 1
ATOM 4624 C CA . LEU B 1 375 ? -12.007 17.991 -35.561 1.00 39.14 352 LEU B CA 1
ATOM 4625 C C . LEU B 1 375 ? -13.455 17.684 -35.194 1.00 41.39 352 LEU B C 1
ATOM 4626 O O . LEU B 1 375 ? -13.870 18.019 -34.084 1.00 41.39 352 LEU B O 1
ATOM 4631 N N . LEU B 1 376 ? -14.219 17.073 -36.100 1.00 44.71 353 LEU B N 1
ATOM 4632 C CA . LEU B 1 376 ? -15.411 16.315 -35.709 1.00 48.53 353 LEU B CA 1
ATOM 4633 C C . LEU B 1 376 ? -15.001 15.136 -34.840 1.00 53.14 353 LEU B C 1
ATOM 4634 O O . LEU B 1 376 ? -15.213 15.130 -33.625 1.00 54.76 353 LEU B O 1
ATOM 4639 N N . TRP B 1 377 ? -14.455 14.113 -35.494 1.00 58.44 354 TRP B N 1
ATOM 4640 C CA . TRP B 1 377 ? -13.762 12.972 -34.904 1.00 64.15 354 TRP B CA 1
ATOM 4641 C C . TRP B 1 377 ? -13.013 13.347 -33.628 1.00 62.26 354 TRP B C 1
ATOM 4642 O O . TRP B 1 377 ? -12.968 12.566 -32.675 1.00 63.98 354 TRP B O 1
ATOM 4653 N N . LYS B 1 378 ? -12.435 14.549 -33.586 1.00 59.04 355 LYS B N 1
ATOM 4654 C CA . LYS B 1 378 ? -11.731 14.974 -32.383 1.00 58.56 355 LYS B CA 1
ATOM 4655 C C . LYS B 1 378 ? -12.700 15.190 -31.232 1.00 58.33 355 LYS B C 1
ATOM 4656 O O . LYS B 1 378 ? -12.466 14.711 -30.122 1.00 58.10 355 LYS B O 1
ATOM 4662 N N . ASN B 1 379 ? -13.812 15.872 -31.481 1.00 58.35 356 ASN B N 1
ATOM 4663 C CA . ASN B 1 379 ? -14.642 16.406 -30.409 1.00 58.64 356 ASN B CA 1
ATOM 4664 C C . ASN B 1 379 ? -15.940 15.632 -30.228 1.00 62.14 356 ASN B C 1
ATOM 4665 O O . ASN B 1 379 ? -16.963 16.195 -29.847 1.00 63.95 356 ASN B O 1
ATOM 4670 N N . ARG B 1 380 ? -15.888 14.314 -30.441 1.00 65.12 357 ARG B N 1
ATOM 4671 C CA . ARG B 1 380 ? -17.059 13.468 -30.226 1.00 69.82 357 ARG B CA 1
ATOM 4672 C C . ARG B 1 380 ? -17.514 13.449 -28.768 1.00 71.04 357 ARG B C 1
ATOM 4673 O O . ARG B 1 380 ? -18.689 13.174 -28.496 1.00 75.87 357 ARG B O 1
ATOM 4681 N N . GLY B 1 381 ? -16.614 13.710 -27.821 1.00 68.63 358 GLY B N 1
ATOM 4682 C CA . GLY B 1 381 ? -16.948 13.648 -26.400 1.00 70.01 358 GLY B CA 1
ATOM 4683 C C . GLY B 1 381 ? -17.725 14.830 -25.821 1.00 68.51 358 GLY B C 1
ATOM 4684 O O . GLY B 1 381 ? -17.449 16.006 -26.105 1.00 65.24 358 GLY B O 1
ATOM 4685 N N . MET C 2 1 ? -9.155 57.570 -0.762 1.00 44.04 1 MET C N 1
ATOM 4686 C CA . MET C 2 1 ? -10.157 56.506 -0.739 1.00 41.02 1 MET C CA 1
ATOM 4687 C C . MET C 2 1 ? -10.917 56.412 -2.050 1.00 38.49 1 MET C C 1
ATOM 4688 O O . MET C 2 1 ? -10.915 57.362 -2.852 1.00 37.62 1 MET C O 1
ATOM 4693 N N . LEU C 2 2 ? -11.561 55.259 -2.257 1.00 37.07 2 LEU C N 1
ATOM 4694 C CA . LEU C 2 2 ? -12.493 55.046 -3.354 1.00 37.13 2 LEU C CA 1
ATOM 4695 C C . LEU C 2 2 ? -13.912 55.296 -2.853 1.00 37.11 2 LEU C C 1
ATOM 4696 O O . LEU C 2 2 ? -14.401 54.580 -1.976 1.00 38.37 2 LEU C O 1
ATOM 4701 N N . THR C 2 3 ? -14.576 56.298 -3.420 1.00 37.10 3 THR C N 1
ATOM 4702 C CA . THR C 2 3 ? -15.733 56.902 -2.779 1.00 37.71 3 THR C CA 1
ATOM 4703 C C . THR C 2 3 ? -16.810 57.260 -3.792 1.00 39.40 3 THR C C 1
ATOM 4704 O O . THR C 2 3 ? -16.528 57.909 -4.804 1.00 37.96 3 THR C O 1
ATOM 4708 N N . ALA C 2 4 ? -18.044 56.856 -3.503 1.00 41.75 4 ALA C N 1
ATOM 4709 C CA . ALA C 2 4 ? -19.230 57.414 -4.139 1.00 44.43 4 ALA C CA 1
ATOM 4710 C C . ALA C 2 4 ? -19.924 58.378 -3.163 1.00 48.38 4 ALA C C 1
ATOM 4711 O O . ALA C 2 4 ? -20.182 58.024 -2.006 1.00 50.40 4 ALA C O 1
ATOM 4713 N N . HIS C 2 5 ? -20.192 59.606 -3.611 1.00 48.77 5 HIS C N 1
ATOM 4714 C CA . HIS C 2 5 ? -20.905 60.583 -2.800 1.00 50.68 5 HIS C CA 1
ATOM 4715 C C . HIS C 2 5 ? -22.117 61.042 -3.592 1.00 50.83 5 HIS C C 1
ATOM 4716 O O . HIS C 2 5 ? -21.970 61.651 -4.656 1.00 51.23 5 HIS C O 1
ATOM 4723 N N . HIS C 2 6 ? -23.312 60.728 -3.086 1.00 51.74 6 HIS C N 1
ATOM 4724 C CA . HIS C 2 6 ? -24.562 61.157 -3.714 1.00 54.12 6 HIS C CA 1
ATOM 4725 C C . HIS C 2 6 ? -24.637 60.655 -5.153 1.00 53.46 6 HIS C C 1
ATOM 4726 O O . HIS C 2 6 ? -24.925 61.402 -6.091 1.00 53.60 6 HIS C O 1
ATOM 4733 N N . LEU C 2 7 ? -24.371 59.367 -5.315 1.00 51.71 7 LEU C N 1
ATOM 4734 C CA . LEU C 2 7 ? -24.313 58.757 -6.629 1.00 49.46 7 LEU C CA 1
ATOM 4735 C C . LEU C 2 7 ? -25.708 58.367 -7.122 1.00 48.70 7 LEU C C 1
ATOM 4736 O O . LEU C 2 7 ? -26.534 57.847 -6.367 1.00 48.29 7 LEU C O 1
ATOM 4741 N N . ASP C 2 8 ? -25.975 58.651 -8.390 1.00 48.86 8 ASP C N 1
ATOM 4742 C CA . ASP C 2 8 ? -27.150 58.165 -9.102 1.00 48.83 8 ASP C CA 1
ATOM 4743 C C . ASP C 2 8 ? -26.669 57.476 -10.364 1.00 45.92 8 ASP C C 1
ATOM 4744 O O . ASP C 2 8 ? -25.758 57.971 -11.031 1.00 45.04 8 ASP C O 1
ATOM 4749 N N . VAL C 2 9 ? -27.266 56.338 -10.692 1.00 44.42 9 VAL C N 1
ATOM 4750 C CA . VAL C 2 9 ? -26.963 55.650 -11.938 1.00 41.98 9 VAL C CA 1
ATOM 4751 C C . VAL C 2 9 ? -28.276 55.212 -12.561 1.00 44.39 9 VAL C C 1
ATOM 4752 O O . VAL C 2 9 ? -29.161 54.713 -11.858 1.00 44.56 9 VAL C O 1
ATOM 4756 N N . ALA C 2 10 ? -28.397 55.413 -13.880 1.00 45.19 10 ALA C N 1
ATOM 4757 C CA . ALA C 2 10 ? -29.615 55.147 -14.662 1.00 48.51 10 ALA C CA 1
ATOM 4758 C C . ALA C 2 10 ? -29.290 54.547 -16.036 1.00 48.16 10 ALA C C 1
ATOM 4759 O O . ALA C 2 10 ? -30.147 53.936 -16.686 1.00 50.19 10 ALA C O 1
ATOM 4761 N N . HIS C 2 13 ? -35.176 50.473 -17.924 1.00 112.53 13 HIS C N 1
ATOM 4762 C CA . HIS C 2 13 ? -34.291 51.601 -17.651 1.00 111.76 13 HIS C CA 1
ATOM 4763 C C . HIS C 2 13 ? -34.990 52.743 -16.914 1.00 109.59 13 HIS C C 1
ATOM 4764 O O . HIS C 2 13 ? -35.627 53.615 -17.520 1.00 113.30 13 HIS C O 1
ATOM 4771 N N . GLY C 2 14 ? -34.872 52.708 -15.591 1.00 102.14 14 GLY C N 1
ATOM 4772 C CA . GLY C 2 14 ? -35.079 53.871 -14.752 1.00 99.46 14 GLY C CA 1
ATOM 4773 C C . GLY C 2 14 ? -33.780 54.144 -14.019 1.00 89.87 14 GLY C C 1
ATOM 4774 O O . GLY C 2 14 ? -32.701 54.002 -14.607 1.00 87.94 14 GLY C O 1
ATOM 4775 N N . THR C 2 15 ? -33.852 54.515 -12.737 1.00 83.71 15 THR C N 1
ATOM 4776 C CA . THR C 2 15 ? -32.658 54.571 -11.906 1.00 75.84 15 THR C CA 1
ATOM 4777 C C . THR C 2 15 ? -32.470 53.236 -11.191 1.00 68.29 15 THR C C 1
ATOM 4778 O O . THR C 2 15 ? -33.386 52.746 -10.521 1.00 69.14 15 THR C O 1
ATOM 4782 N N . ILE C 2 16 ? -31.285 52.645 -11.350 1.00 60.90 16 ILE C N 1
ATOM 4783 C CA . ILE C 2 16 ? -30.934 51.458 -10.580 1.00 54.46 16 ILE C CA 1
ATOM 4784 C C . ILE C 2 16 ? -30.191 51.824 -9.281 1.00 49.83 16 ILE C C 1
ATOM 4785 O O . ILE C 2 16 ? -30.324 51.119 -8.276 1.00 46.22 16 ILE C O 1
ATOM 4790 N N . LEU C 2 17 ? -29.464 52.945 -9.251 1.00 49.88 17 LEU C N 1
ATOM 4791 C CA . LEU C 2 17 ? -28.790 53.431 -8.047 1.00 50.50 17 LEU C CA 1
ATOM 4792 C C . LEU C 2 17 ? -29.249 54.848 -7.748 1.00 53.47 17 LEU C C 1
ATOM 4793 O O . LEU C 2 17 ? -29.109 55.740 -8.588 1.00 56.16 17 LEU C O 1
ATOM 4798 N N . ARG C 2 18 ? -29.747 55.060 -6.536 1.00 54.65 18 ARG C N 1
ATOM 4799 C CA . ARG C 2 18 ? -30.411 56.298 -6.149 1.00 57.15 18 ARG C CA 1
ATOM 4800 C C . ARG C 2 18 ? -29.719 56.839 -4.910 1.00 55.22 18 ARG C C 1
ATOM 4801 O O . ARG C 2 18 ? -29.693 56.166 -3.873 1.00 53.57 18 ARG C O 1
ATOM 4809 N N . ASP C 2 19 ? -29.147 58.044 -5.021 1.00 56.15 19 ASP C N 1
ATOM 4810 C CA . ASP C 2 19 ? -28.503 58.716 -3.887 1.00 57.30 19 ASP C CA 1
ATOM 4811 C C . ASP C 2 19 ? -27.693 57.728 -3.062 1.00 52.68 19 ASP C C 1
ATOM 4812 O O . ASP C 2 19 ? -28.042 57.399 -1.920 1.00 52.95 19 ASP C O 1
ATOM 4817 N N . LEU C 2 20 ? -26.632 57.206 -3.645 1.00 47.89 20 LEU C N 1
ATOM 4818 C CA . LEU C 2 20 ? -25.823 56.207 -2.977 1.00 43.38 20 LEU C CA 1
ATOM 4819 C C . LEU C 2 20 ? -24.490 56.823 -2.576 1.00 43.28 20 LEU C C 1
ATOM 4820 O O . LEU C 2 20 ? -23.818 57.449 -3.403 1.00 41.95 20 LEU C O 1
ATOM 4825 N N . SER C 2 21 ? -24.119 56.645 -1.307 1.00 42.79 21 SER C N 1
ATOM 4826 C CA . SER C 2 21 ? -22.875 57.174 -0.759 1.00 42.36 21 SER C CA 1
ATOM 4827 C C . SER C 2 21 ? -22.160 56.062 -0.008 1.00 42.38 21 SER C C 1
ATOM 4828 O O . SER C 2 21 ? -22.648 55.612 1.033 1.00 33.33 21 SER C O 1
ATOM 4831 N N . LEU C 2 22 ? -21.016 55.622 -0.542 1.00 31.17 22 LEU C N 1
ATOM 4832 C CA . LEU C 2 22 ? -20.197 54.587 0.076 1.00 29.41 22 LEU C CA 1
ATOM 4833 C C . LEU C 2 22 ? -18.724 54.847 -0.212 1.00 41.41 22 LEU C C 1
ATOM 4834 O O . LEU C 2 22 ? -18.372 55.316 -1.299 1.00 28.75 22 LEU C O 1
ATOM 4839 N N . SER C 2 23 ? -17.868 54.520 0.760 1.00 40.50 23 SER C N 1
ATOM 4840 C CA . SER C 2 23 ? -16.430 54.727 0.640 1.00 39.52 23 SER C CA 1
ATOM 4841 C C . SER C 2 23 ? -15.680 53.453 1.011 1.00 38.51 23 SER C C 1
ATOM 4842 O O . SER C 2 23 ? -15.981 52.812 2.028 1.00 36.84 23 SER C O 1
ATOM 4845 N N . ILE C 2 24 ? -14.714 53.106 0.163 1.00 33.84 24 ILE C N 1
ATOM 4846 C CA . ILE C 2 24 ? -13.863 51.934 0.289 1.00 29.47 24 ILE C CA 1
ATOM 4847 C C . ILE C 2 24 ? -12.547 52.394 0.895 1.00 31.35 24 ILE C C 1
ATOM 4848 O O . ILE C 2 24 ? -11.831 53.199 0.295 1.00 32.02 24 ILE C O 1
ATOM 4853 N N . GLU C 2 25 ? -12.228 51.911 2.056 1.00 34.34 25 GLU C N 1
ATOM 4854 C CA . GLU C 2 25 ? -11.056 52.450 2.741 1.00 36.92 25 GLU C CA 1
ATOM 4855 C C . GLU C 2 25 ? -9.830 51.584 2.495 1.00 32.57 25 GLU C C 1
ATOM 4856 O O . GLU C 2 25 ? -9.904 50.359 2.686 1.00 29.39 25 GLU C O 1
ATOM 4862 N N . PRO C 2 26 ? -8.692 52.170 2.110 1.00 26.26 26 PRO C N 1
ATOM 4863 C CA . PRO C 2 26 ? -7.447 51.395 1.989 1.00 25.69 26 PRO C CA 1
ATOM 4864 C C . PRO C 2 26 ? -7.101 50.663 3.276 1.00 31.26 26 PRO C C 1
ATOM 4865 O O . PRO C 2 26 ? -7.080 51.252 4.361 1.00 27.81 26 PRO C O 1
ATOM 4869 N N . GLY C 2 27 ? -6.812 49.366 3.139 1.00 28.87 27 GLY C N 1
ATOM 4870 C CA . GLY C 2 27 ? -6.467 48.501 4.247 1.00 29.36 27 GLY C CA 1
ATOM 4871 C C . GLY C 2 27 ? -7.627 47.700 4.809 1.00 29.68 27 GLY C C 1
ATOM 4872 O O . GLY C 2 27 ? -7.397 46.724 5.549 1.00 29.37 27 GLY C O 1
ATOM 4873 N N . ARG C 2 28 ? -8.855 48.102 4.502 1.00 29.97 28 ARG C N 1
ATOM 4874 C CA . ARG C 2 28 ? -10.062 47.517 5.048 1.00 30.39 28 ARG C CA 1
ATOM 4875 C C . ARG C 2 28 ? -10.847 46.890 3.909 1.00 26.60 28 ARG C C 1
ATOM 4876 O O . ARG C 2 28 ? -10.721 47.304 2.755 1.00 26.09 28 ARG C O 1
ATOM 4884 N N . VAL C 2 29 ? -11.647 45.883 4.244 1.00 24.17 29 VAL C N 1
ATOM 4885 C CA . VAL C 2 29 ? -12.440 45.132 3.283 1.00 18.96 29 VAL C CA 1
ATOM 4886 C C . VAL C 2 29 ? -13.906 45.437 3.558 1.00 21.22 29 VAL C C 1
ATOM 4887 O O . VAL C 2 29 ? -14.401 45.187 4.665 1.00 19.97 29 VAL C O 1
ATOM 4891 N N . THR C 2 30 ? -14.592 45.985 2.562 1.00 19.04 30 THR C N 1
ATOM 4892 C CA . THR C 2 30 ? -16.014 46.277 2.658 1.00 27.23 30 THR C CA 1
ATOM 4893 C C . THR C 2 30 ? -16.809 45.250 1.852 1.00 27.51 30 THR C C 1
ATOM 4894 O O . THR C 2 30 ? -16.626 45.141 0.630 1.00 25.64 30 THR C O 1
ATOM 4898 N N . ALA C 2 31 ? -17.713 44.528 2.520 1.00 27.70 31 ALA C N 1
ATOM 4899 C CA . ALA C 2 31 ? -18.579 43.565 1.853 1.00 25.24 31 ALA C CA 1
ATOM 4900 C C . ALA C 2 31 ? -19.921 44.200 1.542 1.00 26.25 31 ALA C C 1
ATOM 4901 O O . ALA C 2 31 ? -20.468 44.957 2.348 1.00 28.19 31 ALA C O 1
ATOM 4903 N N . LEU C 2 32 ? -20.449 43.859 0.374 1.00 25.47 32 LEU C N 1
ATOM 4904 C CA . LEU C 2 32 ? -21.636 44.466 -0.201 1.00 25.27 32 LEU C CA 1
ATOM 4905 C C . LEU C 2 32 ? -22.739 43.421 -0.242 1.00 23.67 32 LEU C C 1
ATOM 4906 O O . LEU C 2 32 ? -22.589 42.388 -0.905 1.00 21.64 32 LEU C O 1
ATOM 4911 N N . LEU C 2 33 ? -23.833 43.682 0.472 1.00 24.06 33 LEU C N 1
ATOM 4912 C CA . LEU C 2 33 ? -24.944 42.749 0.588 1.00 23.09 33 LEU C CA 1
ATOM 4913 C C . LEU C 2 33 ? -26.179 43.371 -0.040 1.00 24.35 33 LEU C C 1
ATOM 4914 O O . LEU C 2 33 ? -26.296 44.596 -0.140 1.00 24.96 33 LEU C O 1
ATOM 4919 N N . GLY C 2 34 ? -27.096 42.503 -0.464 1.00 23.94 34 GLY C N 1
ATOM 4920 C CA . GLY C 2 34 ? -28.302 42.886 -1.162 1.00 19.84 34 GLY C CA 1
ATOM 4921 C C . GLY C 2 34 ? -28.915 41.695 -1.848 1.00 32.20 34 GLY C C 1
ATOM 4922 O O . GLY C 2 34 ? -28.217 40.759 -2.230 1.00 32.71 34 GLY C O 1
ATOM 4923 N N . ARG C 2 35 ? -30.229 41.707 -2.017 1.00 32.90 35 ARG C N 1
ATOM 4924 C CA . ARG C 2 35 ? -30.840 40.605 -2.741 1.00 32.17 35 ARG C CA 1
ATOM 4925 C C . ARG C 2 35 ? -30.597 40.783 -4.229 1.00 29.50 35 ARG C C 1
ATOM 4926 O O . ARG C 2 35 ? -30.100 41.823 -4.665 1.00 29.13 35 ARG C O 1
ATOM 4934 N N . ASN C 2 36 ? -30.906 39.735 -5.015 1.00 28.06 36 ASN C N 1
ATOM 4935 C CA . ASN C 2 36 ? -30.773 39.826 -6.471 1.00 25.70 36 ASN C CA 1
ATOM 4936 C C . ASN C 2 36 ? -31.509 41.059 -6.988 1.00 27.18 36 ASN C C 1
ATOM 4937 O O . ASN C 2 36 ? -32.577 41.437 -6.475 1.00 29.83 36 ASN C O 1
ATOM 4942 N N . GLY C 2 37 ? -30.913 41.701 -7.997 1.00 28.18 37 GLY C N 1
ATOM 4943 C CA . GLY C 2 37 ? -31.456 42.924 -8.558 1.00 28.26 37 GLY C CA 1
ATOM 4944 C C . GLY C 2 37 ? -31.308 44.171 -7.705 1.00 27.55 37 GLY C C 1
ATOM 4945 O O . GLY C 2 37 ? -31.718 45.252 -8.149 1.00 28.60 37 GLY C O 1
ATOM 4946 N N . ALA C 2 38 ? -30.724 44.068 -6.508 1.00 25.30 38 ALA C N 1
ATOM 4947 C CA . ALA C 2 38 ? -30.612 45.237 -5.652 1.00 27.72 38 ALA C CA 1
ATOM 4948 C C . ALA C 2 38 ? -29.722 46.305 -6.254 1.00 30.47 38 ALA C C 1
ATOM 4949 O O . ALA C 2 38 ? -29.750 47.453 -5.791 1.00 33.55 38 ALA C O 1
ATOM 4951 N N . GLY C 2 39 ? -28.933 45.958 -7.269 1.00 28.59 39 GLY C N 1
ATOM 4952 C CA . GLY C 2 39 ? -27.960 46.869 -7.821 1.00 28.49 39 GLY C CA 1
ATOM 4953 C C . GLY C 2 39 ? -26.527 46.659 -7.387 1.00 26.69 39 GLY C C 1
ATOM 4954 O O . GLY C 2 39 ? -25.690 47.526 -7.652 1.00 26.30 39 GLY C O 1
ATOM 4955 N N . LYS C 2 40 ? -26.209 45.546 -6.737 1.00 25.25 40 LYS C N 1
ATOM 4956 C CA . LYS C 2 40 ? -24.831 45.324 -6.318 1.00 24.17 40 LYS C CA 1
ATOM 4957 C C . LYS C 2 40 ? -23.868 45.365 -7.502 1.00 27.84 40 LYS C C 1
ATOM 4958 O O . LYS C 2 40 ? -22.832 46.044 -7.456 1.00 28.70 40 LYS C O 1
ATOM 4964 N N . SER C 2 41 ? -24.176 44.613 -8.564 1.00 30.45 41 SER C N 1
ATOM 4965 C CA . SER C 2 41 ? -23.239 44.500 -9.684 1.00 30.20 41 SER C CA 1
ATOM 4966 C C . SER C 2 41 ? -23.086 45.821 -10.439 1.00 28.43 41 SER C C 1
ATOM 4967 O O . SER C 2 41 ? -22.001 46.115 -10.961 1.00 27.17 41 SER C O 1
ATOM 4970 N N . THR C 2 42 ? -24.148 46.628 -10.505 1.00 28.02 42 THR C N 1
ATOM 4971 C CA . THR C 2 42 ? -24.018 47.969 -11.063 1.00 26.88 42 THR C CA 1
ATOM 4972 C C . THR C 2 42 ? -23.075 48.820 -10.218 1.00 26.37 42 THR C C 1
ATOM 4973 O O . THR C 2 42 ? -22.087 49.364 -10.723 1.00 25.84 42 THR C O 1
ATOM 4977 N N . LEU C 2 43 ? -23.362 48.943 -8.920 1.00 26.81 43 LEU C N 1
ATOM 4978 C CA . LEU C 2 43 ? -22.507 49.741 -8.044 1.00 26.02 43 LEU C CA 1
ATOM 4979 C C . LEU C 2 43 ? -21.051 49.357 -8.219 1.00 24.25 43 LEU C C 1
ATOM 4980 O O . LEU C 2 43 ? -20.172 50.223 -8.288 1.00 25.49 43 LEU C O 1
ATOM 4985 N N . LEU C 2 44 ? -20.777 48.069 -8.378 1.00 22.72 44 LEU C N 1
ATOM 4986 C CA . LE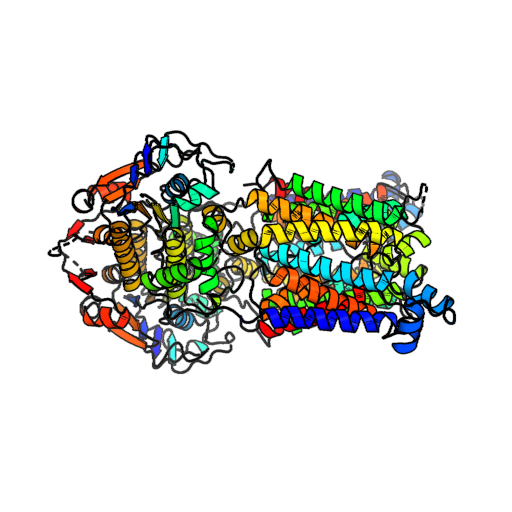U C 2 44 ? -19.391 47.647 -8.527 1.00 21.88 44 LEU C CA 1
ATOM 4987 C C . LEU C 2 44 ? -18.833 48.058 -9.886 1.00 21.38 44 LEU C C 1
ATOM 4988 O O . LEU C 2 44 ? -17.712 48.573 -9.970 1.00 15.94 44 LEU C O 1
ATOM 4993 N N . LYS C 2 45 ? -19.609 47.834 -10.966 1.00 22.05 45 LYS C N 1
ATOM 4994 C CA . LYS C 2 45 ? -19.210 48.311 -12.296 1.00 21.47 45 LYS C CA 1
ATOM 4995 C C . LYS C 2 45 ? -18.926 49.790 -12.254 1.00 20.91 45 LYS C C 1
ATOM 4996 O O . LYS C 2 45 ? -18.031 50.264 -12.950 1.00 17.23 45 LYS C O 1
ATOM 5002 N N . THR C 2 46 ? -19.674 50.527 -11.423 1.00 21.73 46 THR C N 1
ATOM 5003 C CA . THR C 2 46 ? -19.497 51.967 -11.304 1.00 22.78 46 THR C CA 1
ATOM 5004 C C . THR C 2 46 ? -18.158 52.316 -10.672 1.00 22.56 46 THR C C 1
ATOM 5005 O O . THR C 2 46 ? -17.468 53.217 -11.156 1.00 22.62 46 THR C O 1
ATOM 5009 N N . PHE C 2 47 ? -17.780 51.616 -9.587 1.00 22.83 47 PHE C N 1
ATOM 5010 C CA . PHE C 2 47 ? -16.454 51.784 -8.986 1.00 23.08 47 PHE C CA 1
ATOM 5011 C C . PHE C 2 47 ? -15.335 51.311 -9.925 1.00 23.82 47 PHE C C 1
ATOM 5012 O O . PHE C 2 47 ? -14.201 51.787 -9.819 1.00 22.85 47 PHE C O 1
ATOM 5020 N N . ALA C 2 48 ? -15.616 50.369 -10.835 1.00 24.24 48 ALA C N 1
ATOM 5021 C CA . ALA C 2 48 ? -14.607 49.985 -11.818 1.00 24.61 48 ALA C CA 1
ATOM 5022 C C . ALA C 2 48 ? -14.346 51.103 -12.825 1.00 26.90 48 ALA C C 1
ATOM 5023 O O . ALA C 2 48 ? -13.237 51.218 -13.351 1.00 27.49 48 ALA C O 1
ATOM 5025 N N . GLY C 2 49 ? -15.344 51.929 -13.105 1.00 28.83 49 GLY C N 1
ATOM 5026 C CA . GLY C 2 49 ? -15.259 52.871 -14.199 1.00 30.11 49 GLY C CA 1
ATOM 5027 C C . GLY C 2 49 ? -15.767 52.374 -15.534 1.00 31.21 49 GLY C C 1
ATOM 5028 O O . GLY C 2 49 ? -15.466 52.991 -16.561 1.00 33.63 49 GLY C O 1
ATOM 5029 N N . GLU C 2 50 ? -16.522 51.274 -15.562 1.00 30.49 50 GLU C N 1
ATOM 5030 C CA . GLU C 2 50 ? -17.201 50.852 -16.774 1.00 31.25 50 GLU C CA 1
ATOM 5031 C C . GLU C 2 50 ? -18.329 51.792 -17.163 1.00 33.34 50 GLU C C 1
ATOM 5032 O O . GLU C 2 50 ? -18.829 51.689 -18.290 1.00 33.43 50 GLU C O 1
ATOM 5038 N N . LEU C 2 51 ? -18.769 52.679 -16.271 1.00 34.37 51 LEU C N 1
ATOM 5039 C CA . LEU C 2 51 ? -19.922 53.513 -16.578 1.00 37.25 51 LEU C CA 1
ATOM 5040 C C . LEU C 2 51 ? -19.576 54.996 -16.644 1.00 42.92 51 LEU C C 1
ATOM 5041 O O . LEU C 2 51 ? -20.464 55.844 -16.525 1.00 44.58 51 LEU C O 1
ATOM 5046 N N . THR C 2 52 ? -18.309 55.347 -16.844 1.00 46.39 52 THR C N 1
ATOM 5047 C CA . THR C 2 52 ? -17.940 56.745 -16.714 1.00 51.36 52 THR C CA 1
ATOM 5048 C C . THR C 2 52 ? -16.602 56.968 -17.430 1.00 54.96 52 THR C C 1
ATOM 5049 O O . THR C 2 52 ? -15.562 56.493 -16.973 1.00 54.64 52 THR C O 1
ATOM 5053 N N . GLY C 2 53 ? -16.650 57.665 -18.555 1.00 61.91 53 GLY C N 1
ATOM 5054 C CA . GLY C 2 53 ? -15.529 57.846 -19.459 1.00 66.25 53 GLY C CA 1
ATOM 5055 C C . GLY C 2 53 ? -15.982 57.594 -20.874 1.00 70.28 53 GLY C C 1
ATOM 5056 O O . GLY C 2 53 ? -17.184 57.530 -21.148 1.00 72.21 53 GLY C O 1
ATOM 5057 N N . SER C 2 54 ? -15.046 57.403 -21.792 1.00 72.80 54 SER C N 1
ATOM 5058 C CA . SER C 2 54 ? -15.405 57.092 -23.169 1.00 76.93 54 SER C CA 1
ATOM 5059 C C . SER C 2 54 ? -15.922 55.650 -23.336 1.00 71.83 54 SER C C 1
ATOM 5060 O O . SER C 2 54 ? -15.450 54.903 -24.199 1.00 71.47 54 SER C O 1
ATOM 5063 N N . VAL C 2 55 ? -16.882 55.253 -22.495 1.00 66.94 55 VAL C N 1
ATOM 5064 C CA . VAL C 2 55 ? -17.682 54.038 -22.641 1.00 62.71 55 VAL C CA 1
ATOM 5065 C C . VAL C 2 55 ? -19.017 54.325 -21.950 1.00 58.79 55 VAL C C 1
ATOM 5066 O O . VAL C 2 55 ? -19.095 55.117 -21.012 1.00 57.30 55 VAL C O 1
ATOM 5070 N N . ALA C 2 56 ? -20.087 53.708 -22.441 1.00 56.42 56 ALA C N 1
ATOM 5071 C CA . ALA C 2 56 ? -21.327 53.704 -21.680 1.00 55.35 56 ALA C CA 1
ATOM 5072 C C . ALA C 2 56 ? -21.638 52.274 -21.256 1.00 51.18 56 ALA C C 1
ATOM 5073 O O . ALA C 2 56 ? -22.470 51.600 -21.860 1.00 50.27 56 ALA C O 1
ATOM 5075 N N . GLY C 2 59 ? -26.000 54.023 -23.575 1.00 62.20 59 GLY C N 1
ATOM 5076 C CA . GLY C 2 59 ? -26.578 55.211 -22.968 1.00 64.17 59 GLY C CA 1
ATOM 5077 C C . GLY C 2 59 ? -27.162 54.980 -21.577 1.00 63.57 59 GLY C C 1
ATOM 5078 O O . GLY C 2 59 ? -28.280 54.469 -21.432 1.00 63.73 59 GLY C O 1
ATOM 5079 N N . VAL C 2 60 ? -26.384 55.335 -20.554 1.00 63.20 60 VAL C N 1
ATOM 5080 C CA . VAL C 2 60 ? -26.809 55.322 -19.155 1.00 63.50 60 VAL C CA 1
ATOM 5081 C C . VAL C 2 60 ? -26.175 56.528 -18.480 1.00 62.71 60 VAL C C 1
ATOM 5082 O O . VAL C 2 60 ? -24.994 56.825 -18.682 1.00 62.85 60 VAL C O 1
ATOM 5086 N N . ARG C 2 61 ? -26.954 57.227 -17.682 1.00 62.86 61 ARG C N 1
ATOM 5087 C CA . ARG C 2 61 ? -26.561 58.542 -17.206 1.00 63.45 61 ARG C CA 1
ATOM 5088 C C . ARG C 2 61 ? -26.249 58.465 -15.713 1.00 59.41 61 ARG C C 1
ATOM 5089 O O . ARG C 2 61 ? -26.910 57.737 -14.963 1.00 57.44 61 ARG C O 1
ATOM 5097 N N . VAL C 2 62 ? -25.207 59.180 -15.298 1.00 55.83 62 VAL C N 1
ATOM 5098 C CA . VAL C 2 62 ? -24.656 59.065 -13.955 1.00 53.08 62 VAL C CA 1
ATOM 5099 C C . VAL C 2 62 ? -24.472 60.462 -13.380 1.00 55.92 62 VAL C C 1
ATOM 5100 O O . VAL C 2 62 ? -24.096 61.394 -14.098 1.00 54.92 62 VAL C O 1
ATOM 5104 N N . THR C 2 63 ? -24.768 60.618 -12.091 1.00 57.58 63 THR C N 1
ATOM 5105 C CA . THR C 2 63 ? -24.710 61.920 -11.452 1.00 42.22 63 THR C CA 1
ATOM 5106 C C . THR C 2 63 ? -24.083 61.779 -10.071 1.00 57.28 63 THR C C 1
ATOM 5107 O O . THR C 2 63 ? -24.143 60.721 -9.444 1.00 54.67 63 THR C O 1
ATOM 5111 N N . GLY C 2 64 ? -23.479 62.869 -9.608 1.00 60.69 64 GLY C N 1
ATOM 5112 C CA . GLY C 2 64 ? -22.777 62.891 -8.343 1.00 61.94 64 GLY C CA 1
ATOM 5113 C C . GLY C 2 64 ? -21.313 62.505 -8.484 1.00 61.74 64 GLY C C 1
ATOM 5114 O O . GLY C 2 64 ? -20.828 62.097 -9.542 1.00 60.87 64 GLY C O 1
ATOM 5115 N N . ASP C 2 65 ? -20.595 62.625 -7.372 1.00 67.29 65 ASP C N 1
ATOM 5116 C CA . ASP C 2 65 ? -19.155 62.434 -7.375 1.00 70.73 65 ASP C CA 1
ATOM 5117 C C . ASP C 2 65 ? -18.785 60.977 -7.113 1.00 65.74 65 ASP C C 1
ATOM 5118 O O . ASP C 2 65 ? -19.343 60.333 -6.219 1.00 66.68 65 ASP C O 1
ATOM 5123 N N . VAL C 2 66 ? -17.842 60.463 -7.902 1.00 57.03 66 VAL C N 1
ATOM 5124 C CA . VAL C 2 66 ? -17.158 59.216 -7.590 1.00 50.29 66 VAL C CA 1
ATOM 5125 C C . VAL C 2 66 ? -15.658 59.453 -7.762 1.00 47.16 66 VAL C C 1
ATOM 5126 O O . VAL C 2 66 ? -15.220 60.040 -8.757 1.00 47.28 66 VAL C O 1
ATOM 5130 N N . THR C 2 67 ? -14.877 59.022 -6.776 1.00 43.51 67 THR C N 1
ATOM 5131 C CA . THR C 2 67 ? -13.537 59.532 -6.545 1.00 39.83 67 THR C CA 1
ATOM 5132 C C . THR C 2 67 ? -12.598 58.397 -6.215 1.00 36.60 67 THR C C 1
ATOM 5133 O O . THR C 2 67 ? -12.919 57.569 -5.363 1.00 36.02 67 THR C O 1
ATOM 5137 N N . LEU C 2 68 ? -11.429 58.374 -6.854 1.00 36.15 68 LEU C N 1
ATOM 5138 C CA . LEU C 2 68 ? -10.386 57.394 -6.549 1.00 34.31 68 LEU C CA 1
ATOM 5139 C C . LEU C 2 68 ? -9.151 58.153 -6.075 1.00 35.66 68 LEU C C 1
ATOM 5140 O O . LEU C 2 68 ? -8.502 58.842 -6.870 1.00 31.36 68 LEU C O 1
ATOM 5145 N N . ASN C 2 69 ? -8.832 58.020 -4.779 1.00 36.92 69 ASN C N 1
ATOM 5146 C CA . ASN C 2 69 ? -7.715 58.727 -4.127 1.00 38.78 69 ASN C CA 1
ATOM 5147 C C . ASN C 2 69 ? -7.783 60.241 -4.333 1.00 43.20 69 ASN C C 1
ATOM 5148 O O . ASN C 2 69 ? -6.765 60.936 -4.237 1.00 46.79 69 ASN C O 1
ATOM 5153 N N . GLY C 2 70 ? -8.948 60.796 -4.626 1.00 44.55 70 GLY C N 1
ATOM 5154 C CA . GLY C 2 70 ? -9.001 62.239 -4.720 1.00 48.09 70 GLY C CA 1
ATOM 5155 C C . GLY C 2 70 ? -9.465 62.821 -6.032 1.00 52.61 70 GLY C C 1
ATOM 5156 O O . GLY C 2 70 ? -9.896 63.980 -6.053 1.00 58.62 70 GLY C O 1
ATOM 5157 N N . GLU C 2 71 ? -9.402 62.071 -7.136 1.00 49.67 71 GLU C N 1
ATOM 5158 C CA . GLU C 2 71 ? -9.843 62.645 -8.403 1.00 50.51 71 GLU C CA 1
ATOM 5159 C C . GLU C 2 71 ? -11.093 61.957 -8.910 1.00 47.26 71 GLU C C 1
ATOM 5160 O O . GLU C 2 71 ? -11.363 60.799 -8.568 1.00 45.26 71 GLU C O 1
ATOM 5166 N N . PRO C 2 72 ? -11.903 62.659 -9.707 1.00 47.33 72 PRO C N 1
ATOM 5167 C CA . PRO C 2 72 ? -13.084 62.013 -10.291 1.00 46.19 72 PRO C CA 1
ATOM 5168 C C . PRO C 2 72 ? -12.655 60.876 -11.203 1.00 44.10 72 PRO C C 1
ATOM 5169 O O . PRO C 2 72 ? -11.698 61.007 -11.972 1.00 46.34 72 PRO C O 1
ATOM 5173 N N . LEU C 2 73 ? -13.351 59.742 -11.079 1.00 40.94 73 LEU C N 1
ATOM 5174 C CA . LEU C 2 73 ? -13.013 58.574 -11.889 1.00 39.44 73 LEU C CA 1
ATOM 5175 C C . LEU C 2 73 ? -12.997 58.912 -13.366 1.00 41.83 73 LEU C C 1
ATOM 5176 O O . LEU C 2 73 ? -12.184 58.363 -14.122 1.00 39.39 73 LEU C O 1
ATOM 5181 N N . ALA C 2 74 ? -13.886 59.827 -13.789 1.00 46.06 74 ALA C N 1
ATOM 5182 C CA . ALA C 2 74 ? -14.092 60.062 -15.212 1.00 49.22 74 ALA C CA 1
ATOM 5183 C C . ALA C 2 74 ? -12.862 60.664 -15.869 1.00 50.66 74 ALA C C 1
ATOM 5184 O O . ALA C 2 74 ? -12.703 60.539 -17.096 1.00 50.90 74 ALA C O 1
ATOM 5186 N N . ARG C 2 75 ? -11.971 61.277 -15.074 1.00 50.85 75 ARG C N 1
ATOM 5187 C CA . ARG C 2 75 ? -10.735 61.861 -15.574 1.00 53.03 75 ARG C CA 1
ATOM 5188 C C . ARG C 2 75 ? -9.582 60.875 -15.595 1.00 48.55 75 ARG C C 1
ATOM 5189 O O . ARG C 2 75 ? -8.462 61.266 -15.939 1.00 48.25 75 ARG C O 1
ATOM 5197 N N . ILE C 2 76 ? -9.820 59.616 -15.233 1.00 46.61 76 ILE C N 1
ATOM 5198 C CA . ILE C 2 76 ? -8.770 58.604 -15.141 1.00 45.79 76 ILE C CA 1
ATOM 5199 C C . ILE C 2 76 ? -8.867 57.691 -16.365 1.00 45.83 76 ILE C C 1
ATOM 5200 O O . ILE C 2 76 ? -9.799 56.882 -16.482 1.00 44.42 76 ILE C O 1
ATOM 5205 N N . ASP C 2 77 ? -7.901 57.847 -17.281 1.00 48.90 77 ASP C N 1
ATOM 5206 C CA . ASP C 2 77 ? -7.706 56.925 -18.399 1.00 50.21 77 ASP C CA 1
ATOM 5207 C C . ASP C 2 77 ? -7.793 55.471 -17.962 1.00 46.12 77 ASP C C 1
ATOM 5208 O O . ASP C 2 77 ? -7.238 55.088 -16.926 1.00 44.24 77 ASP C O 1
ATOM 5213 N N . ALA C 2 78 ? -8.457 54.642 -18.809 1.00 44.24 78 ALA C N 1
ATOM 5214 C CA . ALA C 2 78 ? -8.511 53.192 -18.624 1.00 39.17 78 ALA C CA 1
ATOM 5215 C C . ALA C 2 78 ? -7.128 52.568 -18.445 1.00 37.43 78 ALA C C 1
ATOM 5216 O O . ALA C 2 78 ? -7.023 51.564 -17.737 1.00 35.61 78 ALA C O 1
ATOM 5218 N N . PRO C 2 79 ? -6.044 53.102 -19.074 1.00 37.78 79 PRO C N 1
ATOM 5219 C CA . PRO C 2 79 ? -4.698 52.572 -18.817 1.00 38.56 79 PRO C CA 1
ATOM 5220 C C . PRO C 2 79 ? -4.189 52.856 -17.414 1.00 37.48 79 PRO C C 1
ATOM 5221 O O . PRO C 2 79 ? -3.669 51.970 -16.731 1.00 35.99 79 PRO C O 1
ATOM 5225 N N . ARG C 2 80 ? -4.311 54.126 -17.013 1.00 37.70 80 ARG C N 1
ATOM 5226 C CA . ARG C 2 80 ? -3.926 54.518 -15.659 1.00 36.37 80 ARG C CA 1
ATOM 5227 C C . ARG C 2 80 ? -4.810 53.829 -14.639 1.00 35.63 80 ARG C C 1
ATOM 5228 O O . ARG C 2 80 ? -4.313 53.177 -13.711 1.00 35.24 80 ARG C O 1
ATOM 5236 N N . LEU C 2 81 ? -6.129 53.933 -14.822 1.00 33.56 81 LEU C N 1
ATOM 5237 C CA . LEU C 2 81 ? -7.081 53.216 -13.984 1.00 30.49 81 LEU C CA 1
ATOM 5238 C C . LEU C 2 81 ? -6.730 51.726 -13.833 1.00 21.34 81 LEU C C 1
ATOM 5239 O O . LEU C 2 81 ? -6.878 51.162 -12.747 1.00 28.92 81 LEU C O 1
ATOM 5244 N N . ALA C 2 82 ? -6.214 51.085 -14.884 1.00 21.04 82 ALA C N 1
ATOM 5245 C CA . ALA C 2 82 ? -5.815 49.678 -14.768 1.00 28.91 82 ALA C CA 1
ATOM 5246 C C . ALA C 2 82 ? -4.678 49.440 -13.770 1.00 28.69 82 ALA C C 1
ATOM 5247 O O . ALA C 2 82 ? -4.364 48.276 -13.468 1.00 18.92 82 ALA C O 1
ATOM 5249 N N . CYS C 2 83 ? -4.046 50.499 -13.270 1.00 29.30 83 CYS C N 1
ATOM 5250 C CA . CYS C 2 83 ? -2.958 50.379 -12.320 1.00 30.37 83 CYS C CA 1
ATOM 5251 C C . CYS C 2 83 ? -3.355 50.738 -10.903 1.00 33.60 83 CYS C C 1
ATOM 5252 O O . CYS C 2 83 ? -2.589 50.457 -9.981 1.00 40.16 83 CYS C O 1
ATOM 5255 N N . LEU C 2 84 ? -4.506 51.357 -10.704 1.00 30.27 84 LEU C N 1
ATOM 5256 C CA . LEU C 2 84 ? -4.983 51.659 -9.367 1.00 30.54 84 LEU C CA 1
ATOM 5257 C C . LEU C 2 84 ? -6.109 50.748 -8.900 1.00 27.32 84 LEU C C 1
ATOM 5258 O O . LEU C 2 84 ? -6.400 50.732 -7.695 1.00 28.35 84 LEU C O 1
ATOM 5263 N N . ARG C 2 85 ? -6.751 50.001 -9.802 1.00 22.61 85 ARG C N 1
ATOM 5264 C CA . ARG C 2 85 ? -7.804 49.078 -9.394 1.00 21.70 85 ARG C CA 1
ATOM 5265 C C . ARG C 2 85 ? -7.761 47.843 -10.277 1.00 20.26 85 ARG C C 1
ATOM 5266 O O . ARG C 2 85 ? -7.279 47.909 -11.405 1.00 20.35 85 ARG C O 1
ATOM 5274 N N . ALA C 2 86 ? -8.258 46.714 -9.753 1.00 18.73 86 ALA C N 1
ATOM 5275 C CA . ALA C 2 86 ? -8.434 45.500 -10.544 1.00 18.18 86 ALA C CA 1
ATOM 5276 C C . ALA C 2 86 ? -9.763 44.852 -10.186 1.00 20.20 86 ALA C C 1
ATOM 5277 O O . ALA C 2 86 ? -10.298 45.059 -9.089 1.00 19.96 86 ALA C O 1
ATOM 5279 N N . VAL C 2 87 ? -10.312 44.078 -11.114 1.00 20.89 87 VAL C N 1
ATOM 5280 C CA . VAL C 2 87 ? -11.633 43.488 -10.921 1.00 22.68 87 VAL C CA 1
ATOM 5281 C C . VAL C 2 87 ? -11.521 41.984 -11.114 1.00 24.84 87 VAL C C 1
ATOM 5282 O O . VAL C 2 87 ? -11.058 41.520 -12.165 1.00 26.18 87 VAL C O 1
ATOM 5286 N N . LEU C 2 88 ? -11.943 41.232 -10.094 1.00 27.93 88 LEU C N 1
ATOM 5287 C CA . LEU C 2 88 ? -11.939 39.782 -10.136 1.00 31.47 88 LEU C CA 1
ATOM 5288 C C . LEU C 2 88 ? -13.341 39.310 -10.469 1.00 37.35 88 LEU C C 1
ATOM 5289 O O . LEU C 2 88 ? -14.225 39.353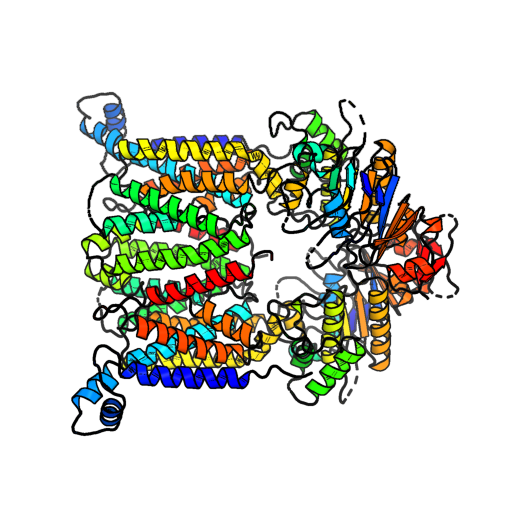 -9.598 1.00 38.62 88 LEU C O 1
ATOM 5294 N N . PRO C 2 89 ? -13.606 38.894 -11.692 1.00 41.60 89 PRO C N 1
ATOM 5295 C CA . PRO C 2 89 ? -14.999 38.639 -12.081 1.00 46.70 89 PRO C CA 1
ATOM 5296 C C . PRO C 2 89 ? -15.415 37.230 -11.721 1.00 53.35 89 PRO C C 1
ATOM 5297 O O . PRO C 2 89 ? -15.336 36.844 -10.548 1.00 55.12 89 PRO C O 1
ATOM 5301 N N . GLN C 2 90 ? -15.839 36.436 -12.707 1.00 59.36 90 GLN C N 1
ATOM 5302 C CA . GLN C 2 90 ? -16.490 35.182 -12.359 1.00 66.75 90 GLN C CA 1
ATOM 5303 C C . GLN C 2 90 ? -16.333 34.078 -13.403 1.00 69.14 90 GLN C C 1
ATOM 5304 O O . GLN C 2 90 ? -15.517 33.164 -13.222 1.00 70.92 90 GLN C O 1
ATOM 5310 N N . ALA C 2 91 ? -17.099 34.155 -14.495 1.00 75.03 91 ALA C N 1
ATOM 5311 C CA . ALA C 2 91 ? -17.327 33.007 -15.376 1.00 82.20 91 ALA C CA 1
ATOM 5312 C C . ALA C 2 91 ? -16.112 32.727 -16.275 1.00 81.23 91 ALA C C 1
ATOM 5313 O O . ALA C 2 91 ? -16.180 32.733 -17.507 1.00 84.71 91 ALA C O 1
ATOM 5315 N N . ALA C 2 92 ? -14.987 32.394 -15.616 1.00 76.08 92 ALA C N 1
ATOM 5316 C CA . ALA C 2 92 ? -13.651 32.492 -16.203 1.00 75.89 92 ALA C CA 1
ATOM 5317 C C . ALA C 2 92 ? -13.335 31.465 -17.285 1.00 80.04 92 ALA C C 1
ATOM 5318 O O . ALA C 2 92 ? -12.179 31.451 -17.724 1.00 82.15 92 ALA C O 1
ATOM 5320 N N . GLN C 2 93 ? -14.287 30.617 -17.732 1.00 79.94 93 GLN C N 1
ATOM 5321 C CA . GLN C 2 93 ? -13.935 29.580 -18.711 1.00 79.13 93 GLN C CA 1
ATOM 5322 C C . GLN C 2 93 ? -13.429 30.243 -19.985 1.00 72.61 93 GLN C C 1
ATOM 5323 O O . GLN C 2 93 ? -14.196 30.938 -20.678 1.00 72.95 93 GLN C O 1
ATOM 5329 N N . PRO C 2 94 ? -12.138 30.122 -20.294 1.00 65.97 94 PRO C N 1
ATOM 5330 C CA . PRO C 2 94 ? -11.556 30.991 -21.327 1.00 60.81 94 PRO C CA 1
ATOM 5331 C C . PRO C 2 94 ? -11.932 30.530 -22.727 1.00 57.65 94 PRO C C 1
ATOM 5332 O O . PRO C 2 94 ? -12.290 29.368 -22.960 1.00 59.10 94 PRO C O 1
ATOM 5336 N N . ALA C 2 95 ? -11.869 31.473 -23.669 1.00 52.50 95 ALA C N 1
ATOM 5337 C CA . ALA C 2 95 ? -12.334 31.175 -25.024 1.00 49.17 95 ALA C CA 1
ATOM 5338 C C . ALA C 2 95 ? -11.359 30.275 -25.773 1.00 42.52 95 ALA C C 1
ATOM 5339 O O . ALA C 2 95 ? -11.779 29.493 -26.624 1.00 45.30 95 ALA C O 1
ATOM 5341 N N . PHE C 2 96 ? -10.075 30.364 -25.457 1.00 35.99 96 PHE C N 1
ATOM 5342 C CA . PHE C 2 96 ? -8.996 29.553 -25.995 1.00 31.67 96 PHE C CA 1
ATOM 5343 C C . PHE C 2 96 ? -8.183 28.931 -24.862 1.00 31.22 96 PHE C C 1
ATOM 5344 O O . PHE C 2 96 ? -8.186 29.428 -23.731 1.00 31.78 96 PHE C O 1
ATOM 5352 N N . PRO C 2 97 ? -7.511 27.881 -25.115 1.00 30.59 97 PRO C N 1
ATOM 5353 C CA . PRO C 2 97 ? -6.793 27.170 -24.043 1.00 23.22 97 PRO C CA 1
ATOM 5354 C C . PRO C 2 97 ? -5.432 27.776 -23.732 1.00 29.05 97 PRO C C 1
ATOM 5355 O O . PRO C 2 97 ? -4.374 27.223 -24.070 1.00 29.67 97 PRO C O 1
ATOM 5359 N N . PHE C 2 98 ? -5.458 28.938 -23.081 1.00 30.06 98 PHE C N 1
ATOM 5360 C CA . PHE C 2 98 ? -4.247 29.552 -22.547 1.00 32.41 98 PHE C CA 1
ATOM 5361 C C . PHE C 2 98 ? -3.630 28.640 -21.499 1.00 31.84 98 PHE C C 1
ATOM 5362 O O . PHE C 2 98 ? -4.258 27.694 -21.021 1.00 33.79 98 PHE C O 1
ATOM 5370 N N . SER C 2 99 ? -2.397 28.938 -21.111 1.00 31.18 99 SER C N 1
ATOM 5371 C CA . SER C 2 99 ? -1.857 28.272 -19.932 1.00 32.52 99 SER C CA 1
ATOM 5372 C C . SER C 2 99 ? -2.122 29.118 -18.693 1.00 32.37 99 SER C C 1
ATOM 5373 O O . SER C 2 99 ? -2.525 30.283 -18.783 1.00 31.54 99 SER C O 1
ATOM 5376 N N . VAL C 2 100 ? -1.919 28.512 -17.516 1.00 32.36 100 VAL C N 1
ATOM 5377 C CA . VAL C 2 100 ? -1.991 29.290 -16.280 1.00 31.40 100 VAL C CA 1
ATOM 5378 C C . VAL C 2 100 ? -0.972 30.416 -16.319 1.00 32.41 100 VAL C C 1
ATOM 5379 O O . VAL C 2 100 ? -1.274 31.568 -15.982 1.00 32.24 100 VAL C O 1
ATOM 5383 N N . ASP C 2 101 ? 0.248 30.093 -16.752 1.00 33.90 101 ASP C N 1
ATOM 5384 C CA . ASP C 2 101 ? 1.329 31.065 -16.787 1.00 35.73 101 ASP C CA 1
ATOM 5385 C C . ASP C 2 101 ? 0.937 32.275 -17.605 1.00 31.90 101 ASP C C 1
ATOM 5386 O O . ASP C 2 101 ? 1.335 33.402 -17.291 1.00 31.30 101 ASP C O 1
ATOM 5391 N N . GLU C 2 102 ? 0.156 32.059 -18.651 1.00 30.00 102 GLU C N 1
ATOM 5392 C CA . GLU C 2 102 ? -0.228 33.135 -19.542 1.00 28.15 102 GLU C CA 1
ATOM 5393 C C . GLU C 2 102 ? -1.334 33.976 -18.942 1.00 25.53 102 GLU C C 1
ATOM 5394 O O . GLU C 2 102 ? -1.326 35.206 -19.087 1.00 25.17 102 GLU C O 1
ATOM 5400 N N . ILE C 2 103 ? -2.287 33.326 -18.267 1.00 23.53 103 ILE C N 1
ATOM 5401 C CA . ILE C 2 103 ? -3.379 34.070 -17.656 1.00 20.91 103 ILE C CA 1
ATOM 5402 C C . ILE C 2 103 ? -2.829 35.028 -16.630 1.00 22.02 103 ILE C C 1
ATOM 5403 O O . ILE C 2 103 ? -3.190 36.207 -16.615 1.00 25.39 103 ILE C O 1
ATOM 5408 N N . VAL C 2 104 ? -1.945 34.537 -15.755 1.00 21.54 104 VAL C N 1
ATOM 5409 C CA . VAL C 2 104 ? -1.456 35.396 -14.684 1.00 22.24 104 VAL C CA 1
ATOM 5410 C C . VAL C 2 104 ? -0.618 36.510 -15.258 1.00 21.71 104 VAL C C 1
ATOM 5411 O O . VAL C 2 104 ? -0.685 37.662 -14.802 1.00 22.33 104 VAL C O 1
ATOM 5415 N N . LEU C 2 105 ? 0.178 36.189 -16.272 1.00 20.34 105 LEU C N 1
ATOM 5416 C CA . LEU C 2 105 ? 1.054 37.203 -16.823 1.00 21.86 105 LEU C CA 1
ATOM 5417 C C . LEU C 2 105 ? 0.245 38.336 -17.411 1.00 21.60 105 LEU C C 1
ATOM 5418 O O . LEU C 2 105 ? 0.681 39.499 -17.372 1.00 18.26 105 LEU C O 1
ATOM 5423 N N . LEU C 2 106 ? -0.959 38.011 -17.907 1.00 19.82 106 LEU C N 1
ATOM 5424 C CA . LEU C 2 106 ? -1.836 39.014 -18.492 1.00 19.34 106 LEU C CA 1
ATOM 5425 C C . LEU C 2 106 ? -2.227 40.066 -17.483 1.00 18.96 106 LEU C C 1
ATOM 5426 O O . LEU C 2 106 ? -2.550 41.188 -17.886 1.00 20.00 106 LEU C O 1
ATOM 5431 N N . GLY C 2 107 ? -2.165 39.742 -16.188 1.00 17.09 107 GLY C N 1
ATOM 5432 C CA . GLY C 2 107 ? -2.361 40.745 -15.166 1.00 18.02 107 GLY C CA 1
ATOM 5433 C C . GLY C 2 107 ? -1.272 41.804 -15.122 1.00 20.92 107 GLY C C 1
ATOM 5434 O O . GLY C 2 107 ? -1.496 42.895 -14.580 1.00 21.06 107 GLY C O 1
ATOM 5435 N N . ARG C 2 108 ? -0.093 41.506 -15.661 1.00 22.35 108 ARG C N 1
ATOM 5436 C CA . ARG C 2 108 ? 0.974 42.492 -15.735 1.00 25.25 108 ARG C CA 1
ATOM 5437 C C . ARG C 2 108 ? 0.865 43.344 -16.994 1.00 25.97 108 ARG C C 1
ATOM 5438 O O . ARG C 2 108 ? 1.733 44.187 -17.246 1.00 28.42 108 ARG C O 1
ATOM 5446 N N . TYR C 2 109 ? -0.192 43.146 -17.789 1.00 25.81 109 TYR C N 1
ATOM 5447 C CA . TYR C 2 109 ? -0.390 43.914 -19.022 1.00 25.27 109 TYR C CA 1
ATOM 5448 C C . TYR C 2 109 ? -0.414 45.434 -18.806 1.00 26.17 109 TYR C C 1
ATOM 5449 O O . TYR C 2 109 ? 0.238 46.154 -19.585 1.00 28.67 109 TYR C O 1
ATOM 5458 N N . PRO C 2 110 ? -1.128 45.991 -17.815 1.00 24.50 110 PRO C N 1
ATOM 5459 C CA . PRO C 2 110 ? -1.136 47.456 -17.654 1.00 25.46 110 PRO C CA 1
ATOM 5460 C C . PRO C 2 110 ? 0.197 48.025 -17.247 1.00 30.85 110 PRO C C 1
ATOM 5461 O O . PRO C 2 110 ? 0.368 49.244 -17.301 1.00 33.67 110 PRO C O 1
ATOM 5465 N N . HIS C 2 111 ? 1.134 47.200 -16.794 1.00 34.21 111 HIS C N 1
ATOM 5466 C CA . HIS C 2 111 ? 2.443 47.658 -16.360 1.00 38.65 111 HIS C CA 1
ATOM 5467 C C . HIS C 2 111 ? 3.515 47.469 -17.427 1.00 44.98 111 HIS C C 1
ATOM 5468 O O . HIS C 2 111 ? 4.421 48.309 -17.542 1.00 43.99 111 HIS C O 1
ATOM 5475 N N . ALA C 2 112 ? 3.426 46.374 -18.194 1.00 52.32 112 ALA C N 1
ATOM 5476 C CA . ALA C 2 112 ? 4.365 46.057 -19.261 1.00 62.88 112 ALA C CA 1
ATOM 5477 C C . ALA C 2 112 ? 4.612 47.274 -20.142 1.00 71.61 112 ALA C C 1
ATOM 5478 O O . ALA C 2 112 ? 3.672 47.852 -20.697 1.00 72.01 112 ALA C O 1
ATOM 5480 N N . ARG C 2 113 ? 5.888 47.661 -20.252 1.00 81.21 113 ARG C N 1
ATOM 5481 C CA . ARG C 2 113 ? 6.247 49.021 -20.654 1.00 93.71 113 ARG C CA 1
ATOM 5482 C C . ARG C 2 113 ? 6.233 49.186 -22.174 1.00 95.01 113 ARG C C 1
ATOM 5483 O O . ARG C 2 113 ? 5.472 50.003 -22.708 1.00 101.99 113 ARG C O 1
ATOM 5491 N N . ARG C 2 114 ? 7.068 48.418 -22.885 1.00 147.50 114 ARG C N 1
ATOM 5492 C CA . ARG C 2 114 ? 7.111 48.493 -24.346 1.00 143.94 114 ARG C CA 1
ATOM 5493 C C . ARG C 2 114 ? 5.708 48.405 -24.946 1.00 148.73 114 ARG C C 1
ATOM 5494 O O . ARG C 2 114 ? 5.264 49.311 -25.659 1.00 153.18 114 ARG C O 1
ATOM 5502 N N . SER C 2 115 ? 5.004 47.304 -24.662 1.00 149.32 115 SER C N 1
ATOM 5503 C CA . SER C 2 115 ? 3.566 47.141 -24.886 1.00 153.57 115 SER C CA 1
ATOM 5504 C C . SER C 2 115 ? 3.107 45.840 -24.238 1.00 153.35 115 SER C C 1
ATOM 5505 O O . SER C 2 115 ? 2.065 45.790 -23.569 1.00 153.95 115 SER C O 1
ATOM 5508 N N . GLY C 2 116 ? 3.896 44.784 -24.461 1.00 152.81 116 GLY C N 1
ATOM 5509 C CA . GLY C 2 116 ? 3.780 43.498 -23.800 1.00 155.05 116 GLY C CA 1
ATOM 5510 C C . GLY C 2 116 ? 5.173 42.982 -23.515 1.00 151.39 116 GLY C C 1
ATOM 5511 O O . GLY C 2 116 ? 5.623 42.002 -24.116 1.00 154.45 116 GLY C O 1
ATOM 5512 N N . ALA C 2 117 ? 5.860 43.664 -22.592 1.00 145.96 117 ALA C N 1
ATOM 5513 C CA . ALA C 2 117 ? 7.283 43.433 -22.368 1.00 140.36 117 ALA C CA 1
ATOM 5514 C C . ALA C 2 117 ? 7.563 42.017 -21.875 1.00 142.90 117 ALA C C 1
ATOM 5515 O O . ALA C 2 117 ? 8.490 41.359 -22.363 1.00 145.26 117 ALA C O 1
ATOM 5517 N N . THR C 2 118 ? 6.764 41.528 -20.923 1.00 141.61 118 THR C N 1
ATOM 5518 C CA . THR C 2 118 ? 7.029 40.274 -20.206 1.00 138.23 118 THR C CA 1
ATOM 5519 C C . THR C 2 118 ? 8.456 40.272 -19.648 1.00 126.38 118 THR C C 1
ATOM 5520 O O . THR C 2 118 ? 9.287 39.416 -19.965 1.00 124.31 118 THR C O 1
ATOM 5524 N N . SER C 2 119 ? 8.731 41.271 -18.809 1.00 119.44 119 SER C N 1
ATOM 5525 C CA . SER C 2 119 ? 10.042 41.402 -18.189 1.00 113.33 119 SER C CA 1
ATOM 5526 C C . SER C 2 119 ? 10.227 40.335 -17.104 1.00 108.09 119 SER C C 1
ATOM 5527 O O . SER C 2 119 ? 9.340 39.524 -16.825 1.00 109.57 119 SER C O 1
ATOM 5530 N N . HIS C 2 120 ? 11.417 40.318 -16.500 1.00 103.32 120 HIS C N 1
ATOM 5531 C CA . HIS C 2 120 ? 11.731 39.254 -15.555 1.00 99.96 120 HIS C CA 1
ATOM 5532 C C . HIS C 2 120 ? 11.053 39.486 -14.221 1.00 98.40 120 HIS C C 1
ATOM 5533 O O . HIS C 2 120 ? 10.652 38.528 -13.552 1.00 99.97 120 HIS C O 1
ATOM 5540 N N . ARG C 2 121 ? 10.919 40.749 -13.814 1.00 49.96 121 ARG C N 1
ATOM 5541 C CA . ARG C 2 121 ? 10.142 41.029 -12.616 1.00 50.96 121 ARG C CA 1
ATOM 5542 C C . ARG C 2 121 ? 8.715 40.547 -12.799 1.00 48.08 121 ARG C C 1
ATOM 5543 O O . ARG C 2 121 ? 8.126 39.969 -11.879 1.00 49.03 121 ARG C O 1
ATOM 5551 N N . ASP C 2 122 ? 8.161 40.746 -13.999 1.00 43.33 122 ASP C N 1
ATOM 5552 C CA . ASP C 2 122 ? 6.796 40.320 -14.277 1.00 39.13 122 ASP C CA 1
ATOM 5553 C C . ASP C 2 122 ? 6.631 38.816 -14.129 1.00 40.28 122 ASP C C 1
ATOM 5554 O O . ASP C 2 122 ? 5.620 38.363 -13.586 1.00 39.01 122 ASP C O 1
ATOM 5559 N N . ARG C 2 123 ? 7.595 38.018 -14.604 1.00 42.70 123 ARG C N 1
ATOM 5560 C CA . ARG C 2 123 ? 7.477 36.579 -14.396 1.00 44.79 123 ARG C CA 1
ATOM 5561 C C . ARG C 2 123 ? 7.662 36.199 -12.941 1.00 45.67 123 ARG C C 1
ATOM 5562 O O . ARG C 2 123 ? 7.150 35.156 -12.523 1.00 45.54 123 ARG C O 1
ATOM 5570 N N . ASP C 2 124 ? 8.359 37.029 -12.157 1.00 47.40 124 ASP C N 1
ATOM 5571 C CA . ASP C 2 124 ? 8.487 36.749 -10.729 1.00 51.93 124 ASP C CA 1
ATOM 5572 C C . ASP C 2 124 ? 7.185 37.068 -9.999 1.00 46.27 124 ASP C C 1
ATOM 5573 O O . ASP C 2 124 ? 6.642 36.222 -9.279 1.00 45.11 124 ASP C O 1
ATOM 5578 N N . ILE C 2 125 ? 6.673 38.289 -10.186 1.00 42.76 125 ILE C N 1
ATOM 5579 C CA . ILE C 2 125 ? 5.379 38.676 -9.635 1.00 42.24 125 ILE C CA 1
ATOM 5580 C C . ILE C 2 125 ? 4.314 37.646 -9.987 1.00 42.28 125 ILE C C 1
ATOM 5581 O O . ILE C 2 125 ? 3.522 37.229 -9.138 1.00 29.86 125 ILE C O 1
ATOM 5586 N N . ALA C 2 126 ? 4.271 37.229 -11.255 1.00 29.73 126 ALA C N 1
ATOM 5587 C CA . ALA C 2 126 ? 3.315 36.204 -11.658 1.00 40.31 126 ALA C CA 1
ATOM 5588 C C . ALA C 2 126 ? 3.506 34.935 -10.838 1.00 39.66 126 ALA C C 1
ATOM 5589 O O . ALA C 2 126 ? 2.540 34.355 -10.339 1.00 31.12 126 ALA C O 1
ATOM 5591 N N . TRP C 2 127 ? 4.750 34.514 -10.647 1.00 39.98 127 TRP C N 1
ATOM 5592 C CA . TRP C 2 127 ? 4.984 33.379 -9.771 1.00 41.62 127 TRP C CA 1
ATOM 5593 C C . TRP C 2 127 ? 4.611 33.680 -8.302 1.00 40.99 127 TRP C C 1
ATOM 5594 O O . TRP C 2 127 ? 3.999 32.835 -7.635 1.00 39.86 127 TRP C O 1
ATOM 5605 N N . ARG C 2 128 ? 4.991 34.850 -7.761 1.00 41.01 128 ARG C N 1
ATOM 5606 C CA . ARG C 2 128 ? 4.638 35.151 -6.371 1.00 42.37 128 ARG C CA 1
ATOM 5607 C C . ARG C 2 128 ? 3.136 35.380 -6.195 1.00 39.45 128 ARG C C 1
ATOM 5608 O O . ARG C 2 128 ? 2.589 35.151 -5.110 1.00 39.85 128 ARG C O 1
ATOM 5616 N N . ALA C 2 129 ? 2.446 35.831 -7.232 1.00 36.79 129 ALA C N 1
ATOM 5617 C CA . ALA C 2 129 ? 1.006 35.978 -7.104 1.00 30.19 129 ALA C CA 1
ATOM 5618 C C . ALA C 2 129 ? 0.331 34.618 -7.123 1.00 30.86 129 ALA C C 1
ATOM 5619 O O . ALA C 2 129 ? -0.596 34.376 -6.348 1.00 31.23 129 ALA C O 1
ATOM 5621 N N . LEU C 2 130 ? 0.776 33.725 -8.012 1.00 47.66 130 LEU C N 1
ATOM 5622 C CA . LEU C 2 130 ? 0.312 32.342 -7.976 1.00 49.92 130 LEU C CA 1
ATOM 5623 C C . LEU C 2 130 ? 0.614 31.706 -6.629 1.00 54.45 130 LEU C C 1
ATOM 5624 O O . LEU C 2 130 ? -0.162 30.875 -6.130 1.00 56.98 130 LEU C O 1
ATOM 5629 N N . GLU C 2 131 ? 1.763 32.072 -6.055 1.00 56.94 131 GLU C N 1
ATOM 5630 C CA . GLU C 2 131 ? 2.100 31.709 -4.689 1.00 60.30 131 GLU C CA 1
ATOM 5631 C C . GLU C 2 131 ? 0.989 32.135 -3.727 1.00 52.61 131 GLU C C 1
ATOM 5632 O O . GLU C 2 131 ? 0.350 31.286 -3.106 1.00 49.92 131 GLU C O 1
ATOM 5638 N N . ARG C 2 132 ? 0.716 33.447 -3.608 1.00 35.71 132 ARG C N 1
ATOM 5639 C CA A ARG C 2 132 ? -0.285 33.817 -2.613 0.65 30.39 132 ARG C CA 1
ATOM 5640 C CA B ARG C 2 132 ? -0.293 33.871 -2.650 0.35 30.23 132 ARG C CA 1
ATOM 5641 C C . ARG C 2 132 ? -1.696 33.388 -3.010 1.00 32.19 132 ARG C C 1
ATOM 5642 O O . ARG C 2 132 ? -2.523 33.160 -2.123 1.00 29.72 132 ARG C O 1
ATOM 5657 N N . ALA C 2 133 ? -2.001 33.223 -4.300 1.00 28.85 133 ALA C N 1
ATOM 5658 C CA . ALA C 2 133 ? -3.319 32.672 -4.620 1.00 26.27 133 ALA C CA 1
ATOM 5659 C C . ALA C 2 133 ? -3.431 31.205 -4.268 1.00 26.55 133 ALA C C 1
ATOM 5660 O O . ALA C 2 133 ? -4.522 30.633 -4.394 1.00 22.37 133 ALA C O 1
ATOM 5662 N N . GLY C 2 134 ? -2.342 30.592 -3.832 1.00 28.25 134 GLY C N 1
ATOM 5663 C CA . GLY C 2 134 ? -2.323 29.158 -3.673 1.00 31.85 134 GLY C CA 1
ATOM 5664 C C . GLY C 2 134 ? -2.635 28.408 -4.952 1.00 34.24 134 GLY C C 1
ATOM 5665 O O . GLY C 2 134 ? -3.499 27.523 -4.945 1.00 33.16 134 GLY C O 1
ATOM 5666 N N . ALA C 2 135 ? -1.941 28.739 -6.061 1.00 37.36 135 ALA C N 1
ATOM 5667 C CA . ALA C 2 135 ? -2.201 28.092 -7.337 1.00 44.12 135 ALA C CA 1
ATOM 5668 C C . ALA C 2 135 ? -0.911 27.664 -8.039 1.00 51.17 135 ALA C C 1
ATOM 5669 O O . ALA C 2 135 ? -0.958 27.195 -9.184 1.00 55.42 135 ALA C O 1
ATOM 5671 N N . ASP C 2 136 ? 0.231 27.768 -7.354 1.00 52.81 136 ASP C N 1
ATOM 5672 C CA . ASP C 2 136 ? 1.544 27.442 -7.903 1.00 54.06 136 ASP C CA 1
ATOM 5673 C C . ASP C 2 136 ? 1.685 25.976 -8.304 1.00 53.81 136 ASP C C 1
ATOM 5674 O O . ASP C 2 136 ? 2.521 25.662 -9.162 1.00 55.46 136 ASP C O 1
ATOM 5679 N N . ALA C 2 137 ? 0.914 25.070 -7.695 1.00 52.73 137 ALA C N 1
ATOM 5680 C CA . ALA C 2 137 ? 0.854 23.698 -8.195 1.00 54.69 137 ALA C CA 1
ATOM 5681 C C . ALA C 2 137 ? 0.408 23.633 -9.650 1.00 55.93 137 ALA C C 1
ATOM 5682 O O . ALA C 2 137 ? 0.706 22.641 -10.330 1.00 59.50 137 ALA C O 1
ATOM 5684 N N . LEU C 2 138 ? -0.296 24.657 -10.142 1.00 50.72 138 LEU C N 1
ATOM 5685 C CA . LEU C 2 138 ? -0.935 24.604 -11.447 1.00 49.06 138 LEU C CA 1
ATOM 5686 C C . LEU C 2 138 ? -0.091 25.221 -12.554 1.00 48.64 138 LEU C C 1
ATOM 5687 O O . LEU C 2 138 ? -0.610 25.445 -13.656 1.00 47.60 138 LEU C O 1
ATOM 5692 N N . VAL C 2 139 ? 1.193 25.501 -12.293 1.00 48.03 139 VAL C N 1
ATOM 5693 C CA . VAL C 2 139 ? 2.050 26.058 -13.331 1.00 46.75 139 VAL C CA 1
ATOM 5694 C C . VAL C 2 139 ? 2.137 25.072 -14.474 1.00 50.20 139 VAL C C 1
ATOM 5695 O O . VAL C 2 139 ? 2.392 23.881 -14.268 1.00 44.59 139 VAL C O 1
ATOM 5699 N N . GLY C 2 140 ? 1.887 25.556 -15.685 1.00 50.76 140 GLY C N 1
ATOM 5700 C CA . GLY C 2 140 ? 1.958 24.683 -16.837 1.00 52.47 140 GLY C CA 1
ATOM 5701 C C . GLY C 2 140 ? 0.587 24.352 -17.386 1.00 51.86 140 GLY C C 1
ATOM 5702 O O . GLY C 2 140 ? 0.388 24.411 -18.600 1.00 52.76 140 GLY C O 1
ATOM 5703 N N . ARG C 2 141 ? -0.365 24.042 -16.506 1.00 51.52 141 ARG C N 1
ATOM 5704 C CA . ARG C 2 141 ? -1.653 23.491 -16.915 1.00 53.26 141 ARG C CA 1
ATOM 5705 C C . ARG C 2 141 ? -2.390 24.338 -17.977 1.00 52.16 141 ARG C C 1
ATOM 5706 O O . ARG C 2 141 ? -2.277 25.571 -18.047 1.00 48.53 141 ARG C O 1
ATOM 5714 N N . ASP C 2 142 ? -3.097 23.616 -18.863 1.00 53.63 142 ASP C N 1
ATOM 5715 C CA . ASP C 2 142 ? -4.099 24.163 -19.766 1.00 51.52 142 ASP C CA 1
ATOM 5716 C C . ASP C 2 142 ? -5.303 24.617 -18.944 1.00 49.16 142 ASP C C 1
ATOM 5717 O O . ASP C 2 142 ? -5.877 23.812 -18.203 1.00 50.46 142 ASP C O 1
ATOM 5722 N N . VAL C 2 143 ? -5.704 25.888 -19.077 1.00 46.89 143 VAL C N 1
ATOM 5723 C CA . VAL C 2 143 ? -6.751 26.427 -18.196 1.00 44.59 143 VAL C CA 1
ATOM 5724 C C . VAL C 2 143 ? -8.067 25.680 -18.357 1.00 46.79 143 VAL C C 1
ATOM 5725 O O . VAL C 2 143 ? -8.944 25.764 -17.485 1.00 50.53 143 VAL C O 1
ATOM 5729 N N . THR C 2 144 ? -8.236 24.937 -19.446 1.00 46.16 144 THR C N 1
ATOM 5730 C CA . THR C 2 144 ? -9.486 24.221 -19.666 1.00 45.86 144 THR C CA 1
ATOM 5731 C C . THR C 2 144 ? -9.498 22.803 -19.095 1.00 46.88 144 THR C C 1
ATOM 5732 O O . THR C 2 144 ? -10.544 22.156 -19.140 1.00 47.80 144 THR C O 1
ATOM 5736 N N . THR C 2 145 ? -8.393 22.306 -18.544 1.00 47.35 145 THR C N 1
ATOM 5737 C CA . THR C 2 145 ? -8.427 21.105 -17.714 1.00 48.45 145 THR C CA 1
ATOM 5738 C C . THR C 2 145 ? -8.539 21.420 -16.219 1.00 45.94 145 THR C C 1
ATOM 5739 O O . THR C 2 145 ? -8.364 20.517 -15.387 1.00 47.61 145 THR C O 1
ATOM 5743 N N . LEU C 2 146 ? -8.831 22.670 -15.859 1.00 42.52 146 LEU C N 1
ATOM 5744 C CA . LEU C 2 146 ? -8.906 23.086 -14.461 1.00 40.17 146 LEU C CA 1
ATOM 5745 C C . LEU C 2 146 ? -10.349 23.043 -13.987 1.00 39.24 146 LEU C C 1
ATOM 5746 O O . LEU C 2 146 ? -11.256 23.533 -14.673 1.00 37.98 146 LEU C O 1
ATOM 5751 N N . SER C 2 147 ? -10.557 22.437 -12.823 1.00 40.47 147 SER C N 1
ATOM 5752 C CA . SER C 2 147 ? -11.835 22.551 -12.151 1.00 36.59 147 SER C CA 1
ATOM 5753 C C . SER C 2 147 ? -12.122 24.018 -11.904 1.00 33.29 147 SER C C 1
ATOM 5754 O O . SER C 2 147 ? -11.213 24.846 -11.844 1.00 33.06 147 SER C O 1
ATOM 5757 N N . GLY C 2 148 ? -13.405 24.339 -11.771 1.00 31.81 148 GLY C N 1
ATOM 5758 C CA . GLY C 2 148 ? -13.772 25.707 -11.470 1.00 29.21 148 GLY C CA 1
ATOM 5759 C C . GLY C 2 148 ? -13.084 26.246 -10.231 1.00 28.39 148 GLY C C 1
ATOM 5760 O O . GLY C 2 148 ? -12.864 27.457 -10.116 1.00 29.40 148 GLY C O 1
ATOM 5761 N N . GLY C 2 149 ? -12.734 25.369 -9.290 1.00 27.29 149 GLY C N 1
ATOM 5762 C CA . GLY C 2 149 ? -12.013 25.822 -8.115 1.00 26.07 149 GLY C CA 1
ATOM 5763 C C . GLY C 2 149 ? -10.573 26.192 -8.422 1.00 28.85 149 GLY C C 1
ATOM 5764 O O . GLY C 2 149 ? -10.078 27.228 -7.979 1.00 27.49 149 GLY C O 1
ATOM 5765 N N . GLU C 2 150 ? -9.880 25.351 -9.186 1.00 31.48 150 GLU C N 1
ATOM 5766 C CA . GLU C 2 150 ? -8.518 25.684 -9.585 1.00 32.87 150 GLU C CA 1
ATOM 5767 C C . GLU C 2 150 ? -8.490 26.974 -10.418 1.00 31.09 150 GLU C C 1
ATOM 5768 O O . GLU C 2 150 ? -7.751 27.916 -10.109 1.00 28.29 150 GLU C O 1
ATOM 5774 N N . LEU C 2 151 ? -9.311 27.039 -11.468 1.00 32.18 151 LEU C N 1
ATOM 5775 C CA . LEU C 2 151 ? -9.394 28.233 -12.305 1.00 31.37 151 LEU C CA 1
ATOM 5776 C C . LEU C 2 151 ? -9.637 29.476 -11.474 1.00 31.21 151 LEU C C 1
ATOM 5777 O O . LEU C 2 151 ? -9.101 30.552 -11.766 1.00 30.88 151 LEU C O 1
ATOM 5782 N N . ALA C 2 152 ? -10.461 29.346 -10.435 1.00 33.70 152 ALA C N 1
ATOM 5783 C CA . ALA C 2 152 ? -10.790 30.494 -9.607 1.00 33.06 152 ALA C CA 1
ATOM 5784 C C . ALA C 2 152 ? -9.592 30.942 -8.783 1.00 32.38 152 ALA C C 1
ATOM 5785 O O . ALA C 2 152 ? -9.440 32.144 -8.529 1.00 32.45 152 ALA C O 1
ATOM 5787 N N . ARG C 2 153 ? -8.721 30.007 -8.384 1.00 33.27 153 ARG C N 1
ATOM 5788 C CA . ARG C 2 153 ? -7.459 30.408 -7.768 1.00 34.76 153 ARG C CA 1
ATOM 5789 C C . ARG C 2 153 ? -6.558 31.124 -8.772 1.00 34.29 153 ARG C C 1
ATOM 5790 O O . ARG C 2 153 ? -5.893 32.102 -8.415 1.00 33.29 153 ARG C O 1
ATOM 5798 N N . VAL C 2 154 ? -6.558 30.683 -10.039 1.00 33.92 154 VAL C N 1
ATOM 5799 C CA . VAL C 2 154 ? -5.708 31.298 -11.061 1.00 33.61 154 VAL C CA 1
ATOM 5800 C C . VAL C 2 154 ? -6.163 32.721 -11.379 1.00 33.35 154 VAL C C 1
ATOM 5801 O O . VAL C 2 154 ? -5.330 33.628 -11.521 1.00 33.92 154 VAL C O 1
ATOM 5805 N N . GLN C 2 155 ? -7.480 32.943 -11.529 1.00 31.63 155 GLN C N 1
ATOM 5806 C CA . GLN C 2 155 ? -7.941 34.305 -11.791 1.00 29.30 155 GLN C CA 1
ATOM 5807 C C . GLN C 2 155 ? -7.603 35.226 -10.631 1.00 27.75 155 GLN C C 1
ATOM 5808 O O . GLN C 2 155 ? -7.232 36.383 -10.852 1.00 28.55 155 GLN C O 1
ATOM 5814 N N . PHE C 2 156 ? -7.710 34.730 -9.389 1.00 26.03 156 PHE C N 1
ATOM 5815 C CA . PHE C 2 156 ? -7.218 35.500 -8.246 1.00 25.14 156 PHE C CA 1
ATOM 5816 C C . PHE C 2 156 ? -5.714 35.775 -8.358 1.00 25.60 156 PHE C C 1
ATOM 5817 O O . PHE C 2 156 ? -5.267 36.897 -8.099 1.00 23.38 156 PHE C O 1
ATOM 5825 N N . ALA C 2 157 ? -4.912 34.775 -8.745 1.00 27.40 157 ALA C N 1
ATOM 5826 C CA . ALA C 2 157 ? -3.490 35.032 -8.972 1.00 27.54 157 ALA C CA 1
ATOM 5827 C C . ALA C 2 157 ? -3.311 36.194 -9.934 1.00 25.77 157 ALA C C 1
ATOM 5828 O O . ALA C 2 157 ? -2.569 37.143 -9.664 1.00 16.93 157 ALA C O 1
ATOM 5830 N N . ARG C 2 158 ? -4.044 36.166 -11.036 1.00 25.60 158 ARG C N 1
ATOM 5831 C CA . ARG C 2 158 ? -3.852 37.175 -12.068 1.00 23.99 158 ARG C CA 1
ATOM 5832 C C . ARG C 2 158 ? -4.250 38.558 -11.576 1.00 20.35 158 ARG C C 1
ATOM 5833 O O . ARG C 2 158 ? -3.638 39.562 -11.943 1.00 19.74 158 ARG C O 1
ATOM 5841 N N . VAL C 2 159 ? -5.268 38.637 -10.736 1.00 18.28 159 VAL C N 1
ATOM 5842 C CA . VAL C 2 159 ? -5.667 39.969 -10.346 1.00 17.52 159 VAL C CA 1
ATOM 5843 C C . VAL C 2 159 ? -4.685 40.532 -9.304 1.00 19.01 159 VAL C C 1
ATOM 5844 O O . VAL C 2 159 ? -4.328 41.716 -9.362 1.00 18.33 159 VAL C O 1
ATOM 5848 N N . LEU C 2 160 ? -4.136 39.683 -8.420 1.00 20.05 160 LEU C N 1
ATOM 5849 C CA . LEU C 2 160 ? -3.026 40.109 -7.557 1.00 16.15 160 LEU C CA 1
ATOM 5850 C C . LEU C 2 160 ? -1.842 40.596 -8.386 1.00 17.80 160 LEU C C 1
ATOM 5851 O O . LEU C 2 160 ? -1.326 41.691 -8.145 1.00 19.06 160 LEU C O 1
ATOM 5856 N N . ALA C 2 161 ? -1.403 39.805 -9.380 1.00 19.63 161 ALA C N 1
ATOM 5857 C CA . ALA C 2 161 ? -0.284 40.211 -10.238 1.00 20.40 161 ALA C CA 1
ATOM 5858 C C . ALA C 2 161 ? -0.443 41.655 -10.717 1.00 19.29 161 ALA C C 1
ATOM 5859 O O . ALA C 2 161 ? 0.530 42.415 -10.781 1.00 20.83 161 ALA C O 1
ATOM 5861 N N . GLN C 2 162 ? -1.669 42.054 -11.041 1.00 16.46 162 GLN C N 1
ATOM 5862 C CA . GLN C 2 162 ? -1.881 43.401 -11.551 1.00 16.34 162 GLN C CA 1
ATOM 5863 C C . GLN C 2 162 ? -1.715 44.458 -10.458 1.00 17.63 162 GLN C C 1
ATOM 5864 O O . GLN C 2 162 ? -1.340 45.603 -10.751 1.00 17.88 162 GLN C O 1
ATOM 5870 N N . LEU C 2 163 ? -1.966 44.108 -9.200 1.00 18.17 163 LEU C N 1
ATOM 5871 C CA . LEU C 2 163 ? -1.923 45.068 -8.103 1.00 18.16 163 LEU C CA 1
ATOM 5872 C C . LEU C 2 163 ? -0.635 44.994 -7.309 1.00 22.38 163 LEU C C 1
ATOM 5873 O O . LEU C 2 163 ? -0.498 45.719 -6.318 1.00 26.71 163 LEU C O 1
ATOM 5878 N N . TRP C 2 164 ? 0.310 44.153 -7.729 1.00 23.09 164 TRP C N 1
ATOM 5879 C CA . TRP C 2 164 ? 1.520 43.898 -6.953 1.00 23.31 164 TRP C CA 1
ATOM 5880 C C . TRP C 2 164 ? 2.246 45.199 -6.618 1.00 27.34 164 TRP C C 1
ATOM 5881 O O . TRP C 2 164 ? 2.223 46.144 -7.419 1.00 27.07 164 TRP C O 1
ATOM 5892 N N . PRO C 2 165 ? 2.847 45.312 -5.434 1.00 34.20 165 PRO C N 1
ATOM 5893 C CA . PRO C 2 165 ? 3.532 46.564 -5.078 1.00 38.86 165 PRO C CA 1
ATOM 5894 C C . PRO C 2 165 ? 4.837 46.726 -5.843 1.00 44.60 165 PRO C C 1
ATOM 5895 O O . PRO C 2 165 ? 5.525 45.744 -6.156 1.00 45.12 165 PRO C O 1
ATOM 5899 N N . ASP C 2 166 ? 5.189 47.982 -6.131 1.00 51.74 166 ASP C N 1
ATOM 5900 C CA . ASP C 2 166 ? 6.281 48.261 -7.074 1.00 60.13 166 ASP C CA 1
ATOM 5901 C C . ASP C 2 166 ? 7.142 49.434 -6.596 1.00 64.96 166 ASP C C 1
ATOM 5902 O O . ASP C 2 166 ? 7.117 49.836 -5.425 1.00 64.03 166 ASP C O 1
ATOM 5907 N N . HIS C 2 167 ? 7.965 49.942 -7.540 1.00 71.33 167 HIS C N 1
ATOM 5908 C CA . HIS C 2 167 ? 8.848 51.134 -7.485 1.00 75.11 167 HIS C CA 1
ATOM 5909 C C . HIS C 2 167 ? 8.640 52.052 -6.296 1.00 76.09 167 HIS C C 1
ATOM 5910 O O . HIS C 2 167 ? 8.546 53.265 -6.468 1.00 77.09 167 HIS C O 1
ATOM 5917 N N . PRO C 2 174 ? -2.503 54.197 -2.964 1.00 31.98 174 PRO C N 1
ATOM 5918 C CA . PRO C 2 174 ? -3.283 53.024 -2.558 1.00 31.61 174 PRO C CA 1
ATOM 5919 C C . PRO C 2 174 ? -4.224 52.569 -3.664 1.00 29.65 174 PRO C C 1
ATOM 5920 O O . PRO C 2 174 ? -4.946 53.388 -4.241 1.00 27.92 174 PRO C O 1
ATOM 5924 N N . ARG C 2 175 ? -4.194 51.271 -3.958 1.00 30.44 175 ARG C N 1
ATOM 5925 C CA . ARG C 2 175 ? -4.961 50.688 -5.046 1.00 32.00 175 ARG C CA 1
ATOM 5926 C C . ARG C 2 175 ? -6.243 50.047 -4.505 1.00 27.12 175 ARG C C 1
ATOM 5927 O O . ARG C 2 175 ? -6.509 50.035 -3.301 1.00 25.91 175 ARG C O 1
ATOM 5935 N N . TYR C 2 176 ? -7.048 49.497 -5.410 1.00 23.98 176 TYR C N 1
ATOM 5936 C CA . TYR C 2 176 ? -8.371 49.001 -5.051 1.00 21.87 176 TYR C CA 1
ATOM 5937 C C . TYR C 2 176 ? -8.646 47.673 -5.738 1.00 19.41 176 TYR C C 1
ATOM 5938 O O . TYR C 2 176 ? -8.384 47.507 -6.931 1.00 19.79 176 TYR C O 1
ATOM 5947 N N . LEU C 2 177 ? -9.153 46.715 -4.992 1.00 17.07 177 LEU C N 1
ATOM 5948 C CA . LEU C 2 177 ? -9.532 45.428 -5.562 1.00 16.84 177 LEU C CA 1
ATOM 5949 C C . LEU C 2 177 ? -11.044 45.274 -5.438 1.00 19.31 177 LEU C C 1
ATOM 5950 O O . LEU C 2 177 ? -11.588 45.392 -4.335 1.00 20.35 177 LEU C O 1
ATOM 5955 N N . LEU C 2 178 ? -11.719 45.027 -6.568 1.00 18.80 178 LEU C N 1
ATOM 5956 C CA . LEU C 2 178 ? -13.172 44.873 -6.606 1.00 18.54 178 LEU C CA 1
ATOM 5957 C C . LEU C 2 178 ? -13.502 43.419 -6.942 1.00 19.98 178 LEU C C 1
ATOM 5958 O O . LEU C 2 178 ? -13.244 42.960 -8.058 1.00 20.05 178 LEU C O 1
ATOM 5963 N N . LEU C 2 179 ? -14.097 42.705 -5.985 1.00 21.32 179 LEU C N 1
ATOM 5964 C CA . LEU C 2 179 ? -14.495 41.307 -6.163 1.00 21.83 179 LEU C CA 1
ATOM 5965 C C . LEU C 2 179 ? -15.968 41.214 -6.567 1.00 24.02 179 LEU C C 1
ATOM 5966 O O . LEU C 2 179 ? -16.835 41.677 -5.826 1.00 23.63 179 LEU C O 1
ATOM 5971 N N . ASP C 2 180 ? -16.257 40.597 -7.716 1.00 28.56 180 ASP C N 1
ATOM 5972 C CA . ASP C 2 180 ? -17.641 40.485 -8.217 1.00 34.15 180 ASP C CA 1
ATOM 5973 C C . ASP C 2 180 ? -18.120 39.065 -7.926 1.00 36.50 180 ASP C C 1
ATOM 5974 O O . ASP C 2 180 ? -18.062 38.186 -8.785 1.00 35.89 180 ASP C O 1
ATOM 5979 N N . GLU C 2 181 ? -18.625 38.854 -6.715 1.00 40.04 181 GLU C N 1
ATOM 5980 C CA . GLU C 2 181 ? -19.019 37.538 -6.229 1.00 43.61 181 GLU C CA 1
ATOM 5981 C C . GLU C 2 181 ? -17.970 36.479 -6.574 1.00 44.82 181 GLU C C 1
ATOM 5982 O O . GLU C 2 181 ? -18.260 35.521 -7.301 1.00 44.68 181 GLU C O 1
ATOM 5988 N N . PRO C 2 182 ? -16.738 36.618 -6.063 1.00 46.52 182 PRO C N 1
ATOM 5989 C CA . PRO C 2 182 ? -15.699 35.628 -6.364 1.00 48.59 182 PRO C CA 1
ATOM 5990 C C . PRO C 2 182 ? -15.868 34.356 -5.568 1.00 53.73 182 PRO C C 1
ATOM 5991 O O . PRO C 2 182 ? -15.280 33.325 -5.910 1.00 58.63 182 PRO C O 1
ATOM 5995 N N . THR C 2 183 ? -16.670 34.404 -4.526 1.00 55.13 183 THR C N 1
ATOM 5996 C CA . THR C 2 183 ? -16.620 33.406 -3.488 1.00 59.03 183 THR C CA 1
ATOM 5997 C C . THR C 2 183 ? -17.597 32.256 -3.721 1.00 63.16 183 THR C C 1
ATOM 5998 O O . THR C 2 183 ? -17.364 31.157 -3.210 1.00 65.33 183 THR C O 1
ATOM 6002 N N . ALA C 2 184 ? -18.640 32.467 -4.528 1.00 66.30 184 ALA C N 1
ATOM 6003 C CA . ALA C 2 184 ? -19.638 31.436 -4.802 1.00 68.16 184 ALA C CA 1
ATOM 6004 C C . ALA C 2 184 ? -19.088 30.400 -5.775 1.00 68.89 184 ALA C C 1
ATOM 6005 O O . ALA C 2 184 ? -18.179 30.675 -6.565 1.00 70.24 184 ALA C O 1
ATOM 6007 N N . ALA C 2 185 ? -19.642 29.192 -5.699 1.00 70.63 185 ALA C N 1
ATOM 6008 C CA . ALA C 2 185 ? -19.166 28.047 -6.468 1.00 74.52 185 ALA C CA 1
ATOM 6009 C C . ALA C 2 185 ? -17.725 27.688 -6.131 1.00 70.55 185 ALA C C 1
ATOM 6010 O O . ALA C 2 185 ? -17.050 26.990 -6.896 1.00 76.94 185 ALA C O 1
ATOM 6012 N N . LEU C 2 186 ? -17.232 28.187 -5.008 1.00 61.47 186 LEU C N 1
ATOM 6013 C CA . LEU C 2 186 ? -16.075 27.620 -4.335 1.00 55.84 186 LEU C CA 1
ATOM 6014 C C . LEU C 2 186 ? -16.606 26.786 -3.178 1.00 54.75 186 LEU C C 1
ATOM 6015 O O . LEU C 2 186 ? -17.646 27.120 -2.607 1.00 55.10 186 LEU C O 1
ATOM 6020 N N . ASP C 2 187 ? -15.933 25.681 -2.854 1.00 54.37 187 ASP C N 1
ATOM 6021 C CA . ASP C 2 187 ? -16.418 24.911 -1.708 1.00 54.00 187 ASP C CA 1
ATOM 6022 C C . ASP C 2 187 ? -16.075 25.652 -0.408 1.00 51.93 187 ASP C C 1
ATOM 6023 O O . ASP C 2 187 ? -15.337 26.647 -0.406 1.00 49.71 187 ASP C O 1
ATOM 6028 N N . LEU C 2 188 ? -16.650 25.165 0.702 1.00 52.95 188 LEU C N 1
ATOM 6029 C CA . LEU C 2 188 ? -16.632 25.915 1.958 1.00 53.47 188 LEU C CA 1
ATOM 6030 C C . LEU C 2 188 ? -15.220 26.342 2.334 1.00 46.96 188 LEU C C 1
ATOM 6031 O O . LEU C 2 188 ? -14.925 27.534 2.435 1.00 42.01 188 LEU C O 1
ATOM 6036 N N . ALA C 2 189 ? -14.338 25.363 2.556 1.00 46.23 189 ALA C N 1
ATOM 6037 C CA . ALA C 2 189 ? -12.972 25.670 2.974 1.00 45.95 189 ALA C CA 1
ATOM 6038 C C . ALA C 2 189 ? -12.334 26.690 2.046 1.00 43.64 189 ALA C C 1
ATOM 6039 O O . ALA C 2 189 ? -11.669 27.626 2.499 1.00 43.75 189 ALA C O 1
ATOM 6041 N N . HIS C 2 190 ? -12.557 26.526 0.741 1.00 42.70 190 HIS C N 1
ATOM 6042 C CA . HIS C 2 190 ? -12.054 27.452 -0.264 1.00 39.45 190 HIS C CA 1
ATOM 6043 C C . HIS C 2 190 ? -12.565 28.880 -0.021 1.00 34.23 190 HIS C C 1
ATOM 6044 O O . HIS C 2 190 ? -11.782 29.839 -0.054 1.00 31.43 190 HIS C O 1
ATOM 6051 N N . GLN C 2 191 ? -13.875 29.053 0.247 1.00 32.84 191 GLN C N 1
ATOM 6052 C CA . GLN C 2 191 ? -14.390 30.420 0.380 1.00 28.89 191 GLN C CA 1
ATOM 6053 C C . GLN C 2 191 ? -13.720 31.142 1.540 1.00 26.67 191 GLN C C 1
ATOM 6054 O O . GLN C 2 191 ? -13.363 32.318 1.423 1.00 24.05 191 GLN C O 1
ATOM 6060 N N . HIS C 2 192 ? -13.556 30.467 2.674 1.00 28.94 192 HIS C N 1
ATOM 6061 C CA . HIS C 2 192 ? -12.923 31.138 3.801 1.00 29.35 192 HIS C CA 1
ATOM 6062 C C . HIS C 2 192 ? -11.461 31.433 3.490 1.00 30.22 192 HIS C C 1
ATOM 6063 O O . HIS C 2 192 ? -10.981 32.530 3.806 1.00 29.39 192 HIS C O 1
ATOM 6070 N N . ARG C 2 193 ? -10.767 30.506 2.799 1.00 32.11 193 ARG C N 1
ATOM 6071 C CA . ARG C 2 193 ? -9.365 30.716 2.415 1.00 32.29 193 ARG C CA 1
ATOM 6072 C C . ARG C 2 193 ? -9.188 32.021 1.655 1.00 28.78 193 ARG C C 1
ATOM 6073 O O . ARG C 2 193 ? -8.289 32.818 1.974 1.00 26.64 193 ARG C O 1
ATOM 6081 N N . LEU C 2 194 ? -10.057 32.255 0.647 1.00 25.16 194 LEU C N 1
ATOM 6082 C CA . LEU C 2 194 ? -9.896 33.395 -0.256 1.00 23.03 194 LEU C CA 1
ATOM 6083 C C . LEU C 2 194 ? -10.185 34.723 0.437 1.00 24.66 194 LEU C C 1
ATOM 6084 O O . LEU C 2 194 ? -9.405 35.678 0.318 1.00 24.74 194 LEU C O 1
ATOM 6089 N N . LEU C 2 195 ? -11.310 34.814 1.154 1.00 27.03 195 LEU C N 1
ATOM 6090 C CA . LEU C 2 195 ? -11.598 36.053 1.864 1.00 28.25 195 LEU C CA 1
ATOM 6091 C C . LEU C 2 195 ? -10.612 36.313 3.010 1.00 31.57 195 LEU C C 1
ATOM 6092 O O . LEU C 2 195 ? -10.388 37.481 3.361 1.00 31.07 195 LEU C O 1
ATOM 6097 N N . ASP C 2 196 ? -9.979 35.279 3.569 1.00 35.64 196 ASP C N 1
ATOM 6098 C CA . ASP C 2 196 ? -8.889 35.537 4.508 1.00 41.07 196 ASP C CA 1
ATOM 6099 C C . ASP C 2 196 ? -7.671 36.124 3.809 1.00 36.40 196 ASP C C 1
ATOM 6100 O O . ASP C 2 196 ? -7.096 37.115 4.284 1.00 34.91 196 ASP C O 1
ATOM 6105 N N . THR C 2 197 ? -7.261 35.526 2.681 1.00 31.88 197 THR C N 1
ATOM 6106 C CA . THR C 2 197 ? -6.138 36.086 1.942 1.00 27.66 197 THR C CA 1
ATOM 6107 C C . THR C 2 197 ? -6.440 37.498 1.472 1.00 27.53 197 THR C C 1
ATOM 6108 O O . THR C 2 197 ? -5.591 38.388 1.598 1.00 30.08 197 THR C O 1
ATOM 6112 N N . VAL C 2 198 ? -7.649 37.731 0.943 1.00 23.01 198 VAL C N 1
ATOM 6113 C CA . VAL C 2 198 ? -7.995 39.076 0.485 1.00 22.02 198 VAL C CA 1
ATOM 6114 C C . VAL C 2 198 ? -7.784 40.082 1.611 1.00 23.05 198 VAL C C 1
ATOM 6115 O O . VAL C 2 198 ? -7.136 41.119 1.423 1.00 22.24 198 VAL C O 1
ATOM 6119 N N . ARG C 2 199 ? -8.298 39.772 2.812 1.00 25.36 199 ARG C N 1
ATOM 6120 C CA . ARG C 2 199 ? -8.133 40.675 3.952 1.00 27.72 199 ARG C CA 1
ATOM 6121 C C . ARG C 2 199 ? -6.667 40.885 4.273 1.00 26.70 199 ARG C C 1
ATOM 6122 O O . ARG C 2 199 ? -6.245 42.005 4.575 1.00 26.99 199 ARG C O 1
ATOM 6130 N N . ALA C 2 200 ? -5.882 39.807 4.232 1.00 26.25 200 ALA C N 1
ATOM 6131 C CA . ALA C 2 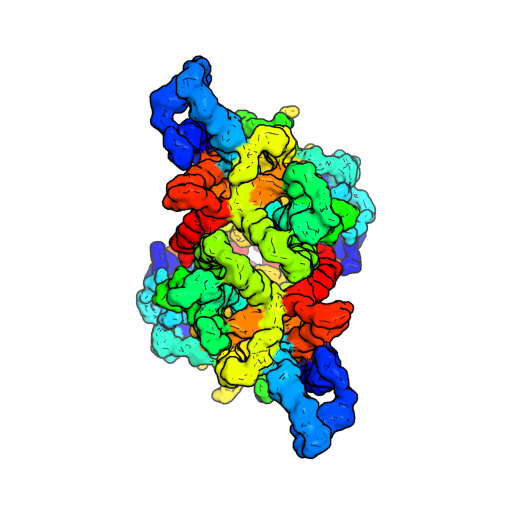200 ? -4.454 39.901 4.509 1.00 24.76 200 ALA C CA 1
ATOM 6132 C C . ALA C 2 200 ? -3.764 40.809 3.509 1.00 21.71 200 ALA C C 1
ATOM 6133 O O . ALA C 2 200 ? -3.014 41.715 3.895 1.00 22.09 200 ALA C O 1
ATOM 6135 N N . VAL C 2 201 ? -3.983 40.560 2.216 1.00 18.97 201 VAL C N 1
ATOM 6136 C CA . VAL C 2 201 ? -3.412 41.427 1.192 1.00 17.03 201 VAL C CA 1
ATOM 6137 C C . VAL C 2 201 ? -3.846 42.869 1.424 1.00 21.25 201 VAL C C 1
ATOM 6138 O O . VAL C 2 201 ? -3.013 43.784 1.447 1.00 22.24 201 VAL C O 1
ATOM 6142 N N . ALA C 2 202 ? -5.149 43.090 1.643 1.00 20.98 202 ALA C N 1
ATOM 6143 C CA . ALA C 2 202 ? -5.655 44.447 1.880 1.00 21.07 202 ALA C CA 1
ATOM 6144 C C . ALA C 2 202 ? -4.942 45.123 3.040 1.00 24.02 202 ALA C C 1
ATOM 6145 O O . ALA C 2 202 ? -4.609 46.314 2.970 1.00 24.22 202 ALA C O 1
ATOM 6147 N N . ARG C 2 203 ? -4.685 44.378 4.114 1.00 27.30 203 ARG C N 1
ATOM 6148 C CA . ARG C 2 203 ? -3.936 44.943 5.231 1.00 31.32 203 ARG C CA 1
ATOM 6149 C C . ARG C 2 203 ? -2.457 45.133 4.896 1.00 30.89 203 ARG C C 1
ATOM 6150 O O . ARG C 2 203 ? -1.869 46.147 5.276 1.00 32.91 203 ARG C O 1
ATOM 6158 N N . GLU C 2 204 ? -1.840 44.198 4.163 1.00 27.86 204 GLU C N 1
ATOM 6159 C CA . GLU C 2 204 ? -0.389 44.268 3.947 1.00 28.87 204 GLU C CA 1
ATOM 6160 C C . GLU C 2 204 ? 0.012 45.306 2.898 1.00 27.36 204 GLU C C 1
ATOM 6161 O O . GLU C 2 204 ? 1.013 46.019 3.080 1.00 27.24 204 GLU C O 1
ATOM 6167 N N . TRP C 2 205 ? -0.733 45.404 1.799 1.00 24.38 205 TRP C N 1
ATOM 6168 C CA . TRP C 2 205 ? -0.429 46.372 0.754 1.00 23.99 205 TRP C CA 1
ATOM 6169 C C . TRP C 2 205 ? -1.218 47.672 0.863 1.00 26.72 205 TRP C C 1
ATOM 6170 O O . TRP C 2 205 ? -1.104 48.509 -0.042 1.00 26.94 205 TRP C O 1
ATOM 6181 N N . GLN C 2 206 ? -2.028 47.850 1.911 1.00 29.01 206 GLN C N 1
ATOM 6182 C CA . GLN C 2 206 ? -2.844 49.055 2.080 1.00 32.42 206 GLN C CA 1
ATOM 6183 C C . GLN C 2 206 ? -3.734 49.262 0.857 1.00 30.84 206 GLN C C 1
ATOM 6184 O O . GLN C 2 206 ? -3.659 50.232 0.102 1.00 30.34 206 GLN C O 1
ATOM 6190 N N . LEU C 2 207 ? -4.624 48.307 0.711 1.00 28.94 207 LEU C N 1
ATOM 6191 C CA . LEU C 2 207 ? -5.413 48.110 -0.467 1.00 26.43 207 LEU C CA 1
ATOM 6192 C C . LEU C 2 207 ? -6.864 48.202 -0.032 1.00 25.93 207 LEU C C 1
ATOM 6193 O O . LEU C 2 207 ? -7.225 47.740 1.058 1.00 26.50 207 LEU C O 1
ATOM 6198 N N . GLY C 2 208 ? -7.678 48.868 -0.851 1.00 24.13 208 GLY C N 1
ATOM 6199 C CA . GLY C 2 208 ? -9.101 48.992 -0.591 1.00 21.00 208 GLY C CA 1
ATOM 6200 C C . GLY C 2 208 ? -9.872 47.932 -1.345 1.00 20.24 208 GLY C C 1
ATOM 6201 O O . GLY C 2 208 ? -9.764 47.826 -2.568 1.00 20.65 208 GLY C O 1
ATOM 6202 N N . VAL C 2 209 ? -10.679 47.169 -0.616 1.00 21.42 209 VAL C N 1
ATOM 6203 C CA . VAL C 2 209 ? -11.416 46.026 -1.165 1.00 20.33 209 VAL C CA 1
ATOM 6204 C C . VAL C 2 209 ? -12.913 46.225 -0.974 1.00 21.59 209 VAL C C 1
ATOM 6205 O O . VAL C 2 209 ? -13.376 46.408 0.159 1.00 25.03 209 VAL C O 1
ATOM 6209 N N . LEU C 2 210 ? -13.673 46.161 -2.065 1.00 19.48 210 LEU C N 1
ATOM 6210 C CA . LEU C 2 210 ? -15.129 45.993 -2.030 1.00 13.58 210 LEU C CA 1
ATOM 6211 C C . LEU C 2 210 ? -15.456 44.642 -2.648 1.00 15.93 210 LEU C C 1
ATOM 6212 O O . LEU C 2 210 ? -15.114 44.405 -3.807 1.00 17.82 210 LEU C O 1
ATOM 6217 N N . ALA C 2 211 ? -16.097 43.750 -1.886 1.00 17.05 211 ALA C N 1
ATOM 6218 C CA . ALA C 2 211 ? -16.470 42.412 -2.376 1.00 16.86 211 ALA C CA 1
ATOM 6219 C C . ALA C 2 211 ? -17.982 42.181 -2.260 1.00 15.76 211 ALA C C 1
ATOM 6220 O O . ALA C 2 211 ? -18.543 42.300 -1.168 1.00 16.51 211 ALA C O 1
ATOM 6222 N N . ILE C 2 212 ? -18.637 41.836 -3.369 1.00 14.22 212 ILE C N 1
ATOM 6223 C CA . ILE C 2 212 ? -20.037 41.412 -3.324 1.00 13.82 212 ILE C CA 1
ATOM 6224 C C . ILE C 2 212 ? -20.088 39.969 -2.844 1.00 29.49 212 ILE C C 1
ATOM 6225 O O . ILE C 2 212 ? -19.522 39.092 -3.491 1.00 31.06 212 ILE C O 1
ATOM 6230 N N . VAL C 2 213 ? -20.773 39.711 -1.722 1.00 30.61 213 VAL C N 1
ATOM 6231 C CA . VAL C 2 213 ? -20.835 38.377 -1.117 1.00 31.15 213 VAL C CA 1
ATOM 6232 C C . VAL C 2 213 ? -22.286 37.956 -0.911 1.00 34.00 213 VAL C C 1
ATOM 6233 O O . VAL C 2 213 ? -23.118 38.759 -0.475 1.00 35.88 213 VAL C O 1
ATOM 6237 N N . HIS C 2 214 ? -22.581 36.684 -1.191 1.00 37.32 214 HIS C N 1
ATOM 6238 C CA . HIS C 2 214 ? -23.937 36.149 -1.055 1.00 41.78 214 HIS C CA 1
ATOM 6239 C C . HIS C 2 214 ? -24.284 35.826 0.401 1.00 38.87 214 HIS C C 1
ATOM 6240 O O . HIS C 2 214 ? -25.248 36.363 0.943 1.00 39.54 214 HIS C O 1
ATOM 6247 N N . ASP C 2 215 ? -23.514 34.959 1.048 1.00 35.91 215 ASP C N 1
ATOM 6248 C CA . ASP C 2 215 ? -23.821 34.490 2.393 1.00 35.84 215 ASP C CA 1
ATOM 6249 C C . ASP C 2 215 ? -23.497 35.601 3.367 1.00 32.93 215 ASP C C 1
ATOM 6250 O O . ASP C 2 215 ? -22.312 35.940 3.514 1.00 31.88 215 ASP C O 1
ATOM 6255 N N . PRO C 2 216 ? -24.492 36.197 4.040 1.00 30.39 216 PRO C N 1
ATOM 6256 C CA . PRO C 2 216 ? -24.173 37.281 4.984 1.00 27.84 216 PRO C CA 1
ATOM 6257 C C . PRO C 2 216 ? -23.315 36.820 6.139 1.00 27.35 216 PRO C C 1
ATOM 6258 O O . PRO C 2 216 ? -22.509 37.612 6.653 1.00 26.43 216 PRO C O 1
ATOM 6262 N N . ASN C 2 217 ? -23.448 35.560 6.563 1.00 27.94 217 ASN C N 1
ATOM 6263 C CA . ASN C 2 217 ? -22.531 35.052 7.577 1.00 29.23 217 ASN C CA 1
ATOM 6264 C C . ASN C 2 217 ? -21.088 35.055 7.084 1.00 27.56 217 ASN C C 1
ATOM 6265 O O . ASN C 2 217 ? -20.157 35.256 7.878 1.00 26.08 217 ASN C O 1
ATOM 6270 N N . LEU C 2 218 ? -20.879 34.851 5.779 1.00 27.50 218 LEU C N 1
ATOM 6271 C CA . LEU C 2 218 ? -19.523 34.869 5.238 1.00 25.22 218 LEU C CA 1
ATOM 6272 C C . LEU C 2 218 ? -18.951 36.280 5.245 1.00 24.94 218 LEU C C 1
ATOM 6273 O O . LEU C 2 218 ? -17.798 36.486 5.637 1.00 26.22 218 LEU C O 1
ATOM 6278 N N . ALA C 2 219 ? -19.754 37.269 4.845 1.00 24.30 219 ALA C N 1
ATOM 6279 C CA . ALA C 2 219 ? -19.349 38.664 4.996 1.00 22.77 219 ALA C CA 1
ATOM 6280 C C . ALA C 2 219 ? -19.020 39.011 6.438 1.00 25.70 219 ALA C C 1
ATOM 6281 O O . ALA C 2 219 ? -18.164 39.864 6.676 1.00 26.48 219 ALA C O 1
ATOM 6283 N N . ALA C 2 220 ? -19.699 38.388 7.412 1.00 28.92 220 ALA C N 1
ATOM 6284 C CA . ALA C 2 220 ? -19.494 38.761 8.811 1.00 32.80 220 ALA C CA 1
ATOM 6285 C C . ALA C 2 220 ? -18.116 38.344 9.308 1.00 35.84 220 ALA C C 1
ATOM 6286 O O . ALA C 2 220 ? -17.495 39.064 10.108 1.00 35.27 220 ALA C O 1
ATOM 6288 N N . ARG C 2 221 ? -17.628 37.178 8.863 1.00 37.21 221 ARG C N 1
ATOM 6289 C CA . ARG C 2 221 ? -16.352 36.696 9.372 1.00 40.32 221 ARG C CA 1
ATOM 6290 C C . ARG C 2 221 ? -15.173 37.430 8.756 1.00 34.77 221 ARG C C 1
ATOM 6291 O O . ARG C 2 221 ? -14.154 37.606 9.422 1.00 34.49 221 ARG C O 1
ATOM 6299 N N . HIS C 2 222 ? -15.275 37.891 7.514 1.00 30.27 222 HIS C N 1
ATOM 6300 C CA . HIS C 2 222 ? -14.083 38.368 6.828 1.00 26.80 222 HIS C CA 1
ATOM 6301 C C . HIS C 2 222 ? -14.090 39.841 6.453 1.00 25.46 222 HIS C C 1
ATOM 6302 O O . HIS C 2 222 ? -13.121 40.311 5.848 1.00 25.25 222 HIS C O 1
ATOM 6309 N N . ALA C 2 223 ? -15.129 40.587 6.781 1.00 24.62 223 ALA C N 1
ATOM 6310 C CA . ALA C 2 223 ? -15.206 41.977 6.380 1.00 24.11 223 ALA C CA 1
ATOM 6311 C C . ALA C 2 223 ? -14.997 42.867 7.594 1.00 26.70 223 ALA C C 1
ATOM 6312 O O . ALA C 2 223 ? -15.469 42.570 8.698 1.00 28.60 223 ALA C O 1
ATOM 6314 N N . ASP C 2 224 ? -14.253 43.947 7.384 1.00 26.69 224 ASP C N 1
ATOM 6315 C CA . ASP C 2 224 ? -14.165 44.986 8.390 1.00 26.37 224 ASP C CA 1
ATOM 6316 C C . ASP C 2 224 ? -15.406 45.850 8.393 1.00 26.34 224 ASP C C 1
ATOM 6317 O O . ASP C 2 224 ? -15.755 46.414 9.434 1.00 28.16 224 ASP C O 1
ATOM 6322 N N . ALA C 2 225 ? -16.064 45.972 7.241 1.00 25.93 225 ALA C N 1
ATOM 6323 C CA . ALA C 2 225 ? -17.216 46.843 7.055 1.00 27.51 225 ALA C CA 1
ATOM 6324 C C . ALA C 2 225 ? -18.227 46.140 6.171 1.00 28.14 225 ALA C C 1
ATOM 6325 O O . ALA C 2 225 ? -17.848 45.354 5.298 1.00 27.78 225 ALA C O 1
ATOM 6327 N N . ILE C 2 226 ? -19.513 46.433 6.389 1.00 29.51 226 ILE C N 1
ATOM 6328 C CA . ILE C 2 226 ? -20.604 45.846 5.612 1.00 29.06 226 ILE C CA 1
ATOM 6329 C C . ILE C 2 226 ? -21.528 46.953 5.137 1.00 26.06 226 ILE C C 1
ATOM 6330 O O . ILE C 2 226 ? -21.937 47.801 5.931 1.00 38.54 226 ILE C O 1
ATOM 6335 N N . ALA C 2 227 ? -21.850 46.951 3.848 1.00 25.64 227 ALA C N 1
ATOM 6336 C CA . ALA C 2 227 ? -22.858 47.826 3.268 1.00 27.09 227 ALA C CA 1
ATOM 6337 C C . ALA C 2 227 ? -23.985 46.943 2.750 1.00 35.12 227 ALA C C 1
ATOM 6338 O O . ALA C 2 227 ? -23.795 46.183 1.794 1.00 36.00 227 ALA C O 1
ATOM 6340 N N . MET C 2 228 ? -25.149 47.028 3.387 1.00 35.30 228 MET C N 1
ATOM 6341 C CA . MET C 2 228 ? -26.342 46.338 2.918 1.00 34.31 228 MET C CA 1
ATOM 6342 C C . MET C 2 228 ? -27.057 47.245 1.926 1.00 36.05 228 MET C C 1
ATOM 6343 O O . MET C 2 228 ? -27.427 48.371 2.270 1.00 35.17 228 MET C O 1
ATOM 6348 N N . LEU C 2 229 ? -27.253 46.754 0.703 1.00 37.42 229 LEU C N 1
ATOM 6349 C CA . LEU C 2 229 ? -27.829 47.536 -0.384 1.00 39.89 229 LEU C CA 1
ATOM 6350 C C . LEU C 2 229 ? -29.264 47.082 -0.650 1.00 33.86 229 LEU C C 1
ATOM 6351 O O . LEU C 2 229 ? -29.501 45.946 -1.064 1.00 36.48 229 LEU C O 1
ATOM 6356 N N . ALA C 2 230 ? -30.222 47.971 -0.435 1.00 53.23 230 ALA C N 1
ATOM 6357 C CA . ALA C 2 230 ? -31.634 47.639 -0.598 1.00 54.38 230 ALA C CA 1
ATOM 6358 C C . ALA C 2 230 ? -32.260 48.663 -1.527 1.00 56.82 230 ALA C C 1
ATOM 6359 O O . ALA C 2 230 ? -32.366 49.842 -1.174 1.00 55.98 230 ALA C O 1
ATOM 6361 N N . ASP C 2 231 ? -32.653 48.215 -2.720 1.00 60.11 231 ASP C N 1
ATOM 6362 C CA . ASP C 2 231 ? -33.396 49.041 -3.666 1.00 68.12 231 ASP C CA 1
ATOM 6363 C C . ASP C 2 231 ? -32.630 50.330 -3.987 1.00 66.89 231 ASP C C 1
ATOM 6364 O O . ASP C 2 231 ? -33.000 51.438 -3.592 1.00 70.11 231 ASP C O 1
ATOM 6369 N N . GLY C 2 232 ? -31.516 50.142 -4.690 1.00 62.39 232 GLY C N 1
ATOM 6370 C CA . GLY C 2 232 ? -30.721 51.250 -5.177 1.00 61.47 232 GLY C CA 1
ATOM 6371 C C . GLY C 2 232 ? -30.056 52.118 -4.131 1.00 57.95 232 GLY C C 1
ATOM 6372 O O . GLY C 2 232 ? -29.365 53.073 -4.498 1.00 58.52 232 GLY C O 1
ATOM 6373 N N . THR C 2 233 ? -30.225 51.829 -2.850 1.00 55.14 233 THR C N 1
ATOM 6374 C CA . THR C 2 233 ? -29.650 52.670 -1.814 1.00 55.10 233 THR C CA 1
ATOM 6375 C C . THR C 2 233 ? -29.001 51.804 -0.745 1.00 49.52 233 THR C C 1
ATOM 6376 O O . THR C 2 233 ? -29.387 50.651 -0.542 1.00 47.32 233 THR C O 1
ATOM 6380 N N . ILE C 2 234 ? -27.996 52.363 -0.083 1.00 46.98 234 ILE C N 1
ATOM 6381 C CA . ILE C 2 234 ? -27.343 51.678 1.019 1.00 44.09 234 ILE C CA 1
ATOM 6382 C C . ILE C 2 234 ? -28.111 52.000 2.277 1.00 43.79 234 ILE C C 1
ATOM 6383 O O . ILE C 2 234 ? -28.223 53.158 2.681 1.00 46.31 234 ILE C O 1
ATOM 6388 N N . VAL C 2 235 ? -28.662 50.957 2.884 1.00 42.29 235 VAL C N 1
ATOM 6389 C CA . VAL C 2 235 ? -29.574 51.067 4.011 1.00 41.63 235 VAL C CA 1
ATOM 6390 C C . VAL C 2 235 ? -28.910 50.679 5.334 1.00 40.72 235 VAL C C 1
ATOM 6391 O O . VAL C 2 235 ? -29.513 50.850 6.407 1.00 42.07 235 VAL C O 1
ATOM 6395 N N . ALA C 2 236 ? -27.671 50.194 5.296 1.00 39.00 236 ALA C N 1
ATOM 6396 C CA . ALA C 2 236 ? -26.893 50.065 6.514 1.00 38.88 236 ALA C CA 1
ATOM 6397 C C . ALA C 2 236 ? -25.435 49.997 6.107 1.00 33.09 236 ALA C C 1
ATOM 6398 O O . ALA C 2 236 ? -25.118 49.507 5.021 1.00 31.69 236 ALA C O 1
ATOM 6400 N N . HIS C 2 237 ? -24.563 50.520 6.974 1.00 33.38 237 HIS C N 1
ATOM 6401 C CA . HIS C 2 237 ? -23.123 50.573 6.734 1.00 44.90 237 HIS C CA 1
ATOM 6402 C C . HIS C 2 237 ? -22.423 50.622 8.079 1.00 43.36 237 HIS C C 1
ATOM 6403 O O . HIS C 2 237 ? -22.877 51.323 8.981 1.00 46.00 237 HIS C O 1
ATOM 6410 N N . GLY C 2 238 ? -21.333 49.883 8.211 1.00 39.90 238 GLY C N 1
ATOM 6411 C CA . GLY C 2 238 ? -20.567 49.856 9.443 1.00 38.42 238 GLY C CA 1
ATOM 6412 C C . GLY C 2 238 ? -20.081 48.461 9.759 1.00 34.38 238 GLY C C 1
ATOM 6413 O O . GLY C 2 238 ? -20.220 47.535 8.956 1.00 31.21 238 GLY C O 1
ATOM 6414 N N . ALA C 2 239 ? -19.520 48.309 10.957 1.00 34.61 239 ALA C N 1
ATOM 6415 C CA . ALA C 2 239 ? -18.874 47.058 11.305 1.00 33.61 239 ALA C CA 1
ATOM 6416 C C . ALA C 2 239 ? -19.897 45.927 11.339 1.00 33.87 239 ALA C C 1
ATOM 6417 O O . ALA C 2 239 ? -21.087 46.158 11.575 1.00 31.24 239 ALA C O 1
ATOM 6419 N N . PRO C 2 240 ? -19.465 44.703 11.066 1.00 28.68 240 PRO C N 1
ATOM 6420 C CA . PRO C 2 240 ? -20.388 43.563 11.157 1.00 42.49 240 PRO C CA 1
ATOM 6421 C C . PRO C 2 240 ? -21.155 43.480 12.469 1.00 47.11 240 PRO C C 1
ATOM 6422 O O . PRO C 2 240 ? -22.272 42.960 12.487 1.00 47.73 240 PRO C O 1
ATOM 6426 N N . ARG C 2 241 ? -20.599 43.985 13.569 1.00 51.65 241 ARG C N 1
ATOM 6427 C CA . ARG C 2 241 ? -21.308 43.935 14.846 1.00 57.93 241 ARG C CA 1
ATOM 6428 C C . ARG C 2 241 ? -22.576 44.782 14.816 1.00 57.87 241 ARG C C 1
ATOM 6429 O O . ARG C 2 241 ? -23.662 44.301 15.151 1.00 60.18 241 ARG C O 1
ATOM 6437 N N . ASP C 2 242 ? -22.448 46.059 14.437 1.00 56.24 242 ASP C N 1
ATOM 6438 C CA . ASP C 2 242 ? -23.590 46.967 14.481 1.00 55.57 242 ASP C CA 1
ATOM 6439 C C . ASP C 2 242 ? -24.558 46.718 13.332 1.00 52.43 242 ASP C C 1
ATOM 6440 O O . ASP C 2 242 ? -25.771 46.768 13.528 1.00 54.57 242 ASP C O 1
ATOM 6445 N N . VAL C 2 243 ? -24.058 46.467 12.123 1.00 47.27 243 VAL C N 1
ATOM 6446 C CA . VAL C 2 243 ? -24.937 46.381 10.958 1.00 43.43 243 VAL C CA 1
ATOM 6447 C C . VAL C 2 243 ? -25.736 45.082 10.980 1.00 41.83 243 VAL C C 1
ATOM 6448 O O . VAL C 2 243 ? -26.947 45.069 10.732 1.00 42.02 243 VAL C O 1
ATOM 6452 N N . MET C 2 244 ? -25.066 43.968 11.256 1.00 40.03 244 MET C N 1
ATOM 6453 C CA . MET C 2 244 ? -25.717 42.669 11.280 1.00 39.06 244 MET C CA 1
ATOM 6454 C C . MET C 2 244 ? -26.717 42.571 12.435 1.00 40.70 244 MET C C 1
ATOM 6455 O O . MET C 2 244 ? -26.355 42.201 13.564 1.00 40.96 244 MET C O 1
ATOM 6460 N N . THR C 2 245 ? -27.967 42.925 12.171 1.00 42.82 245 THR C N 1
ATOM 6461 C CA . THR C 2 245 ? -29.025 42.922 13.170 1.00 38.82 245 THR C CA 1
ATOM 6462 C C . THR C 2 245 ? -30.297 42.410 12.529 1.00 39.47 245 THR C C 1
ATOM 6463 O O . THR C 2 245 ? -30.456 42.492 11.310 1.00 40.46 245 THR C O 1
ATOM 6467 N N . PRO C 2 246 ? -31.233 41.899 13.324 1.00 41.57 246 PRO C N 1
ATOM 6468 C CA . PRO C 2 246 ? -32.462 41.373 12.725 1.00 42.50 246 PRO C CA 1
ATOM 6469 C C . PRO C 2 246 ? -33.228 42.395 11.912 1.00 47.73 246 PRO C C 1
ATOM 6470 O O . PRO C 2 246 ? -33.736 42.058 10.832 1.00 48.22 246 PRO C O 1
ATOM 6474 N N . ALA C 2 247 ? -33.313 43.635 12.378 1.00 43.06 247 ALA C N 1
ATOM 6475 C CA . ALA C 2 247 ? -34.089 44.608 11.630 1.00 43.23 247 ALA C CA 1
ATOM 6476 C C . ALA C 2 247 ? -33.426 44.923 10.294 1.00 51.95 247 ALA C C 1
ATOM 6477 O O . ALA C 2 247 ? -34.112 45.108 9.283 1.00 54.27 247 ALA C O 1
ATOM 6479 N N . HIS C 2 248 ? -32.094 44.946 10.260 1.00 49.37 248 HIS C N 1
ATOM 6480 C CA . HIS C 2 248 ? -31.381 45.265 9.025 1.00 45.15 248 HIS C CA 1
ATOM 6481 C C . HIS C 2 248 ? -31.486 44.143 7.998 1.00 40.99 248 HIS C C 1
ATOM 6482 O O . HIS C 2 248 ? -31.880 44.371 6.854 1.00 38.80 248 HIS C O 1
ATOM 6489 N N . ILE C 2 249 ? -31.090 42.929 8.381 1.00 40.07 249 ILE C N 1
ATOM 6490 C CA . ILE C 2 249 ? -31.363 41.763 7.560 1.00 33.98 249 ILE C CA 1
ATOM 6491 C C . ILE C 2 249 ? -32.813 41.753 7.118 1.00 37.99 249 ILE C C 1
ATOM 6492 O O . ILE C 2 249 ? -33.124 41.330 5.998 1.00 37.93 249 ILE C O 1
ATOM 6497 N N . ALA C 2 250 ? -33.719 42.257 7.956 1.00 39.74 250 ALA C N 1
ATOM 6498 C CA . ALA C 2 250 ? -35.131 42.263 7.581 1.00 39.92 250 ALA C CA 1
ATOM 6499 C C . ALA C 2 250 ? -35.370 43.106 6.333 1.00 40.55 250 ALA C C 1
ATOM 6500 O O . ALA C 2 250 ? -35.937 42.621 5.350 1.00 39.35 250 ALA C O 1
ATOM 6502 N N . GLN C 2 251 ? -34.938 44.371 6.340 1.00 42.76 251 GLN C N 1
ATOM 6503 C CA . GLN C 2 251 ? -35.278 45.225 5.206 1.00 44.81 251 GLN C CA 1
ATOM 6504 C C . GLN C 2 251 ? -34.354 45.034 4.026 1.00 44.95 251 GLN C C 1
ATOM 6505 O O . GLN C 2 251 ? -34.750 45.320 2.888 1.00 45.20 251 GLN C O 1
ATOM 6511 N N . CYS C 2 252 ? -33.136 44.576 4.268 1.00 43.51 252 CYS C N 1
ATOM 6512 C CA . CYS C 2 252 ? -32.245 44.300 3.162 1.00 42.24 252 CYS C CA 1
ATOM 6513 C C . CYS C 2 252 ? -32.712 43.078 2.379 1.00 40.90 252 CYS C C 1
ATOM 6514 O O . CYS C 2 252 ? -32.760 43.108 1.144 1.00 40.65 252 CYS C O 1
ATOM 6517 N N . TYR C 2 253 ? -33.105 42.010 3.077 1.00 39.59 253 TYR C N 1
ATOM 6518 C CA . TYR C 2 253 ? -33.406 40.733 2.445 1.00 38.42 253 TYR C CA 1
ATOM 6519 C C . TYR C 2 253 ? -34.867 40.287 2.536 1.00 39.33 253 TYR C C 1
ATOM 6520 O O . TYR C 2 253 ? -35.219 39.258 1.942 1.00 38.65 253 TYR C O 1
ATOM 6529 N N . GLY C 2 254 ? -35.721 41.003 3.259 1.00 42.16 254 GLY C N 1
ATOM 6530 C CA . GLY C 2 254 ? -37.081 40.528 3.464 1.00 43.46 254 GLY C CA 1
ATOM 6531 C C . GLY C 2 254 ? -37.147 39.225 4.218 1.00 44.13 254 GLY C C 1
ATOM 6532 O O . GLY C 2 254 ? -38.101 38.464 4.046 1.00 47.89 254 GLY C O 1
ATOM 6533 N N . PHE C 2 255 ? -36.161 38.959 5.065 1.00 42.95 255 PHE C N 1
ATOM 6534 C CA . PHE C 2 255 ? -35.928 37.632 5.626 1.00 43.11 255 PHE C CA 1
ATOM 6535 C C . PHE C 2 255 ? -35.840 37.755 7.149 1.00 45.35 255 PHE C C 1
ATOM 6536 O O . PHE C 2 255 ? -34.927 38.402 7.675 1.00 47.09 255 PHE C O 1
ATOM 6544 N N . ALA C 2 256 ? -36.788 37.135 7.854 1.00 44.83 256 ALA C N 1
ATOM 6545 C CA . ALA C 2 256 ? -36.890 37.274 9.304 1.00 45.41 256 ALA C CA 1
ATOM 6546 C C . ALA C 2 256 ? -35.839 36.405 9.993 1.00 43.88 256 ALA C C 1
ATOM 6547 O O . ALA C 2 256 ? -35.971 35.175 10.018 1.00 43.79 256 ALA C O 1
ATOM 6549 N N . VAL C 2 257 ? -34.798 37.025 10.560 1.00 43.02 257 VAL C N 1
ATOM 6550 C CA . VAL C 2 257 ? -33.711 36.246 11.161 1.00 42.14 257 VAL C CA 1
ATOM 6551 C C . VAL C 2 257 ? -33.518 36.599 12.627 1.00 44.77 257 VAL C C 1
ATOM 6552 O O . VAL C 2 257 ? -34.190 37.478 13.168 1.00 46.78 257 VAL C O 1
ATOM 6556 N N . LYS C 2 258 ? -32.569 35.930 13.266 1.00 45.75 258 LYS C N 1
ATOM 6557 C CA . LYS C 2 258 ? -32.068 36.327 14.569 1.00 48.79 258 LYS C CA 1
ATOM 6558 C C . LYS C 2 258 ? -30.568 36.093 14.593 1.00 48.91 258 LYS C C 1
ATOM 6559 O O . LYS C 2 258 ? -30.029 35.310 13.808 1.00 48.37 258 LYS C O 1
ATOM 6565 N N . MET C 2 259 ? -29.889 36.784 15.496 1.00 51.51 259 MET C N 1
ATOM 6566 C CA . MET C 2 259 ? -28.450 36.621 15.657 1.00 53.17 259 MET C CA 1
ATOM 6567 C C . MET C 2 259 ? -28.154 35.648 16.800 1.00 56.56 259 MET C C 1
ATOM 6568 O O . MET C 2 259 ? -28.985 35.413 17.675 1.00 56.29 259 MET C O 1
ATOM 6573 N N . VAL C 2 260 ? -26.968 35.044 16.758 1.00 59.08 260 VAL C N 1
ATOM 6574 C CA . VAL C 2 260 ? -26.540 34.042 17.736 1.00 62.24 260 VAL C CA 1
ATOM 6575 C C . VAL C 2 260 ? -25.034 34.188 17.925 1.00 64.69 260 VAL C C 1
ATOM 6576 O O . VAL C 2 260 ? -24.308 34.480 16.968 1.00 65.82 260 VAL C O 1
ATOM 6580 N N . GLU C 2 261 ? -24.555 33.966 19.153 1.00 67.03 261 GLU C N 1
ATOM 6581 C CA . GLU C 2 261 ? -23.159 34.222 19.512 1.00 68.41 261 GLU C CA 1
ATOM 6582 C C . GLU C 2 261 ? -22.255 32.997 19.298 1.00 68.01 261 GLU C C 1
ATOM 6583 O O . GLU C 2 261 ? -22.718 31.875 19.095 1.00 68.11 261 GLU C O 1
ATOM 6589 N N . THR C 2 262 ? -20.939 33.232 19.336 1.00 70.52 262 THR C N 1
ATOM 6590 C CA . THR C 2 262 ? -19.927 32.164 19.378 1.00 73.91 262 THR C CA 1
ATOM 6591 C C . THR C 2 262 ? -18.885 32.524 20.449 1.00 81.04 262 THR C C 1
ATOM 6592 O O . THR C 2 262 ? -19.077 33.442 21.258 1.00 81.96 262 THR C O 1
ATOM 6596 N N . GLY C 2 263 ? -17.776 31.782 20.482 1.00 83.69 263 GLY C N 1
ATOM 6597 C CA . GLY C 2 263 ? -16.719 32.040 21.453 1.00 90.56 263 GLY C CA 1
ATOM 6598 C C . GLY C 2 263 ? -16.056 33.403 21.332 1.00 93.20 263 GLY C C 1
ATOM 6599 O O . GLY C 2 263 ? -14.888 33.513 20.948 1.00 77.75 263 GLY C O 1
ATOM 6600 N N . PRO C 2 267 ? -17.293 36.986 16.324 1.00 90.24 267 PRO C N 1
ATOM 6601 C CA . PRO C 2 267 ? -18.259 37.343 15.274 1.00 85.53 267 PRO C CA 1
ATOM 6602 C C . PRO C 2 267 ? -19.576 36.559 15.373 1.00 81.27 267 PRO C C 1
ATOM 6603 O O . PRO C 2 267 ? -19.543 35.336 15.543 1.00 80.62 267 PRO C O 1
ATOM 6607 N N . PRO C 2 268 ? -20.720 37.270 15.268 1.00 78.12 268 PRO C N 1
ATOM 6608 C CA . PRO C 2 268 ? -22.025 36.638 15.529 1.00 74.22 268 PRO C CA 1
ATOM 6609 C C . PRO C 2 268 ? -22.743 36.205 14.254 1.00 68.15 268 PRO C C 1
ATOM 6610 O O . PRO C 2 268 ? -22.648 36.896 13.234 1.00 67.89 268 PRO C O 1
ATOM 6614 N N . VAL C 2 269 ? -23.476 35.068 14.298 1.00 63.98 269 VAL C N 1
ATOM 6615 C CA . VAL C 2 269 ? -24.021 34.424 13.094 1.00 58.45 269 VAL C CA 1
ATOM 6616 C C . VAL C 2 269 ? -25.516 34.674 12.972 1.00 54.79 269 VAL C C 1
ATOM 6617 O O . VAL C 2 269 ? -26.260 34.628 13.960 1.00 54.45 269 VAL C O 1
ATOM 6621 N N . MET C 2 270 ? -25.951 34.898 11.734 1.00 51.20 270 MET C N 1
ATOM 6622 C CA . MET C 2 270 ? -27.356 35.033 11.404 1.00 46.77 270 MET C CA 1
ATOM 6623 C C . MET C 2 270 ? -27.959 33.659 11.214 1.00 44.22 270 MET C C 1
ATOM 6624 O O . MET C 2 270 ? -27.351 32.773 10.605 1.00 43.06 270 MET C O 1
ATOM 6629 N N . VAL C 2 271 ? -29.186 33.514 11.699 1.00 43.36 271 VAL C N 1
ATOM 6630 C CA . VAL C 2 271 ? -29.909 32.251 11.776 1.00 41.82 271 VAL C CA 1
ATOM 6631 C C . VAL C 2 271 ? -31.377 32.593 11.538 1.00 42.45 271 VAL C C 1
ATOM 6632 O O . VAL C 2 271 ? -31.820 33.683 11.932 1.00 42.37 271 VAL C O 1
ATOM 6636 N N . PRO C 2 272 ? -32.152 31.747 10.859 1.00 44.48 272 PRO C N 1
ATOM 6637 C CA . PRO C 2 272 ? -33.559 32.068 10.576 1.00 46.36 272 PRO C CA 1
ATOM 6638 C C . PRO C 2 272 ? -34.439 31.835 11.808 1.00 51.72 272 PRO C C 1
ATOM 6639 O O . PRO C 2 272 ? -33.956 31.428 12.868 1.00 53.44 272 PRO C O 1
ATOM 6643 N N . ALA C 2 273 ? -35.751 32.094 11.641 1.00 56.26 273 ALA C N 1
ATOM 6644 C CA . ALA C 2 273 ? -36.835 31.963 12.672 1.00 56.86 273 ALA C CA 1
ATOM 6645 C C . ALA C 2 273 ? -36.682 32.907 13.851 1.00 58.30 273 ALA C C 1
ATOM 6646 O O . ALA C 2 273 ? -36.199 34.019 13.687 1.00 58.30 273 ALA C O 1
ATOM 6648 N N . MET D 2 1 ? -40.287 3.298 -2.203 1.00 55.40 1 MET D N 1
ATOM 6649 C CA . MET D 2 1 ? -38.879 3.528 -1.888 1.00 54.60 1 MET D CA 1
ATOM 6650 C C . MET D 2 1 ? -37.971 3.561 -3.151 1.00 52.42 1 MET D C 1
ATOM 6651 O O . MET D 2 1 ? -37.839 2.561 -3.867 1.00 51.24 1 MET D O 1
ATOM 6656 N N . LEU D 2 2 ? -37.355 4.707 -3.428 1.00 50.97 2 LEU D N 1
ATOM 6657 C CA . LEU D 2 2 ? -36.380 4.829 -4.516 1.00 50.35 2 LEU D CA 1
ATOM 6658 C C . LEU D 2 2 ? -34.985 4.549 -3.960 1.00 48.47 2 LEU D C 1
ATOM 6659 O O . LEU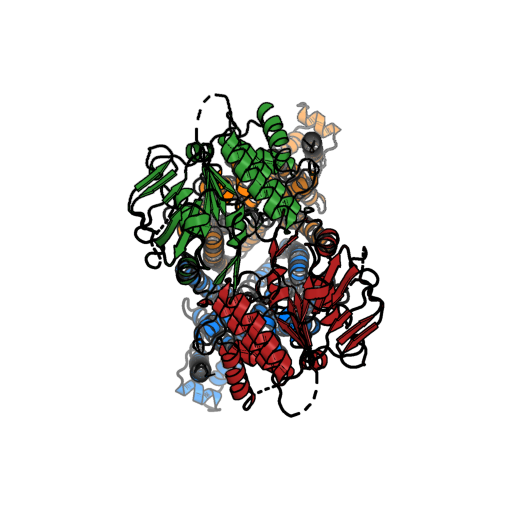 D 2 2 ? -34.425 5.366 -3.227 1.00 48.51 2 LEU D O 1
ATOM 6664 N N . THR D 2 3 ? -34.412 3.408 -4.313 1.00 47.98 3 THR D N 1
ATOM 6665 C CA . THR D 2 3 ? -33.233 2.902 -3.618 1.00 49.02 3 THR D CA 1
ATOM 6666 C C . THR D 2 3 ? -32.070 2.639 -4.570 1.00 51.78 3 THR D C 1
ATOM 6667 O O . THR D 2 3 ? -32.270 2.163 -5.692 1.00 48.69 3 THR D O 1
ATOM 6671 N N . ALA D 2 4 ? -30.857 2.974 -4.114 1.00 56.82 4 ALA D N 1
ATOM 6672 C CA . ALA D 2 4 ? -29.600 2.593 -4.751 1.00 59.78 4 ALA D CA 1
ATOM 6673 C C . ALA D 2 4 ? -28.814 1.736 -3.771 1.00 65.51 4 ALA D C 1
ATOM 6674 O O . ALA D 2 4 ? -28.523 2.179 -2.656 1.00 65.60 4 ALA D O 1
ATOM 6676 N N . HIS D 2 5 ? -28.473 0.515 -4.185 1.00 66.29 5 HIS D N 1
ATOM 6677 C CA . HIS D 2 5 ? -27.725 -0.428 -3.357 1.00 69.88 5 HIS D CA 1
ATOM 6678 C C . HIS D 2 5 ? -26.466 -0.851 -4.101 1.00 65.83 5 HIS D C 1
ATOM 6679 O O . HIS D 2 5 ? -26.543 -1.346 -5.229 1.00 66.27 5 HIS D O 1
ATOM 6686 N N . HIS D 2 6 ? -25.311 -0.633 -3.478 1.00 63.80 6 HIS D N 1
ATOM 6687 C CA . HIS D 2 6 ? -24.025 -1.043 -4.031 1.00 61.41 6 HIS D CA 1
ATOM 6688 C C . HIS D 2 6 ? -23.875 -0.562 -5.472 1.00 59.84 6 HIS D C 1
ATOM 6689 O O . HIS D 2 6 ? -23.482 -1.299 -6.374 1.00 60.81 6 HIS D O 1
ATOM 6696 N N . LEU D 2 7 ? -24.194 0.710 -5.675 1.00 57.94 7 LEU D N 1
ATOM 6697 C CA . LEU D 2 7 ? -24.231 1.314 -6.999 1.00 56.32 7 LEU D CA 1
ATOM 6698 C C . LEU D 2 7 ? -22.856 1.845 -7.386 1.00 55.55 7 LEU D C 1
ATOM 6699 O O . LEU D 2 7 ? -22.248 2.612 -6.633 1.00 55.09 7 LEU D O 1
ATOM 6704 N N . ASP D 2 8 ? -22.377 1.454 -8.559 1.00 55.06 8 ASP D N 1
ATOM 6705 C CA . ASP D 2 8 ? -21.123 1.964 -9.087 1.00 55.84 8 ASP D CA 1
ATOM 6706 C C . ASP D 2 8 ? -21.366 2.666 -10.410 1.00 53.21 8 ASP D C 1
ATOM 6707 O O . ASP D 2 8 ? -22.210 2.237 -11.198 1.00 51.63 8 ASP D O 1
ATOM 6712 N N . VAL D 2 9 ? -20.638 3.748 -10.657 1.00 51.79 9 VAL D N 1
ATOM 6713 C CA . VAL D 2 9 ? -20.783 4.501 -11.898 1.00 50.71 9 VAL D CA 1
ATOM 6714 C C . VAL D 2 9 ? -19.400 4.874 -12.397 1.00 50.90 9 VAL D C 1
ATOM 6715 O O . VAL D 2 9 ? -18.581 5.372 -11.619 1.00 52.54 9 VAL D O 1
ATOM 6719 N N . ALA D 2 10 ? -19.156 4.638 -13.699 1.00 48.98 10 ALA D N 1
ATOM 6720 C CA . ALA D 2 10 ? -17.908 4.977 -14.410 1.00 49.00 10 ALA D CA 1
ATOM 6721 C C . ALA D 2 10 ? -18.177 5.602 -15.790 1.00 48.47 10 ALA D C 1
ATOM 6722 O O . ALA D 2 10 ? -17.535 6.588 -16.198 1.00 48.42 10 ALA D O 1
ATOM 6724 N N . GLY D 2 14 ? -12.835 7.332 -15.530 1.00 85.03 14 GLY D N 1
ATOM 6725 C CA . GLY D 2 14 ? -12.726 6.476 -14.356 1.00 85.27 14 GLY D CA 1
ATOM 6726 C C . GLY D 2 14 ? -14.067 6.293 -13.668 1.00 83.12 14 GLY D C 1
ATOM 6727 O O . GLY D 2 14 ? -15.097 6.590 -14.278 1.00 83.14 14 GLY D O 1
ATOM 6728 N N . THR D 2 15 ? -14.068 5.803 -12.420 1.00 82.01 15 THR D N 1
ATOM 6729 C CA . THR D 2 15 ? -15.301 5.667 -11.643 1.00 81.65 15 THR D CA 1
ATOM 6730 C C . THR D 2 15 ? -15.491 6.891 -10.746 1.00 75.61 15 THR D C 1
ATOM 6731 O O . THR D 2 15 ? -14.574 7.287 -10.022 1.00 77.76 15 THR D O 1
ATOM 6735 N N . ILE D 2 16 ? -16.683 7.482 -10.798 1.00 66.78 16 ILE D N 1
ATOM 6736 C CA . ILE D 2 16 ? -16.984 8.673 -10.015 1.00 59.48 16 ILE D CA 1
ATOM 6737 C C . ILE D 2 16 ? -17.974 8.394 -8.873 1.00 52.31 16 ILE D C 1
ATOM 6738 O O . ILE D 2 16 ? -18.051 9.196 -7.934 1.00 49.25 16 ILE D O 1
ATOM 6743 N N . LEU D 2 17 ? -18.650 7.250 -8.858 1.00 50.49 17 LEU D N 1
ATOM 6744 C CA . LEU D 2 17 ? -19.335 6.777 -7.649 1.00 48.75 17 LEU D CA 1
ATOM 6745 C C . LEU D 2 17 ? -18.900 5.346 -7.331 1.00 51.55 17 LEU D C 1
ATOM 6746 O O . LEU D 2 17 ? -19.025 4.450 -8.174 1.00 50.98 17 LEU D O 1
ATOM 6751 N N . ARG D 2 18 ? -18.411 5.132 -6.106 1.00 55.66 18 ARG D N 1
ATOM 6752 C CA . ARG D 2 18 ? -17.831 3.860 -5.673 1.00 59.28 18 ARG D CA 1
ATOM 6753 C C . ARG D 2 18 ? -18.707 3.263 -4.580 1.00 59.90 18 ARG D C 1
ATOM 6754 O O . ARG D 2 18 ? -18.792 3.816 -3.478 1.00 61.20 18 ARG D O 1
ATOM 6762 N N . ASP D 2 19 ? -19.353 2.136 -4.892 1.00 61.07 19 ASP D N 1
ATOM 6763 C CA . ASP D 2 19 ? -20.139 1.355 -3.935 1.00 64.26 19 ASP D CA 1
ATOM 6764 C C . ASP D 2 19 ? -21.038 2.250 -3.093 1.00 59.10 19 ASP D C 1
ATOM 6765 O O . ASP D 2 19 ? -20.707 2.596 -1.952 1.00 59.70 19 ASP D O 1
ATOM 6770 N N . LEU D 2 20 ? -22.165 2.653 -3.655 1.00 53.95 20 LEU D N 1
ATOM 6771 C CA . LEU D 2 20 ? -22.970 3.700 -3.055 1.00 51.49 20 LEU D CA 1
ATOM 6772 C C . LEU D 2 20 ? -24.351 3.146 -2.757 1.00 50.87 20 LEU D C 1
ATOM 6773 O O . LEU D 2 20 ? -25.054 2.707 -3.670 1.00 50.06 20 LEU D O 1
ATOM 6778 N N . SER D 2 21 ? -24.736 3.176 -1.488 1.00 50.21 21 SER D N 1
ATOM 6779 C CA . SER D 2 21 ? -26.037 2.704 -1.063 1.00 48.41 21 SER D CA 1
ATOM 6780 C C . SER D 2 21 ? -26.765 3.842 -0.366 1.00 45.79 21 SER D C 1
ATOM 6781 O O . SER D 2 21 ? -26.226 4.425 0.578 1.00 46.01 21 SER D O 1
ATOM 6784 N N . LEU D 2 22 ? -27.981 4.152 -0.827 1.00 40.03 22 LEU D N 1
ATOM 6785 C CA . LEU D 2 22 ? -28.788 5.244 -0.289 1.00 39.24 22 LEU D CA 1
ATOM 6786 C C . LEU D 2 22 ? -30.234 5.062 -0.746 1.00 47.57 22 LEU D C 1
ATOM 6787 O O . LEU D 2 22 ? -30.490 4.430 -1.774 1.00 50.07 22 LEU D O 1
ATOM 6792 N N . SER D 2 23 ? -31.183 5.607 0.021 1.00 46.36 23 SER D N 1
ATOM 6793 C CA . SER D 2 23 ? -32.601 5.384 -0.270 1.00 45.96 23 SER D CA 1
ATOM 6794 C C . SER D 2 23 ? -33.429 6.629 0.007 1.00 46.12 23 SER D C 1
ATOM 6795 O O . SER D 2 23 ? -33.454 7.123 1.135 1.00 45.99 23 SER D O 1
ATOM 6798 N N . ILE D 2 24 ? -34.127 7.106 -1.024 1.00 45.29 24 ILE D N 1
ATOM 6799 C CA . ILE D 2 24 ? -35.103 8.181 -0.907 1.00 45.06 24 ILE D CA 1
ATOM 6800 C C . ILE D 2 24 ? -36.448 7.580 -0.522 1.00 46.71 24 ILE D C 1
ATOM 6801 O O . ILE D 2 24 ? -36.947 6.679 -1.202 1.00 48.10 24 ILE D O 1
ATOM 6806 N N . GLU D 2 25 ? -37.061 8.092 0.545 1.00 47.42 25 GLU D N 1
ATOM 6807 C CA . GLU D 2 25 ? -38.282 7.440 0.990 1.00 48.40 25 GLU D CA 1
ATOM 6808 C C . GLU D 2 25 ? -39.453 8.405 1.161 1.00 44.73 25 GLU D C 1
ATOM 6809 O O . GLU D 2 25 ? -39.273 9.543 1.625 1.00 41.96 25 GLU D O 1
ATOM 6815 N N . PRO D 2 26 ? -40.672 7.961 0.825 1.00 44.12 26 PRO D N 1
ATOM 6816 C CA . PRO D 2 26 ? -41.805 8.889 0.709 1.00 44.37 26 PRO D CA 1
ATOM 6817 C C . PRO D 2 26 ? -42.133 9.585 2.018 1.00 38.19 26 PRO D C 1
ATOM 6818 O O . PRO D 2 26 ? -42.034 9.004 3.095 1.00 39.59 26 PRO D O 1
ATOM 6822 N N . GLY D 2 27 ? -42.568 10.846 1.892 1.00 37.35 27 GLY D N 1
ATOM 6823 C CA . GLY D 2 27 ? -42.861 11.722 2.998 1.00 42.96 27 GLY D CA 1
ATOM 6824 C C . GLY D 2 27 ? -41.654 12.427 3.568 1.00 43.43 27 GLY D C 1
ATOM 6825 O O . GLY D 2 27 ? -41.823 13.401 4.319 1.00 43.62 27 GLY D O 1
ATOM 6826 N N . ARG D 2 28 ? -40.444 11.957 3.242 1.00 47.52 28 ARG D N 1
ATOM 6827 C CA . ARG D 2 28 ? -39.188 12.450 3.781 1.00 47.64 28 ARG D CA 1
ATOM 6828 C C . ARG D 2 28 ? -38.339 13.117 2.695 1.00 44.41 28 ARG D C 1
ATOM 6829 O O . ARG D 2 28 ? -38.373 12.732 1.524 1.00 42.57 28 ARG D O 1
ATOM 6837 N N . VAL D 2 29 ? -37.575 14.124 3.095 1.00 44.57 29 VAL D N 1
ATOM 6838 C CA . VAL D 2 29 ? -36.651 14.843 2.222 1.00 43.52 29 VAL D CA 1
ATOM 6839 C C . VAL D 2 29 ? -35.231 14.515 2.670 1.00 43.11 29 VAL D C 1
ATOM 6840 O O . VAL D 2 29 ? -34.791 14.952 3.740 1.00 45.56 29 VAL D O 1
ATOM 6844 N N . THR D 2 30 ? -34.513 13.750 1.852 1.00 41.75 30 THR D N 1
ATOM 6845 C CA . THR D 2 30 ? -33.075 13.564 2.010 1.00 42.16 30 THR D CA 1
ATOM 6846 C C . THR D 2 30 ? -32.324 14.677 1.278 1.00 42.04 30 THR D C 1
ATOM 6847 O O . THR D 2 30 ? -32.664 15.032 0.146 1.00 42.69 30 THR D O 1
ATOM 6851 N N . ALA D 2 31 ? -31.308 15.236 1.936 1.00 40.46 31 ALA D N 1
ATOM 6852 C CA . ALA D 2 31 ? -30.440 16.259 1.357 1.00 38.51 31 ALA D CA 1
ATOM 6853 C C . ALA D 2 31 ? -29.043 15.692 1.158 1.00 37.05 31 ALA D C 1
ATOM 6854 O O . ALA D 2 31 ? -28.497 15.054 2.058 1.00 38.03 31 ALA D O 1
ATOM 6856 N N . LEU D 2 32 ? -28.454 15.953 -0.004 1.00 34.77 32 LEU D N 1
ATOM 6857 C CA . LEU D 2 32 ? -27.185 15.350 -0.404 1.00 28.13 32 LEU D CA 1
ATOM 6858 C C . LEU D 2 32 ? -26.084 16.409 -0.402 1.00 28.51 32 LEU D C 1
ATOM 6859 O O . LEU D 2 32 ? -26.193 17.435 -1.084 1.00 27.73 32 LEU D O 1
ATOM 6864 N N . LEU D 2 33 ? -25.032 16.162 0.377 1.00 33.90 33 LEU D N 1
ATOM 6865 C CA . LEU D 2 33 ? -23.968 17.131 0.624 1.00 35.13 33 LEU D CA 1
ATOM 6866 C C . LEU D 2 33 ? -22.630 16.581 0.134 1.00 35.44 33 LEU D C 1
ATOM 6867 O O . LEU D 2 33 ? -22.344 15.387 0.274 1.00 35.75 33 LEU D O 1
ATOM 6872 N N . GLY D 2 34 ? -21.819 17.445 -0.462 1.00 35.53 34 GLY D N 1
ATOM 6873 C CA . GLY D 2 34 ? -20.491 17.045 -0.893 1.00 37.18 34 GLY D CA 1
ATOM 6874 C C . GLY D 2 34 ? -19.825 18.229 -1.542 1.00 38.66 34 GLY D C 1
ATOM 6875 O O . GLY D 2 34 ? -20.471 19.232 -1.858 1.00 32.02 34 GLY D O 1
ATOM 6876 N N . ARG D 2 35 ? -18.512 18.115 -1.728 1.00 43.02 35 ARG D N 1
ATOM 6877 C CA . ARG D 2 35 ? -17.846 19.233 -2.378 1.00 46.77 35 ARG D CA 1
ATOM 6878 C C . ARG D 2 35 ? -17.836 19.028 -3.889 1.00 45.55 35 ARG D C 1
ATOM 6879 O O . ARG D 2 35 ? -18.271 17.998 -4.405 1.00 32.54 35 ARG D O 1
ATOM 6887 N N . ASN D 2 36 ? -17.376 20.053 -4.604 1.00 47.78 36 ASN D N 1
ATOM 6888 C CA . ASN D 2 36 ? -17.432 20.036 -6.064 1.00 48.58 36 ASN D CA 1
ATOM 6889 C C . ASN D 2 36 ? -16.588 18.904 -6.620 1.00 50.48 36 ASN D C 1
ATOM 6890 O O . ASN D 2 36 ? -15.413 18.754 -6.265 1.00 57.20 36 ASN D O 1
ATOM 6895 N N . GLY D 2 37 ? -17.201 18.091 -7.473 1.00 45.57 37 GLY D N 1
ATOM 6896 C CA . GLY D 2 37 ? -16.528 16.923 -7.992 1.00 45.14 37 GLY D CA 1
ATOM 6897 C C . GLY D 2 37 ? -16.664 15.699 -7.132 1.00 44.03 37 GLY D C 1
ATOM 6898 O O . GLY D 2 37 ? -15.899 14.745 -7.307 1.00 46.20 37 GLY D O 1
ATOM 6899 N N . ALA D 2 38 ? -17.611 15.688 -6.207 1.00 40.63 38 ALA D N 1
ATOM 6900 C CA . ALA D 2 38 ? -17.797 14.517 -5.373 1.00 40.93 38 ALA D CA 1
ATOM 6901 C C . ALA D 2 38 ? -18.729 13.495 -6.005 1.00 31.71 38 ALA D C 1
ATOM 6902 O O . ALA D 2 38 ? -18.829 12.364 -5.504 1.00 32.43 38 ALA D O 1
ATOM 6904 N N . GLY D 2 39 ? -19.409 13.868 -7.076 1.00 30.08 39 GLY D N 1
ATOM 6905 C CA . GLY D 2 39 ? -20.353 12.993 -7.717 1.00 31.61 39 GLY D CA 1
ATOM 6906 C C . GLY D 2 39 ? -21.791 13.165 -7.301 1.00 31.06 39 GLY D C 1
ATOM 6907 O O . GLY D 2 39 ? -22.591 12.258 -7.564 1.00 30.96 39 GLY D O 1
ATOM 6908 N N . LYS D 2 40 ? -22.137 14.283 -6.643 1.00 30.81 40 LYS D N 1
ATOM 6909 C CA . LYS D 2 40 ? -23.534 14.626 -6.360 1.00 29.28 40 LYS D CA 1
ATOM 6910 C C . LYS D 2 40 ? -24.399 14.573 -7.619 1.00 28.74 40 LYS D C 1
ATOM 6911 O O . LYS D 2 40 ? -25.423 13.883 -7.667 1.00 23.88 40 LYS D O 1
ATOM 6917 N N . SER D 2 41 ? -24.006 15.317 -8.652 1.00 29.26 41 SER D N 1
ATOM 6918 C CA . SER D 2 41 ? -24.843 15.375 -9.837 1.00 27.66 41 SER D CA 1
ATOM 6919 C C . SER D 2 41 ? -24.905 14.042 -10.583 1.00 27.92 41 SER D C 1
ATOM 6920 O O . SER D 2 41 ? -25.954 13.719 -11.151 1.00 26.69 41 SER D O 1
ATOM 6923 N N . THR D 2 42 ? -23.812 13.260 -10.607 1.00 29.23 42 THR D N 1
ATOM 6924 C CA . THR D 2 42 ? -23.847 11.925 -11.226 1.00 28.17 42 THR D CA 1
ATOM 6925 C C . THR D 2 42 ? -24.915 11.054 -10.572 1.00 27.54 42 THR D C 1
ATOM 6926 O O . THR D 2 42 ? -25.789 10.504 -11.248 1.00 28.37 42 THR D O 1
ATOM 6930 N N . LEU D 2 43 ? -24.870 10.943 -9.244 1.00 27.70 43 LEU D N 1
ATOM 6931 C CA . LEU D 2 43 ? -25.850 10.151 -8.499 1.00 29.22 43 LEU D CA 1
ATOM 6932 C C . LEU D 2 43 ? -27.281 10.631 -8.727 1.00 27.64 43 LEU D C 1
ATOM 6933 O O . LEU D 2 43 ? -28.210 9.821 -8.800 1.00 27.44 43 LEU D O 1
ATOM 6938 N N . LEU D 2 44 ? -27.486 11.940 -8.821 1.00 26.16 44 LEU D N 1
ATOM 6939 C CA . LEU D 2 44 ? -28.830 12.418 -9.097 1.00 26.36 44 LEU D CA 1
ATOM 6940 C C . LEU D 2 44 ? -29.300 11.965 -10.477 1.00 27.51 44 LEU D C 1
ATOM 6941 O O . LEU D 2 44 ? -30.433 11.495 -10.633 1.00 26.68 44 LEU D O 1
ATOM 6946 N N . LYS D 2 45 ? -28.446 12.109 -11.495 1.00 29.60 45 LYS D N 1
ATOM 6947 C CA . LYS D 2 45 ? -28.812 11.637 -12.827 1.00 30.97 45 LYS D CA 1
ATOM 6948 C C . LYS D 2 45 ? -29.099 10.151 -12.786 1.00 31.60 45 LYS D C 1
ATOM 6949 O O . LYS D 2 45 ? -30.005 9.665 -13.472 1.00 31.81 45 LYS D O 1
ATOM 6955 N N . THR D 2 46 ? -28.364 9.419 -11.949 1.00 32.31 46 THR D N 1
ATOM 6956 C CA . THR D 2 46 ? -28.560 7.977 -11.860 1.00 33.64 46 THR D CA 1
ATOM 6957 C C . THR D 2 46 ? -29.953 7.652 -11.349 1.00 34.03 46 THR D C 1
ATOM 6958 O O . THR D 2 46 ? -30.662 6.835 -11.937 1.00 36.83 46 THR D O 1
ATOM 6962 N N . PHE D 2 47 ? -30.356 8.279 -10.247 1.00 32.36 47 PHE D N 1
ATOM 6963 C CA . PHE D 2 47 ? -31.720 8.109 -9.764 1.00 32.25 47 PHE D CA 1
ATOM 6964 C C . PHE D 2 47 ? -32.734 8.534 -10.825 1.00 32.06 47 PHE D C 1
ATOM 6965 O O . PHE D 2 47 ? -33.726 7.838 -11.055 1.00 32.54 47 PHE D O 1
ATOM 6973 N N . ALA D 2 48 ? -32.495 9.668 -11.496 1.00 31.21 48 ALA D N 1
ATOM 6974 C CA . ALA D 2 48 ? -33.439 10.136 -12.506 1.00 30.76 48 ALA D CA 1
ATOM 6975 C C . ALA D 2 48 ? -33.621 9.119 -13.628 1.00 32.66 48 ALA D C 1
ATOM 6976 O O . ALA D 2 48 ? -34.644 9.144 -14.319 1.00 33.62 48 ALA D O 1
ATOM 6978 N N . GLY D 2 49 ? -32.669 8.218 -13.817 1.00 34.11 49 GLY D N 1
ATOM 6979 C CA . GLY D 2 49 ? -32.783 7.264 -14.897 1.00 36.36 49 GLY D CA 1
ATOM 6980 C C . GLY D 2 49 ? -32.184 7.763 -16.179 1.00 38.24 49 GLY D C 1
ATOM 6981 O O . GLY D 2 49 ? -32.661 7.409 -17.261 1.00 39.49 49 GLY D O 1
ATOM 6982 N N . GLU D 2 50 ? -31.140 8.600 -16.101 1.00 38.82 50 GLU D N 1
ATOM 6983 C CA . GLU D 2 50 ? -30.496 9.112 -17.299 1.00 40.42 50 GLU D CA 1
ATOM 6984 C C . GLU D 2 50 ? -29.359 8.229 -17.765 1.00 43.45 50 GLU D C 1
ATOM 6985 O O . GLU D 2 50 ? -28.983 8.302 -18.941 1.00 42.87 50 GLU D O 1
ATOM 6991 N N . LEU D 2 51 ? -28.789 7.420 -16.877 1.00 47.55 51 LEU D N 1
ATOM 6992 C CA . LEU D 2 51 ? -27.644 6.589 -17.199 1.00 52.44 51 LEU D CA 1
ATOM 6993 C C . LEU D 2 51 ? -27.971 5.106 -17.170 1.00 57.12 51 LEU D C 1
ATOM 6994 O O . LEU D 2 51 ? -27.051 4.283 -17.155 1.00 59.31 51 LEU D O 1
ATOM 6999 N N . THR D 2 52 ? -29.251 4.735 -17.172 1.00 59.49 52 THR D N 1
ATOM 7000 C CA . THR D 2 52 ? -29.631 3.325 -17.115 1.00 66.40 52 THR D CA 1
ATOM 7001 C C . THR D 2 52 ? -30.647 2.886 -18.164 1.00 69.61 52 THR D C 1
ATOM 7002 O O . THR D 2 52 ? -30.758 1.677 -18.406 1.00 71.77 52 THR D O 1
ATOM 7006 N N . GLY D 2 53 ? -31.377 3.795 -18.799 1.00 69.14 53 GLY D N 1
ATOM 7007 C CA . GLY D 2 53 ? -32.285 3.350 -19.840 1.00 75.07 53 GLY D CA 1
ATOM 7008 C C . GLY D 2 53 ? -31.568 2.943 -21.115 1.00 78.31 53 GLY D C 1
ATOM 7009 O O . GLY D 2 53 ? -30.614 2.156 -21.087 1.00 79.45 53 GLY D O 1
ATOM 7010 N N . SER D 2 54 ? -32.032 3.460 -22.246 1.00 81.06 54 SER D N 1
ATOM 7011 C CA . SER D 2 54 ? -31.281 3.437 -23.497 1.00 85.67 54 SER D CA 1
ATOM 7012 C C . SER D 2 54 ? -30.862 4.875 -23.791 1.00 86.31 54 SER D C 1
ATOM 7013 O O . SER D 2 54 ? -31.637 5.653 -24.362 1.00 88.17 54 SER D O 1
ATOM 7016 N N . VAL D 2 55 ? -29.644 5.221 -23.353 1.00 86.11 55 VAL D N 1
ATOM 7017 C CA . VAL D 2 55 ? -28.947 6.458 -23.717 1.00 88.91 55 VAL D CA 1
ATOM 7018 C C . VAL D 2 55 ? -27.549 6.523 -23.067 1.00 87.70 55 VAL D C 1
ATOM 7019 O O . VAL D 2 55 ? -27.312 5.974 -21.991 1.00 86.95 55 VAL D O 1
ATOM 7023 N N . GLY D 2 59 ? -22.383 6.306 -23.049 1.00 69.70 59 GLY D N 1
ATOM 7024 C CA . GLY D 2 59 ? -21.177 5.496 -23.047 1.00 72.55 59 GLY D CA 1
ATOM 7025 C C . GLY D 2 59 ? -20.412 5.512 -21.727 1.00 72.10 59 GLY D C 1
ATOM 7026 O O . GLY D 2 59 ? -19.290 5.996 -21.670 1.00 72.36 59 GLY D O 1
ATOM 7027 N N . VAL D 2 60 ? -21.030 4.993 -20.660 1.00 71.01 60 VAL D N 1
ATOM 7028 C CA . VAL D 2 60 ? -20.408 4.869 -19.346 1.00 69.81 60 VAL D CA 1
ATOM 7029 C C . VAL D 2 60 ? -20.988 3.622 -18.695 1.00 70.53 60 VAL D C 1
ATOM 7030 O O . VAL D 2 60 ? -22.030 3.114 -19.116 1.00 71.37 60 VAL D O 1
ATOM 7034 N N . ARG D 2 61 ? -20.323 3.144 -17.639 1.00 71.82 61 ARG D N 1
ATOM 7035 C CA . ARG D 2 61 ? -20.610 1.837 -17.040 1.00 71.73 61 ARG D CA 1
ATOM 7036 C C . ARG D 2 61 ? -21.262 1.992 -15.668 1.00 63.93 61 ARG D C 1
ATOM 7037 O O . ARG D 2 61 ? -20.727 2.684 -14.793 1.00 59.78 61 ARG D O 1
ATOM 7045 N N . VAL D 2 62 ? -22.402 1.325 -15.472 1.00 63.82 62 VAL D N 1
ATOM 7046 C CA . VAL D 2 62 ? -23.163 1.403 -14.227 1.00 60.26 62 VAL D CA 1
ATOM 7047 C C . VAL D 2 62 ? -23.518 0.002 -13.764 1.00 59.78 62 VAL D C 1
ATOM 7048 O O . VAL D 2 62 ? -24.021 -0.806 -14.549 1.00 47.42 62 VAL D O 1
ATOM 7052 N N . THR D 2 63 ? -23.284 -0.271 -12.482 1.00 58.17 63 THR D N 1
ATOM 7053 C CA . THR D 2 63 ? -23.498 -1.579 -11.876 1.00 57.83 63 THR D CA 1
ATOM 7054 C C . THR D 2 63 ? -24.152 -1.417 -10.500 1.00 56.96 63 THR D C 1
ATOM 7055 O O . THR D 2 63 ? -23.926 -0.426 -9.795 1.00 54.04 63 THR D O 1
ATOM 7059 N N . GLY D 2 64 ? -24.949 -2.411 -10.114 1.00 59.74 64 GLY D N 1
ATOM 7060 C CA . GLY D 2 64 ? -25.674 -2.407 -8.857 1.00 60.16 64 GLY D CA 1
ATOM 7061 C C . GLY D 2 64 ? -27.167 -2.230 -9.078 1.00 60.98 64 GLY D C 1
ATOM 7062 O O . GLY D 2 64 ? -27.640 -1.970 -10.186 1.00 61.73 64 GLY D O 1
ATOM 7063 N N . ASP D 2 65 ? -27.914 -2.373 -7.987 1.00 61.74 65 ASP D N 1
ATOM 7064 C CA . ASP D 2 65 ? -29.367 -2.281 -8.031 1.00 62.46 65 ASP D CA 1
ATOM 7065 C C . ASP D 2 65 ? -29.787 -0.849 -7.749 1.00 58.74 65 ASP D C 1
ATOM 7066 O O . ASP D 2 65 ? -29.474 -0.311 -6.689 1.00 59.49 65 ASP D O 1
ATOM 7071 N N . VAL D 2 66 ? -30.499 -0.233 -8.681 1.00 55.43 66 VAL D N 1
ATOM 7072 C CA . VAL D 2 66 ? -31.235 0.986 -8.379 1.00 52.27 66 VAL D CA 1
ATOM 7073 C C . VAL D 2 66 ? -32.705 0.705 -8.681 1.00 51.51 66 VAL D C 1
ATOM 7074 O O . VAL D 2 66 ? -33.056 0.308 -9.799 1.00 53.10 66 VAL D O 1
ATOM 7078 N N . THR D 2 67 ? -33.548 0.842 -7.659 1.00 49.06 67 THR D N 1
ATOM 7079 C CA . THR D 2 67 ? -34.941 0.434 -7.741 1.00 47.33 67 THR D CA 1
ATOM 7080 C C . THR D 2 67 ? -35.844 1.580 -7.335 1.00 44.38 67 THR D C 1
ATOM 7081 O O . THR D 2 67 ? -35.539 2.325 -6.401 1.00 43.49 67 THR D O 1
ATOM 7085 N N . LEU D 2 68 ? -36.961 1.699 -8.046 1.00 43.44 68 LEU D N 1
ATOM 7086 C CA . LEU D 2 68 ? -38.021 2.664 -7.777 1.00 41.28 68 LEU D CA 1
ATOM 7087 C C . LEU D 2 68 ? -39.280 1.872 -7.435 1.00 42.58 68 LEU D C 1
ATOM 7088 O O . LEU D 2 68 ? -39.866 1.226 -8.314 1.00 43.26 68 LEU D O 1
ATOM 7093 N N . ASN D 2 69 ? -39.694 1.922 -6.160 1.00 42.36 69 ASN D N 1
ATOM 7094 C CA . ASN D 2 69 ? -40.867 1.186 -5.670 1.00 43.50 69 ASN D CA 1
ATOM 7095 C C . ASN D 2 69 ? -40.757 -0.298 -6.004 1.00 46.79 69 ASN D C 1
ATOM 7096 O O . ASN D 2 69 ? -41.728 -0.936 -6.423 1.00 44.11 69 ASN D O 1
ATOM 7101 N N . GLY D 2 70 ? -39.562 -0.844 -5.845 1.00 42.99 70 GLY D N 1
ATOM 7102 C CA . GLY D 2 70 ? -39.403 -2.263 -6.042 1.00 61.32 70 GLY D CA 1
ATOM 7103 C C . GLY D 2 70 ? -38.766 -2.625 -7.359 1.00 60.52 70 GLY D C 1
ATOM 7104 O O . GLY D 2 70 ? -37.864 -3.467 -7.392 1.00 62.30 70 GLY D O 1
ATOM 7105 N N . GLU D 2 71 ? -39.213 -1.953 -8.490 1.00 58.70 71 GLU D N 1
ATOM 7106 C CA . GLU D 2 71 ? -38.716 -2.550 -9.721 1.00 59.71 71 GLU D CA 1
ATOM 7107 C C . GLU D 2 71 ? -37.496 -1.801 -10.242 1.00 57.12 71 GLU D C 1
ATOM 7108 O O . GLU D 2 71 ? -37.364 -0.598 -10.024 1.00 56.08 71 GLU D O 1
ATOM 7114 N N . PRO D 2 72 ? -36.580 -2.488 -10.925 1.00 58.14 72 PRO D N 1
ATOM 7115 C CA . PRO D 2 72 ? -35.304 -1.855 -11.268 1.00 56.98 72 PRO D CA 1
ATOM 7116 C C . PRO D 2 72 ? -35.489 -0.740 -12.290 1.00 55.22 72 PRO D C 1
ATOM 7117 O O . PRO D 2 72 ? -36.292 -0.854 -13.221 1.00 54.41 72 PRO D O 1
ATOM 7121 N N . LEU D 2 73 ? -34.736 0.354 -12.092 1.00 53.07 73 LEU D N 1
ATOM 7122 C CA . LEU D 2 73 ? -34.789 1.479 -13.017 1.00 51.32 73 LEU D CA 1
ATOM 7123 C C . LEU D 2 73 ? -34.483 1.042 -14.439 1.00 56.30 73 LEU D C 1
ATOM 7124 O O . LEU D 2 73 ? -35.184 1.436 -15.377 1.00 56.69 73 LEU D O 1
ATOM 7129 N N . ALA D 2 74 ? -33.449 0.211 -14.623 1.00 61.26 74 ALA D N 1
ATOM 7130 C CA . ALA D 2 74 ? -33.056 -0.284 -15.948 1.00 65.03 74 ALA D CA 1
ATOM 7131 C C . ALA D 2 74 ? -34.225 -0.857 -16.749 1.00 67.89 74 ALA D C 1
ATOM 7132 O O . ALA D 2 74 ? -34.069 -1.111 -17.953 1.00 69.70 74 ALA D O 1
ATOM 7134 N N . ARG D 2 75 ? -35.384 -1.069 -16.124 1.00 70.74 75 ARG D N 1
ATOM 7135 C CA . ARG D 2 75 ? -36.515 -1.773 -16.711 1.00 77.52 75 ARG D CA 1
ATOM 7136 C C . ARG D 2 75 ? -37.778 -0.911 -16.744 1.00 76.83 75 ARG D C 1
ATOM 7137 O O . ARG D 2 75 ? -38.894 -1.459 -16.743 1.00 82.21 75 ARG D O 1
ATOM 7145 N N . ILE D 2 76 ? -37.643 0.419 -16.741 1.00 72.63 76 ILE D N 1
ATOM 7146 C CA . ILE D 2 76 ? -38.780 1.341 -16.692 1.00 69.32 76 ILE D CA 1
ATOM 7147 C C . ILE D 2 76 ? -38.652 2.328 -17.839 1.00 66.62 76 ILE D C 1
ATOM 7148 O O . ILE D 2 76 ? -37.719 3.139 -17.856 1.00 65.95 76 ILE D O 1
ATOM 7153 N N . ASP D 2 77 ? -39.604 2.272 -18.777 1.00 66.75 77 ASP D N 1
ATOM 7154 C CA . ASP D 2 77 ? -39.661 3.185 -19.914 1.00 64.87 77 ASP D CA 1
ATOM 7155 C C . ASP D 2 77 ? -39.488 4.624 -19.469 1.00 58.89 77 ASP D C 1
ATOM 7156 O O . ASP D 2 77 ? -39.928 5.008 -18.385 1.00 59.17 77 ASP D O 1
ATOM 7161 N N . ALA D 2 78 ? -38.865 5.431 -20.330 1.00 56.12 78 ALA D N 1
ATOM 7162 C CA . ALA D 2 78 ? -38.770 6.865 -20.063 1.00 53.76 78 ALA D CA 1
ATOM 7163 C C . ALA D 2 78 ? -40.132 7.534 -19.849 1.00 50.75 78 ALA D C 1
ATOM 7164 O O . ALA D 2 78 ? -40.258 8.349 -18.911 1.00 47.74 78 ALA D O 1
ATOM 7166 N N . PRO D 2 79 ? -41.183 7.252 -20.653 1.00 49.77 79 PRO D N 1
ATOM 7167 C CA . PRO D 2 79 ? -42.439 8.007 -20.495 1.00 48.18 79 PRO D CA 1
ATOM 7168 C C . PRO D 2 79 ? -43.295 7.543 -19.330 1.00 47.75 79 PRO D C 1
ATOM 7169 O O . PRO D 2 79 ? -44.124 8.308 -18.824 1.00 46.78 79 PRO D O 1
ATOM 7173 N N . ARG D 2 80 ? -43.113 6.297 -18.891 1.00 48.53 80 ARG D N 1
ATOM 7174 C CA . ARG D 2 80 ? -43.732 5.891 -17.632 1.00 48.33 80 ARG D CA 1
ATOM 7175 C C . ARG D 2 80 ? -42.911 6.372 -16.442 1.00 49.07 80 ARG D C 1
ATOM 7176 O O . ARG D 2 80 ? -43.469 6.862 -15.451 1.00 49.21 80 ARG D O 1
ATOM 7184 N N . LEU D 2 81 ? -41.583 6.241 -16.534 1.00 45.21 81 LEU D N 1
ATOM 7185 C CA . LEU D 2 81 ? -40.688 6.841 -15.552 1.00 40.18 81 LEU D CA 1
ATOM 7186 C C . LEU D 2 81 ? -40.989 8.316 -15.336 1.00 36.92 81 LEU D C 1
ATOM 7187 O O . LEU D 2 81 ? -40.751 8.843 -14.247 1.00 36.69 81 LEU D O 1
ATOM 7192 N N . ALA D 2 82 ? -41.512 8.999 -16.353 1.00 35.68 82 ALA D N 1
ATOM 7193 C CA . ALA D 2 82 ? -41.770 10.427 -16.215 1.00 34.86 82 ALA D CA 1
ATOM 7194 C C . ALA D 2 82 ? -42.956 10.720 -15.315 1.00 34.72 82 ALA D C 1
ATOM 7195 O O . ALA D 2 82 ? -43.128 11.874 -14.891 1.00 34.04 82 ALA D O 1
ATOM 7197 N N . CYS D 2 83 ? -43.788 9.714 -15.046 1.00 35.94 83 CYS D N 1
ATOM 7198 C CA . CYS D 2 83 ? -44.931 9.851 -14.156 1.00 37.18 83 CYS D CA 1
ATOM 7199 C C . CYS D 2 83 ? -44.626 9.377 -12.733 1.00 37.57 83 CYS D C 1
ATOM 7200 O O . CYS D 2 83 ? -45.472 9.535 -11.845 1.00 35.46 83 CYS D O 1
ATOM 7203 N N . LEU D 2 84 ? -43.435 8.810 -12.506 1.00 38.13 84 LEU D N 1
ATOM 7204 C CA . LEU D 2 84 ? -42.956 8.418 -11.189 1.00 38.11 84 LEU D CA 1
ATOM 7205 C C . LEU D 2 84 ? -41.926 9.369 -10.591 1.00 35.97 84 LEU D C 1
ATOM 7206 O O . LEU D 2 84 ? -41.702 9.310 -9.386 1.00 35.88 84 LEU D O 1
ATOM 7211 N N . ARG D 2 85 ? -41.272 10.210 -11.384 1.00 27.84 85 ARG D N 1
ATOM 7212 C CA . ARG D 2 85 ? -40.360 11.186 -10.819 1.00 26.54 85 ARG D CA 1
ATOM 7213 C C . ARG D 2 85 ? -40.299 12.434 -11.690 1.00 30.77 85 ARG D C 1
ATOM 7214 O O . ARG D 2 85 ? -40.686 12.424 -12.858 1.00 33.37 85 ARG D O 1
ATOM 7222 N N . ALA D 2 86 ? -39.839 13.526 -11.093 1.00 28.12 86 ALA D N 1
ATOM 7223 C CA . ALA D 2 86 ? -39.602 14.766 -11.812 1.00 27.31 86 ALA D CA 1
ATOM 7224 C C . ALA D 2 86 ? -38.389 15.432 -11.190 1.00 28.60 86 ALA D C 1
ATOM 7225 O O . ALA D 2 86 ? -37.989 15.106 -10.063 1.00 23.38 86 ALA D O 1
ATOM 7227 N N . VAL D 2 87 ? -37.798 16.354 -11.950 1.00 23.15 87 VAL D N 1
ATOM 7228 C CA . VAL D 2 87 ? -36.496 16.913 -11.638 1.00 22.90 87 VAL D CA 1
ATOM 7229 C C . VAL D 2 87 ? -36.623 18.424 -11.699 1.00 22.55 87 VAL D C 1
ATOM 7230 O O . VAL D 2 87 ? -37.111 18.964 -12.693 1.00 22.67 87 VAL D O 1
ATOM 7234 N N . LEU D 2 88 ? -36.236 19.099 -10.621 1.00 45.91 88 LEU D N 1
ATOM 7235 C CA . LEU D 2 88 ? -36.152 20.551 -10.599 1.00 45.77 88 LEU D CA 1
ATOM 7236 C C . LEU D 2 88 ? -34.731 20.945 -10.941 1.00 51.19 88 LEU D C 1
ATOM 7237 O O . LEU D 2 88 ? -33.833 20.733 -10.119 1.00 51.15 88 LEU D O 1
ATOM 7242 N N . PRO D 2 89 ? -34.468 21.545 -12.098 1.00 59.04 89 PRO D N 1
ATOM 7243 C CA . PRO D 2 89 ? -33.080 21.668 -12.573 1.00 64.34 89 PRO D CA 1
ATOM 7244 C C . PRO D 2 89 ? -32.440 23.037 -12.358 1.00 65.03 89 PRO D C 1
ATOM 7245 O O . PRO D 2 89 ? -31.355 23.267 -12.917 1.00 66.15 89 PRO D O 1
ATOM 7249 N N . GLN D 2 90 ? -33.064 23.907 -11.559 1.00 64.90 90 GLN D N 1
ATOM 7250 C CA . GLN D 2 90 ? -32.637 25.294 -11.382 1.00 67.99 90 GLN D CA 1
ATOM 7251 C C . GLN D 2 90 ? -32.925 26.128 -12.625 1.00 71.04 90 GLN D C 1
ATOM 7252 O O . GLN D 2 90 ? -32.017 26.467 -13.395 1.00 74.13 90 GLN D O 1
ATOM 7258 N N . ALA D 2 91 ? -34.219 26.374 -12.843 1.00 69.98 91 ALA D N 1
ATOM 7259 C CA . ALA D 2 91 ? -34.743 27.511 -13.588 1.00 72.78 91 ALA D CA 1
ATOM 7260 C C . ALA D 2 91 ? -33.807 28.057 -14.654 1.00 74.98 91 ALA D C 1
ATOM 7261 O O . ALA D 2 91 ? -32.919 28.853 -14.335 1.00 81.40 91 ALA D O 1
ATOM 7263 N N . ALA D 2 92 ? -33.983 27.640 -15.907 1.00 74.62 92 ALA D N 1
ATOM 7264 C CA . ALA D 2 92 ? -33.340 28.290 -17.038 1.00 75.46 92 ALA D CA 1
ATOM 7265 C C . ALA D 2 92 ? -34.418 28.869 -17.942 1.00 71.24 92 ALA D C 1
ATOM 7266 O O . ALA D 2 92 ? -35.519 28.314 -18.050 1.00 72.17 92 ALA D O 1
ATOM 7268 N N . GLN D 2 93 ? -34.106 29.999 -18.573 1.00 67.91 93 GLN D N 1
ATOM 7269 C CA . GLN D 2 93 ? -35.060 30.677 -19.446 1.00 68.06 93 GLN D CA 1
ATOM 7270 C C . GLN D 2 93 ? -35.065 30.025 -20.823 1.00 69.33 93 GLN D C 1
ATOM 7271 O O . GLN D 2 93 ? -34.016 30.002 -21.487 1.00 69.40 93 GLN D O 1
ATOM 7277 N N . PRO D 2 94 ? -36.204 29.517 -21.291 1.00 71.19 94 PRO D N 1
ATOM 7278 C CA . PRO D 2 94 ? -36.222 28.673 -22.496 1.00 69.33 94 PRO D CA 1
ATOM 7279 C C . PRO D 2 94 ? -35.752 29.428 -23.731 1.00 64.31 94 PRO D C 1
ATOM 7280 O O . PRO D 2 94 ? -35.452 30.623 -23.698 1.00 61.80 94 PRO D O 1
ATOM 7284 N N . ALA D 2 95 ? -35.671 28.690 -24.845 1.00 61.00 95 ALA D N 1
ATOM 7285 C CA . ALA D 2 95 ? -35.098 29.258 -26.064 1.00 59.99 95 ALA D CA 1
ATOM 7286 C C . ALA D 2 95 ? -36.012 30.308 -26.675 1.00 57.10 95 ALA D C 1
ATOM 7287 O O . ALA D 2 95 ? -35.551 31.191 -27.406 1.00 59.88 95 ALA D O 1
ATOM 7289 N N . PHE D 2 96 ? -37.299 30.230 -26.378 1.00 33.89 96 PHE D N 1
ATOM 7290 C CA . PHE D 2 96 ? -38.329 31.059 -26.978 1.00 31.91 96 PHE D CA 1
ATOM 7291 C C . PHE D 2 96 ? -39.306 31.487 -25.887 1.00 31.91 96 PHE D C 1
ATOM 7292 O O . PHE D 2 96 ? -39.422 30.825 -24.850 1.00 29.55 96 PHE D O 1
ATOM 7300 N N . PRO D 2 97 ? -40.021 32.588 -26.092 1.00 33.71 97 PRO D N 1
ATOM 7301 C CA . PRO D 2 97 ? -40.810 33.207 -25.006 1.00 34.89 97 PRO D CA 1
ATOM 7302 C C . PRO D 2 97 ? -42.198 32.612 -24.780 1.00 37.52 97 PRO D C 1
ATOM 7303 O O . PRO D 2 97 ? -43.224 33.166 -25.157 1.00 28.36 97 PRO D O 1
ATOM 7307 N N . PHE D 2 98 ? -42.230 31.456 -24.129 1.00 38.09 98 PHE D N 1
ATOM 7308 C CA . PHE D 2 98 ? -43.492 30.862 -23.708 1.00 38.88 98 PHE D CA 1
ATOM 7309 C C . PHE D 2 98 ? -44.117 31.676 -22.594 1.00 35.76 98 PHE D C 1
ATOM 7310 O O . PHE D 2 98 ? -43.428 32.355 -21.833 1.00 32.30 98 PHE D O 1
ATOM 7318 N N . SER D 2 99 ? -45.435 31.588 -22.491 1.00 37.94 99 SER D N 1
ATOM 7319 C CA . SER D 2 99 ? -46.121 32.124 -21.337 1.00 31.85 99 SER D CA 1
ATOM 7320 C C . SER D 2 99 ? -45.974 31.169 -20.162 1.00 36.19 99 SER D C 1
ATOM 7321 O O . SER D 2 99 ? -45.835 29.946 -20.335 1.00 35.09 99 SER D O 1
ATOM 7324 N N . VAL D 2 100 ? -46.008 31.743 -18.952 1.00 36.99 100 VAL D N 1
ATOM 7325 C CA . VAL D 2 100 ? -45.933 30.962 -17.713 1.00 36.01 100 VAL D CA 1
ATOM 7326 C C . VAL D 2 100 ? -46.903 29.770 -17.747 1.00 37.36 100 VAL D C 1
ATOM 7327 O O . VAL D 2 100 ? -46.551 28.648 -17.369 1.00 35.52 100 VAL D O 1
ATOM 7331 N N . ASP D 2 101 ? -48.114 29.994 -18.249 1.00 40.67 101 ASP D N 1
ATOM 7332 C CA . ASP D 2 101 ? -49.095 28.911 -18.353 1.00 42.15 101 ASP D CA 1
ATOM 7333 C C . ASP D 2 101 ? -48.602 27.790 -19.247 1.00 40.80 101 ASP D C 1
ATOM 7334 O O . ASP D 2 101 ? -48.759 26.611 -18.919 1.00 41.08 101 ASP D O 1
ATOM 7339 N N . GLU D 2 102 ? -48.044 28.141 -20.407 1.00 39.97 102 GLU D N 1
ATOM 7340 C CA . GLU D 2 102 ? -47.575 27.103 -21.318 1.00 40.46 102 GLU D CA 1
ATOM 7341 C C . GLU D 2 102 ? -46.468 26.275 -20.679 1.00 37.42 102 GLU D C 1
ATOM 7342 O O . GLU D 2 102 ? -46.422 25.049 -20.863 1.00 38.08 102 GLU D O 1
ATOM 7348 N N . ILE D 2 103 ? -45.602 26.908 -19.893 1.00 34.06 103 ILE D N 1
ATOM 7349 C CA . ILE D 2 103 ? -44.527 26.170 -19.247 1.00 31.09 103 ILE D CA 1
ATOM 7350 C C . ILE D 2 103 ? -45.087 25.178 -18.238 1.00 30.86 103 ILE D C 1
ATOM 7351 O O . ILE D 2 103 ? -44.699 24.007 -18.217 1.00 30.17 103 ILE D O 1
ATOM 7356 N N . VAL D 2 104 ? -46.008 25.631 -17.387 1.00 31.67 104 VAL D N 1
ATOM 7357 C CA . VAL D 2 104 ? -46.521 24.775 -16.318 1.00 32.17 104 VAL D CA 1
ATOM 7358 C C . VAL D 2 104 ? -47.287 23.608 -16.900 1.00 33.08 104 VAL D C 1
ATOM 7359 O O . VAL D 2 104 ? -47.107 22.444 -16.507 1.00 27.63 104 VAL D O 1
ATOM 7363 N N . LEU D 2 105 ? -48.172 23.921 -17.844 1.00 34.11 105 LEU D N 1
ATOM 7364 C CA . LEU D 2 105 ? -48.937 22.894 -18.526 1.00 34.68 105 LEU D CA 1
ATOM 7365 C C . LEU D 2 105 ? -48.025 21.847 -19.131 1.00 32.45 105 LEU D C 1
ATOM 7366 O O . LEU D 2 105 ? -48.385 20.665 -19.161 1.00 30.98 105 LEU D O 1
ATOM 7371 N N . LEU D 2 106 ? -46.835 22.263 -19.601 1.00 31.66 106 LEU D N 1
ATOM 7372 C CA . LEU D 2 106 ? -45.840 21.300 -20.069 1.00 24.93 106 LEU D CA 1
ATOM 7373 C C . LEU D 2 106 ? -45.488 20.308 -18.982 1.00 23.93 106 LEU D C 1
ATOM 7374 O O . LEU D 2 106 ? -45.162 19.156 -19.282 1.00 23.26 106 LEU D O 1
ATOM 7379 N N . GLY D 2 107 ? -45.597 20.718 -17.718 1.00 24.13 107 GLY D N 1
ATOM 7380 C CA . GLY D 2 107 ? -45.505 19.751 -16.647 1.00 29.98 107 GLY D CA 1
ATOM 7381 C C . GLY D 2 107 ? -46.450 18.588 -16.862 1.00 31.81 107 GLY D C 1
ATOM 7382 O O . GLY D 2 107 ? -46.118 17.440 -16.548 1.00 30.82 107 GLY D O 1
ATOM 7383 N N . ARG D 2 108 ? -47.626 18.862 -17.427 1.00 34.55 108 ARG D N 1
ATOM 7384 C CA . ARG D 2 108 ? -48.619 17.835 -17.688 1.00 36.70 108 ARG D CA 1
ATOM 7385 C C . ARG D 2 108 ? -48.333 17.008 -18.934 1.00 36.92 108 ARG D C 1
ATOM 7386 O O . ARG D 2 108 ? -49.144 16.136 -19.262 1.00 38.39 108 ARG D O 1
ATOM 7394 N N . TYR D 2 109 ? -47.227 17.260 -19.648 1.00 34.50 109 TYR D N 1
ATOM 7395 C CA . TYR D 2 109 ? -46.988 16.538 -20.897 1.00 32.90 109 TYR D CA 1
ATOM 7396 C C . TYR D 2 109 ? -46.998 15.028 -20.702 1.00 33.73 109 TYR D C 1
ATOM 7397 O O . TYR D 2 109 ? -47.628 14.336 -21.518 1.00 37.97 109 TYR D O 1
ATOM 7406 N N . PRO D 2 110 ? -46.344 14.451 -19.689 1.00 31.70 110 PRO D N 1
ATOM 7407 C CA . PRO D 2 110 ? -46.380 12.987 -19.546 1.00 32.51 110 PRO D CA 1
ATOM 7408 C C . PRO D 2 110 ? -47.763 12.430 -19.344 1.00 37.34 110 PRO D C 1
ATOM 7409 O O . PRO D 2 110 ? -47.962 11.221 -19.531 1.00 38.36 110 PRO D O 1
ATOM 7413 N N . HIS D 2 111 ? -48.723 13.262 -18.949 1.00 39.53 111 HIS D N 1
ATOM 7414 C CA . HIS D 2 111 ? -50.064 12.792 -18.646 1.00 42.83 111 HIS D CA 1
ATOM 7415 C C . HIS D 2 111 ? -51.033 12.977 -19.807 1.00 46.44 111 HIS D C 1
ATOM 7416 O O . HIS D 2 111 ? -51.984 12.199 -19.934 1.00 49.34 111 HIS D O 1
ATOM 7423 N N . ALA D 2 112 ? -50.801 13.972 -20.666 1.00 46.36 112 ALA D N 1
ATOM 7424 C CA . ALA D 2 112 ? -51.752 14.383 -21.702 1.00 48.41 112 ALA D CA 1
ATOM 7425 C C . ALA D 2 112 ? -51.959 13.283 -22.740 1.00 49.43 112 ALA D C 1
ATOM 7426 O O . ALA D 2 112 ? -51.144 12.364 -22.854 1.00 47.51 112 ALA D O 1
ATOM 7428 N N . SER D 2 119 ? -55.215 19.758 -21.670 1.00 89.47 119 SER D N 1
ATOM 7429 C CA . SER D 2 119 ? -56.579 19.219 -21.590 1.00 93.59 119 SER D CA 1
ATOM 7430 C C . SER D 2 119 ? -57.522 20.089 -20.744 1.00 94.18 119 SER D C 1
ATOM 7431 O O . SER D 2 119 ? -57.649 21.286 -20.996 1.00 95.71 119 SER D O 1
ATOM 7434 N N . HIS D 2 120 ? -58.189 19.482 -19.752 1.00 92.99 120 HIS D N 1
ATOM 7435 C CA . HIS D 2 120 ? -59.267 20.144 -19.011 1.00 95.09 120 HIS D CA 1
ATOM 7436 C C . HIS D 2 120 ? -59.031 20.132 -17.506 1.00 90.67 120 HIS D C 1
ATOM 7437 O O . HIS D 2 120 ? -58.972 21.205 -16.893 1.00 89.92 120 HIS D O 1
ATOM 7444 N N . ARG D 2 121 ? -58.923 18.951 -16.881 1.00 86.69 121 ARG D N 1
ATOM 7445 C CA . ARG D 2 121 ? -58.354 18.896 -15.541 1.00 81.21 121 ARG D CA 1
ATOM 7446 C C . ARG D 2 121 ? -56.902 19.355 -15.542 1.00 74.02 121 ARG D C 1
ATOM 7447 O O . ARG D 2 121 ? -56.360 19.679 -14.477 1.00 71.92 121 ARG D O 1
ATOM 7455 N N . ASP D 2 122 ? -56.264 19.385 -16.719 1.00 69.48 122 ASP D N 1
ATOM 7456 C CA . ASP D 2 122 ? -54.903 19.907 -16.843 1.00 62.41 122 ASP D CA 1
ATOM 7457 C C . ASP D 2 122 ? -54.839 21.388 -16.491 1.00 61.95 122 ASP D C 1
ATOM 7458 O O . ASP D 2 122 ? -54.046 21.803 -15.641 1.00 60.15 122 ASP D O 1
ATOM 7463 N N . ARG D 2 123 ? -55.650 22.205 -17.166 1.00 65.69 123 ARG D N 1
ATOM 7464 C CA . ARG D 2 123 ? -55.687 23.634 -16.868 1.00 68.01 123 ARG D CA 1
ATOM 7465 C C . ARG D 2 123 ? -56.008 23.890 -15.395 1.00 65.82 123 ARG D C 1
ATOM 7466 O O . ARG D 2 123 ? -55.466 24.822 -14.789 1.00 64.29 123 ARG D O 1
ATOM 7474 N N . ASP D 2 124 ? -56.875 23.064 -14.801 1.00 65.54 124 ASP D N 1
ATOM 7475 C CA . ASP D 2 124 ? -57.160 23.168 -13.372 1.00 65.83 124 ASP D CA 1
ATOM 7476 C C . ASP D 2 124 ? -55.925 22.849 -12.531 1.00 59.77 124 ASP D C 1
ATOM 7477 O O . ASP D 2 124 ? -55.597 23.583 -11.593 1.00 58.48 124 ASP D O 1
ATOM 7482 N N . ILE D 2 125 ? -55.225 21.755 -12.850 1.00 57.16 125 ILE D N 1
ATOM 7483 C CA . ILE D 2 125 ? -54.034 21.382 -12.078 1.00 44.98 125 ILE D CA 1
ATOM 7484 C C . ILE D 2 125 ? -52.933 22.433 -12.227 1.00 47.92 125 ILE D C 1
ATOM 7485 O O . ILE D 2 125 ? -52.369 22.902 -11.233 1.00 41.91 125 ILE D O 1
ATOM 7490 N N . ALA D 2 126 ? -52.586 22.783 -13.476 1.00 41.17 126 ALA D N 1
ATOM 7491 C CA . ALA D 2 126 ? -51.602 23.835 -13.744 1.00 39.15 126 ALA D CA 1
ATOM 7492 C C . ALA D 2 126 ? -51.846 25.084 -12.898 1.00 40.98 126 ALA D C 1
ATOM 7493 O O . ALA D 2 126 ? -50.900 25.734 -12.431 1.00 39.48 126 ALA D O 1
ATOM 7495 N N . TRP D 2 127 ? -53.111 25.442 -12.701 1.00 44.58 127 TRP D N 1
ATOM 7496 C CA . TRP D 2 127 ? -53.425 26.533 -11.790 1.00 56.45 127 TRP D CA 1
ATOM 7497 C C . TRP D 2 127 ? -53.043 26.189 -10.351 1.00 55.39 127 TRP D C 1
ATOM 7498 O O . TRP D 2 127 ? -52.322 26.945 -9.686 1.00 56.35 127 TRP D O 1
ATOM 7509 N N . ARG D 2 128 ? -53.531 25.061 -9.844 1.00 54.09 128 ARG D N 1
ATOM 7510 C CA . ARG D 2 128 ? -53.231 24.721 -8.466 1.00 53.91 128 ARG D CA 1
ATOM 7511 C C . ARG D 2 128 ? -51.748 24.405 -8.273 1.00 50.62 128 ARG D C 1
ATOM 7512 O O . ARG D 2 128 ? -51.219 24.563 -7.168 1.00 52.52 128 ARG D O 1
ATOM 7520 N N . ALA D 2 129 ? -51.044 24.009 -9.326 1.00 46.66 129 ALA D N 1
ATOM 7521 C CA . ALA D 2 129 ? -49.598 23.918 -9.209 1.00 43.74 129 ALA D CA 1
ATOM 7522 C C . ALA D 2 129 ? -49.001 25.306 -9.068 1.00 44.64 129 ALA D C 1
ATOM 7523 O O . ALA D 2 129 ? -48.205 25.568 -8.158 1.00 42.63 129 ALA D O 1
ATOM 7525 N N . LEU D 2 130 ? -49.411 26.213 -9.951 1.00 47.94 130 LEU D N 1
ATOM 7526 C CA . LEU D 2 130 ? -48.899 27.570 -9.939 1.00 51.16 130 LEU D CA 1
ATOM 7527 C C . LEU D 2 130 ? -49.160 28.251 -8.600 1.00 58.51 130 LEU D C 1
ATOM 7528 O O . LEU D 2 130 ? -48.373 29.103 -8.168 1.00 60.61 130 LEU D O 1
ATOM 7533 N N . GLU D 2 131 ? -50.251 27.867 -7.920 1.00 63.45 131 GLU D N 1
ATOM 7534 C CA . GLU D 2 131 ? -50.629 28.469 -6.642 1.00 67.53 131 GLU D CA 1
ATOM 7535 C C . GLU D 2 131 ? -49.737 27.968 -5.503 1.00 63.31 131 GLU D C 1
ATOM 7536 O O . GLU D 2 131 ? -49.222 28.785 -4.726 1.00 62.54 131 GLU D O 1
ATOM 7542 N N . ARG D 2 132 ? -49.519 26.644 -5.406 1.00 60.37 132 ARG D N 1
ATOM 7543 C CA . ARG D 2 132 ? -48.679 26.103 -4.343 1.00 58.89 132 ARG D CA 1
ATOM 7544 C C . ARG D 2 132 ? -47.265 26.641 -4.435 1.00 53.83 132 ARG D C 1
ATOM 7545 O O . ARG D 2 132 ? -46.592 26.793 -3.415 1.00 55.07 132 ARG D O 1
ATOM 7553 N N . ALA D 2 133 ? -46.792 26.924 -5.640 1.00 49.47 133 ALA D N 1
ATOM 7554 C CA . ALA D 2 133 ? -45.458 27.477 -5.800 1.00 45.45 133 ALA D CA 1
ATOM 7555 C C . ALA D 2 133 ? -45.423 28.982 -5.615 1.00 46.49 133 ALA D C 1
ATOM 7556 O O . ALA D 2 133 ? -44.373 29.582 -5.847 1.00 44.31 133 ALA D O 1
ATOM 7558 N N . GLY D 2 134 ? -46.527 29.600 -5.210 1.00 50.51 134 GLY D N 1
ATOM 7559 C CA . GLY D 2 134 ? -46.594 31.044 -5.101 1.00 53.83 134 GLY D CA 1
ATOM 7560 C C . GLY D 2 134 ? -46.118 31.775 -6.341 1.00 53.36 134 GLY D C 1
ATOM 7561 O O . GLY D 2 134 ? -45.253 32.654 -6.251 1.00 52.36 134 GLY D O 1
ATOM 7562 N N . ALA D 2 135 ? -46.668 31.408 -7.505 1.00 54.20 135 ALA D N 1
ATOM 7563 C CA . ALA D 2 135 ? -46.278 31.979 -8.797 1.00 55.39 135 ALA D CA 1
ATOM 7564 C C . ALA D 2 135 ? -47.505 32.224 -9.673 1.00 59.16 135 ALA D C 1
ATOM 7565 O O . ALA D 2 135 ? -47.453 32.102 -10.900 1.00 58.11 135 ALA D O 1
ATOM 7567 N N . ASP D 2 136 ? -48.625 32.587 -9.053 1.00 64.52 136 ASP D N 1
ATOM 7568 C CA . ASP D 2 136 ? -49.881 32.770 -9.774 1.00 69.93 136 ASP D CA 1
ATOM 7569 C C . ASP D 2 136 ? -50.144 34.209 -10.201 1.00 66.56 136 ASP D C 1
ATOM 7570 O O . ASP D 2 136 ? -50.945 34.428 -11.114 1.00 63.77 136 ASP D O 1
ATOM 7575 N N . ALA D 2 137 ? -49.510 35.198 -9.576 1.00 66.20 137 ALA D N 1
ATOM 7576 C CA . ALA D 2 137 ? -49.570 36.534 -10.155 1.00 66.43 137 ALA D CA 1
ATOM 7577 C C . ALA D 2 137 ? -48.931 36.580 -11.541 1.00 63.05 137 ALA D C 1
ATOM 7578 O O . ALA D 2 137 ? -49.206 37.502 -12.320 1.00 64.25 137 ALA D O 1
ATOM 7580 N N . LEU D 2 138 ? -48.089 35.604 -11.867 1.00 57.04 138 LEU D N 1
ATOM 7581 C CA . LEU D 2 138 ? -47.294 35.639 -13.077 1.00 51.28 138 LEU D CA 1
ATOM 7582 C C . LEU D 2 138 ? -48.030 35.088 -14.309 1.00 50.62 138 LEU D C 1
ATOM 7583 O O . LEU D 2 138 ? -47.398 34.884 -15.358 1.00 48.25 138 LEU D O 1
ATOM 7588 N N . VAL D 2 139 ? -49.345 34.858 -14.219 1.00 53.06 139 VAL D N 1
ATOM 7589 C CA . VAL D 2 139 ? -50.056 34.221 -15.324 1.00 53.67 139 VAL D CA 1
ATOM 7590 C C . VAL D 2 139 ? -50.122 35.178 -16.503 1.00 55.69 139 VAL D C 1
ATOM 7591 O O . VAL D 2 139 ? -50.299 36.392 -16.326 1.00 56.33 139 VAL D O 1
ATOM 7595 N N . GLY D 2 140 ? -49.955 34.633 -17.717 1.00 56.66 140 GLY D N 1
ATOM 7596 C CA . GLY D 2 140 ? -49.989 35.416 -18.941 1.00 60.05 140 GLY D CA 1
ATOM 7597 C C . GLY D 2 140 ? -48.765 36.269 -19.219 1.00 60.15 140 GLY D C 1
ATOM 7598 O O . GLY D 2 140 ? -48.677 36.864 -20.306 1.00 60.68 140 GLY D O 1
ATOM 7599 N N . ARG D 2 141 ? -47.828 36.364 -18.275 1.00 60.08 141 ARG D N 1
ATOM 7600 C CA . ARG D 2 141 ? -46.544 37.007 -18.515 1.00 59.37 141 ARG D CA 1
ATOM 7601 C C . ARG D 2 141 ? -45.656 36.160 -19.433 1.00 58.23 141 ARG D C 1
ATOM 7602 O O . ARG D 2 141 ? -45.760 34.926 -19.496 1.00 56.98 141 ARG D O 1
ATOM 7610 N N . ASP D 2 142 ? -44.780 36.848 -20.160 1.00 59.33 142 ASP D N 1
ATOM 7611 C CA . ASP D 2 142 ? -43.712 36.211 -20.920 1.00 57.27 142 ASP D CA 1
ATOM 7612 C C . ASP D 2 142 ? -42.587 35.844 -19.954 1.00 52.07 142 ASP D C 1
ATOM 7613 O O . ASP D 2 142 ? -42.132 36.680 -19.166 1.00 52.63 142 ASP D O 1
ATOM 7618 N N . VAL D 2 143 ? -42.132 34.593 -20.006 1.00 47.10 143 VAL D N 1
ATOM 7619 C CA . VAL D 2 143 ? -41.119 34.172 -19.044 1.00 44.04 143 VAL D CA 1
ATOM 7620 C C . VAL D 2 143 ? -39.825 34.948 -19.192 1.00 45.70 143 VAL D C 1
ATOM 7621 O O . VAL D 2 143 ? -38.992 34.920 -18.281 1.00 48.24 143 VAL D O 1
ATOM 7625 N N . THR D 2 144 ? -39.618 35.643 -20.304 1.00 43.64 144 THR D N 1
ATOM 7626 C CA . THR D 2 144 ? -38.358 36.353 -20.464 1.00 43.26 144 THR D CA 1
ATOM 7627 C C . THR D 2 144 ? -38.411 37.760 -19.893 1.00 46.04 144 THR D C 1
ATOM 7628 O O . THR D 2 144 ? -37.394 38.462 -19.918 1.00 48.30 144 THR D O 1
ATOM 7632 N N . THR D 2 145 ? -39.551 38.189 -19.377 1.00 48.20 145 THR D N 1
ATOM 7633 C CA . THR D 2 145 ? -39.576 39.376 -18.537 1.00 52.58 145 THR D CA 1
ATOM 7634 C C . THR D 2 145 ? -39.417 39.027 -17.060 1.00 54.03 145 THR D C 1
ATOM 7635 O O . THR D 2 145 ? -39.339 39.941 -16.224 1.00 60.48 145 THR D O 1
ATOM 7639 N N . LEU D 2 146 ? -39.347 37.739 -16.722 1.00 49.55 146 LEU D N 1
ATOM 7640 C CA . LEU D 2 146 ? -39.318 37.332 -15.328 1.00 46.25 146 LEU D CA 1
ATOM 7641 C C . LEU D 2 146 ? -37.900 37.375 -14.766 1.00 45.42 146 LEU D C 1
ATOM 7642 O O . LEU D 2 146 ? -36.933 36.981 -15.431 1.00 43.26 146 LEU D O 1
ATOM 7647 N N . SER D 2 147 ? -37.786 37.877 -13.535 1.00 46.14 147 SER D N 1
ATOM 7648 C CA . SER D 2 147 ? -36.573 37.704 -12.752 1.00 42.66 147 SER D CA 1
ATOM 7649 C C . SER D 2 147 ? -36.344 36.227 -12.491 1.00 39.69 147 SER D C 1
ATOM 7650 O O . SER D 2 147 ? -37.273 35.413 -12.522 1.00 39.29 147 SER D O 1
ATOM 7653 N N . GLY D 2 148 ? -35.098 35.890 -12.182 1.00 38.53 148 GLY D N 1
ATOM 7654 C CA . GLY D 2 148 ? -34.761 34.496 -11.959 1.00 36.94 148 GLY D CA 1
ATOM 7655 C C . GLY D 2 148 ? -35.506 33.907 -10.786 1.00 37.88 148 GLY D C 1
ATOM 7656 O O . GLY D 2 148 ? -35.724 32.690 -10.730 1.00 35.74 148 GLY D O 1
ATOM 7657 N N . GLY D 2 149 ? -35.911 34.757 -9.841 1.00 41.28 149 GLY D N 1
ATOM 7658 C CA . GLY D 2 149 ? -36.655 34.261 -8.699 1.00 44.13 149 GLY D CA 1
ATOM 7659 C C . GLY D 2 149 ? -38.056 33.843 -9.088 1.00 44.55 149 GLY D C 1
ATOM 7660 O O . GLY D 2 149 ? -38.532 32.768 -8.705 1.00 44.26 149 GLY D O 1
ATOM 7661 N N . GLU D 2 150 ? -38.737 34.691 -9.860 1.00 45.83 150 GLU D N 1
ATOM 7662 C CA . GLU D 2 150 ? -40.038 34.305 -10.387 1.00 46.00 150 GLU D CA 1
ATOM 7663 C C . GLU D 2 150 ? -39.902 33.096 -11.291 1.00 41.91 150 GLU D C 1
ATOM 7664 O O . GLU D 2 150 ? -40.701 32.157 -11.209 1.00 41.70 150 GLU D O 1
ATOM 7670 N N . LEU D 2 151 ? -38.876 33.099 -12.145 1.00 38.18 151 LEU D N 1
ATOM 7671 C CA . LEU D 2 151 ? -38.651 31.981 -13.058 1.00 34.28 151 LEU D CA 1
ATOM 7672 C C . LEU D 2 151 ? -38.487 30.681 -12.293 1.00 32.34 151 LEU D C 1
ATOM 7673 O O . LEU D 2 151 ? -38.992 29.631 -12.714 1.00 31.55 151 LEU D O 1
ATOM 7678 N N . ALA D 2 152 ? -37.777 30.746 -11.164 1.00 32.90 152 ALA D N 1
ATOM 7679 C CA . ALA D 2 152 ? -37.614 29.594 -10.288 1.00 31.24 152 ALA D CA 1
ATOM 7680 C C . ALA D 2 152 ? -38.962 29.114 -9.770 1.00 32.96 152 ALA D C 1
ATOM 7681 O O . ALA D 2 152 ? -39.277 27.914 -9.822 1.00 31.66 152 ALA D O 1
ATOM 7683 N N . ARG D 2 153 ? -39.772 30.057 -9.276 1.00 36.67 153 ARG D N 1
ATOM 7684 C CA . ARG D 2 153 ? -41.114 29.753 -8.784 1.00 39.35 153 ARG D CA 1
ATOM 7685 C C . ARG D 2 153 ? -41.971 29.070 -9.848 1.00 37.15 153 ARG D C 1
ATOM 7686 O O . ARG D 2 153 ? -42.666 28.089 -9.554 1.00 36.56 153 ARG D O 1
ATOM 7694 N N . VAL D 2 154 ? -41.914 29.567 -11.094 1.00 35.38 154 VAL D N 1
ATOM 7695 C CA . VAL D 2 154 ? -42.685 29.001 -12.206 1.00 33.78 154 VAL D CA 1
ATOM 7696 C C . VAL D 2 154 ? -42.197 27.602 -12.559 1.00 33.59 154 VAL D C 1
ATOM 7697 O O . VAL D 2 154 ? -43.008 26.721 -12.882 1.00 32.95 154 VAL D O 1
ATOM 7701 N N . GLN D 2 155 ? -40.862 27.400 -12.583 1.00 33.30 155 GLN D N 1
ATOM 7702 C CA . GLN D 2 155 ? -40.319 26.064 -12.828 1.00 31.54 155 GLN D CA 1
ATOM 7703 C C . GLN D 2 155 ? -40.758 25.109 -11.734 1.00 29.72 155 GLN D C 1
ATOM 7704 O O . GLN D 2 155 ? -41.089 23.951 -12.005 1.00 29.05 155 GLN D O 1
ATOM 7710 N N . PHE D 2 156 ? -40.771 25.580 -10.488 1.00 29.58 156 PHE D N 1
ATOM 7711 C CA . PHE D 2 156 ? -41.317 24.771 -9.407 1.00 28.95 156 PHE D CA 1
ATOM 7712 C C . PHE D 2 156 ? -42.774 24.406 -9.685 1.00 30.31 156 PHE D C 1
ATOM 7713 O O . PHE D 2 156 ? -43.195 23.262 -9.476 1.00 28.65 156 PHE D O 1
ATOM 7721 N N . ALA D 2 157 ? -43.560 25.367 -10.169 1.00 31.58 157 ALA D N 1
ATOM 7722 C CA . ALA D 2 157 ? -44.956 25.061 -10.442 1.00 33.51 157 ALA D CA 1
ATOM 7723 C C . ALA D 2 157 ? -45.090 24.062 -11.578 1.00 33.29 157 ALA D C 1
ATOM 7724 O O . ALA D 2 157 ? -46.044 23.283 -11.617 1.00 34.94 157 ALA D O 1
ATOM 7726 N N . ARG D 2 158 ? -44.128 24.041 -12.494 1.00 31.32 158 ARG D N 1
ATOM 7727 C CA . ARG D 2 158 ? -44.190 23.084 -13.591 1.00 29.10 158 ARG D CA 1
ATOM 7728 C C . ARG D 2 158 ? -43.927 21.663 -13.095 1.00 28.17 158 ARG D C 1
ATOM 7729 O O . ARG D 2 158 ? -44.567 20.709 -13.550 1.00 29.16 158 ARG D O 1
ATOM 7737 N N . VAL D 2 159 ? -43.000 21.512 -12.148 1.00 26.55 159 VAL D N 1
ATOM 7738 C CA . VAL D 2 159 ? -42.685 20.193 -11.618 1.00 25.61 159 VAL D CA 1
ATOM 7739 C C . VAL D 2 159 ? -43.815 19.694 -10.724 1.00 28.15 159 VAL D C 1
ATOM 7740 O O . VAL D 2 159 ? -44.085 18.492 -10.668 1.00 28.63 159 VAL D O 1
ATOM 7744 N N . LEU D 2 160 ? -44.492 20.590 -10.002 1.00 29.05 160 LEU D N 1
ATOM 7745 C CA . LEU D 2 160 ? -45.642 20.160 -9.219 1.00 29.54 160 LEU D CA 1
ATOM 7746 C C . LEU D 2 160 ? -46.784 19.737 -10.125 1.00 30.39 160 LEU D C 1
ATOM 7747 O O . LEU D 2 160 ? -47.395 18.685 -9.910 1.00 31.72 160 LEU D O 1
ATOM 7752 N N . ALA D 2 161 ? -47.069 20.539 -11.160 1.00 30.17 161 ALA D N 1
ATOM 7753 C CA . ALA D 2 161 ? -48.020 20.124 -12.194 1.00 30.78 161 ALA D CA 1
ATOM 7754 C C . ALA D 2 161 ? -47.735 18.713 -12.679 1.00 29.93 161 ALA D C 1
ATOM 7755 O O . ALA D 2 161 ? -48.664 17.933 -12.905 1.00 32.04 161 ALA D O 1
ATOM 7757 N N . GLN D 2 162 ? -46.449 18.350 -12.806 1.00 28.22 162 GLN D N 1
ATOM 7758 C CA . GLN D 2 162 ? -46.099 17.013 -13.292 1.00 25.26 162 GLN D CA 1
ATOM 7759 C C . GLN D 2 162 ? -46.377 15.921 -12.260 1.00 28.63 162 GLN D C 1
ATOM 7760 O O . GLN D 2 162 ? -46.831 14.831 -12.620 1.00 28.65 162 GLN D O 1
ATOM 7766 N N . LEU D 2 163 ? -46.081 16.169 -10.983 1.00 28.53 163 LEU D N 1
ATOM 7767 C CA . LEU D 2 163 ? -46.272 15.157 -9.950 1.00 29.54 163 LEU D CA 1
ATOM 7768 C C . LEU D 2 163 ? -47.629 15.243 -9.281 1.00 34.25 163 LEU D C 1
ATOM 7769 O O . LEU D 2 163 ? -47.898 14.447 -8.371 1.00 35.10 163 LEU D O 1
ATOM 7774 N N . TRP D 2 164 ? -48.474 16.189 -9.700 1.00 36.47 164 TRP D N 1
ATOM 7775 C CA . TRP D 2 164 ? -49.756 16.429 -9.048 1.00 40.12 164 TRP D CA 1
ATOM 7776 C C . TRP D 2 164 ? -50.495 15.112 -8.841 1.00 44.79 164 TRP D C 1
ATOM 7777 O O . TRP D 2 164 ? -50.405 14.219 -9.686 1.00 41.89 164 TRP D O 1
ATOM 7788 N N . PRO D 2 165 ? -51.182 14.927 -7.721 1.00 54.49 165 PRO D N 1
ATOM 7789 C CA . PRO D 2 165 ? -51.928 13.685 -7.541 1.00 64.08 165 PRO D CA 1
ATOM 7790 C C . PRO D 2 165 ? -53.329 13.793 -8.117 1.00 72.85 165 PRO D C 1
ATOM 7791 O O . PRO D 2 165 ? -53.956 14.856 -8.139 1.00 78.23 165 PRO D O 1
ATOM 7795 N N . ASP D 2 166 ? -53.788 12.664 -8.643 1.00 90.41 166 ASP D N 1
ATOM 7796 C CA . ASP D 2 166 ? -55.156 12.506 -9.126 1.00 103.70 166 ASP D CA 1
ATOM 7797 C C . ASP D 2 166 ? -55.393 11.007 -9.141 1.00 110.69 166 ASP D C 1
ATOM 7798 O O . ASP D 2 166 ? -54.540 10.266 -9.648 1.00 113.24 166 ASP D O 1
ATOM 7803 N N . HIS D 2 167 ? -56.489 10.560 -8.531 1.00 115.84 167 HIS D N 1
ATOM 7804 C CA . HIS D 2 167 ? -56.754 9.124 -8.404 1.00 121.71 167 HIS D CA 1
ATOM 7805 C C . HIS D 2 167 ? -55.573 8.452 -7.686 1.00 119.44 167 HIS D C 1
ATOM 7806 O O . HIS D 2 167 ? -55.687 7.366 -7.111 1.00 121.42 167 HIS D O 1
ATOM 7813 N N . PRO D 2 174 ? -46.565 6.301 -4.777 1.00 49.70 174 PRO D N 1
ATOM 7814 C CA . PRO D 2 174 ? -45.434 7.052 -4.225 1.00 47.64 174 PRO D CA 1
ATOM 7815 C C . PRO D 2 174 ? -44.446 7.472 -5.309 1.00 44.32 174 PRO D C 1
ATOM 7816 O O . PRO D 2 174 ? -43.689 6.656 -5.829 1.00 43.29 174 PRO D O 1
ATOM 7820 N N . ARG D 2 175 ? -44.462 8.755 -5.631 1.00 41.39 175 ARG D N 1
ATOM 7821 C CA . ARG D 2 175 ? -43.627 9.317 -6.672 1.00 38.47 175 ARG D CA 1
ATOM 7822 C C . ARG D 2 175 ? -42.519 10.163 -6.045 1.00 40.88 175 ARG D C 1
ATOM 7823 O O . ARG D 2 175 ? -42.520 10.414 -4.841 1.00 41.95 175 ARG D O 1
ATOM 7831 N N . TYR D 2 176 ? -41.545 10.578 -6.867 1.00 39.63 176 TYR D N 1
ATOM 7832 C CA . TYR D 2 176 ? -40.280 11.145 -6.394 1.00 37.25 176 TYR D CA 1
ATOM 7833 C C . TYR D 2 176 ? -39.917 12.452 -7.101 1.00 38.23 176 TYR D C 1
ATOM 7834 O O . TYR D 2 176 ? -40.135 12.621 -8.310 1.00 37.03 176 TYR D O 1
ATOM 7843 N N . LEU D 2 177 ? -39.344 13.370 -6.326 1.00 37.88 177 LEU D N 1
ATOM 7844 C CA . LEU D 2 177 ? -38.977 14.702 -6.784 1.00 28.51 177 LEU D CA 1
ATOM 7845 C C . LEU D 2 177 ? -37.502 14.885 -6.482 1.00 27.33 177 LEU D C 1
ATOM 7846 O O . LEU D 2 177 ? -37.099 14.800 -5.324 1.00 38.94 177 LEU D O 1
ATOM 7851 N N . LEU D 2 178 ? -36.699 15.083 -7.520 1.00 27.08 178 LEU D N 1
ATOM 7852 C CA . LEU D 2 178 ? -35.267 15.317 -7.390 1.00 27.17 178 LEU D CA 1
ATOM 7853 C C . LEU D 2 178 ? -34.960 16.778 -7.699 1.00 27.45 178 LEU D C 1
ATOM 7854 O O . LEU D 2 178 ? -35.331 17.289 -8.763 1.00 27.16 178 LEU D O 1
ATOM 7859 N N . LEU D 2 179 ? -34.291 17.450 -6.770 1.00 26.42 179 LEU D N 1
ATOM 7860 C CA . LEU D 2 179 ? -33.862 18.826 -6.969 1.00 24.52 179 LEU D CA 1
ATOM 7861 C C . LEU D 2 179 ? -32.380 18.821 -7.296 1.00 34.78 179 LEU D C 1
ATOM 7862 O O . LEU D 2 179 ? -31.574 18.382 -6.479 1.00 34.35 179 LEU D O 1
ATOM 7867 N N . ASP D 2 180 ? -32.022 19.286 -8.488 1.00 36.40 180 ASP D N 1
ATOM 7868 C CA . ASP D 2 180 ? -30.621 19.475 -8.837 1.00 39.03 180 ASP D CA 1
ATOM 7869 C C . ASP D 2 180 ? -30.293 20.930 -8.545 1.00 41.20 180 ASP D C 1
ATOM 7870 O O . ASP D 2 180 ? -30.352 21.792 -9.413 1.00 42.16 180 ASP D O 1
ATOM 7875 N N . GLU D 2 181 ? -29.985 21.199 -7.285 1.00 44.57 181 GLU D N 1
ATOM 7876 C CA . GLU D 2 181 ? -29.571 22.520 -6.829 1.00 47.51 181 GLU D CA 1
ATOM 7877 C C . GLU D 2 181 ? -30.509 23.646 -7.258 1.00 46.37 181 GLU D C 1
ATOM 7878 O O . GLU D 2 181 ? -30.114 24.541 -8.016 1.00 47.14 181 GLU D O 1
ATOM 7884 N N . PRO D 2 182 ? -31.752 23.640 -6.803 1.00 45.29 182 PRO D N 1
ATOM 7885 C CA . PRO D 2 182 ? -32.702 24.658 -7.256 1.00 45.49 182 PRO D CA 1
ATOM 7886 C C . PRO D 2 182 ? -32.567 25.906 -6.400 1.00 46.26 182 PRO D C 1
ATOM 7887 O O . PRO D 2 182 ? -32.906 27.025 -6.805 1.00 46.42 182 PRO D O 1
ATOM 7891 N N . THR D 2 183 ? -32.056 25.681 -5.181 1.00 46.62 183 THR D N 1
ATOM 7892 C CA . THR D 2 183 ? -31.818 26.779 -4.256 1.00 47.27 183 THR D CA 1
ATOM 7893 C C . THR D 2 183 ? -30.713 27.688 -4.761 1.00 48.39 183 THR D C 1
ATOM 7894 O O . THR D 2 183 ? -30.733 28.891 -4.466 1.00 49.82 183 THR D O 1
ATOM 7898 N N . ALA D 2 184 ? -29.730 27.113 -5.479 1.00 48.59 184 ALA D N 1
ATOM 7899 C CA . ALA D 2 184 ? -28.689 27.816 -6.234 1.00 49.79 184 ALA D CA 1
ATOM 7900 C C . ALA D 2 184 ? -28.540 29.267 -5.833 1.00 52.53 184 ALA D C 1
ATOM 7901 O O . ALA D 2 184 ? -27.981 29.569 -4.769 1.00 53.24 184 ALA D O 1
ATOM 7903 N N . ALA D 2 185 ? -29.059 30.164 -6.667 1.00 49.41 185 ALA D N 1
ATOM 7904 C CA . ALA D 2 185 ? -28.903 31.573 -6.396 1.00 50.56 185 ALA D CA 1
ATOM 7905 C C . ALA D 2 185 ? -30.244 32.268 -6.216 1.00 49.19 185 ALA D C 1
ATOM 7906 O O . ALA D 2 185 ? -30.416 33.430 -6.596 1.00 51.00 185 ALA D O 1
ATOM 7908 N N . LEU D 2 186 ? -31.206 31.577 -5.605 1.00 45.33 186 LEU D N 1
ATOM 7909 C CA . LEU D 2 186 ? -32.343 32.277 -5.030 1.00 42.52 186 LEU D CA 1
ATOM 7910 C C . LEU D 2 186 ? -31.877 33.024 -3.794 1.00 42.83 186 LEU D C 1
ATOM 7911 O O . LEU D 2 186 ? -30.918 32.616 -3.132 1.00 42.87 186 LEU D O 1
ATOM 7916 N N . ASP D 2 187 ? -32.561 34.120 -3.469 1.00 43.90 187 ASP D N 1
ATOM 7917 C CA . ASP D 2 187 ? -32.154 34.850 -2.276 1.00 44.76 187 ASP D CA 1
ATOM 7918 C C . ASP D 2 187 ? -32.401 34.018 -1.020 1.00 42.97 187 ASP D C 1
ATOM 7919 O O . ASP D 2 187 ? -33.043 32.960 -1.038 1.00 40.87 187 ASP D O 1
ATOM 7924 N N . LEU D 2 188 ? -31.845 34.521 0.081 1.00 43.76 188 LEU D N 1
ATOM 7925 C CA . LEU D 2 188 ? -31.911 33.812 1.346 1.00 44.71 188 LEU D CA 1
ATOM 7926 C C . LEU D 2 188 ? -33.347 33.428 1.691 1.00 45.08 188 LEU D C 1
ATOM 7927 O O . LEU D 2 188 ? -33.642 32.253 1.953 1.00 41.53 188 LEU D O 1
ATOM 7932 N N . ALA D 2 189 ? -34.272 34.392 1.627 1.00 48.49 189 ALA D N 1
ATOM 7933 C CA . ALA D 2 189 ? -35.616 34.133 2.128 1.00 31.65 189 ALA D CA 1
ATOM 7934 C C . ALA D 2 189 ? -36.423 33.246 1.201 1.00 50.08 189 ALA D C 1
ATOM 7935 O O . ALA D 2 189 ? -37.342 32.565 1.653 1.00 51.64 189 ALA D O 1
ATOM 7937 N N . HIS D 2 190 ? -36.100 33.240 -0.074 1.00 48.24 190 HIS D N 1
ATOM 7938 C CA . HIS D 2 190 ? -36.803 32.465 -1.079 1.00 48.84 190 HIS D CA 1
ATOM 7939 C C . HIS D 2 190 ? -36.250 31.050 -1.171 1.00 45.46 190 HIS D C 1
ATOM 7940 O O . HIS D 2 190 ? -37.008 30.108 -1.405 1.00 48.78 190 HIS D O 1
ATOM 7947 N N . GLN D 2 191 ? -34.958 30.854 -0.929 1.00 40.56 191 GLN D N 1
ATOM 7948 C CA . GLN D 2 191 ? -34.489 29.482 -0.890 1.00 36.87 191 GLN D CA 1
ATOM 7949 C C . GLN D 2 191 ? -35.022 28.780 0.342 1.00 33.46 191 GLN D C 1
ATOM 7950 O O . GLN D 2 191 ? -35.256 27.573 0.306 1.00 32.87 191 GLN D O 1
ATOM 7956 N N . HIS D 2 192 ? -35.292 29.522 1.414 1.00 33.66 192 HIS D N 1
ATOM 7957 C CA . HIS D 2 192 ? -35.912 28.922 2.598 1.00 32.85 192 HIS D CA 1
ATOM 7958 C C . HIS D 2 192 ? -37.368 28.548 2.343 1.00 32.93 192 HIS D C 1
ATOM 7959 O O . HIS D 2 192 ? -37.803 27.446 2.693 1.00 28.99 192 HIS D O 1
ATOM 7966 N N . ARG D 2 193 ? -38.139 29.471 1.761 1.00 34.57 193 ARG D N 1
ATOM 7967 C CA . ARG D 2 193 ? -39.504 29.165 1.338 1.00 39.02 193 ARG D CA 1
ATOM 7968 C C . ARG D 2 193 ? -39.551 27.925 0.447 1.00 35.62 193 ARG D C 1
ATOM 7969 O O . ARG D 2 193 ? -40.326 27.000 0.707 1.00 35.33 193 ARG D O 1
ATOM 7977 N N . LEU D 2 194 ? -38.735 27.885 -0.611 1.00 32.42 194 LEU D N 1
ATOM 7978 C CA . LEU D 2 194 ? -38.792 26.736 -1.508 1.00 32.30 194 LEU D CA 1
ATOM 7979 C C . LEU D 2 194 ? -38.521 25.437 -0.759 1.00 31.95 194 LEU D C 1
ATOM 7980 O O . LEU D 2 194 ? -39.243 24.452 -0.929 1.00 28.54 194 LEU D O 1
ATOM 7985 N N . LEU D 2 195 ? -37.499 25.407 0.090 1.00 32.56 195 LEU D N 1
ATOM 7986 C CA . LEU D 2 195 ? -37.190 24.131 0.730 1.00 35.78 195 LEU D CA 1
ATOM 7987 C C . LEU D 2 195 ? -38.291 23.733 1.708 1.00 39.38 195 LEU D C 1
ATOM 7988 O O . LEU D 2 195 ? -38.699 22.565 1.763 1.00 39.36 195 LEU D O 1
ATOM 7993 N N . ASP D 2 196 ? -38.810 24.702 2.457 1.00 40.68 196 ASP D N 1
ATOM 7994 C CA . ASP D 2 196 ? -39.946 24.453 3.330 1.00 43.84 196 ASP D CA 1
ATOM 7995 C C . ASP D 2 196 ? -41.128 23.868 2.550 1.00 41.66 196 ASP D C 1
ATOM 7996 O O . ASP D 2 196 ? -41.645 22.790 2.881 1.00 39.28 196 ASP D O 1
ATOM 8001 N N . THR D 2 197 ? -41.541 24.554 1.484 1.00 40.22 197 THR D N 1
ATOM 8002 C CA . THR D 2 197 ? -42.671 24.113 0.680 1.00 38.21 197 THR D CA 1
ATOM 8003 C C . THR D 2 197 ? -42.440 22.769 0.011 1.00 35.71 197 THR D C 1
ATOM 8004 O O . THR D 2 197 ? -43.407 22.062 -0.281 1.00 31.15 197 THR D O 1
ATOM 8008 N N . VAL D 2 198 ? -41.186 22.387 -0.225 1.00 33.69 198 VAL D N 1
ATOM 8009 C CA . VAL D 2 198 ? -40.931 21.038 -0.725 1.00 33.11 198 VAL D CA 1
ATOM 8010 C C . VAL D 2 198 ? -41.338 20.008 0.323 1.00 32.94 198 VAL D C 1
ATOM 8011 O O . VAL D 2 198 ? -42.131 19.099 0.050 1.00 32.42 198 VAL D O 1
ATOM 8015 N N . ARG D 2 199 ? -40.809 20.145 1.542 1.00 34.26 199 ARG D N 1
ATOM 8016 C CA . ARG D 2 199 ? -41.160 19.260 2.648 1.00 34.74 199 ARG D CA 1
ATOM 8017 C C . ARG D 2 199 ? -42.669 19.205 2.848 1.00 36.61 199 ARG D C 1
ATOM 8018 O O . ARG D 2 199 ? -43.260 18.121 2.936 1.00 37.62 199 ARG D O 1
ATOM 8026 N N . ALA D 2 200 ? -43.305 20.382 2.921 1.00 37.47 200 ALA D N 1
ATOM 8027 C CA . ALA D 2 200 ? -44.753 20.464 3.074 1.00 39.24 200 ALA D CA 1
ATOM 8028 C C . ALA D 2 200 ? -45.485 19.629 2.027 1.00 42.05 200 ALA D C 1
ATOM 8029 O O . ALA D 2 200 ? -46.462 18.935 2.347 1.00 47.01 200 ALA D O 1
ATOM 8031 N N . VAL D 2 201 ? -45.033 19.701 0.765 1.00 40.24 201 VAL D N 1
ATOM 8032 C CA . VAL D 2 201 ? -45.586 18.887 -0.321 1.00 40.17 201 VAL D CA 1
ATOM 8033 C C . VAL D 2 201 ? -45.099 17.445 -0.233 1.00 40.07 201 VAL D C 1
ATOM 8034 O O . VAL D 2 201 ? -45.868 16.511 -0.466 1.00 41.68 201 VAL D O 1
ATOM 8038 N N . ALA D 2 202 ? -43.818 17.224 0.067 1.00 38.82 202 ALA D N 1
ATOM 8039 C CA . ALA D 2 202 ? -43.354 15.859 0.298 1.00 38.02 202 ALA D CA 1
ATOM 8040 C C . ALA D 2 202 ? -44.258 15.144 1.293 1.00 38.53 202 ALA D C 1
ATOM 8041 O O . ALA D 2 202 ? -44.610 13.975 1.100 1.00 37.57 202 ALA D O 1
ATOM 8043 N N . ARG D 2 203 ? -44.686 15.850 2.340 1.00 39.96 203 ARG D N 1
ATOM 8044 C CA . ARG D 2 203 ? -45.441 15.203 3.408 1.00 41.84 203 ARG D CA 1
ATOM 8045 C C . ARG D 2 203 ? -46.868 14.911 2.970 1.00 41.35 203 ARG D C 1
ATOM 8046 O O . ARG D 2 203 ? -47.349 13.777 3.107 1.00 41.06 203 ARG D O 1
ATOM 8054 N N . GLU D 2 204 ? -47.537 15.917 2.394 1.00 36.33 204 GLU D N 1
ATOM 8055 C CA . GLU D 2 204 ? -48.954 15.813 2.058 1.00 37.38 204 GLU D CA 1
ATOM 8056 C C . GLU D 2 204 ? -49.209 14.768 0.975 1.00 41.86 204 GLU D C 1
ATOM 8057 O O . GLU D 2 204 ? -50.100 13.921 1.112 1.00 42.73 204 GLU D O 1
ATOM 8063 N N . TRP D 2 205 ? -48.436 14.819 -0.110 1.00 36.22 205 TRP D N 1
ATOM 8064 C CA . TRP D 2 205 ? -48.557 13.912 -1.243 1.00 52.87 205 TRP D CA 1
ATOM 8065 C C . TRP D 2 205 ? -47.774 12.620 -1.083 1.00 50.14 205 TRP D C 1
ATOM 8066 O O . TRP D 2 205 ? -47.773 11.810 -2.019 1.00 49.40 205 TRP D O 1
ATOM 8077 N N . GLN D 2 206 ? -47.090 12.424 0.052 1.00 48.26 206 GLN D N 1
ATOM 8078 C CA . GLN D 2 206 ? -46.346 11.203 0.362 1.00 46.21 206 GLN D CA 1
ATOM 8079 C C . GLN D 2 206 ? -45.373 10.855 -0.766 1.00 43.13 206 GLN D C 1
ATOM 8080 O O . GLN D 2 206 ? -45.671 10.049 -1.646 1.00 42.50 206 GLN D O 1
ATOM 8086 N N . LEU D 2 207 ? -44.185 11.446 -0.720 1.00 41.91 207 LEU D N 1
ATOM 8087 C CA . LEU D 2 207 ? -43.385 11.711 -1.903 1.00 40.88 207 LEU D CA 1
ATOM 8088 C C . LEU D 2 207 ? -41.927 11.815 -1.480 1.00 38.80 207 LEU D C 1
ATOM 8089 O O . LEU D 2 207 ? -41.622 12.413 -0.447 1.00 39.07 207 LEU D O 1
ATOM 8094 N N . GLY D 2 208 ? -41.036 11.188 -2.244 1.00 36.61 208 GLY D N 1
ATOM 8095 C CA . GLY D 2 208 ? -39.653 11.053 -1.834 1.00 34.11 208 GLY D CA 1
ATOM 8096 C C . GLY D 2 208 ? -38.838 12.114 -2.530 1.00 33.47 208 GLY D C 1
ATOM 8097 O O . GLY D 2 208 ? -38.900 12.252 -3.753 1.00 35.04 208 GLY D O 1
ATOM 8098 N N . VAL D 2 209 ? -38.082 12.874 -1.745 1.00 32.94 209 VAL D N 1
ATOM 8099 C CA . VAL D 2 209 ? -37.385 14.063 -2.223 1.00 31.31 209 VAL D CA 1
ATOM 8100 C C . VAL D 2 209 ? -35.905 13.890 -1.963 1.00 31.22 209 VAL D C 1
ATOM 8101 O O . VAL D 2 209 ? -35.496 13.659 -0.826 1.00 31.02 209 VAL D O 1
ATOM 8105 N N . LEU D 2 210 ? -35.107 14.002 -3.013 1.00 30.95 210 LEU D N 1
ATOM 8106 C CA . LEU D 2 210 ? -33.654 14.060 -2.917 1.00 30.69 210 LEU D CA 1
ATOM 8107 C C . LEU D 2 210 ? -33.202 15.385 -3.515 1.00 30.70 210 LEU D C 1
ATOM 8108 O O . LEU D 2 210 ? -33.468 15.659 -4.690 1.00 31.11 210 LEU D O 1
ATOM 8113 N N . ALA D 2 211 ? -32.524 16.203 -2.715 1.00 30.27 211 ALA D N 1
ATOM 8114 C CA . ALA D 2 211 ? -32.112 17.541 -3.132 1.00 29.30 211 ALA D CA 1
ATOM 8115 C C . ALA D 2 211 ? -30.637 17.786 -2.838 1.00 29.29 211 ALA D C 1
ATOM 8116 O O . ALA D 2 211 ? -30.173 17.617 -1.705 1.00 29.82 211 ALA D O 1
ATOM 8118 N N . ILE D 2 212 ? -29.916 18.215 -3.858 1.00 28.57 212 ILE D N 1
ATOM 8119 C CA . ILE D 2 212 ? -28.554 18.700 -3.697 1.00 28.17 212 ILE D CA 1
ATOM 8120 C C . ILE D 2 212 ? -28.598 20.125 -3.163 1.00 30.14 212 ILE D C 1
ATOM 8121 O O . ILE D 2 212 ? -29.106 21.030 -3.834 1.00 31.56 212 ILE D O 1
ATOM 8126 N N . VAL D 2 213 ? -28.071 20.330 -1.957 1.00 32.05 213 VAL D N 1
ATOM 8127 C CA . VAL D 2 213 ? -28.049 21.637 -1.302 1.00 33.16 213 VAL D CA 1
ATOM 8128 C C . VAL D 2 213 ? -26.600 22.061 -1.105 1.00 37.09 213 VAL D C 1
ATOM 8129 O O . VAL D 2 213 ? -25.751 21.240 -0.748 1.00 36.89 213 VAL D O 1
ATOM 8133 N N . HIS D 2 214 ? -26.321 23.342 -1.359 1.00 42.15 214 HIS D N 1
ATOM 8134 C CA . HIS D 2 214 ? -24.985 23.907 -1.182 1.00 47.03 214 HIS D CA 1
ATOM 8135 C C . HIS D 2 214 ? -24.672 24.170 0.294 1.00 46.22 214 HIS D C 1
ATOM 8136 O O . HIS D 2 214 ? -23.688 23.657 0.824 1.00 45.18 214 HIS D O 1
ATOM 8143 N N . ASP D 2 215 ? -25.516 24.961 0.983 1.00 46.96 215 ASP D N 1
ATOM 8144 C CA . ASP D 2 215 ? -25.295 25.484 2.330 1.00 47.55 215 ASP D CA 1
ATOM 8145 C C . ASP D 2 215 ? -25.695 24.416 3.332 1.00 46.76 215 ASP D C 1
ATOM 8146 O O . ASP D 2 215 ? -26.892 24.160 3.512 1.00 47.17 215 ASP D O 1
ATOM 8151 N N . PRO D 2 216 ? -24.732 23.784 4.013 1.00 45.88 216 PRO D N 1
ATOM 8152 C CA . PRO D 2 216 ? -25.088 22.673 4.911 1.00 43.93 216 PRO D CA 1
ATOM 8153 C C . PRO D 2 216 ? -26.110 23.071 5.960 1.00 40.82 216 PRO D C 1
ATOM 8154 O O . PRO D 2 216 ? -26.983 22.268 6.321 1.00 41.36 216 PRO D O 1
ATOM 8158 N N . ASN D 2 217 ? -26.057 24.309 6.434 1.00 37.26 217 ASN D N 1
ATOM 8159 C CA . ASN D 2 217 ? -27.081 24.768 7.355 1.00 36.05 217 ASN D CA 1
ATOM 8160 C C . ASN D 2 217 ? -28.464 24.824 6.705 1.00 35.48 217 ASN D C 1
ATOM 8161 O O . ASN D 2 217 ? -29.485 24.673 7.394 1.00 34.30 217 ASN D O 1
ATOM 8166 N N . LEU D 2 218 ? -28.527 25.048 5.388 1.00 35.68 218 LEU D N 1
ATOM 8167 C CA . LEU D 2 218 ? -29.817 25.067 4.720 1.00 27.12 218 LEU D CA 1
ATOM 8168 C C . LEU D 2 218 ? -30.449 23.685 4.754 1.00 33.00 218 LEU D C 1
ATOM 8169 O O . LEU D 2 218 ? -31.656 23.551 4.962 1.00 33.95 218 LEU D O 1
ATOM 8174 N N . ALA D 2 219 ? -29.638 22.639 4.590 1.00 33.16 219 ALA D N 1
ATOM 8175 C CA . ALA D 2 219 ? -30.141 21.269 4.646 1.00 33.01 219 ALA D CA 1
ATOM 8176 C C . ALA D 2 219 ? -30.493 20.840 6.063 1.00 35.10 219 ALA D C 1
ATOM 8177 O O . ALA D 2 219 ? -31.477 20.117 6.258 1.00 36.20 219 ALA D O 1
ATOM 8179 N N . ALA D 2 220 ? -29.669 21.229 7.046 1.00 37.74 220 ALA D N 1
ATOM 8180 C CA . ALA D 2 220 ? -29.996 21.037 8.461 1.00 39.79 220 ALA D CA 1
ATOM 8181 C C . ALA D 2 220 ? -31.416 21.491 8.784 1.00 45.01 220 ALA D C 1
ATOM 8182 O O . ALA D 2 220 ? -32.184 20.784 9.467 1.00 49.22 220 ALA D O 1
ATOM 8184 N N . ARG D 2 221 ? -31.764 22.698 8.326 1.00 45.56 221 ARG D N 1
ATOM 8185 C CA . ARG D 2 221 ? -33.017 23.315 8.691 1.00 49.01 221 ARG D CA 1
ATOM 8186 C C . ARG D 2 221 ? -34.206 22.765 7.909 1.00 46.45 221 ARG D C 1
ATOM 8187 O O . ARG D 2 221 ? -35.345 22.913 8.367 1.00 45.76 221 ARG D O 1
ATOM 8195 N N . HIS D 2 222 ? -33.993 22.104 6.767 1.00 44.88 222 HIS D N 1
ATOM 8196 C CA . HIS D 2 222 ? -35.136 21.637 5.989 1.00 26.66 222 HIS D CA 1
ATOM 8197 C C . HIS D 2 222 ? -35.133 20.160 5.588 1.00 30.81 222 HIS D C 1
ATOM 8198 O O . HIS D 2 222 ? -36.169 19.675 5.124 1.00 30.58 222 HIS D O 1
ATOM 8205 N N . ALA D 2 223 ? -34.048 19.423 5.775 1.00 27.78 223 ALA D N 1
ATOM 8206 C CA . ALA D 2 223 ? -34.072 17.998 5.462 1.00 30.39 223 ALA D CA 1
ATOM 8207 C C . ALA D 2 223 ? -34.584 17.166 6.633 1.00 33.11 223 ALA D C 1
ATOM 8208 O O . ALA D 2 223 ? -34.640 17.614 7.781 1.00 32.78 223 ALA D O 1
ATOM 8210 N N . ASP D 2 224 ? -34.956 15.928 6.317 1.00 34.87 224 ASP D N 1
ATOM 8211 C CA . ASP D 2 224 ? -35.201 14.907 7.324 1.00 37.18 224 ASP D CA 1
ATOM 8212 C C . ASP D 2 224 ? -34.023 13.955 7.474 1.00 36.40 224 ASP D C 1
ATOM 8213 O O . ASP D 2 224 ? -33.830 13.385 8.548 1.00 43.31 224 ASP D O 1
ATOM 8218 N N . ALA D 2 225 ? -33.216 13.811 6.436 1.00 35.00 225 ALA D N 1
ATOM 8219 C CA . ALA D 2 225 ? -32.023 12.986 6.450 1.00 37.13 225 ALA D CA 1
ATOM 8220 C C . ALA D 2 225 ? -30.961 13.702 5.638 1.00 36.01 225 ALA D C 1
ATOM 8221 O O . ALA D 2 225 ? -31.273 14.360 4.641 1.00 34.19 225 ALA D O 1
ATOM 8223 N N . ILE D 2 226 ? -29.707 13.588 6.070 1.00 37.24 226 ILE D N 1
ATOM 8224 C CA . ILE D 2 226 ? -28.576 14.168 5.344 1.00 35.15 226 ILE D CA 1
ATOM 8225 C C . ILE D 2 226 ? -27.584 13.066 5.007 1.00 37.18 226 ILE D C 1
ATOM 8226 O O . ILE D 2 226 ? -27.081 12.382 5.907 1.00 39.23 226 ILE D O 1
ATOM 8231 N N . ALA D 2 227 ? -27.288 12.917 3.717 1.00 37.96 227 ALA D N 1
ATOM 8232 C CA . ALA D 2 227 ? -26.255 12.021 3.220 1.00 34.75 227 ALA D CA 1
ATOM 8233 C C . ALA D 2 227 ? -25.074 12.855 2.752 1.00 36.95 227 ALA D C 1
ATOM 8234 O O . ALA D 2 227 ? -25.256 13.784 1.964 1.00 31.63 227 ALA D O 1
ATOM 8236 N N . MET D 2 228 ? -23.874 12.538 3.236 1.00 38.59 228 MET D N 1
ATOM 8237 C CA . MET D 2 228 ? -22.670 13.273 2.859 1.00 38.04 228 MET D CA 1
ATOM 8238 C C . MET D 2 228 ? -21.834 12.454 1.876 1.00 40.63 228 MET D C 1
ATOM 8239 O O . MET D 2 228 ? -21.555 11.276 2.125 1.00 43.16 228 MET D O 1
ATOM 8244 N N . LEU D 2 229 ? -21.428 13.093 0.767 1.00 41.59 229 LEU D N 1
ATOM 8245 C CA . LEU D 2 229 ? -20.675 12.476 -0.331 1.00 44.55 229 LEU D CA 1
ATOM 8246 C C . LEU D 2 229 ? -19.214 12.921 -0.293 1.00 49.32 229 LEU D C 1
ATOM 8247 O O . LEU D 2 229 ? -18.920 14.119 -0.415 1.00 45.48 229 LEU D O 1
ATOM 8252 N N . ALA D 2 230 ? -18.301 11.960 -0.150 1.00 58.83 230 ALA D N 1
ATOM 8253 C CA . ALA D 2 230 ? -16.874 12.261 -0.106 1.00 69.12 230 ALA D CA 1
ATOM 8254 C C . ALA D 2 230 ? -16.166 11.326 -1.071 1.00 77.78 230 ALA D C 1
ATOM 8255 O O . ALA D 2 230 ? -16.102 10.117 -0.832 1.00 82.73 230 ALA D O 1
ATOM 8257 N N . ASP D 2 231 ? -15.660 11.887 -2.165 1.00 78.95 231 ASP D N 1
ATOM 8258 C CA . ASP D 2 231 ? -14.853 11.156 -3.135 1.00 87.86 231 ASP D CA 1
ATOM 8259 C C . ASP D 2 231 ? -15.558 9.875 -3.579 1.00 88.05 231 ASP D C 1
ATOM 8260 O O . ASP D 2 231 ? -15.117 8.752 -3.310 1.00 89.37 231 ASP D O 1
ATOM 8265 N N . GLY D 2 232 ? -16.696 10.079 -4.243 1.00 80.02 232 GLY D N 1
ATOM 8266 C CA . GLY D 2 232 ? -17.427 9.023 -4.908 1.00 77.30 232 GLY D CA 1
ATOM 8267 C C . GLY D 2 232 ? -18.286 8.142 -4.023 1.00 73.63 232 GLY D C 1
ATOM 8268 O O . GLY D 2 232 ? -19.083 7.357 -4.551 1.00 73.79 232 GLY D O 1
ATOM 8269 N N . THR D 2 233 ? -18.154 8.225 -2.704 1.00 69.59 233 THR D N 1
ATOM 8270 C CA . THR D 2 233 ? -18.928 7.346 -1.850 1.00 66.98 233 THR D CA 1
ATOM 8271 C C . THR D 2 233 ? -19.542 8.108 -0.684 1.00 61.65 233 THR D C 1
ATOM 8272 O O . THR D 2 233 ? -19.083 9.189 -0.296 1.00 60.72 233 THR D O 1
ATOM 8276 N N . ILE D 2 234 ? -20.585 7.508 -0.128 1.00 57.81 234 ILE D N 1
ATOM 8277 C CA . ILE D 2 234 ? -21.323 8.058 1.000 1.00 53.36 234 ILE D CA 1
ATOM 8278 C C . ILE D 2 234 ? -20.537 7.811 2.284 1.00 54.81 234 ILE D C 1
ATOM 8279 O O . ILE D 2 234 ? -19.932 6.744 2.470 1.00 55.20 234 ILE D O 1
ATOM 8284 N N . VAL D 2 235 ? -20.520 8.812 3.170 1.00 54.63 235 VAL D N 1
ATOM 8285 C CA . VAL D 2 235 ? -19.723 8.751 4.392 1.00 56.69 235 VAL D CA 1
ATOM 8286 C C . VAL D 2 235 ? -20.537 9.027 5.652 1.00 54.33 235 VAL D C 1
ATOM 8287 O O . VAL D 2 235 ? -20.004 8.911 6.754 1.00 46.37 235 VAL D O 1
ATOM 8291 N N . ALA D 2 236 ? -21.829 9.340 5.529 1.00 49.56 236 ALA D N 1
ATOM 8292 C CA . ALA D 2 236 ? -22.730 9.592 6.659 1.00 47.81 236 ALA D CA 1
ATOM 8293 C C . ALA D 2 236 ? -24.165 9.639 6.154 1.00 47.28 236 ALA D C 1
ATOM 8294 O O . ALA D 2 236 ? -24.407 9.922 4.971 1.00 45.60 236 ALA D O 1
ATOM 8296 N N . HIS D 2 237 ? -25.115 9.348 7.051 1.00 49.06 237 HIS D N 1
ATOM 8297 C CA . HIS D 2 237 ? -26.538 9.266 6.680 1.00 48.90 237 HIS D CA 1
ATOM 8298 C C . HIS D 2 237 ? -27.354 9.223 7.961 1.00 49.27 237 HIS D C 1
ATOM 8299 O O . HIS D 2 237 ? -27.164 8.319 8.777 1.00 52.19 237 HIS D O 1
ATOM 8306 N N . GLY D 2 238 ? -28.241 10.189 8.136 1.00 47.68 238 GLY D N 1
ATOM 8307 C CA . GLY D 2 238 ? -29.147 10.196 9.264 1.00 49.44 238 GLY D CA 1
ATOM 8308 C C . GLY D 2 238 ? -29.782 11.565 9.434 1.00 47.46 238 GLY D C 1
ATOM 8309 O O . GLY D 2 238 ? -29.673 12.438 8.565 1.00 44.16 238 GLY D O 1
ATOM 8310 N N . ALA D 2 239 ? -30.456 11.740 10.581 1.00 49.84 239 ALA D N 1
ATOM 8311 C CA . ALA D 2 239 ? -31.048 13.037 10.858 1.00 49.92 239 ALA D CA 1
ATOM 8312 C C . ALA D 2 239 ? -29.947 14.079 11.035 1.00 51.23 239 ALA D C 1
ATOM 8313 O O . ALA D 2 239 ? -28.853 13.756 11.506 1.00 51.72 239 ALA D O 1
ATOM 8315 N N . PRO D 2 240 ? -30.198 15.321 10.627 1.00 51.04 240 PRO D N 1
ATOM 8316 C CA . PRO D 2 240 ? -29.230 16.394 10.868 1.00 51.98 240 PRO D CA 1
ATOM 8317 C C . PRO D 2 240 ? -28.530 16.299 12.216 1.00 56.11 240 PRO D C 1
ATOM 8318 O O . PRO D 2 240 ? -27.303 16.332 12.238 1.00 57.14 240 PRO D O 1
ATOM 8322 N N . ARG D 2 241 ? -29.281 16.128 13.320 1.00 61.73 241 ARG D N 1
ATOM 8323 C CA . ARG D 2 241 ? -28.708 16.126 14.673 1.00 66.68 241 ARG D CA 1
ATOM 8324 C C . ARG D 2 241 ? -27.539 15.155 14.801 1.00 66.75 241 ARG D C 1
ATOM 8325 O O . ARG D 2 241 ? -26.503 15.482 15.385 1.00 70.54 241 ARG D O 1
ATOM 8333 N N . ASP D 2 242 ? -27.696 13.947 14.268 1.00 64.48 242 ASP D N 1
ATOM 8334 C CA . ASP D 2 242 ? -26.697 12.904 14.451 1.00 64.82 242 ASP D CA 1
ATOM 8335 C C . ASP D 2 242 ? -25.546 12.996 13.459 1.00 61.53 242 ASP D C 1
ATOM 8336 O O . ASP D 2 242 ? -24.484 12.410 13.700 1.00 62.95 242 ASP D O 1
ATOM 8341 N N . VAL D 2 243 ? -25.736 13.704 12.353 1.00 56.85 243 VAL D N 1
ATOM 8342 C CA . VAL D 2 243 ? -24.785 13.660 11.250 1.00 53.50 243 VAL D CA 1
ATOM 8343 C C . VAL D 2 243 ? -23.951 14.933 11.203 1.00 52.18 243 VAL D C 1
ATOM 8344 O O . VAL D 2 243 ? -22.763 14.900 10.862 1.00 51.92 243 VAL D O 1
ATOM 8348 N N . MET D 2 244 ? -24.574 16.059 11.551 1.00 51.71 244 MET D N 1
ATOM 8349 C CA . MET D 2 244 ? -23.929 17.363 11.542 1.00 50.35 244 MET D CA 1
ATOM 8350 C C . MET D 2 244 ? -22.871 17.501 12.635 1.00 51.36 244 MET D C 1
ATOM 8351 O O . MET D 2 244 ? -23.043 18.293 13.564 1.00 52.40 244 MET D O 1
ATOM 8356 N N . THR D 2 245 ? -21.767 16.762 12.514 1.00 51.29 245 THR D N 1
ATOM 8357 C CA . THR D 2 245 ? -20.691 16.744 13.485 1.00 51.75 245 THR D CA 1
ATOM 8358 C C . THR D 2 245 ? -19.423 17.331 12.882 1.00 48.83 245 THR D C 1
ATOM 8359 O O . THR D 2 245 ? -19.222 17.260 11.668 1.00 40.93 245 THR D O 1
ATOM 8363 N N . PRO D 2 246 ? -18.550 17.922 13.698 1.00 48.99 246 PRO D N 1
ATOM 8364 C CA . PRO D 2 246 ? -17.314 18.507 13.144 1.00 47.60 246 PRO D CA 1
ATOM 8365 C C . PRO D 2 246 ? -16.467 17.548 12.309 1.00 48.25 246 PRO D C 1
ATOM 8366 O O . PRO D 2 246 ? -15.913 17.962 11.268 1.00 45.63 246 PRO D O 1
ATOM 8370 N N . ALA D 2 247 ? -16.376 16.277 12.731 1.00 50.30 247 ALA D N 1
ATOM 8371 C CA . ALA D 2 247 ? -15.541 15.297 12.055 1.00 51.46 247 ALA D CA 1
ATOM 8372 C C . ALA D 2 247 ? -16.165 14.798 10.757 1.00 50.49 247 ALA D C 1
ATOM 8373 O O . ALA D 2 247 ? -15.434 14.452 9.817 1.00 50.75 247 ALA D O 1
ATOM 8375 N N . HIS D 2 248 ? -17.502 14.774 10.678 1.00 48.94 248 HIS D N 1
ATOM 8376 C CA . HIS D 2 248 ? -18.174 14.487 9.409 1.00 46.53 248 HIS D CA 1
ATOM 8377 C C . HIS D 2 248 ? -17.999 15.627 8.418 1.00 42.82 248 HIS D C 1
ATOM 8378 O O . HIS D 2 248 ? -17.653 15.399 7.259 1.00 42.21 248 HIS D O 1
ATOM 8385 N N . ILE D 2 249 ? -18.262 16.860 8.851 1.00 41.78 249 ILE D N 1
ATOM 8386 C CA . ILE D 2 249 ? -17.961 18.030 8.029 1.00 40.84 249 ILE D CA 1
ATOM 8387 C C . ILE D 2 249 ? -16.480 18.074 7.675 1.00 41.66 249 ILE D C 1
ATOM 8388 O O . ILE D 2 249 ? -16.108 18.575 6.611 1.00 40.61 249 ILE D O 1
ATOM 8393 N N . ALA D 2 250 ? -15.614 17.538 8.534 1.00 43.22 250 ALA D N 1
ATOM 8394 C CA . ALA D 2 250 ? -14.207 17.485 8.176 1.00 43.86 250 ALA D CA 1
ATOM 8395 C C . ALA D 2 250 ? -13.972 16.533 7.013 1.00 43.72 250 ALA D C 1
ATOM 8396 O O . ALA D 2 250 ? -13.399 16.920 5.993 1.00 40.25 250 ALA D O 1
ATOM 8398 N N . GLN D 2 251 ? -14.407 15.284 7.137 1.00 46.09 251 GLN D N 1
ATOM 8399 C CA . GLN D 2 251 ? -14.058 14.315 6.102 1.00 48.92 251 GLN D CA 1
ATOM 8400 C C . GLN D 2 251 ? -14.948 14.420 4.884 1.00 49.20 251 GLN D C 1
ATOM 8401 O O . GLN D 2 251 ? -14.708 13.734 3.887 1.00 52.47 251 GLN D O 1
ATOM 8407 N N . CYS D 2 252 ? -15.965 15.262 4.932 1.00 47.23 252 CYS D N 1
ATOM 8408 C CA . CYS D 2 252 ? -16.749 15.559 3.754 1.00 44.73 252 CYS D CA 1
ATOM 8409 C C . CYS D 2 252 ? -16.202 16.781 3.027 1.00 43.68 252 CYS D C 1
ATOM 8410 O O . CYS D 2 252 ? -15.974 16.737 1.815 1.00 44.09 252 CYS D O 1
ATOM 8413 N N . TYR D 2 253 ? -15.972 17.869 3.754 1.00 43.01 253 TYR D N 1
ATOM 8414 C CA . TYR D 2 253 ? -15.538 19.133 3.168 1.00 41.94 253 TYR D CA 1
ATOM 8415 C C . TYR D 2 253 ? -14.077 19.486 3.424 1.00 43.86 253 TYR D C 1
ATOM 8416 O O . TYR D 2 253 ? -13.631 20.533 2.942 1.00 43.91 253 TYR D O 1
ATOM 8425 N N . GLY D 2 254 ? -13.328 18.677 4.169 1.00 46.62 254 GLY D N 1
ATOM 8426 C CA . GLY D 2 254 ? -11.974 19.087 4.522 1.00 49.24 254 GLY D CA 1
ATOM 8427 C C . GLY D 2 254 ? -11.952 20.436 5.207 1.00 50.30 254 GLY D C 1
ATOM 8428 O O . GLY D 2 254 ? -11.071 21.261 4.939 1.00 53.17 254 GLY D O 1
ATOM 8429 N N . PHE D 2 255 ? -12.902 20.662 6.104 1.00 50.07 255 PHE D N 1
ATOM 8430 C CA . PHE D 2 255 ? -13.227 21.977 6.626 1.00 50.22 255 PHE D CA 1
ATOM 8431 C C . PHE D 2 255 ? -13.510 21.835 8.117 1.00 49.13 255 PHE D C 1
ATOM 8432 O O . PHE D 2 255 ? -14.353 21.029 8.530 1.00 48.01 255 PHE D O 1
ATOM 8440 N N . ALA D 2 256 ? -12.784 22.600 8.921 1.00 49.07 256 ALA D N 1
ATOM 8441 C CA . ALA D 2 256 ? -12.800 22.461 10.372 1.00 48.31 256 ALA D CA 1
ATOM 8442 C C . ALA D 2 256 ? -13.880 23.371 10.951 1.00 46.03 256 ALA D C 1
ATOM 8443 O O . ALA D 2 256 ? -13.737 24.603 10.933 1.00 45.21 256 ALA D O 1
ATOM 8445 N N . VAL D 2 257 ? -14.967 22.778 11.463 1.00 44.04 257 VAL D N 1
ATOM 8446 C CA . VAL D 2 257 ? -16.079 23.569 11.969 1.00 43.66 257 VAL D CA 1
ATOM 8447 C C . VAL D 2 257 ? -16.415 23.155 13.390 1.00 46.38 257 VAL D C 1
ATOM 8448 O O . VAL D 2 257 ? -15.920 22.159 13.915 1.00 48.92 257 VAL D O 1
ATOM 8452 N N . LYS D 2 258 ? -17.304 23.937 13.995 1.00 45.62 258 LYS D N 1
ATOM 8453 C CA . LYS D 2 258 ? -17.929 23.630 15.268 1.00 48.12 258 LYS D CA 1
ATOM 8454 C C . LYS D 2 258 ? -19.425 23.894 15.154 1.00 48.33 258 LYS D C 1
ATOM 8455 O O . LYS D 2 258 ? -19.897 24.518 14.201 1.00 46.53 258 LYS D O 1
ATOM 8461 N N . MET D 2 259 ? -20.178 23.416 16.138 1.00 51.35 259 MET D N 1
ATOM 8462 C CA . MET D 2 259 ? -21.623 23.557 16.127 1.00 52.19 259 MET D CA 1
ATOM 8463 C C . MET D 2 259 ? -22.071 24.382 17.325 1.00 55.20 259 MET D C 1
ATOM 8464 O O . MET D 2 259 ? -21.524 24.251 18.422 1.00 57.40 259 MET D O 1
ATOM 8469 N N . VAL D 2 260 ? -23.081 25.221 17.096 1.00 56.83 260 VAL D N 1
ATOM 8470 C CA . VAL D 2 260 ? -23.668 26.150 18.053 1.00 61.11 260 VAL D CA 1
ATOM 8471 C C . VAL D 2 260 ? -25.179 25.915 18.094 1.00 64.24 260 VAL D C 1
ATOM 8472 O O . VAL D 2 260 ? -25.801 25.555 17.087 1.00 61.86 260 VAL D O 1
ATOM 8476 N N . GLU D 2 261 ? -25.781 26.120 19.269 1.00 69.21 261 GLU D N 1
ATOM 8477 C CA . GLU D 2 261 ? -27.188 25.791 19.457 1.00 72.75 261 GLU D CA 1
ATOM 8478 C C . GLU D 2 261 ? -28.078 26.971 19.069 1.00 74.67 261 GLU D C 1
ATOM 8479 O O . GLU D 2 261 ? -27.597 28.039 18.678 1.00 73.56 261 GLU D O 1
ATOM 8485 N N . THR D 2 262 ? -29.393 26.779 19.173 1.00 79.95 262 THR D N 1
ATOM 8486 C CA . THR D 2 262 ? -30.338 27.811 18.773 1.00 83.05 262 THR D CA 1
ATOM 8487 C C . THR D 2 262 ? -31.597 27.761 19.647 1.00 91.21 262 THR D C 1
ATOM 8488 O O . THR D 2 262 ? -32.258 28.782 19.856 1.00 93.44 262 THR D O 1
ATOM 8492 N N . GLY D 2 263 ? -31.879 26.582 20.219 1.00 93.19 263 GLY D N 1
ATOM 8493 C CA . GLY D 2 263 ? -33.063 26.391 21.037 1.00 99.09 263 GLY D CA 1
ATOM 8494 C C . GLY D 2 263 ? -34.182 25.670 20.299 1.00 101.65 263 GLY D C 1
ATOM 8495 O O . GLY D 2 263 ? -35.166 26.282 19.879 1.00 104.01 263 GLY D O 1
ATOM 8496 N N . PRO D 2 267 ? -32.148 22.386 15.432 1.00 84.66 267 PRO D N 1
ATOM 8497 C CA . PRO D 2 267 ? -31.418 23.068 14.356 1.00 80.44 267 PRO D CA 1
ATOM 8498 C C . PRO D 2 267 ? -30.130 23.767 14.823 1.00 78.82 267 PRO D C 1
ATOM 8499 O O . PRO D 2 267 ? -30.099 24.999 14.870 1.00 77.67 267 PRO D O 1
ATOM 8503 N N . PRO D 2 268 ? -29.083 23.002 15.154 1.00 79.71 268 PRO D N 1
ATOM 8504 C CA . PRO D 2 268 ? -27.799 23.621 15.531 1.00 76.79 268 PRO D CA 1
ATOM 8505 C C . PRO D 2 268 ? -27.005 23.995 14.286 1.00 74.41 268 PRO D C 1
ATOM 8506 O O . PRO D 2 268 ? -26.908 23.205 13.346 1.00 74.84 268 PRO D O 1
ATOM 8510 N N . VAL D 2 269 ? -26.426 25.217 14.271 1.00 68.46 269 VAL D N 1
ATOM 8511 C CA . VAL D 2 269 ? -25.847 25.766 13.046 1.00 63.18 269 VAL D CA 1
ATOM 8512 C C . VAL D 2 269 ? -24.330 25.604 13.041 1.00 59.36 269 VAL D C 1
ATOM 8513 O O . VAL D 2 269 ? -23.656 25.677 14.070 1.00 60.34 269 VAL D O 1
ATOM 8517 N N . MET D 2 270 ? -23.797 25.392 11.841 1.00 54.60 270 MET D N 1
ATOM 8518 C CA . MET D 2 270 ? -22.388 25.130 11.608 1.00 50.78 270 MET D CA 1
ATOM 8519 C C . MET D 2 270 ? -21.639 26.445 11.457 1.00 48.93 270 MET D C 1
ATOM 8520 O O . MET D 2 270 ? -22.135 27.385 10.833 1.00 49.67 270 MET D O 1
ATOM 8525 N N . VAL D 2 271 ? -20.440 26.504 12.026 1.00 48.84 271 VAL D N 1
ATOM 8526 C CA . VAL D 2 271 ? -19.625 27.718 12.085 1.00 48.11 271 VAL D CA 1
ATOM 8527 C C . VAL D 2 271 ? -18.175 27.265 12.041 1.00 47.42 271 VAL D C 1
ATOM 8528 O O . VAL D 2 271 ? -17.841 26.203 12.574 1.00 47.13 271 VAL D O 1
ATOM 8532 N N . PRO D 2 272 ? -17.287 28.023 11.399 1.00 47.89 272 PRO D N 1
ATOM 8533 C CA . PRO D 2 272 ? -15.869 27.626 11.378 1.00 49.02 272 PRO D CA 1
ATOM 8534 C C . PRO D 2 272 ? -15.196 27.786 12.738 1.00 53.01 272 PRO D C 1
ATOM 8535 O O . PRO D 2 272 ? -15.878 27.761 13.762 1.00 56.69 272 PRO D O 1
ATOM 8539 N N . ALA D 2 273 ? -13.871 27.970 12.743 1.00 54.32 273 ALA D N 1
ATOM 8540 C CA . ALA D 2 273 ? -13.017 27.968 13.964 1.00 56.12 273 ALA D CA 1
ATOM 8541 C C . ALA D 2 273 ? -13.370 26.812 14.888 1.00 59.34 273 ALA D C 1
ATOM 8542 O O . ALA D 2 273 ? -13.863 25.775 14.429 1.00 61.07 273 ALA D O 1
#

Solvent-accessible surface area: 46726 Å² total; per-residue (Å²): 30,79,160,74,180,5,90,158,54,42,52,56,24,37,124,105,41,26,52,52,18,85,56,8,35,13,47,3,86,70,136,15,82,110,77,105,7,193,34,0,63,72,48,54,105,95,21,136,138,9,102,45,34,0,65,77,108,5,16,0,17,16,51,1,0,40,38,0,0,14,5,15,0,10,2,0,1,0,0,0,7,0,24,72,61,48,88,4,46,0,19,73,6,6,0,30,25,0,0,16,40,9,0,5,56,49,26,12,100,48,178,132,93,66,54,29,51,19,99,25,0,50,60,13,0,54,61,12,7,62,78,2,49,140,48,1,10,58,201,59,111,4,42,9,96,15,1,67,34,0,6,71,2,6,70,6,82,8,38,3,34,44,3,72,24,14,53,98,4,78,68,75,37,2,102,44,13,20,105,21,54,30,0,19,1,50,47,17,79,99,97,20,7,73,62,10,32,74,30,14,62,94,0,23,65,64,0,46,173,18,102,69,10,0,7,0,0,3,11,16,53,54,31,0,38,12,2,6,2,61,6,48,139,0,6,128,94,0,7,78,0,0,7,30,2,0,0,3,0,4,5,22,5,1,68,7,28,50,4,2,21,8,0,0,32,50,5,20,109,66,3,6,8,8,4,98,22,2,8,53,0,0,21,41,23,0,4,20,34,0,3,43,7,12,38,31,0,44,60,110,41,62,141,41,61,18,8,1,16,5,27,0,10,73,54,0,3,69,31,1,68,58,29,8,210,128,52,113,89,106,108,140,57,173,7,56,151,53,41,49,54,24,36,127,106,43,33,46,49,22,95,77,0,58,36,52,25,50,107,188,20,83,122,82,70,9,190,26,1,87,75,50,65,101,93,4,128,135,1,98,45,15,6,65,83,115,15,16,0,24,12,44,2,0,44,33,0,0,13,6,12,0,8,2,0,1,0,0,0,0,0,26,52,65,51,102,6,50,5,18,62,4,1,0,31,24,0,0,17,35,8,1,9,46,41,30,12,105,77,182,69,99,84,68,25,54,26,99,26,0,47,59,14,0,54,61,14,5,60,49,0,56,145,49,2,16,48,232,53,99,6,41,15,92,18,0,69,28,0,3,59,0,5,57,6,82,8,35,4,40,40,4,70,20,18,62,89,6,76,60,72,45,2,66,50,15,19,58,34,52,33,1,52,1,45,64,12,102,110,98,34,10,66,67,9,28,76,35,15,61,90,0,25,66,43,0,34,174,30,65,17,14,0,9,0,0,4,19,15,55,58,31,0,32,5,1,8,2,77,2,36,116,3,4,87,91,0,5,82,0,0,10,32,2,5,0,2,0,2,3,28,2,3,56,14,27,49,4,5,23,6,0,0,25,47,3,13,102,65,4,4,1,12,2,94,31,2,15,44,0,0,24,35,23,0,5,13,38,0,1,34,8,1,34,38,0,24,51,108,46,40,136,34,60,16,10,1,16,5,25,0,9,85,49,0,5,73,32,4,74,54,25,4,190,114,79,92,117,100,0,35,2,89,95,0,45,4,37,204,54,87,73,0,120,78,0,49,3,42,0,78,26,5,110,8,3,2,0,0,9,97,89,71,9,6,25,55,30,0,2,84,1,0,1,13,18,28,23,48,123,55,47,71,47,202,54,79,49,89,12,34,2,58,63,40,80,2,63,166,10,92,40,79,96,9,0,32,44,5,0,6,8,17,103,93,21,158,20,48,6,47,3,2,0,11,30,1,0,34,18,0,10,42,27,47,19,223,187,57,20,44,57,44,160,127,8,118,73,4,6,95,107,0,6,72,96,8,41,1,60,94,9,64,7,88,47,2,80,85,18,66,53,14,37,16,24,53,0,11,6,0,4,1,0,0,3,1,29,60,74,198,83,51,0,0,0,0,18,66,11,0,41,88,15,33,28,29,10,17,21,117,10,8,79,32,1,52,29,0,0,130,121,45,102,1,0,0,0,2,4,3,57,31,2,23,1,1,7,51,12,6,25,18,0,0,0,0,21,132,6,32,28,49,10,87,21,44,16,143,97,3,4,40,63,71,47,0,42,102,1,7,62,18,80,12,64,45,25,106,37,118,96,10,6,12,5,20,82,111,0,16,0,82,110,0,43,4,29,100,66,74,0,102,84,0,42,6,25,0,58,52,20,94,9,1,2,0,0,8,113,82,67,4,8,28,53,30,0,3,77,0,0,0,11,19,45,29,48,123,79,79,88,179,39,81,43,89,7,29,4,58,60,53,64,3,73,175,11,94,46,78,103,9,0,41,36,4,0,9,4,37,82,23,59,84,16,44,11,53,4,13,0,6,31,1,0,38,23,0,23,56,27,70,101,90,161,162,12,76,52,4,0,101,111,0,0,76,81,6,41,2,55,96,10,43,58,94,51,0,67,84,12,65,50,13,32,8,9,53,0,5,7,0,5,0,0,0,5,2,30,45,76,231,90,52,0,0,0,0,40,56,4,0,31,75,17,18,33,17,12,9,19,118,11,9,77,37,1,45,56,4,0,134,108,21,124,1,0,0,0,1,4,5,66,36,1,35,6,1,13,68,13,5,21,2,0,0,0,0,16,98,2,43,41,42,14,94,22,38,17,149,104,4,8,41,64,71,47,0,40,108,1,11,61,19,79,10,64,51,26,121,37,108,64,17,17,18,10,20,109

CATH classification: 1.10.3470.10

Radius of gyration: 33.34 Å; Cα contacts (8 Å, |Δi|>4): 2404; chains: 4; bounding box: 89×65×97 Å

Secondary structure (DSSP, 8-state):
-----TTHHHHHHHHHHHHHHHHHHHBSSSB--HHHHHHHHTT-GGGHHHHHIIIIIIHHHHHHHHHHHHHHHHHHHHHHHHTTSTT--GGGGTHHHHHHHHHHHHHH-----SSHHHHHHHHHHHHHHHHHHHHH--SS---HHHHHHHHHHHHHHHHHHHHHHHHH--HHHHHHHHHHHH--STT--HHHHHHHHHHHHHHHHHHHTTHHHHHHHTT-HHHHHHTT--HHHHHHHHHHHHHHHHHHHHHHH-S--SHHHHHHHHHHHHH-S-HHHHHHHHHHHHHHHHHHHHHHHHHHTTT----HHHHHHHHHHHHHHHHHHHTS--/-----HHHHHHHHHHHHHHHHHHHT--SS---HHHHHHHHHT-GGGHHHHHIIIIIIHHHHHHHHHHHHHHHHHHHHHHHHHT-TT--GGGGSHHHHHHHHHHHHHH-----STHHHHHHHHHHHHHHHHHHHHH--SS---HHHHHHHHHHHHHHHHHHHHHHHHH--HHHHHHHHHHHH---TT--HHHHHHHHHHHHHHHHHHHTTHHHHHHHTT-HHHHHHTT--HHHHHHHHHHHHHHHHHHHHHHH----SHHHHHHHHHHHHH-S-HHHHHHHHHHHHHHHHHHHHHHHHHTTTT----HHHHHHHHHHHHHHHHHHHT--/-EEEEEEEE----SEEEEEEEEPTT-EEEEE--TTSSHHHHHHHHHTTTSSS-----EEEEEEETTEEGGGS-HHHHHHHEEEE-S----SS--BHHHHHHHTTTTT-SSSS---HHHHHHHHHHHHHTT-GGGTT-BGGGS-HHHHHHHHHHHHHHHH------EEEEES-STTS-HHHHHHHHHHHHHHHHHHT-EEEEE-S-HHHHHHH-SEEEEEETTEEEEEE-HHHH--HHHHHHHHS--EEEE-----EEEE-/-EEEEEEEE---SEEEEEEEE-TT-EEEEEE-TTSSHHHHHHHHHTTTTS-----EEEEEEETTEEGGGS-HHHHTTTEEEE------SS--BHHHHHHHHTTTT---HHHHHHHHHHHHTT--TTTT-BGGGS-HHHHHHHHHHHHHHHH------EEEESSSSTTS-HHHHHHHHHHHHHHHHHTT-EEEEE-SSHHHHHHH-SEEEEEETTEEEEEE-HHHH--HHHHHHHHS---EEE----PEEE--

InterPro domains:
  IPR000522 ABC transporter, permease protein, BtuC-like [PF01032] (42-355)
  IPR000522 ABC transporter, permease protein, BtuC-like [PTHR30472] (24-357)
  IPR037294 ABC transporter, BtuC-like [G3DSA:1.10.3470.10] (25-362)
  IPR037294 ABC transporter, BtuC-like [SSF81345] (25-355)

Foldseek 3Di:
DDFAPCVVVLVVLVVLLVVLLLVQLQPFPHHDDSVVLVCQCVDPPVNVVSVCCRVWQRVLLLVLLLLQQLLQQQLLLLQCLLVLHLPDGLCLLQQQLQLLLQQLCCLQPVCDPLVNQLVSSLVRSVVRSVVLQVQQADVHDHDPVSSNVSNVVSSVVSVVSNVVSCVNGDDVSVVVSVLLQLWDSNSGGVVLCVVLVVLSVVLLVLSLVCLVLSVQCNVPVVSSVVVVRPSRVVVVSSSVSSSRNVSSSSSNTHDDDQLSSPQLVVQCVNGNSRSNRSNSRSSSVRSSVSSVQQSCQSPVDPPGRGRSRVSRHVVVVVVVVVVVVVPVVD/DPFPCVVVLVVLVVLLVVLLVVQLCDDQPHDHVVLVVCLVVPPPVSVVVVCCSAWQRVLLLVLLLLQQLLLQLLLLLQCLLVVHLPGGLCLLVLQLQLLLQQLCVLQDDDDDDLSQLVSSLVRSVVSSVQLQVQQADVHDHDVVSSNVSSVVVSVVSVVSSVVSCVPGDPVSVVVSVLLQLWDSSVGGDVLCVPLVVQLVVLSVLSLVCQVLSVQSSVDVVRSVVVPRPSRVVVVSSSVSSSRNVSSSCSNTHDDACLSSQQLVVVCVVGNSRSNRSSSSRSSVSSSVSSVLQSCQVPVDPPHRHHSNVSRHVVVVVVVVVVCVVPVD/DWWFALKWKDVPTLAGGATDDFFQLFAEEEAFDPSLCPVVVLCVSLCCPAEPHHVMDMDGATDDVHDGPNPADPLRSLQQEFEQAAPPQDPDFDALLVLQLVLCQSVQDVRSNCDPVSSVLLCVLLVLLVQNVRGPDGLNVDDSLNNLSSSSSNNCSNHPDPCAGEYEYHASQPPHDDVSSLSVLQSVSVCSNPNRYTHYHHHHFVQSCLVRGQKYFQRGRNYTPDIGGLVVQVAQVNCCRRPVFGWHWADDCSIDIGHD/DFWFALKWKFVTLAGGATDDFFFLFAEEEAFDPSLCPVVVLCVSLLNPQEPDPIDMDGATDDPPHGSNPADPLRSLQQEDELEAFDQDPDFDFLLVLQLVLCVSPDDDVSSVLLQVLLVLLVQNVRGPPTLVVDDSLSSLSSSSSSPCSNNPDDPAGEYEYEANLPPDDPVSSLVVLQSVSVCSNPVGYTYYYHYHFVLSCLVRGQKYWAGARNYTDDIGHCVVQVQQVNCCRRVVFGWHWDDDVSIHIGGD